Protein AF-0000000074483742 (afdb_homodimer)

Structure (mmCIF, N/CA/C/O backbone):
data_AF-0000000074483742-model_v1
#
loop_
_entity.id
_entity.type
_entity.pdbx_description
1 polymer Beta-xylosidase
#
loop_
_atom_site.group_PDB
_atom_site.id
_atom_site.type_symbol
_atom_site.label_atom_id
_atom_site.label_alt_id
_atom_site.label_comp_id
_atom_site.label_asym_id
_atom_site.label_entity_id
_atom_site.label_seq_id
_atom_site.pdbx_PDB_ins_code
_atom_site.Cartn_x
_atom_site.Cartn_y
_atom_site.Cartn_z
_atom_site.occupancy
_atom_site.B_iso_or_equiv
_atom_site.auth_seq_id
_atom_site.auth_comp_id
_atom_site.auth_asym_id
_atom_site.auth_atom_id
_atom_site.pdbx_PDB_model_num
ATOM 1 N N . MET A 1 1 ? 1.84 46.812 20.047 1 67.31 1 MET A N 1
ATOM 2 C CA . MET A 1 1 ? 2.086 45.594 19.281 1 67.31 1 MET A CA 1
ATOM 3 C C . MET A 1 1 ? 1.019 44.562 19.562 1 67.31 1 MET A C 1
ATOM 5 O O . MET A 1 1 ? 0.559 44.406 20.688 1 67.31 1 MET A O 1
ATOM 9 N N . VAL A 1 2 ? 0.568 44 18.453 1 85.56 2 VAL A N 1
ATOM 10 C CA . VAL A 1 2 ? -0.484 43 18.594 1 85.56 2 VAL A CA 1
ATOM 11 C C . VAL A 1 2 ? 0.076 41.75 19.281 1 85.56 2 VAL A C 1
ATOM 13 O O . VAL A 1 2 ? 1.265 41.438 19.156 1 85.56 2 VAL A O 1
ATOM 16 N N . ARG A 1 3 ? -0.657 41.219 20.188 1 94.25 3 ARG A N 1
ATOM 17 C CA . ARG A 1 3 ? -0.272 39.969 20.844 1 94.25 3 ARG A CA 1
ATOM 18 C C . ARG A 1 3 ? -0.74 38.75 20.031 1 94.25 3 ARG A C 1
ATOM 20 O O . ARG A 1 3 ? -1.847 38.75 19.484 1 94.25 3 ARG A O 1
ATOM 27 N N . ILE A 1 4 ? 0.165 37.781 19.859 1 97.5 4 ILE A N 1
ATOM 28 C CA . ILE A 1 4 ? -0.151 36.562 19.125 1 97.5 4 ILE A CA 1
ATOM 29 C C . ILE A 1 4 ? -0.212 35.375 20.094 1 97.5 4 ILE A C 1
ATOM 31 O O . ILE A 1 4 ? 0.68 35.219 20.938 1 97.5 4 ILE A O 1
ATOM 35 N N . ARG A 1 5 ? -1.237 34.625 20.047 1 97.62 5 ARG A N 1
ATOM 36 C CA . ARG A 1 5 ? -1.381 33.438 20.844 1 97.62 5 ARG A CA 1
ATOM 37 C C . ARG A 1 5 ? -1.089 32.188 20.016 1 97.62 5 ARG A C 1
ATOM 39 O O . ARG A 1 5 ? -1.597 32.031 18.906 1 97.62 5 ARG A O 1
ATOM 46 N N . ASN A 1 6 ? -0.274 31.281 20.531 1 98.44 6 ASN A N 1
ATOM 47 C CA . ASN A 1 6 ? 0.054 30.016 19.875 1 98.44 6 ASN A CA 1
ATOM 48 C C . ASN A 1 6 ? -0.887 28.906 20.312 1 98.44 6 ASN A C 1
ATOM 50 O O . ASN A 1 6 ? -1.313 28.859 21.469 1 98.44 6 ASN A O 1
ATOM 54 N N . PRO A 1 7 ? -1.106 27.953 19.438 1 98.5 7 PRO A N 1
ATOM 55 C CA . PRO A 1 7 ? -0.604 27.875 18.062 1 98.5 7 PRO A CA 1
ATOM 56 C C . PRO A 1 7 ? -1.354 28.797 17.109 1 98.5 7 PRO A C 1
ATOM 58 O O . PRO A 1 7 ? -2.539 29.062 17.312 1 98.5 7 PRO A O 1
ATOM 61 N N . ILE A 1 8 ? -0.707 29.188 16.047 1 98.44 8 ILE A N 1
ATOM 62 C CA . ILE A 1 8 ? -1.33 30.078 15.078 1 98.44 8 ILE A CA 1
ATOM 63 C C . ILE A 1 8 ? -2.111 29.25 14.055 1 98.44 8 ILE A C 1
ATOM 65 O O . ILE A 1 8 ? -3.037 29.75 13.414 1 98.44 8 ILE A O 1
ATOM 69 N N . LEU A 1 9 ? -1.766 28.062 13.797 1 98.44 9 LEU A N 1
ATOM 70 C CA . LEU A 1 9 ? -2.547 27.078 13.047 1 98.44 9 LEU A CA 1
ATOM 71 C C . LEU A 1 9 ? -2.844 25.859 13.898 1 98.44 9 LEU A C 1
ATOM 73 O O . LEU A 1 9 ? -1.978 24.984 14.078 1 98.44 9 LEU A O 1
ATOM 77 N N . THR A 1 10 ? -4.035 25.766 14.398 1 97.38 10 THR A N 1
ATOM 78 C CA . THR A 1 10 ? -4.438 24.688 15.289 1 97.38 10 THR A CA 1
ATOM 79 C C . THR A 1 10 ? -4.82 23.438 14.484 1 97.38 10 THR A C 1
ATOM 81 O O . THR A 1 10 ? -5.305 23.547 13.359 1 97.38 10 THR A O 1
ATOM 84 N N . GLY A 1 11 ? -4.578 22.328 15.102 1 97.19 11 GLY A N 1
ATOM 85 C CA . GLY A 1 11 ? -4.855 21.062 14.43 1 97.19 11 GLY A CA 1
ATOM 86 C C . GLY A 1 11 ? -3.691 20.562 13.602 1 97.19 11 GLY A C 1
ATOM 87 O O . GLY A 1 11 ? -2.543 20.938 13.836 1 97.19 11 GLY A O 1
ATOM 88 N N . PHE A 1 12 ? -3.875 19.625 12.766 1 97.62 12 PHE A N 1
ATOM 89 C CA . PHE A 1 12 ? -2.914 18.922 11.922 1 97.62 12 PHE A CA 1
ATOM 90 C C . PHE A 1 12 ? -2.4 19.828 10.812 1 97.62 12 PHE A C 1
ATOM 92 O O . PHE A 1 12 ? -2.875 19.75 9.672 1 97.62 12 PHE A O 1
ATOM 99 N N . HIS A 1 13 ? -1.41 20.688 11.164 1 98.44 13 HIS A N 1
ATOM 100 C CA . HIS A 1 13 ? -0.72 21.594 10.258 1 98.44 13 HIS A CA 1
ATOM 101 C C . HIS A 1 13 ? 0.789 21.562 10.477 1 98.44 13 HIS A C 1
ATOM 103 O O . HIS A 1 13 ? 1.39 22.562 10.867 1 98.44 13 HIS A O 1
ATOM 109 N N . PRO A 1 14 ? 1.37 20.453 10.094 1 97.62 14 PRO A N 1
ATOM 110 C CA . PRO A 1 14 ? 2.768 20.219 10.461 1 97.62 14 PRO A CA 1
ATOM 111 C C . PRO A 1 14 ? 3.752 20.812 9.461 1 97.62 14 PRO A C 1
ATOM 113 O O . PRO A 1 14 ? 3.359 21.188 8.352 1 97.62 14 PRO A O 1
ATOM 116 N N . ASP A 1 15 ? 5.039 20.906 9.906 1 98.44 15 ASP A N 1
ATOM 117 C CA . ASP A 1 15 ? 6.207 21.203 9.078 1 98.44 15 ASP A CA 1
ATOM 118 C C . ASP A 1 15 ? 6.051 22.531 8.359 1 98.44 15 ASP A C 1
ATOM 120 O O . ASP A 1 15 ? 6.176 22.609 7.133 1 98.44 15 ASP A O 1
ATOM 124 N N . PRO A 1 16 ? 5.883 23.578 9.102 1 98.81 16 PRO A N 1
ATOM 125 C CA . PRO A 1 16 ? 5.602 24.859 8.453 1 98.81 16 PRO A CA 1
ATOM 126 C C . PRO A 1 16 ? 6.812 25.422 7.707 1 98.81 16 PRO A C 1
ATOM 128 O O . PRO A 1 16 ? 7.945 25.297 8.188 1 98.81 16 PRO A O 1
ATOM 131 N N . SER A 1 17 ? 6.605 25.891 6.586 1 98.88 17 SER A N 1
ATOM 132 C CA . SER A 1 17 ? 7.52 26.703 5.793 1 98.88 17 SER A CA 1
ATOM 133 C C . SER A 1 17 ? 6.93 28.094 5.52 1 98.88 17 SER A C 1
ATOM 135 O O . SER A 1 17 ? 5.898 28.203 4.852 1 98.88 17 SER A O 1
ATOM 137 N N . ILE A 1 18 ? 7.562 29.125 6.027 1 98.88 18 ILE A N 1
ATOM 138 C CA . ILE A 1 18 ? 7.012 30.469 5.883 1 98.88 18 ILE A CA 1
ATOM 139 C C . ILE A 1 18 ? 7.773 31.219 4.797 1 98.88 18 ILE A C 1
ATOM 141 O O . ILE A 1 18 ? 8.992 31.094 4.68 1 98.88 18 ILE A O 1
ATOM 145 N N . CYS A 1 19 ? 7.047 31.984 4.004 1 98 19 CYS A N 1
ATOM 146 C CA . CYS A 1 19 ? 7.539 32.781 2.891 1 98 19 CYS A CA 1
ATOM 147 C C . CYS A 1 19 ? 6.898 34.188 2.895 1 98 19 CYS A C 1
ATOM 149 O O . CYS A 1 19 ? 5.695 34.312 3.127 1 98 19 CYS A O 1
ATOM 151 N N . ARG A 1 20 ? 7.715 35.219 2.686 1 98.44 20 ARG A N 1
ATOM 152 C CA . ARG A 1 20 ? 7.191 36.562 2.588 1 98.44 20 ARG A CA 1
ATOM 153 C C . ARG A 1 20 ? 7.254 37.062 1.151 1 98.44 20 ARG A C 1
ATOM 155 O O . ARG A 1 20 ? 8.258 36.875 0.462 1 98.44 20 ARG A O 1
ATOM 162 N N . VAL A 1 21 ? 6.238 37.719 0.734 1 98.44 21 VAL A N 1
ATOM 163 C CA . VAL A 1 21 ? 6.184 38.438 -0.525 1 98.44 21 VAL A CA 1
ATOM 164 C C . VAL A 1 21 ? 5.609 39.844 -0.285 1 98.44 21 VAL A C 1
ATOM 166 O O . VAL A 1 21 ? 4.406 40 -0.068 1 98.44 21 VAL A O 1
ATOM 169 N N . GLY A 1 22 ? 6.445 40.844 -0.409 1 97.44 22 GLY A N 1
ATOM 170 C CA . GLY A 1 22 ? 6 42.188 -0.02 1 97.44 22 GLY A CA 1
ATOM 171 C C . GLY A 1 22 ? 5.586 42.281 1.437 1 97.44 22 GLY A C 1
ATOM 172 O O . GLY A 1 22 ? 6.383 41.969 2.332 1 97.44 22 GLY A O 1
ATOM 173 N N . GLU A 1 23 ? 4.336 42.594 1.63 1 97.81 23 GLU A N 1
ATOM 174 C CA . GLU A 1 23 ? 3.832 42.719 2.992 1 97.81 23 GLU A CA 1
ATOM 175 C C . GLU A 1 23 ? 2.963 41.531 3.393 1 97.81 23 GLU A C 1
ATOM 177 O O . GLU A 1 23 ? 2.295 41.562 4.426 1 97.81 23 GLU A O 1
ATOM 182 N N . ASP A 1 24 ? 2.977 40.5 2.523 1 98.19 24 ASP A N 1
ATOM 183 C CA . ASP A 1 24 ? 2.162 39.312 2.768 1 98.19 24 ASP A CA 1
ATOM 184 C C . ASP A 1 24 ? 3.023 38.156 3.234 1 98.19 24 ASP A C 1
ATOM 186 O O . ASP A 1 24 ? 4.168 38 2.801 1 98.19 24 ASP A O 1
ATOM 190 N N . TYR A 1 25 ? 2.471 37.344 4.098 1 98.69 25 TYR A N 1
ATOM 191 C CA . TYR A 1 25 ? 3.141 36.156 4.625 1 98.69 25 TYR A CA 1
ATOM 192 C C . TYR A 1 25 ? 2.346 34.875 4.312 1 98.69 25 TYR A C 1
ATOM 194 O O . TYR A 1 25 ? 1.116 34.875 4.398 1 98.69 25 TYR A O 1
ATOM 202 N N . TYR A 1 26 ? 3.039 33.812 3.912 1 98.88 26 TYR A N 1
ATOM 203 C CA . TYR A 1 26 ? 2.434 32.531 3.572 1 98.88 26 TYR A CA 1
ATOM 204 C C . TYR A 1 26 ? 3.107 31.406 4.332 1 98.88 26 TYR A C 1
ATOM 206 O O . TYR A 1 26 ? 4.328 31.406 4.516 1 98.88 26 TYR A O 1
ATOM 214 N N . ILE A 1 27 ? 2.328 30.438 4.793 1 98.94 27 ILE A N 1
ATOM 215 C CA . ILE A 1 27 ? 2.852 29.234 5.414 1 98.94 27 ILE A CA 1
ATOM 216 C C . ILE A 1 27 ? 2.342 28 4.664 1 98.94 27 ILE A C 1
ATOM 218 O O . ILE A 1 27 ? 1.133 27.844 4.477 1 98.94 27 ILE A O 1
ATOM 222 N N . ALA A 1 28 ? 3.238 27.188 4.148 1 98.94 28 ALA A N 1
ATOM 223 C CA . ALA A 1 28 ? 2.908 25.875 3.602 1 98.94 28 ALA A CA 1
ATOM 224 C C . ALA A 1 28 ? 3.088 24.781 4.648 1 98.94 28 ALA A C 1
ATOM 226 O O . ALA A 1 28 ? 4.055 24.797 5.414 1 98.94 28 ALA A O 1
ATOM 227 N N . VAL A 1 29 ? 2.137 23.812 4.699 1 98.88 29 VAL A N 1
ATOM 228 C CA . VAL A 1 29 ? 2.24 22.734 5.68 1 98.88 29 VAL A CA 1
ATOM 229 C C . VAL A 1 29 ? 2.01 21.391 5 1 98.88 29 VAL A C 1
ATOM 231 O O . VAL A 1 29 ? 1.418 21.328 3.918 1 98.88 29 VAL A O 1
ATOM 234 N N . SER A 1 30 ? 2.523 20.359 5.602 1 98.69 30 SER A N 1
ATOM 235 C CA . SER A 1 30 ? 2.381 19 5.094 1 98.69 30 SER A CA 1
ATOM 236 C C . SER A 1 30 ? 0.94 18.516 5.215 1 98.69 30 SER A C 1
ATOM 238 O O . SER A 1 30 ? 0.183 19 6.055 1 98.69 30 SER A O 1
ATOM 240 N N . THR A 1 31 ? 0.621 17.547 4.344 1 98.75 31 THR A N 1
ATOM 241 C CA . THR A 1 31 ? -0.705 16.938 4.414 1 98.75 31 THR A CA 1
ATOM 242 C C . THR A 1 31 ? -0.603 15.422 4.469 1 98.75 31 THR A C 1
ATOM 244 O O . THR A 1 31 ? -1.614 14.727 4.609 1 98.75 31 THR A O 1
ATOM 247 N N . PHE A 1 32 ? 0.628 14.867 4.277 1 98.38 32 PHE A N 1
ATOM 248 C CA . PHE A 1 32 ? 0.853 13.43 4.312 1 98.38 32 PHE A CA 1
ATOM 249 C C . PHE A 1 32 ? -0.077 12.711 3.338 1 98.38 32 PHE A C 1
ATOM 251 O O . PHE A 1 32 ? -0.063 12.992 2.139 1 98.38 32 PHE A O 1
ATOM 258 N N . GLU A 1 33 ? -0.922 11.766 3.807 1 98.44 33 GLU A N 1
ATOM 259 C CA . GLU A 1 33 ? -1.716 10.953 2.889 1 98.44 33 GLU A CA 1
ATOM 260 C C . GLU A 1 33 ? -3.014 11.656 2.508 1 98.44 33 GLU A C 1
ATOM 262 O O . GLU A 1 33 ? -3.805 11.133 1.721 1 98.44 33 GLU A O 1
ATOM 267 N N . TRP A 1 34 ? -3.281 12.859 2.988 1 98.75 34 TRP A N 1
ATOM 268 C CA . TRP A 1 34 ? -4.531 13.562 2.713 1 98.75 34 TRP A CA 1
ATOM 269 C C . TRP A 1 34 ? -4.414 14.406 1.45 1 98.75 34 TRP A C 1
ATOM 271 O O . TRP A 1 34 ? -3.381 15.039 1.211 1 98.75 34 TRP A O 1
ATOM 281 N N . PHE A 1 35 ? -5.465 14.43 0.675 1 98.69 35 PHE A N 1
ATOM 282 C CA . PHE A 1 35 ? -5.551 15.125 -0.602 1 98.69 35 PHE A CA 1
ATOM 283 C C . PHE A 1 35 ? -6.512 16.297 -0.509 1 98.69 35 PHE A C 1
ATOM 285 O O . PHE A 1 35 ? -7.574 16.203 0.107 1 98.69 35 PHE A O 1
ATOM 292 N N . PRO A 1 36 ? -6.262 17.375 -1.178 1 98.25 36 PRO A N 1
ATOM 293 C CA . PRO A 1 36 ? -5.059 17.719 -1.946 1 98.25 36 PRO A CA 1
ATOM 294 C C . PRO A 1 36 ? -3.816 17.844 -1.071 1 98.25 36 PRO A C 1
ATOM 296 O O . PRO A 1 36 ? -3.922 17.875 0.157 1 98.25 36 PRO A O 1
ATOM 299 N N . GLY A 1 37 ? -2.727 17.844 -1.78 1 98.69 37 GLY A N 1
ATOM 300 C CA . GLY A 1 37 ? -1.456 17.953 -1.082 1 98.69 37 GLY A CA 1
ATOM 301 C C . GLY A 1 37 ? -1.048 19.391 -0.808 1 98.69 37 GLY A C 1
ATOM 302 O O . GLY A 1 37 ? -1.273 20.281 -1.637 1 98.69 37 GLY A O 1
ATOM 303 N N . VAL A 1 38 ? -0.449 19.578 0.341 1 98.81 38 VAL A N 1
ATOM 304 C CA . VAL A 1 38 ? 0.046 20.859 0.838 1 98.81 38 VAL A CA 1
ATOM 305 C C . VAL A 1 38 ? -1.125 21.812 1.066 1 98.81 38 VAL A C 1
ATOM 307 O O . VAL A 1 38 ? -2.068 21.844 0.274 1 98.81 38 VAL A O 1
ATOM 310 N N . ARG A 1 39 ? -1.129 22.484 2.152 1 98.56 39 ARG A N 1
ATOM 311 C CA . ARG A 1 39 ? -2 23.609 2.455 1 98.56 39 ARG A CA 1
ATOM 312 C C . ARG A 1 39 ? -1.192 24.891 2.641 1 98.56 39 ARG A C 1
ATOM 314 O O . ARG A 1 39 ? -0.154 24.875 3.307 1 98.56 39 ARG A O 1
ATOM 321 N N . ILE A 1 40 ? -1.655 25.938 2.018 1 98.81 40 ILE A N 1
ATOM 322 C CA . ILE A 1 40 ? -0.961 27.219 2.146 1 98.81 40 ILE A CA 1
ATOM 323 C C . ILE A 1 40 ? -1.882 28.234 2.809 1 98.81 40 ILE A C 1
ATOM 325 O O . ILE A 1 40 ? -3.006 28.469 2.352 1 98.81 40 ILE A O 1
ATOM 329 N N . TYR A 1 41 ? -1.396 28.859 3.848 1 98.56 41 TYR A N 1
ATOM 330 C CA . TYR A 1 41 ? -2.119 29.875 4.605 1 98.56 41 TYR A CA 1
ATOM 331 C C . TYR A 1 41 ? -1.529 31.25 4.367 1 98.56 41 TYR A C 1
ATOM 333 O O . TYR A 1 41 ? -0.323 31.391 4.148 1 98.56 41 TYR A O 1
ATOM 341 N N . HIS A 1 42 ? -2.359 32.281 4.422 1 98.5 42 HIS A N 1
ATOM 342 C CA . HIS A 1 42 ? -2.002 33.656 4.148 1 98.5 42 HIS A CA 1
ATOM 343 C C . HIS A 1 42 ? -2.271 34.531 5.355 1 98.5 42 HIS A C 1
ATOM 345 O O . HIS A 1 42 ? -3.303 34.406 6.02 1 98.5 42 HIS A O 1
ATOM 351 N N . SER A 1 43 ? -1.358 35.375 5.711 1 98.31 43 SER A N 1
ATOM 352 C CA . SER A 1 43 ? -1.508 36.375 6.754 1 98.31 43 SER A CA 1
ATOM 353 C C . SER A 1 43 ? -0.89 37.719 6.332 1 98.31 43 SER A C 1
ATOM 355 O O . SER A 1 43 ? 0.022 37.75 5.504 1 98.31 43 SER A O 1
ATOM 357 N N . LYS A 1 44 ? -1.391 38.812 6.895 1 97.19 44 LYS A N 1
ATOM 358 C CA . LYS A 1 44 ? -0.813 40.156 6.719 1 97.19 44 LYS A CA 1
ATOM 359 C C . LYS A 1 44 ? -0.21 40.656 8.023 1 97.19 44 LYS A C 1
ATOM 361 O O . LYS A 1 44 ? 0.526 41.656 8.016 1 97.19 44 LYS A O 1
ATOM 366 N N . ASP A 1 45 ? -0.485 39.969 9.102 1 97.38 45 ASP A N 1
ATOM 367 C CA . ASP A 1 45 ? -0.091 40.5 10.398 1 97.38 45 ASP A CA 1
ATOM 368 C C . ASP A 1 45 ? 0.604 39.438 11.25 1 97.38 45 ASP A C 1
ATOM 370 O O . ASP A 1 45 ? 0.906 39.656 12.422 1 97.38 45 ASP A O 1
ATOM 374 N N . LEU A 1 46 ? 0.769 38.156 10.727 1 98.06 46 LEU A N 1
ATOM 375 C CA . LEU A 1 46 ? 1.408 37.031 11.367 1 98.06 46 LEU A CA 1
ATOM 376 C C . LEU A 1 46 ? 0.553 36.5 12.516 1 98.06 46 LEU A C 1
ATOM 378 O O . LEU A 1 46 ? 0.963 35.562 13.227 1 98.06 46 LEU A O 1
ATOM 382 N N . LYS A 1 47 ? -0.622 37 12.734 1 97.31 47 LYS A N 1
ATOM 383 C CA . LYS A 1 47 ? -1.528 36.594 13.797 1 97.31 47 LYS A CA 1
ATOM 384 C C . LYS A 1 47 ? -2.738 35.844 13.234 1 97.31 47 LYS A C 1
ATOM 386 O O . LYS A 1 47 ? -3.086 34.781 13.711 1 97.31 47 LYS A O 1
ATOM 391 N N . ASN A 1 48 ? -3.371 36.469 12.258 1 96.94 48 ASN A N 1
ATOM 392 C CA . ASN A 1 48 ? -4.566 35.906 11.633 1 96.94 48 ASN A CA 1
ATOM 393 C C . ASN A 1 48 ? -4.242 35.25 10.289 1 96.94 48 ASN A C 1
ATOM 395 O O . ASN A 1 48 ? -3.643 35.875 9.414 1 96.94 48 ASN A O 1
ATOM 399 N N . TRP A 1 49 ? -4.637 34.031 10.172 1 97.5 49 TRP A N 1
ATOM 400 C CA . TRP A 1 49 ? -4.285 33.25 8.992 1 97.5 49 TRP A CA 1
ATOM 401 C C . TRP A 1 49 ? -5.535 32.688 8.32 1 97.5 49 TRP A C 1
ATOM 403 O O . TRP A 1 49 ? -6.484 32.281 8.992 1 97.5 49 TRP A O 1
ATOM 413 N N . ARG A 1 50 ? -5.523 32.656 7.039 1 96.44 50 ARG A N 1
ATOM 414 C CA . ARG A 1 50 ? -6.598 32.031 6.266 1 96.44 50 ARG A CA 1
ATOM 415 C C . ARG A 1 50 ? -6.039 31.062 5.23 1 96.44 50 ARG A C 1
ATOM 417 O O . ARG A 1 50 ? -5 31.312 4.625 1 96.44 50 ARG A O 1
ATOM 424 N N . LEU A 1 51 ? -6.73 29.953 4.973 1 97.12 51 LEU A N 1
ATOM 425 C CA . LEU A 1 51 ? -6.363 29.016 3.914 1 97.12 51 LEU A CA 1
ATOM 426 C C . LEU A 1 51 ? -6.551 29.656 2.541 1 97.12 51 LEU A C 1
ATOM 428 O O . LEU A 1 51 ? -7.672 30 2.166 1 97.12 51 LEU A O 1
ATOM 432 N N . ILE A 1 52 ? -5.445 29.75 1.79 1 96.94 52 ILE A N 1
ATOM 433 C CA . ILE A 1 52 ? -5.527 30.531 0.556 1 96.94 52 ILE A CA 1
ATOM 434 C C . ILE A 1 52 ? -5.367 29.609 -0.646 1 96.94 52 ILE A C 1
ATOM 436 O O . ILE A 1 52 ? -5.84 29.906 -1.742 1 96.94 52 ILE A O 1
ATOM 440 N N . SER A 1 53 ? -4.621 28.469 -0.402 1 97.12 53 SER A N 1
ATOM 441 C CA . SER A 1 53 ? -4.316 27.625 -1.553 1 97.12 53 SER A CA 1
ATOM 442 C C . SER A 1 53 ? -4.062 26.188 -1.13 1 97.12 53 SER A C 1
ATOM 444 O O . SER A 1 53 ? -3.576 25.938 -0.024 1 97.12 53 SER A O 1
ATOM 446 N N . ARG A 1 54 ? -4.406 25.266 -2.041 1 97.56 54 ARG A N 1
ATOM 447 C CA . ARG A 1 54 ? -4.09 23.844 -1.978 1 97.56 54 ARG A CA 1
ATOM 448 C C . ARG A 1 54 ? -3.486 23.344 -3.291 1 97.56 54 ARG A C 1
ATOM 450 O O . ARG A 1 54 ? -4.172 22.719 -4.102 1 97.56 54 ARG A O 1
ATOM 457 N N . PRO A 1 55 ? -2.227 23.438 -3.5 1 98.31 55 PRO A N 1
ATOM 458 C CA . PRO A 1 55 ? -1.575 23.422 -4.812 1 98.31 55 PRO A CA 1
ATOM 459 C C . PRO A 1 55 ? -1.623 22.047 -5.48 1 98.31 55 PRO A C 1
ATOM 461 O O . PRO A 1 55 ? -1.8 21.953 -6.699 1 98.31 55 PRO A O 1
ATOM 464 N N . LEU A 1 56 ? -1.386 20.969 -4.82 1 98.62 56 LEU A N 1
ATOM 465 C CA . LEU A 1 56 ? -1.338 19.641 -5.418 1 98.62 56 LEU A CA 1
ATOM 466 C C . LEU A 1 56 ? -2.729 19.016 -5.469 1 98.62 56 LEU A C 1
ATOM 468 O O . LEU A 1 56 ? -3.033 18.109 -4.695 1 98.62 56 LEU A O 1
ATOM 472 N N . ASN A 1 57 ? -3.508 19.422 -6.488 1 98 57 ASN A N 1
ATOM 473 C CA . ASN A 1 57 ? -4.941 19.156 -6.441 1 98 57 ASN A CA 1
ATOM 474 C C . ASN A 1 57 ? -5.398 18.344 -7.656 1 98 57 ASN A C 1
ATOM 476 O O . ASN A 1 57 ? -6.586 18.328 -7.98 1 98 57 ASN A O 1
ATOM 480 N N . ARG A 1 58 ? -4.453 17.75 -8.375 1 97.69 58 ARG A N 1
ATOM 481 C CA . ARG A 1 58 ? -4.781 16.797 -9.438 1 97.69 58 ARG A CA 1
ATOM 482 C C . ARG A 1 58 ? -3.799 15.633 -9.445 1 97.69 58 ARG A C 1
ATOM 484 O O . ARG A 1 58 ? -2.66 15.766 -9 1 97.69 58 ARG A O 1
ATOM 491 N N . LEU A 1 59 ? -4.199 14.555 -10.031 1 97.12 59 LEU A N 1
ATOM 492 C CA . LEU A 1 59 ? -3.43 13.32 -9.984 1 97.12 59 LEU A CA 1
ATOM 493 C C . LEU A 1 59 ? -2.1 13.477 -10.711 1 97.12 59 LEU A C 1
ATOM 495 O O . LEU A 1 59 ? -1.111 12.836 -10.352 1 97.12 59 LEU A O 1
ATOM 499 N N . SER A 1 60 ? -2.076 14.305 -11.688 1 97.38 60 SER A N 1
ATOM 500 C CA . SER A 1 60 ? -0.833 14.516 -12.422 1 97.38 60 SER A CA 1
ATOM 501 C C . SER A 1 60 ? 0.229 15.156 -11.539 1 97.38 60 SER A C 1
ATOM 503 O O . SER A 1 60 ? 1.425 15.039 -11.812 1 97.38 60 SER A O 1
ATOM 505 N N . GLN A 1 61 ? -0.186 15.859 -10.477 1 98.31 61 GLN A N 1
ATOM 506 C CA . GLN A 1 61 ? 0.734 16.531 -9.562 1 98.31 61 GLN A CA 1
ATOM 507 C C . GLN A 1 61 ? 1.08 15.641 -8.375 1 98.31 61 GLN A C 1
ATOM 509 O O . GLN A 1 61 ? 2.189 15.711 -7.836 1 98.31 61 GLN A O 1
ATOM 514 N N . LEU A 1 62 ? 0.1 14.859 -8.023 1 98.38 62 LEU A N 1
ATOM 515 C CA . LEU A 1 62 ? 0.249 14.047 -6.816 1 98.38 62 LEU A CA 1
ATOM 516 C C . LEU A 1 62 ? -0.661 12.82 -6.867 1 98.38 62 LEU A C 1
ATOM 518 O O . LEU A 1 62 ? -1.885 12.953 -6.781 1 98.38 62 LEU A O 1
ATOM 522 N N . ASN A 1 63 ? -0.094 11.688 -7.117 1 97.56 63 ASN A N 1
ATOM 523 C CA . ASN A 1 63 ? -0.801 10.414 -7.055 1 97.56 63 ASN A CA 1
ATOM 524 C C . ASN A 1 63 ? -0.353 9.586 -5.855 1 97.56 63 ASN A C 1
ATOM 526 O O . ASN A 1 63 ? 0.726 8.992 -5.875 1 97.56 63 ASN A O 1
ATOM 530 N N . MET A 1 64 ? -1.232 9.5 -4.812 1 98.38 64 MET A N 1
ATOM 531 C CA . MET A 1 64 ? -0.847 8.789 -3.596 1 98.38 64 MET A CA 1
ATOM 532 C C . MET A 1 64 ? -1.625 7.484 -3.453 1 98.38 64 MET A C 1
ATOM 534 O O . MET A 1 64 ? -1.747 6.949 -2.35 1 98.38 64 MET A O 1
ATOM 538 N N . LEU A 1 65 ? -2.285 7.012 -4.602 1 98 65 LEU A N 1
ATOM 539 C CA . LEU A 1 65 ? -2.959 5.719 -4.562 1 98 65 LEU A CA 1
ATOM 540 C C . LEU A 1 65 ? -2.029 4.637 -4.02 1 98 65 LEU A C 1
ATOM 542 O O . LEU A 1 65 ? -0.942 4.422 -4.559 1 98 65 LEU A O 1
ATOM 546 N N . GLY A 1 66 ? -2.43 3.986 -2.883 1 98.12 66 GLY A N 1
ATOM 547 C CA . GLY A 1 66 ? -1.645 2.904 -2.311 1 98.12 66 GLY A CA 1
ATOM 548 C C . GLY A 1 66 ? -0.625 3.379 -1.293 1 98.12 66 GLY A C 1
ATOM 549 O O . GLY A 1 66 ? 0.007 2.566 -0.615 1 98.12 66 GLY A O 1
ATOM 550 N N . ASN A 1 67 ? -0.46 4.727 -1.107 1 98.25 67 ASN A N 1
ATOM 551 C CA . ASN A 1 67 ? 0.498 5.227 -0.128 1 98.25 67 ASN A CA 1
ATOM 552 C C . ASN A 1 67 ? 0.173 4.73 1.278 1 98.25 67 ASN A C 1
ATOM 554 O O . ASN A 1 67 ? -0.998 4.617 1.646 1 98.25 67 ASN A O 1
ATOM 558 N N . PRO A 1 68 ? 1.179 4.504 2.053 1 97.19 68 PRO A N 1
ATOM 559 C CA . PRO A 1 68 ? 0.934 4.121 3.445 1 97.19 68 PRO A CA 1
ATOM 560 C C . PRO A 1 68 ? 0.386 5.27 4.289 1 97.19 68 PRO A C 1
ATOM 562 O O . PRO A 1 68 ? 0.416 6.426 3.857 1 97.19 68 PRO A O 1
ATOM 565 N N . ASP A 1 69 ? -0.196 4.898 5.453 1 97.12 69 ASP A N 1
ATOM 566 C CA . ASP A 1 69 ? -0.527 5.906 6.457 1 97.12 69 ASP A CA 1
ATOM 567 C C . ASP A 1 69 ? 0.687 6.773 6.785 1 97.12 69 ASP A C 1
ATOM 569 O O . ASP A 1 69 ? 1.799 6.262 6.93 1 97.12 69 ASP A O 1
ATOM 573 N N . SER A 1 70 ? 0.46 8.062 6.812 1 97 70 SER A N 1
ATOM 574 C CA . SER A 1 70 ? 1.485 9.039 7.152 1 97 70 SER A CA 1
ATOM 575 C C . SER A 1 70 ? 2.533 9.148 6.051 1 97 70 SER A C 1
ATOM 577 O O . SER A 1 70 ? 3.57 9.789 6.234 1 97 70 SER A O 1
ATOM 579 N N . GLY A 1 71 ? 2.379 8.438 4.906 1 97.75 71 GLY A N 1
ATOM 580 C CA . GLY A 1 71 ? 3.178 8.734 3.729 1 97.75 71 GLY A CA 1
ATOM 581 C C . GLY A 1 71 ? 2.715 9.977 2.992 1 97.75 71 GLY A C 1
ATOM 582 O O . GLY A 1 71 ? 2.113 10.875 3.59 1 97.75 71 GLY A O 1
ATOM 583 N N . GLY A 1 72 ? 3.033 10.078 1.729 1 98.19 72 GLY A N 1
ATOM 584 C CA . GLY A 1 72 ? 2.594 11.219 0.932 1 98.19 72 GLY A CA 1
ATOM 585 C C . GLY A 1 72 ? 3.443 12.453 1.139 1 98.19 72 GLY A C 1
ATOM 586 O O . GLY A 1 72 ? 4.672 12.398 1.025 1 98.19 72 GLY A O 1
ATOM 587 N N . ILE A 1 73 ? 2.881 13.578 1.435 1 98.75 73 ILE A N 1
ATOM 588 C CA . ILE A 1 73 ? 3.535 14.883 1.42 1 98.75 73 ILE A CA 1
ATOM 589 C C . ILE A 1 73 ? 4.227 15.125 2.76 1 98.75 73 ILE A C 1
ATOM 591 O O . ILE A 1 73 ? 3.561 15.352 3.775 1 98.75 73 ILE A O 1
ATOM 595 N N . TRP A 1 74 ? 5.531 15.164 2.643 1 98.44 74 TRP A N 1
ATOM 596 C CA . TRP A 1 74 ? 6.32 15.531 3.811 1 98.44 74 TRP A CA 1
ATOM 597 C C . TRP A 1 74 ? 7.016 16.875 3.596 1 98.44 74 TRP A C 1
ATOM 599 O O . TRP A 1 74 ? 7.676 17.078 2.578 1 98.44 74 TRP A O 1
ATOM 609 N N . ALA A 1 75 ? 6.902 17.734 4.484 1 98.38 75 ALA A N 1
ATOM 610 C CA . ALA A 1 75 ? 7.734 18.906 4.727 1 98.38 75 ALA A CA 1
ATOM 611 C C . ALA A 1 75 ? 7.895 19.75 3.461 1 98.38 75 ALA A C 1
ATOM 613 O O . ALA A 1 75 ? 9.008 19.938 2.971 1 98.38 75 ALA A O 1
ATOM 614 N N . PRO A 1 76 ? 6.797 20.328 2.975 1 98.81 76 PRO A N 1
ATOM 615 C CA . PRO A 1 76 ? 6.934 21.203 1.81 1 98.81 76 PRO A CA 1
ATOM 616 C C . PRO A 1 76 ? 7.746 22.469 2.107 1 98.81 76 PRO A C 1
ATOM 618 O O . PRO A 1 76 ? 7.812 22.906 3.258 1 98.81 76 PRO A O 1
ATOM 621 N N . HIS A 1 77 ? 8.367 23.016 1.085 1 98.88 77 HIS A N 1
ATOM 622 C CA . HIS A 1 77 ? 9.078 24.281 1.168 1 98.88 77 HIS A CA 1
ATOM 623 C C . HIS A 1 77 ? 8.531 25.281 0.159 1 98.88 77 HIS A C 1
ATOM 625 O O . HIS A 1 77 ? 8.492 25 -1.041 1 98.88 77 HIS A O 1
ATOM 631 N N . LEU A 1 78 ? 8.039 26.375 0.7 1 98.94 78 LEU A N 1
ATOM 632 C CA . LEU A 1 78 ? 7.512 27.469 -0.122 1 98.94 78 LEU A CA 1
ATOM 633 C C . LEU A 1 78 ? 8.484 28.641 -0.155 1 98.94 78 LEU A C 1
ATOM 635 O O . LEU A 1 78 ? 8.945 29.094 0.893 1 98.94 78 LEU A O 1
ATOM 639 N N . SER A 1 79 ? 8.844 29.062 -1.35 1 98.75 79 SER A N 1
ATOM 640 C CA . SER A 1 79 ? 9.711 30.234 -1.533 1 98.75 79 SER A CA 1
ATOM 641 C C . SER A 1 79 ? 9.242 31.094 -2.695 1 98.75 79 SER A C 1
ATOM 643 O O . SER A 1 79 ? 8.32 30.719 -3.422 1 98.75 79 SER A O 1
ATOM 645 N N . TYR A 1 80 ? 9.703 32.281 -2.736 1 98.44 80 TYR A N 1
ATOM 646 C CA . TYR A 1 80 ? 9.383 33.219 -3.791 1 98.44 80 TYR A CA 1
ATOM 647 C C . TYR A 1 80 ? 10.648 33.844 -4.383 1 98.44 80 TYR A C 1
ATOM 649 O O . TYR A 1 80 ? 11.539 34.281 -3.65 1 98.44 80 TYR A O 1
ATOM 657 N N . SER A 1 81 ? 10.766 33.75 -5.629 1 97.75 81 SER A N 1
ATOM 658 C CA . SER A 1 81 ? 11.914 34.312 -6.359 1 97.75 81 SER A CA 1
ATOM 659 C C . SER A 1 81 ? 11.547 34.594 -7.812 1 97.75 81 SER A C 1
ATOM 661 O O . SER A 1 81 ? 10.82 33.844 -8.445 1 97.75 81 SER A O 1
ATOM 663 N N . GLU A 1 82 ? 12.016 35.781 -8.273 1 96.06 82 GLU A N 1
ATOM 664 C CA . GLU A 1 82 ? 11.891 36.156 -9.68 1 96.06 82 GLU A CA 1
ATOM 665 C C . GLU A 1 82 ? 10.43 36.125 -10.133 1 96.06 82 GLU A C 1
ATOM 667 O O . GLU A 1 82 ? 10.109 35.562 -11.172 1 96.06 82 GLU A O 1
ATOM 672 N N . GLY A 1 83 ? 9.594 36.531 -9.328 1 96.62 83 GLY A N 1
ATOM 673 C CA . GLY A 1 83 ? 8.219 36.781 -9.703 1 96.62 83 GLY A CA 1
ATOM 674 C C . GLY A 1 83 ? 7.336 35.562 -9.625 1 96.62 83 GLY A C 1
ATOM 675 O O . GLY A 1 83 ? 6.203 35.562 -10.102 1 96.62 83 GLY A O 1
ATOM 676 N N . LYS A 1 84 ? 7.824 34.531 -9 1 97.19 84 LYS A N 1
ATOM 677 C CA . LYS A 1 84 ? 6.98 33.344 -8.906 1 97.19 84 LYS A CA 1
ATOM 678 C C . LYS A 1 84 ? 7.184 32.625 -7.574 1 97.19 84 LYS A C 1
ATOM 680 O O . LYS A 1 84 ? 8.203 32.812 -6.906 1 97.19 84 LYS A O 1
ATOM 685 N N . PHE A 1 85 ? 6.168 31.859 -7.223 1 98.81 85 PHE A N 1
ATOM 686 C CA . PHE A 1 85 ? 6.227 30.953 -6.07 1 98.81 85 PHE A CA 1
ATOM 687 C C . PHE A 1 85 ? 6.816 29.609 -6.461 1 98.81 85 PHE A C 1
ATOM 689 O O . PHE A 1 85 ? 6.508 29.078 -7.527 1 98.81 85 PHE A O 1
ATOM 696 N N . TRP A 1 86 ? 7.742 29.125 -5.691 1 98.88 86 TRP A N 1
ATOM 697 C CA . TRP A 1 86 ? 8.359 27.812 -5.82 1 98.88 86 TRP A CA 1
ATOM 698 C C . TRP A 1 86 ? 7.953 26.906 -4.668 1 98.88 86 TRP A C 1
ATOM 700 O O . TRP A 1 86 ? 8.156 27.25 -3.498 1 98.88 86 TRP A O 1
ATOM 710 N N . LEU A 1 87 ? 7.328 25.797 -5.012 1 98.94 87 LEU A N 1
ATOM 711 C CA . LEU A 1 87 ? 6.91 24.844 -3.994 1 98.94 87 LEU A CA 1
ATOM 712 C C . LEU A 1 87 ? 7.59 23.5 -4.203 1 98.94 87 LEU A C 1
ATOM 714 O O . LEU A 1 87 ? 7.445 22.875 -5.258 1 98.94 87 LEU A O 1
ATOM 718 N N . ILE A 1 88 ? 8.367 23.078 -3.221 1 98.75 88 ILE A N 1
ATOM 719 C CA . ILE A 1 88 ? 9.016 21.766 -3.23 1 98.75 88 ILE A CA 1
ATOM 720 C C . ILE A 1 88 ? 8.359 20.859 -2.195 1 98.75 88 ILE A C 1
ATOM 722 O O . ILE A 1 88 ? 7.953 21.328 -1.125 1 98.75 88 ILE A O 1
ATOM 726 N N . TYR A 1 89 ? 8.219 19.578 -2.578 1 98.75 89 TYR A N 1
ATOM 727 C CA . TYR A 1 89 ? 7.613 18.625 -1.662 1 98.75 89 TYR A CA 1
ATOM 728 C C . TYR A 1 89 ? 8.18 17.219 -1.883 1 98.75 89 TYR A C 1
ATOM 730 O O . TYR A 1 89 ? 8.828 16.969 -2.9 1 98.75 89 TYR A O 1
ATOM 738 N N . THR A 1 90 ? 8.062 16.406 -0.904 1 98.81 90 THR A N 1
ATOM 739 C CA . THR A 1 90 ? 8.414 14.992 -0.974 1 98.81 90 THR A CA 1
ATOM 740 C C . THR A 1 90 ? 7.156 14.125 -0.993 1 98.81 90 THR A C 1
ATOM 742 O O . THR A 1 90 ? 6.25 14.312 -0.178 1 98.81 90 THR A O 1
ATOM 745 N N . ASP A 1 91 ? 7.035 13.211 -1.923 1 98.69 91 ASP A N 1
ATOM 746 C CA . ASP A 1 91 ? 6.039 12.148 -1.889 1 98.69 91 ASP A CA 1
ATOM 747 C C . ASP A 1 91 ? 6.641 10.852 -1.348 1 98.69 91 ASP A C 1
ATOM 749 O O . ASP A 1 91 ? 7.359 10.148 -2.061 1 98.69 91 ASP A O 1
ATOM 753 N N . VAL A 1 92 ? 6.316 10.531 -0.131 1 98.25 92 VAL A N 1
ATOM 754 C CA . VAL A 1 92 ? 6.91 9.398 0.559 1 98.25 92 VAL A CA 1
ATOM 755 C C . VAL A 1 92 ? 6.094 8.141 0.281 1 98.25 92 VAL A C 1
ATOM 757 O O . VAL A 1 92 ? 4.898 8.086 0.583 1 98.25 92 VAL A O 1
ATOM 760 N N . LYS A 1 93 ? 6.762 7.086 -0.247 1 98.06 93 LYS A N 1
ATOM 761 C CA . LYS A 1 93 ? 6.109 5.844 -0.654 1 98.06 93 LYS A CA 1
ATOM 762 C C . LYS A 1 93 ? 6.309 4.75 0.388 1 98.06 93 LYS A C 1
ATOM 764 O O . LYS A 1 93 ? 5.531 3.797 0.456 1 98.06 93 LYS A O 1
ATOM 769 N N . VAL A 1 94 ? 7.402 4.805 1.153 1 97.12 94 VAL A N 1
ATOM 770 C CA . VAL A 1 94 ? 7.73 3.82 2.178 1 97.12 94 VAL A CA 1
ATOM 771 C C . VAL A 1 94 ? 8.078 4.531 3.484 1 97.12 94 VAL A C 1
ATOM 773 O O . VAL A 1 94 ? 8.898 5.453 3.498 1 97.12 94 VAL A O 1
ATOM 776 N N . VAL A 1 95 ? 7.426 4.113 4.539 1 95.38 95 VAL A N 1
ATOM 777 C CA . VAL A 1 95 ? 7.648 4.801 5.809 1 95.38 95 VAL A CA 1
ATOM 778 C C . VAL A 1 95 ? 8.336 3.857 6.793 1 95.38 95 VAL A C 1
ATOM 780 O O . VAL A 1 95 ? 8.883 4.297 7.805 1 95.38 95 VAL A O 1
ATOM 783 N N . GLU A 1 96 ? 8.344 2.566 6.504 1 92.56 96 GLU A N 1
ATOM 784 C CA . GLU A 1 96 ? 8.93 1.583 7.41 1 92.56 96 GLU A CA 1
ATOM 785 C C . GLU A 1 96 ? 10.141 0.896 6.781 1 92.56 96 GLU A C 1
ATOM 787 O O . GLU A 1 96 ? 10.312 0.934 5.562 1 92.56 96 GLU A O 1
ATOM 792 N N . GLY A 1 97 ? 10.961 0.352 7.629 1 91.19 97 GLY A N 1
ATOM 793 C CA . GLY A 1 97 ? 12.078 -0.443 7.148 1 91.19 97 GLY A CA 1
ATOM 794 C C . GLY A 1 97 ? 13.336 0.376 6.902 1 91.19 97 GLY A C 1
ATOM 795 O O . GLY A 1 97 ? 13.5 1.453 7.48 1 91.19 97 GLY A O 1
ATOM 796 N N . GLN A 1 98 ? 14.195 -0.2 6.129 1 94.31 98 GLN A N 1
ATOM 797 C CA . GLN A 1 98 ? 15.531 0.368 5.941 1 94.31 98 GLN A CA 1
ATOM 798 C C . GLN A 1 98 ? 15.5 1.509 4.93 1 94.31 98 GLN A C 1
ATOM 800 O O . GLN A 1 98 ? 16.406 2.348 4.906 1 94.31 98 GLN A O 1
ATOM 805 N N . TRP A 1 99 ? 14.484 1.498 4.082 1 94.94 99 TRP A N 1
ATOM 806 C CA . TRP A 1 99 ? 14.398 2.535 3.059 1 94.94 99 TRP A CA 1
ATOM 807 C C . TRP A 1 99 ? 13.188 3.428 3.291 1 94.94 99 TRP A C 1
ATOM 809 O O . TRP A 1 99 ? 12.219 3.012 3.93 1 94.94 99 TRP A O 1
ATOM 819 N N . LYS A 1 100 ? 13.125 4.668 2.904 1 92.19 100 LYS A N 1
ATOM 820 C CA . LYS A 1 100 ? 11.977 5.574 2.881 1 92.19 100 LYS A CA 1
ATOM 821 C C . LYS A 1 100 ? 11.484 5.793 1.455 1 92.19 100 LYS A C 1
ATOM 823 O O . LYS A 1 100 ? 10.422 6.391 1.246 1 92.19 100 LYS A O 1
ATOM 828 N N . ASP A 1 101 ? 12.008 5.074 0.518 1 96.88 101 ASP A N 1
ATOM 829 C CA . ASP A 1 101 ? 11.688 5.348 -0.879 1 96.88 101 ASP A CA 1
ATOM 830 C C . ASP A 1 101 ? 10.773 6.566 -1.004 1 96.88 101 ASP A C 1
ATOM 832 O O . ASP A 1 101 ? 9.57 6.48 -0.722 1 96.88 101 ASP A O 1
ATOM 836 N N . CYS A 1 102 ? 11.25 7.676 -1.342 1 97.5 102 CYS A N 1
ATOM 837 C CA . CYS A 1 102 ? 10.547 8.945 -1.441 1 97.5 102 CYS A CA 1
ATOM 838 C C . CYS A 1 102 ? 11.117 9.805 -2.566 1 97.5 102 CYS A C 1
ATOM 840 O O . CYS A 1 102 ? 12.273 9.633 -2.951 1 97.5 102 CYS A O 1
ATOM 842 N N . HIS A 1 103 ? 10.305 10.672 -3.125 1 98.56 103 HIS A N 1
ATOM 843 C CA . HIS A 1 103 ? 10.641 11.438 -4.32 1 98.56 103 HIS A CA 1
ATOM 844 C C . HIS A 1 103 ? 10.375 12.922 -4.109 1 98.56 103 HIS A C 1
ATOM 846 O O . HIS A 1 103 ? 9.312 13.305 -3.609 1 98.56 103 HIS A O 1
ATOM 852 N N . ASN A 1 104 ? 11.344 13.703 -4.449 1 98.88 104 ASN A N 1
ATOM 853 C CA . ASN A 1 104 ? 11.227 15.148 -4.32 1 98.88 104 ASN A CA 1
ATOM 854 C C . ASN A 1 104 ? 10.836 15.797 -5.641 1 98.88 104 ASN A C 1
ATOM 856 O O . ASN A 1 104 ? 11.359 15.438 -6.695 1 98.88 104 ASN A O 1
ATOM 860 N N . TYR A 1 105 ? 9.898 16.719 -5.551 1 98.88 105 TYR A N 1
ATOM 861 C CA . TYR A 1 105 ? 9.359 17.375 -6.738 1 98.88 105 TYR A CA 1
ATOM 862 C C . TYR A 1 105 ? 9.305 18.891 -6.539 1 98.88 105 TYR A C 1
ATOM 864 O O . TYR A 1 105 ? 9.336 19.375 -5.406 1 98.88 105 TYR A O 1
ATOM 872 N N . LEU A 1 106 ? 9.234 19.609 -7.68 1 98.88 106 LEU A N 1
ATOM 873 C CA . LEU A 1 106 ? 9.07 21.062 -7.715 1 98.88 106 LEU A CA 1
ATOM 874 C C . LEU A 1 106 ? 7.883 21.453 -8.578 1 98.88 106 LEU A C 1
ATOM 876 O O . LEU A 1 106 ? 7.715 20.938 -9.688 1 98.88 106 LEU A O 1
ATOM 880 N N . VAL A 1 107 ? 6.996 22.266 -8.031 1 98.81 107 VAL A N 1
ATOM 881 C CA . VAL A 1 107 ? 5.973 22.953 -8.82 1 98.81 107 VAL A CA 1
ATOM 882 C C . VAL A 1 107 ? 6.094 24.453 -8.648 1 98.81 107 VAL A C 1
ATOM 884 O O . VAL A 1 107 ? 6.66 24.938 -7.656 1 98.81 107 VAL A O 1
ATOM 887 N N . THR A 1 108 ? 5.633 25.25 -9.562 1 98.75 108 THR A N 1
ATOM 888 C CA . THR A 1 108 ? 5.703 26.703 -9.508 1 98.75 108 THR A CA 1
ATOM 889 C C . THR A 1 108 ? 4.355 27.328 -9.875 1 98.75 108 THR A C 1
ATOM 891 O O . THR A 1 108 ? 3.498 26.656 -10.461 1 98.75 108 THR A O 1
ATOM 894 N N . CYS A 1 109 ? 4.176 28.531 -9.477 1 98.69 109 CYS A N 1
ATOM 895 C CA . CYS A 1 109 ? 3.006 29.328 -9.828 1 98.69 109 CYS A CA 1
ATOM 896 C C . CYS A 1 109 ? 3.316 30.828 -9.75 1 98.69 109 CYS A C 1
ATOM 898 O O . CYS A 1 109 ? 4.074 31.25 -8.883 1 98.69 109 CYS A O 1
ATOM 900 N N . GLU A 1 110 ? 2.699 31.641 -10.586 1 98.12 110 GLU A N 1
ATOM 901 C CA . GLU A 1 110 ? 2.912 33.094 -10.57 1 98.12 110 GLU A CA 1
ATOM 902 C C . GLU A 1 110 ? 2.176 33.75 -9.398 1 98.12 110 GLU A C 1
ATOM 904 O O . GLU A 1 110 ? 2.668 34.688 -8.805 1 98.12 110 GLU A O 1
ATOM 909 N N . THR A 1 111 ? 1.047 33.25 -9.094 1 98 111 THR A N 1
ATOM 910 C CA . THR A 1 111 ? 0.261 33.719 -7.961 1 98 111 THR A CA 1
ATOM 911 C C . THR A 1 111 ? -0.013 32.594 -6.977 1 98 111 THR A C 1
ATOM 913 O O . THR A 1 111 ? -0.108 31.422 -7.367 1 98 111 THR A O 1
ATOM 916 N N . ILE A 1 112 ? -0.137 32.969 -5.691 1 98.12 112 ILE A N 1
ATOM 917 C CA . ILE A 1 112 ? -0.216 31.953 -4.641 1 98.12 112 ILE A CA 1
ATOM 918 C C . ILE A 1 112 ? -1.485 31.125 -4.816 1 98.12 112 ILE A C 1
ATOM 920 O O . ILE A 1 112 ? -1.521 29.938 -4.445 1 98.12 112 ILE A O 1
ATOM 924 N N . ASP A 1 113 ? -2.559 31.688 -5.355 1 96.25 113 ASP A N 1
ATOM 925 C CA . ASP A 1 113 ? -3.855 31.031 -5.496 1 96.25 113 ASP A CA 1
ATOM 926 C C . ASP A 1 113 ? -4.125 30.641 -6.949 1 96.25 113 ASP A C 1
ATOM 928 O O . ASP A 1 113 ? -5.277 30.422 -7.332 1 96.25 113 ASP A O 1
ATOM 932 N N . GLY A 1 114 ? -3.084 30.578 -7.758 1 97.38 114 GLY A N 1
ATOM 933 C CA . GLY A 1 114 ? -3.232 30.25 -9.164 1 97.38 114 GLY A CA 1
ATOM 934 C C . GLY A 1 114 ? -3.127 28.766 -9.438 1 97.38 114 GLY A C 1
ATOM 935 O O . GLY A 1 114 ? -3.305 27.938 -8.539 1 97.38 114 GLY A O 1
ATOM 936 N N . GLU A 1 115 ? -2.98 28.438 -10.734 1 97.19 115 GLU A N 1
ATOM 937 C CA . GLU A 1 115 ? -2.795 27.062 -11.18 1 97.19 115 GLU A CA 1
ATOM 938 C C . GLU A 1 115 ? -1.322 26.672 -11.141 1 97.19 115 GLU A C 1
ATOM 940 O O . GLU A 1 115 ? -0.512 27.188 -11.906 1 97.19 115 GLU A O 1
ATOM 945 N N . TRP A 1 116 ? -1.053 25.812 -10.312 1 98.69 116 TRP A N 1
ATOM 946 C CA . TRP A 1 116 ? 0.331 25.375 -10.156 1 98.69 116 TRP A CA 1
ATOM 947 C C . TRP A 1 116 ? 0.733 24.422 -11.289 1 98.69 116 TRP A C 1
ATOM 949 O O . TRP A 1 116 ? -0.102 23.688 -11.812 1 98.69 116 TRP A O 1
ATOM 959 N N . SER A 1 117 ? 1.976 24.344 -11.656 1 98.62 117 SER A N 1
ATOM 960 C CA . SER A 1 117 ? 2.5 23.562 -12.773 1 98.62 117 SER A CA 1
ATOM 961 C C . SER A 1 117 ? 2.486 22.078 -12.477 1 98.62 117 SER A C 1
ATOM 963 O O . SER A 1 117 ? 2.213 21.656 -11.344 1 98.62 117 SER A O 1
ATOM 965 N N . ASP A 1 118 ? 2.686 21.297 -13.523 1 98.44 118 ASP A N 1
ATOM 966 C CA . ASP A 1 118 ? 3.041 19.891 -13.305 1 98.44 118 ASP A CA 1
ATOM 967 C C . ASP A 1 118 ? 4.391 19.781 -12.602 1 98.44 118 ASP A C 1
ATOM 969 O O . ASP A 1 118 ? 5.23 20.672 -12.703 1 98.44 118 ASP A O 1
ATOM 973 N N . PRO A 1 119 ? 4.613 18.719 -11.984 1 98.69 119 PRO A N 1
ATOM 974 C CA . PRO A 1 119 ? 5.809 18.609 -11.141 1 98.69 119 PRO A CA 1
ATOM 975 C C . PRO A 1 119 ? 7.07 18.312 -11.945 1 98.69 119 PRO A C 1
ATOM 977 O O . PRO A 1 119 ? 7.02 17.562 -12.93 1 98.69 119 PRO A O 1
ATOM 980 N N . ILE A 1 120 ? 8.109 18.875 -11.578 1 98.69 120 ILE A N 1
ATOM 981 C CA . ILE A 1 120 ? 9.461 18.516 -12.016 1 98.69 120 ILE A CA 1
ATOM 982 C C . ILE A 1 120 ? 10.102 17.578 -10.984 1 98.69 120 ILE A C 1
ATOM 984 O O . ILE A 1 120 ? 10.195 17.922 -9.805 1 98.69 120 ILE A O 1
ATOM 988 N N . TYR A 1 121 ? 10.477 16.453 -11.438 1 98.5 121 TYR A N 1
ATOM 989 C CA . TYR A 1 121 ? 11.195 15.523 -10.57 1 98.5 121 TYR A CA 1
ATOM 990 C C . TYR A 1 121 ? 12.594 16.047 -10.25 1 98.5 121 TYR A C 1
ATOM 992 O O . TYR A 1 121 ? 13.305 16.516 -11.141 1 98.5 121 TYR A O 1
ATOM 1000 N N . LEU A 1 122 ? 13.016 15.938 -8.977 1 98.69 122 LEU A N 1
ATOM 1001 C CA . LEU A 1 122 ? 14.32 16.438 -8.562 1 98.69 122 LEU A CA 1
ATOM 1002 C C . LEU A 1 122 ? 15.242 15.281 -8.18 1 98.69 122 LEU A C 1
ATOM 1004 O O . LEU A 1 122 ? 16.109 14.898 -8.953 1 98.69 122 LEU A O 1
ATOM 1008 N N . ASN A 1 123 ? 15.016 14.641 -7.105 1 98.56 123 ASN A N 1
ATOM 1009 C CA . ASN A 1 123 ? 15.773 13.469 -6.672 1 98.56 123 ASN A CA 1
ATOM 1010 C C . ASN A 1 123 ? 14.977 12.609 -5.699 1 98.56 123 ASN A C 1
ATOM 1012 O O . ASN A 1 123 ? 13.781 12.844 -5.492 1 98.56 123 ASN A O 1
ATOM 1016 N N . SER A 1 124 ? 15.641 11.547 -5.188 1 98.56 124 SER A N 1
ATOM 1017 C CA . SER A 1 124 ? 15.016 10.633 -4.238 1 98.56 124 SER A CA 1
ATOM 1018 C C . SER A 1 124 ? 15.977 10.273 -3.109 1 98.56 124 SER A C 1
ATOM 1020 O O . SER A 1 124 ? 15.82 9.234 -2.463 1 98.56 124 SER A O 1
ATOM 1022 N N . SER A 1 125 ? 16.984 11.094 -2.922 1 98.31 125 SER A N 1
ATOM 1023 C CA . SER A 1 125 ? 18.094 10.734 -2.053 1 98.31 125 SER A CA 1
ATOM 1024 C C . SER A 1 125 ? 17.688 10.812 -0.582 1 98.31 125 SER A C 1
ATOM 1026 O O . SER A 1 125 ? 18.438 10.359 0.292 1 98.31 125 SER A O 1
ATOM 1028 N N . GLY A 1 126 ? 16.547 11.297 -0.341 1 98.38 126 GLY A N 1
ATOM 1029 C CA . GLY A 1 126 ? 15.977 11.531 0.975 1 98.38 126 GLY A CA 1
ATOM 1030 C C . GLY A 1 126 ? 14.781 12.461 0.946 1 98.38 126 GLY A C 1
ATOM 1031 O O . GLY A 1 126 ? 14.086 12.555 -0.067 1 98.38 126 GLY A O 1
ATOM 1032 N N . PHE A 1 127 ? 14.5 13.039 2.119 1 98.25 127 PHE A N 1
ATOM 1033 C CA . PHE A 1 127 ? 13.266 13.812 2.186 1 98.25 127 PHE A CA 1
ATOM 1034 C C . PHE A 1 127 ? 13.523 15.188 2.795 1 98.25 127 PHE A C 1
ATOM 1036 O O . PHE A 1 127 ? 14.672 15.547 3.064 1 98.25 127 PHE A O 1
ATOM 1043 N N . ASP A 1 128 ? 12.492 15.992 2.861 1 98.5 12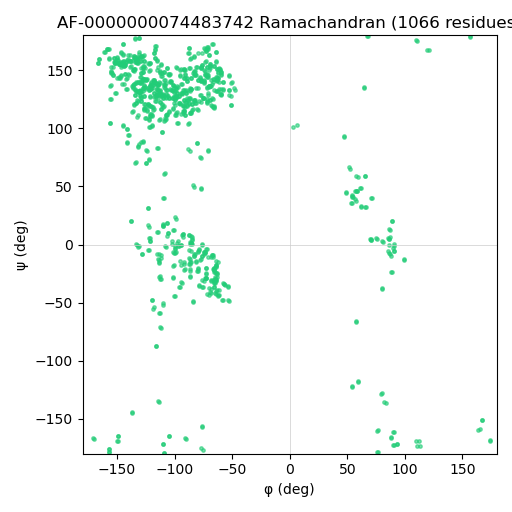8 ASP A N 1
ATOM 1044 C CA . ASP A 1 128 ? 12.477 17.344 3.432 1 98.5 128 ASP A CA 1
ATOM 1045 C C . ASP A 1 128 ? 13.352 18.281 2.619 1 98.5 128 ASP A C 1
ATOM 1047 O O . ASP A 1 128 ? 14.234 18.953 3.17 1 98.5 128 ASP A O 1
ATOM 1051 N N . PRO A 1 129 ? 13.055 18.438 1.377 1 98.75 129 PRO A N 1
ATOM 1052 C CA . PRO A 1 129 ? 13.852 19.328 0.522 1 98.75 129 PRO A CA 1
ATOM 1053 C C . PRO A 1 129 ? 13.477 20.797 0.686 1 98.75 129 PRO A C 1
ATOM 1055 O O . PRO A 1 129 ? 12.352 21.109 1.07 1 98.75 129 PRO A O 1
ATOM 1058 N N . SER A 1 130 ? 14.391 21.641 0.44 1 98.75 130 SER A N 1
ATOM 1059 C CA . SER A 1 130 ? 14.141 23.062 0.31 1 98.75 130 SER A CA 1
ATOM 1060 C C . SER A 1 130 ? 15.016 23.688 -0.771 1 98.75 130 SER A C 1
ATOM 1062 O O . SER A 1 130 ? 16.062 23.125 -1.126 1 98.75 130 SER A O 1
ATOM 1064 N N . LEU A 1 131 ? 14.586 24.719 -1.312 1 98.75 131 LEU A N 1
ATOM 1065 C CA . LEU A 1 131 ? 15.281 25.391 -2.404 1 98.75 131 LEU A CA 1
ATOM 1066 C C . LEU A 1 131 ? 15.797 26.75 -1.962 1 98.75 131 LEU A C 1
ATOM 1068 O O . LEU A 1 131 ? 15.016 27.609 -1.53 1 98.75 131 LEU A O 1
ATOM 1072 N N . PHE A 1 132 ? 17.094 27 -2.068 1 98.56 132 PHE A N 1
ATOM 1073 C CA . PHE A 1 132 ? 17.75 28.266 -1.762 1 98.56 132 PHE A CA 1
ATOM 1074 C C . PHE A 1 132 ? 18 29.062 -3.031 1 98.56 132 PHE A C 1
ATOM 1076 O O . PHE A 1 132 ? 18.516 28.547 -4.016 1 98.56 132 PHE A O 1
ATOM 1083 N N . HIS A 1 133 ? 17.547 30.25 -2.977 1 98.31 133 HIS A N 1
ATOM 1084 C CA . HIS A 1 133 ? 17.781 31.203 -4.062 1 98.31 133 HIS A CA 1
ATOM 1085 C C . HIS A 1 133 ? 18.938 32.125 -3.729 1 98.31 133 HIS A C 1
ATOM 1087 O O . HIS A 1 133 ? 18.781 33.062 -2.91 1 98.31 133 HIS A O 1
ATOM 1093 N N . ASP A 1 134 ? 20.031 32 -4.426 1 97 134 ASP A N 1
ATOM 1094 C CA . ASP A 1 134 ? 21.203 32.812 -4.098 1 97 134 ASP A CA 1
ATOM 1095 C C . ASP A 1 134 ? 21.156 34.156 -4.82 1 97 134 ASP A C 1
ATOM 1097 O O . ASP A 1 134 ? 20.375 34.344 -5.762 1 97 134 ASP A O 1
ATOM 1101 N N . ASP A 1 135 ? 22.047 35.125 -4.453 1 94.62 135 ASP A N 1
ATOM 1102 C CA . ASP A 1 135 ? 22.062 36.469 -4.977 1 94.62 135 ASP A CA 1
ATOM 1103 C C . ASP A 1 135 ? 22.578 36.5 -6.418 1 94.62 135 ASP A C 1
ATOM 1105 O O . ASP A 1 135 ? 22.25 37.438 -7.18 1 94.62 135 ASP A O 1
ATOM 1109 N N . ASP A 1 136 ? 23.344 35.531 -6.75 1 93.81 136 ASP A N 1
ATOM 1110 C CA . ASP A 1 136 ? 23.922 35.531 -8.086 1 93.81 136 ASP A CA 1
ATOM 1111 C C . ASP A 1 136 ? 22.969 34.875 -9.094 1 93.81 136 ASP A C 1
ATOM 1113 O O . ASP A 1 136 ? 23.328 34.656 -10.25 1 93.81 136 ASP A O 1
ATOM 1117 N N . GLY A 1 137 ? 21.797 34.469 -8.602 1 94.06 137 GLY A N 1
ATOM 1118 C CA . GLY A 1 137 ? 20.797 33.906 -9.492 1 94.06 137 GLY A CA 1
ATOM 1119 C C . GLY A 1 137 ? 20.766 32.406 -9.477 1 94.06 137 GLY A C 1
ATOM 1120 O O . GLY A 1 137 ? 19.812 31.781 -9.961 1 94.06 137 GLY A O 1
ATOM 1121 N N . ARG A 1 138 ? 21.766 31.766 -8.906 1 96.12 138 ARG A N 1
ATOM 1122 C CA . ARG A 1 138 ? 21.797 30.312 -8.828 1 96.12 138 ARG A CA 1
ATOM 1123 C C . ARG A 1 138 ? 20.875 29.797 -7.742 1 96.12 138 ARG A C 1
ATOM 1125 O O . ARG A 1 138 ? 20.547 30.516 -6.789 1 96.12 138 ARG A O 1
ATOM 1132 N N . LYS A 1 139 ? 20.391 28.578 -7.914 1 98.69 139 LYS A N 1
ATOM 1133 C CA . LYS A 1 139 ? 19.5 27.922 -6.965 1 98.69 139 LYS A CA 1
ATOM 1134 C C . LYS A 1 139 ? 20.062 26.578 -6.527 1 98.69 139 LYS A C 1
ATOM 1136 O O . LYS A 1 139 ? 20.688 25.875 -7.324 1 98.69 139 LYS A O 1
ATOM 1141 N N . TYR A 1 140 ? 19.891 26.297 -5.301 1 98.81 140 TYR A N 1
ATOM 1142 C CA . TYR A 1 140 ? 20.438 25.078 -4.727 1 98.81 140 TYR A CA 1
ATOM 1143 C C . TYR A 1 140 ? 19.375 24.328 -3.928 1 98.81 140 TYR A C 1
ATOM 1145 O O . TYR A 1 140 ? 18.625 24.938 -3.148 1 98.81 140 TYR A O 1
ATOM 1153 N N . LEU A 1 141 ? 19.312 23.031 -4.199 1 98.81 141 LEU A N 1
ATOM 1154 C CA . LEU A 1 141 ? 18.469 22.156 -3.393 1 98.81 141 LEU A CA 1
ATOM 1155 C C . LEU A 1 141 ? 19.25 21.562 -2.225 1 98.81 141 LEU A C 1
ATOM 1157 O O . LEU A 1 141 ? 20.391 21.125 -2.396 1 98.81 141 LEU A O 1
ATOM 1161 N N . VAL A 1 142 ? 18.656 21.625 -1.048 1 98.81 142 VAL A N 1
ATOM 1162 C CA . VAL A 1 142 ? 19.172 20.859 0.083 1 98.81 142 VAL A CA 1
ATOM 1163 C C . VAL A 1 142 ? 18.094 19.906 0.594 1 98.81 142 VAL A C 1
ATOM 1165 O O . VAL A 1 142 ? 16.906 20.234 0.592 1 98.81 142 VAL A O 1
ATOM 1168 N N . ASN A 1 143 ? 18.391 18.75 0.938 1 98.75 143 ASN A N 1
ATOM 1169 C CA . ASN A 1 143 ? 17.531 17.781 1.609 1 98.75 143 ASN A CA 1
ATOM 1170 C C . ASN A 1 143 ? 18.359 16.828 2.49 1 98.75 143 ASN A C 1
ATOM 1172 O O . ASN A 1 143 ? 19.578 16.781 2.381 1 98.75 143 ASN A O 1
ATOM 1176 N N . MET A 1 144 ? 17.672 16.203 3.412 1 98.5 144 MET A N 1
ATOM 1177 C CA . MET A 1 144 ? 18.359 15.156 4.184 1 98.5 144 MET A CA 1
ATOM 1178 C C . MET A 1 144 ? 18.594 13.914 3.332 1 98.5 144 MET A C 1
ATOM 1180 O O . MET A 1 144 ? 17.734 13.523 2.543 1 98.5 144 MET A O 1
ATOM 1184 N N . CYS A 1 145 ? 19.781 13.352 3.398 1 98.31 145 CYS A N 1
ATOM 1185 C CA . CYS A 1 145 ? 20.172 12.141 2.68 1 98.31 145 CYS A CA 1
ATOM 1186 C C . CYS A 1 145 ? 19.953 10.906 3.543 1 98.31 145 CYS A C 1
ATOM 1188 O O . CYS A 1 145 ? 20.453 10.828 4.664 1 98.31 145 CYS A O 1
ATOM 1190 N N . TRP A 1 146 ? 19.297 9.898 3.031 1 98.5 146 TRP A N 1
ATOM 1191 C CA . TRP A 1 146 ? 18.953 8.703 3.791 1 98.5 146 TRP A CA 1
ATOM 1192 C C . TRP A 1 146 ? 20 7.613 3.596 1 98.5 146 TRP A C 1
ATOM 1194 O O . TRP A 1 146 ? 20.438 7.352 2.471 1 98.5 146 TRP A O 1
ATOM 1204 N N . ASP A 1 147 ? 20.469 7.043 4.676 1 98.19 147 ASP A N 1
ATOM 1205 C CA . ASP A 1 147 ? 21.391 5.914 4.672 1 98.19 147 ASP A CA 1
ATOM 1206 C C . ASP A 1 147 ? 20.688 4.629 5.113 1 98.19 147 ASP A C 1
ATOM 1208 O O . ASP A 1 147 ? 20.359 4.469 6.289 1 98.19 147 ASP A O 1
ATOM 1212 N N . HIS A 1 148 ? 20.438 3.715 4.191 1 97.81 148 HIS A N 1
ATOM 1213 C CA . HIS A 1 148 ? 19.672 2.5 4.441 1 97.81 148 HIS A CA 1
ATOM 1214 C C . HIS A 1 148 ? 20.547 1.416 5.066 1 97.81 148 HIS A C 1
ATOM 1216 O O . HIS A 1 148 ? 20.047 0.362 5.465 1 97.81 148 HIS A O 1
ATOM 1222 N N . ARG A 1 149 ? 21.906 1.596 5.172 1 97.94 149 ARG A N 1
ATOM 1223 C CA . ARG A 1 149 ? 22.859 0.542 5.543 1 97.94 149 ARG A CA 1
ATOM 1224 C C . ARG A 1 149 ? 22.703 0.159 7.012 1 97.94 149 ARG A C 1
ATOM 1226 O O . ARG A 1 149 ? 22.578 1.03 7.875 1 97.94 149 ARG A O 1
ATOM 1233 N N . VAL A 1 150 ? 22.719 -1.144 7.273 1 97.06 150 VAL A N 1
ATOM 1234 C CA . VAL A 1 150 ? 22.562 -1.684 8.625 1 97.06 150 VAL A CA 1
ATOM 1235 C C . VAL A 1 150 ? 23.703 -1.179 9.508 1 97.06 150 VAL A C 1
ATOM 1237 O O . VAL A 1 150 ? 24.859 -1.202 9.109 1 97.06 150 VAL A O 1
ATOM 1240 N N . GLY A 1 151 ? 23.359 -0.74 10.656 1 94.19 151 GLY A N 1
ATOM 1241 C CA . GLY A 1 151 ? 24.359 -0.298 11.617 1 94.19 151 GLY A CA 1
ATOM 1242 C C . GLY A 1 151 ? 24.75 1.158 11.453 1 94.19 151 GLY A C 1
ATOM 1243 O O . GLY A 1 151 ? 25.469 1.712 12.273 1 94.19 151 GLY A O 1
ATOM 1244 N N . HIS A 1 152 ? 24.312 1.81 10.414 1 95.56 152 HIS A N 1
ATOM 1245 C CA . HIS A 1 152 ? 24.594 3.223 10.172 1 95.56 152 HIS A CA 1
ATOM 1246 C C . HIS A 1 152 ? 23.453 4.098 10.68 1 95.56 152 HIS A C 1
ATOM 1248 O O . HIS A 1 152 ? 22.312 3.637 10.797 1 95.56 152 HIS A O 1
ATOM 1254 N N . HIS A 1 153 ? 23.797 5.332 11.094 1 95.81 153 HIS A N 1
ATOM 1255 C CA . HIS A 1 153 ? 22.766 6.328 11.344 1 95.81 153 HIS A CA 1
ATOM 1256 C C . HIS A 1 153 ? 22.047 6.715 10.062 1 95.81 153 HIS A C 1
ATOM 1258 O O . HIS A 1 153 ? 22.672 7.219 9.125 1 95.81 153 HIS A O 1
ATOM 1264 N N . SER A 1 154 ? 20.766 6.484 10 1 96.88 154 SER A N 1
ATOM 1265 C CA . SER A 1 154 ? 20.016 6.594 8.75 1 96.88 154 SER A CA 1
ATOM 1266 C C . SER A 1 154 ? 19.984 8.031 8.242 1 96.88 154 SER A C 1
ATOM 1268 O O . SER A 1 154 ? 19.875 8.273 7.039 1 96.88 154 SER A O 1
ATOM 1270 N N . PHE A 1 155 ? 19.969 8.922 9.195 1 97.81 155 PHE A N 1
ATOM 1271 C CA . PHE A 1 155 ? 20.031 10.328 8.82 1 97.81 155 PHE A CA 1
ATOM 1272 C C . PHE A 1 155 ? 21.469 10.734 8.516 1 97.81 155 PHE A C 1
ATOM 1274 O O . PHE A 1 155 ? 22.172 11.281 9.375 1 97.81 155 PHE A O 1
ATOM 1281 N N . TYR A 1 156 ? 21.906 10.539 7.242 1 97.81 156 TYR A N 1
ATOM 1282 C CA . TYR A 1 156 ? 23.297 10.594 6.812 1 97.81 156 TYR A CA 1
ATOM 1283 C C . TYR A 1 156 ? 23.844 12.008 6.906 1 97.81 156 TYR A C 1
ATOM 1285 O O . TYR A 1 156 ? 25 12.219 7.277 1 97.81 156 TYR A O 1
ATOM 1293 N N . GLY A 1 157 ? 23.047 13 6.504 1 98.25 157 GLY A N 1
ATOM 1294 C CA . GLY A 1 157 ? 23.422 14.406 6.484 1 98.25 157 GLY A CA 1
ATOM 1295 C C . GLY A 1 157 ? 22.609 15.227 5.496 1 98.25 157 GLY A C 1
ATOM 1296 O O . GLY A 1 157 ? 21.703 14.703 4.844 1 98.25 157 GLY A O 1
ATOM 1297 N N . ILE A 1 158 ? 22.922 16.484 5.484 1 98.88 158 ILE A N 1
ATOM 1298 C CA . ILE A 1 158 ? 22.25 17.391 4.559 1 98.88 158 ILE A CA 1
ATOM 1299 C C . ILE A 1 158 ? 23.031 17.453 3.246 1 98.88 158 ILE A C 1
ATOM 1301 O O . ILE A 1 158 ? 24.219 17.766 3.24 1 98.88 158 ILE A O 1
ATOM 1305 N N . VAL A 1 159 ? 22.344 17.125 2.174 1 98.69 159 VAL A N 1
ATOM 1306 C CA . VAL A 1 159 ? 22.969 17.125 0.856 1 98.69 159 VAL A CA 1
ATOM 1307 C C . VAL A 1 159 ? 22.578 18.391 0.094 1 98.69 159 VAL A C 1
ATOM 1309 O O . VAL A 1 159 ? 21.438 18.844 0.171 1 98.69 159 VAL A O 1
ATOM 1312 N N . LEU A 1 160 ? 23.578 18.984 -0.577 1 98.81 160 LEU A N 1
ATOM 1313 C CA . LEU A 1 160 ? 23.422 20.172 -1.413 1 98.81 160 LEU A CA 1
ATOM 1314 C C . LEU A 1 160 ? 23.703 19.844 -2.875 1 98.81 160 LEU A C 1
ATOM 1316 O O . LEU A 1 160 ? 24.656 19.141 -3.184 1 98.81 160 LEU A O 1
ATOM 1320 N N . GLN A 1 161 ? 22.797 20.312 -3.74 1 98.69 161 GLN A N 1
ATOM 1321 C CA . GLN A 1 161 ? 23.016 20.172 -5.18 1 98.69 161 GLN A CA 1
ATOM 1322 C C . GLN A 1 161 ? 22.391 21.344 -5.938 1 98.69 161 GLN A C 1
ATOM 1324 O O . GLN A 1 161 ? 21.312 21.828 -5.57 1 98.69 161 GLN A O 1
ATOM 1329 N N . GLU A 1 162 ? 23.062 21.797 -7.012 1 98.75 162 GLU A N 1
ATOM 1330 C CA . GLU A 1 162 ? 22.562 22.922 -7.793 1 98.75 162 GLU A CA 1
ATOM 1331 C C . GLU A 1 162 ? 21.375 22.516 -8.656 1 98.75 162 GLU A C 1
ATOM 1333 O O . GLU A 1 162 ? 21.344 21.406 -9.203 1 98.75 162 GLU A O 1
ATOM 1338 N N . TYR A 1 163 ? 20.375 23.391 -8.758 1 98.75 163 TYR A N 1
ATOM 1339 C CA . TYR A 1 163 ? 19.234 23.219 -9.641 1 98.75 163 TYR A CA 1
ATOM 1340 C C . TYR A 1 163 ? 19.312 24.172 -10.828 1 98.75 163 TYR A C 1
ATOM 1342 O O . TYR A 1 163 ? 19.469 25.375 -10.664 1 98.75 163 TYR A O 1
ATOM 1350 N N . SER A 1 164 ? 19.219 23.609 -12.031 1 98.69 164 SER A N 1
ATOM 1351 C CA . SER A 1 164 ? 19.188 24.406 -13.258 1 98.69 164 SER A CA 1
ATOM 1352 C C . SER A 1 164 ? 17.75 24.719 -13.68 1 98.69 164 SER A C 1
ATOM 1354 O O . SER A 1 164 ? 17.016 23.812 -14.07 1 98.69 164 SER A O 1
ATOM 1356 N N . VAL A 1 165 ? 17.422 25.922 -13.609 1 97.69 165 VAL A N 1
ATOM 1357 C CA . VAL A 1 165 ? 16.078 26.328 -14.039 1 97.69 165 VAL A CA 1
ATOM 1358 C C . VAL A 1 165 ? 15.898 26.047 -15.523 1 97.69 165 VAL A C 1
ATOM 1360 O O . VAL A 1 165 ? 14.844 25.562 -15.938 1 97.69 165 VAL A O 1
ATOM 1363 N N . GLU A 1 166 ? 16.922 26.281 -16.297 1 97.44 166 GLU A N 1
ATOM 1364 C CA . GLU A 1 166 ? 16.891 26.078 -17.75 1 97.44 166 GLU A CA 1
ATOM 1365 C C . GLU A 1 166 ? 16.672 24.594 -18.094 1 97.44 166 GLU A C 1
ATOM 1367 O O . GLU A 1 166 ? 15.844 24.266 -18.938 1 97.44 166 GLU A O 1
ATOM 1372 N N . GLN A 1 167 ? 17.344 23.766 -17.391 1 98.19 167 GLN A N 1
ATOM 1373 C CA . GLN A 1 167 ? 17.281 22.344 -17.703 1 98.19 167 GLN A CA 1
ATOM 1374 C C . GLN A 1 167 ? 16.172 21.656 -16.906 1 98.19 167 GLN A C 1
ATOM 1376 O O . GLN A 1 167 ? 15.805 20.516 -17.188 1 98.19 167 GLN A O 1
ATOM 1381 N N . GLN A 1 168 ? 15.695 22.297 -15.875 1 98.31 168 GLN A N 1
ATOM 1382 C CA . GLN A 1 168 ? 14.656 21.781 -14.992 1 98.31 168 GLN A CA 1
ATOM 1383 C C . GLN A 1 168 ? 15.07 20.453 -14.367 1 98.31 168 GLN A C 1
ATOM 1385 O O . GLN A 1 168 ? 14.312 19.484 -14.391 1 98.31 168 GLN A O 1
ATOM 1390 N N . LYS A 1 169 ? 16.234 20.438 -13.906 1 98.31 169 LYS A N 1
ATOM 1391 C CA . LYS A 1 169 ? 16.766 19.281 -13.188 1 98.31 169 LYS A CA 1
ATOM 1392 C C . LYS A 1 169 ? 17.922 19.688 -12.297 1 98.31 169 LYS A C 1
ATOM 1394 O O . LYS A 1 169 ? 18.438 20.797 -12.391 1 98.31 169 LYS A O 1
ATOM 1399 N N . LEU A 1 170 ? 18.328 18.797 -11.422 1 98.5 170 LEU A N 1
ATOM 1400 C CA . LEU A 1 170 ? 19.547 19 -10.633 1 98.5 170 LEU A CA 1
ATOM 1401 C C . LEU A 1 170 ? 20.797 18.734 -11.469 1 98.5 170 LEU A C 1
ATOM 1403 O O . LEU A 1 170 ? 20.812 17.812 -12.281 1 98.5 170 LEU A O 1
ATOM 1407 N N . ILE A 1 171 ? 21.781 19.562 -11.25 1 98 171 ILE A N 1
ATOM 1408 C CA . ILE A 1 171 ? 23.031 19.422 -11.992 1 98 171 ILE A CA 1
ATOM 1409 C C . ILE A 1 171 ? 24.203 19.406 -11.016 1 98 171 ILE A C 1
ATOM 1411 O O . ILE A 1 171 ? 24.062 19.781 -9.852 1 98 171 ILE A O 1
ATOM 1415 N N . GLY A 1 172 ? 25.344 18.922 -11.484 1 96.25 172 GLY A N 1
ATOM 1416 C CA . GLY A 1 172 ? 26.531 18.844 -10.641 1 96.25 172 GLY A CA 1
ATOM 1417 C C . GLY A 1 172 ? 26.484 17.688 -9.656 1 96.25 172 GLY A C 1
ATOM 1418 O O . GLY A 1 172 ? 25.5 16.938 -9.617 1 96.25 172 GLY A O 1
ATOM 1419 N N . LYS A 1 173 ? 27.469 17.594 -8.875 1 95.06 173 LYS A N 1
ATOM 1420 C CA . LYS A 1 173 ? 27.594 16.5 -7.922 1 95.06 173 LYS A CA 1
ATOM 1421 C C . LYS A 1 173 ? 26.953 16.859 -6.59 1 95.06 173 LYS A C 1
ATOM 1423 O O . LYS A 1 173 ? 27.141 17.953 -6.074 1 95.06 173 LYS A O 1
ATOM 1428 N N . PRO A 1 174 ? 26.125 15.992 -6.074 1 97.44 174 PRO A N 1
ATOM 1429 C CA . PRO A 1 174 ? 25.641 16.219 -4.711 1 97.44 174 PRO A CA 1
ATOM 1430 C C . PRO A 1 174 ? 26.766 16.203 -3.676 1 97.44 174 PRO A C 1
ATOM 1432 O O . PRO A 1 174 ? 27.719 15.422 -3.791 1 97.44 174 PRO A O 1
ATOM 1435 N N . GLU A 1 175 ? 26.656 17.062 -2.658 1 97.44 175 GLU A N 1
ATOM 1436 C CA . GLU A 1 175 ? 27.656 17.172 -1.609 1 97.44 175 GLU A CA 1
ATOM 1437 C C . GLU A 1 175 ? 27.016 17.219 -0.226 1 97.44 175 GLU A C 1
ATOM 1439 O O . GLU A 1 175 ? 26.094 17.984 0.014 1 97.44 175 GLU A O 1
ATOM 1444 N N . ILE A 1 176 ? 27.547 16.422 0.676 1 98.19 176 ILE A N 1
ATOM 1445 C CA . ILE A 1 176 ? 27.109 16.516 2.062 1 98.19 176 ILE A CA 1
ATOM 1446 C C . ILE A 1 176 ? 27.75 17.734 2.73 1 98.19 176 ILE A C 1
ATOM 1448 O O . ILE A 1 176 ? 28.984 17.797 2.859 1 98.19 176 ILE A O 1
ATOM 1452 N N . ILE A 1 177 ? 26.938 18.625 3.244 1 98.69 177 ILE A N 1
ATOM 1453 C CA . ILE A 1 177 ? 27.531 19.875 3.723 1 98.69 177 ILE A CA 1
ATOM 1454 C C . ILE A 1 177 ? 27.375 19.969 5.238 1 98.69 177 ILE A C 1
ATOM 1456 O O . ILE A 1 177 ? 28 20.828 5.879 1 98.69 177 ILE A O 1
ATOM 1460 N N . PHE A 1 178 ? 26.578 19.141 5.82 1 98.69 178 PHE A N 1
ATOM 1461 C CA . PHE A 1 178 ? 26.312 19.219 7.254 1 98.69 178 PHE A CA 1
ATOM 1462 C C . PHE A 1 178 ? 25.859 17.859 7.789 1 98.69 178 PHE A C 1
ATOM 1464 O O . PHE A 1 178 ? 24.906 17.266 7.285 1 98.69 178 PHE A O 1
ATOM 1471 N N . LYS A 1 179 ? 26.453 17.297 8.766 1 97.88 179 LYS A N 1
ATOM 1472 C CA . LYS A 1 179 ? 26.172 15.969 9.305 1 97.88 179 LYS A CA 1
ATOM 1473 C C . LYS A 1 179 ? 25.297 16.062 10.562 1 97.88 179 LYS A C 1
ATOM 1475 O O . LYS A 1 179 ? 24.875 15.047 11.109 1 97.88 179 LYS A O 1
ATOM 1480 N N . GLY A 1 180 ? 25.016 17.281 10.977 1 98 180 GLY A N 1
ATOM 1481 C CA . GLY A 1 180 ? 24.188 17.469 12.156 1 98 180 GLY A CA 1
ATOM 1482 C C . GLY A 1 180 ? 25 17.531 13.438 1 98 180 GLY A C 1
ATOM 1483 O O . GLY A 1 180 ? 26.203 17.797 13.414 1 98 180 GLY A O 1
ATOM 1484 N N . THR A 1 181 ? 24.344 17.547 14.547 1 98.44 181 THR A N 1
ATOM 1485 C CA . THR A 1 181 ? 24.938 17.625 15.883 1 98.44 181 THR A CA 1
ATOM 1486 C C . THR A 1 181 ? 24.75 16.297 16.625 1 98.44 181 THR A C 1
ATOM 1488 O O . THR A 1 181 ? 24.328 15.305 16.031 1 98.44 181 THR A O 1
ATOM 1491 N N . ASP A 1 182 ? 25.094 16.312 17.875 1 97.69 182 ASP A N 1
ATOM 1492 C CA . ASP A 1 182 ? 24.953 15.109 18.688 1 97.69 182 ASP A CA 1
ATOM 1493 C C . ASP A 1 182 ? 23.484 14.844 19.016 1 97.69 182 ASP A C 1
ATOM 1495 O O . ASP A 1 182 ? 23.141 13.766 19.5 1 97.69 182 ASP A O 1
ATOM 1499 N N . LEU A 1 183 ? 22.594 15.812 18.641 1 97.75 183 LEU A N 1
ATOM 1500 C CA . LEU A 1 183 ? 21.156 15.547 18.766 1 97.75 183 LEU A CA 1
ATOM 1501 C C . LEU A 1 183 ? 20.719 14.477 17.766 1 97.75 183 LEU A C 1
ATOM 1503 O O . LEU A 1 183 ? 19.734 13.766 18.016 1 97.75 183 LEU A O 1
ATOM 1507 N N . LYS A 1 184 ? 21.375 14.422 16.625 1 97.88 184 LYS A N 1
ATOM 1508 C CA . LYS A 1 184 ? 21.156 13.422 15.578 1 97.88 184 LYS A CA 1
ATOM 1509 C C . LYS A 1 184 ? 19.781 13.609 14.922 1 97.88 184 LYS A C 1
ATOM 1511 O O . LYS A 1 184 ? 19.109 14.617 15.148 1 97.88 184 LYS A O 1
ATOM 1516 N N . ILE A 1 185 ? 19.469 12.742 13.914 1 97.94 185 ILE A N 1
ATOM 1517 C CA . ILE A 1 185 ? 18.234 12.758 13.148 1 97.94 185 ILE A CA 1
ATOM 1518 C C . ILE A 1 185 ? 18.062 14.109 12.469 1 97.94 185 ILE A C 1
ATOM 1520 O O . ILE A 1 185 ? 17 14.734 12.562 1 97.94 185 ILE A O 1
ATOM 1524 N N . THR A 1 186 ? 19.125 14.594 11.859 1 98.56 186 THR A N 1
ATOM 1525 C CA . THR A 1 186 ? 19.188 15.898 11.203 1 98.56 186 THR A CA 1
ATOM 1526 C C . THR A 1 186 ? 18.375 15.891 9.914 1 98.56 186 THR A C 1
ATOM 152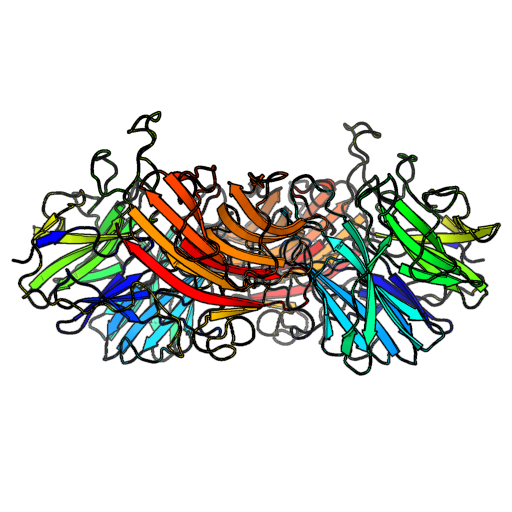8 O O . THR A 1 186 ? 18.609 15.062 9.031 1 98.56 186 THR A O 1
ATOM 1531 N N . GLU A 1 187 ? 17.375 16.797 9.805 1 98.44 187 GLU A N 1
ATOM 1532 C CA . GLU A 1 187 ? 16.469 16.859 8.664 1 98.44 187 GLU A CA 1
ATOM 1533 C C . GLU A 1 187 ? 15.852 18.25 8.523 1 98.44 187 GLU A C 1
ATOM 1535 O O . GLU A 1 187 ? 16.25 19.188 9.234 1 98.44 187 GLU A O 1
ATOM 1540 N N . GLY A 1 188 ? 14.992 18.438 7.551 1 98.56 188 GLY A N 1
ATOM 1541 C CA . GLY A 1 188 ? 14.242 19.672 7.375 1 98.56 188 GLY A CA 1
ATOM 1542 C C . GLY A 1 188 ? 15.125 20.891 7.148 1 98.56 188 GLY A C 1
ATOM 1543 O O . GLY A 1 188 ? 14.961 21.922 7.809 1 98.56 188 GLY A O 1
ATOM 1544 N N . PRO A 1 189 ? 16.078 20.859 6.266 1 98.88 189 PRO A N 1
ATOM 1545 C CA . PRO A 1 189 ? 17.031 21.969 6.094 1 98.88 189 PRO A CA 1
ATOM 1546 C C . PRO A 1 189 ? 16.422 23.172 5.379 1 9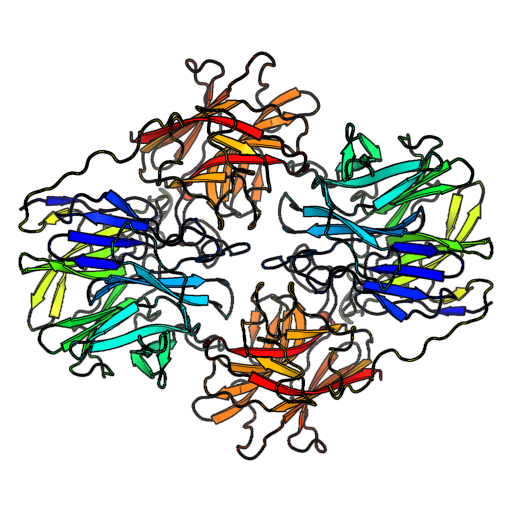8.88 189 PRO A C 1
ATOM 1548 O O . PRO A 1 189 ? 15.617 23 4.457 1 98.88 189 PRO A O 1
ATOM 1551 N N . HIS A 1 190 ? 16.734 24.328 5.824 1 98.75 190 HIS A N 1
ATOM 1552 C CA . HIS A 1 190 ? 16.516 25.609 5.156 1 98.75 190 HIS A CA 1
ATOM 1553 C C . HIS A 1 190 ? 17.797 26.438 5.125 1 98.75 190 HIS A C 1
ATOM 1555 O O . HIS A 1 190 ? 18.469 26.578 6.148 1 98.75 190 HIS A O 1
ATOM 1561 N N . LEU A 1 191 ? 18.109 26.969 3.975 1 98.75 191 LEU A N 1
ATOM 1562 C CA . LEU A 1 191 ? 19.25 27.859 3.842 1 98.75 191 LEU A CA 1
ATOM 1563 C C . LEU A 1 191 ? 18.797 29.312 3.744 1 98.75 191 LEU A C 1
ATOM 1565 O O . LEU A 1 191 ? 17.797 29.609 3.066 1 98.75 191 LEU A O 1
ATOM 1569 N N . TYR A 1 192 ? 19.453 30.172 4.508 1 98.31 192 TYR A N 1
ATOM 1570 C CA . TYR A 1 192 ? 19.266 31.609 4.461 1 98.31 192 TYR A CA 1
ATOM 1571 C C . TYR A 1 192 ? 20.594 32.344 4.273 1 98.31 192 TYR A C 1
ATOM 1573 O O . TYR A 1 192 ? 21.625 31.875 4.77 1 98.31 192 TYR A O 1
ATOM 1581 N N . LYS A 1 193 ? 20.531 33.375 3.52 1 97.94 193 LYS A N 1
ATOM 1582 C CA . LYS A 1 193 ? 21.672 34.281 3.451 1 97.94 193 LYS A CA 1
ATOM 1583 C C . LYS A 1 193 ? 21.375 35.594 4.172 1 97.94 193 LYS A C 1
ATOM 1585 O O . LYS A 1 193 ? 20.516 36.375 3.734 1 97.94 193 LYS A O 1
ATOM 1590 N N . ILE A 1 194 ? 22.062 35.812 5.312 1 97.12 194 ILE A N 1
ATOM 1591 C CA . ILE A 1 194 ? 21.812 36.969 6.18 1 97.12 194 ILE A CA 1
ATOM 1592 C C . ILE A 1 194 ? 23.125 37.594 6.598 1 97.12 194 ILE A C 1
ATOM 1594 O O . ILE A 1 194 ? 23.984 36.938 7.199 1 97.12 194 ILE A O 1
ATOM 1598 N N . ASN A 1 195 ? 23.328 38.875 6.25 1 95.5 195 ASN A N 1
ATOM 1599 C CA . ASN A 1 195 ? 24.484 39.656 6.664 1 95.5 195 ASN A CA 1
ATOM 1600 C C . ASN A 1 195 ? 25.797 38.969 6.312 1 95.5 195 ASN A C 1
ATOM 1602 O O . ASN A 1 195 ? 26.672 38.812 7.168 1 95.5 195 ASN A O 1
ATOM 1606 N N . GLY A 1 196 ? 25.875 38.438 5.199 1 95.19 196 GLY A N 1
ATOM 1607 C CA . GLY A 1 196 ? 27.109 37.875 4.664 1 95.19 196 GLY A CA 1
ATOM 1608 C C . GLY A 1 196 ? 27.359 36.438 5.07 1 95.19 196 GLY A C 1
ATOM 1609 O O . GLY A 1 196 ? 28.375 35.844 4.715 1 95.19 196 GLY A O 1
ATOM 1610 N N . TYR A 1 197 ? 26.422 35.875 5.863 1 98.06 197 TYR A N 1
ATOM 1611 C CA . TYR A 1 197 ? 26.547 34.5 6.262 1 98.06 197 TYR A CA 1
ATOM 1612 C C . TYR A 1 197 ? 25.438 33.656 5.629 1 98.06 197 TYR A C 1
ATOM 1614 O O . TYR A 1 197 ? 24.328 34.156 5.402 1 98.06 197 TYR A O 1
ATOM 1622 N N . TYR A 1 198 ? 25.828 32.375 5.352 1 98.62 198 TYR A N 1
ATOM 1623 C CA . TYR A 1 198 ? 24.828 31.359 5.098 1 98.62 198 TYR A CA 1
ATOM 1624 C C . TYR A 1 198 ? 24.406 30.688 6.395 1 98.62 198 TYR A C 1
ATOM 1626 O O . TYR A 1 198 ? 25.234 30.156 7.133 1 98.62 198 TYR A O 1
ATOM 1634 N N . TYR A 1 199 ? 23.172 30.781 6.684 1 98.81 199 TYR A N 1
ATOM 1635 C CA . TYR A 1 199 ? 22.625 30.078 7.836 1 98.81 199 TYR A CA 1
ATOM 1636 C C . TYR A 1 199 ? 21.875 28.812 7.402 1 98.81 199 TYR A C 1
ATOM 1638 O O . TYR A 1 199 ? 21.156 28.828 6.406 1 98.81 199 TYR A O 1
ATOM 1646 N N . LEU A 1 200 ? 22.125 27.719 8.039 1 98.88 200 LEU A N 1
ATOM 1647 C CA . LEU A 1 200 ? 21.438 26.453 7.816 1 98.88 200 LEU A CA 1
ATOM 1648 C C . LEU A 1 200 ? 20.594 26.062 9.023 1 98.88 200 LEU A C 1
ATOM 1650 O O . LEU A 1 200 ? 21.141 25.75 10.094 1 98.88 200 LEU A O 1
ATOM 1654 N N . LEU A 1 201 ? 19.328 26.172 8.867 1 98.88 201 LEU A N 1
ATOM 1655 C CA . LEU A 1 201 ? 18.375 25.75 9.875 1 98.88 201 LEU A CA 1
ATOM 1656 C C . LEU A 1 201 ? 17.938 24.312 9.633 1 98.88 201 LEU A C 1
ATOM 1658 O O . LEU A 1 201 ? 17.531 23.953 8.516 1 98.88 201 LEU A O 1
ATOM 1662 N N . THR A 1 202 ? 18.078 23.406 10.617 1 98.88 202 THR A N 1
ATOM 1663 C CA . THR A 1 202 ? 17.672 22.016 10.508 1 98.88 202 THR A CA 1
ATOM 1664 C C . THR A 1 202 ? 16.828 21.594 11.703 1 98.88 202 THR A C 1
ATOM 1666 O O . THR A 1 202 ? 16.812 22.281 12.727 1 98.88 202 THR A O 1
ATOM 1669 N N . ALA A 1 203 ? 16.062 20.578 11.539 1 98.69 203 ALA A N 1
ATOM 1670 C CA . ALA A 1 203 ? 15.422 19.875 12.641 1 98.69 203 ALA A CA 1
ATOM 1671 C C . ALA A 1 203 ? 16.281 18.719 13.141 1 98.69 203 ALA A C 1
ATOM 1673 O O . ALA A 1 203 ? 16.938 18.031 12.352 1 98.69 203 ALA A O 1
ATOM 1674 N N . GLU A 1 204 ? 16.281 18.5 14.422 1 98.56 204 GLU A N 1
ATOM 1675 C CA . GLU A 1 204 ? 17.031 17.406 15.023 1 98.56 204 GLU A CA 1
ATOM 1676 C C . GLU A 1 204 ? 16.297 16.812 16.219 1 98.56 204 GLU A C 1
ATOM 1678 O O . GLU A 1 204 ? 15.25 17.328 16.625 1 98.56 204 GLU A O 1
ATOM 1683 N N . GLY A 1 205 ? 16.797 15.719 16.766 1 97.38 205 GLY A N 1
ATOM 1684 C CA . GLY A 1 205 ? 16.328 15.141 18.016 1 97.38 205 GLY A CA 1
ATOM 1685 C C . GLY A 1 205 ? 15.141 14.211 17.844 1 97.38 205 GLY A C 1
ATOM 1686 O O . GLY A 1 205 ? 14.711 13.562 18.797 1 97.38 205 GLY A O 1
ATOM 1687 N N . GLY A 1 206 ? 14.672 14.164 16.656 1 92.88 206 GLY A N 1
ATOM 1688 C CA . GLY A 1 206 ? 13.523 13.32 16.375 1 92.88 206 GLY A CA 1
ATOM 1689 C C . GLY A 1 206 ? 12.266 14.109 16.062 1 92.88 206 GLY A C 1
ATOM 1690 O O . GLY A 1 206 ? 12.336 15.297 15.758 1 92.88 206 GLY A O 1
ATOM 1691 N N . THR A 1 207 ? 11.164 13.422 15.938 1 88.56 207 THR A N 1
ATOM 1692 C CA . THR A 1 207 ? 9.938 14.086 15.5 1 88.56 207 THR A CA 1
ATOM 1693 C C . THR A 1 207 ? 8.898 14.07 16.609 1 88.56 207 THR A C 1
ATOM 1695 O O . THR A 1 207 ? 7.719 14.344 16.375 1 88.56 207 THR A O 1
ATOM 1698 N N . LYS A 1 208 ? 9.289 13.695 17.766 1 93.56 208 LYS A N 1
ATOM 1699 C CA . LYS A 1 208 ? 8.383 13.617 18.906 1 93.56 208 LYS A CA 1
ATOM 1700 C C . LYS A 1 208 ? 8.758 14.656 19.969 1 93.56 208 LYS A C 1
ATOM 1702 O O . LYS A 1 208 ? 9 15.82 19.641 1 93.56 208 LYS A O 1
ATOM 1707 N N . TYR A 1 209 ? 8.773 14.25 21.219 1 95.69 209 TYR A N 1
ATOM 1708 C CA . TYR A 1 209 ? 8.938 15.227 22.297 1 95.69 209 TYR A CA 1
ATOM 1709 C C . TYR A 1 209 ? 10.367 15.742 22.359 1 95.69 209 TYR A C 1
ATOM 1711 O O . TYR A 1 209 ? 10.617 16.844 22.859 1 95.69 209 TYR A O 1
ATOM 1719 N N . ASN A 1 210 ? 11.328 14.992 21.781 1 96.5 210 ASN A N 1
ATOM 1720 C CA . ASN A 1 210 ? 12.734 15.367 21.797 1 96.5 210 ASN A CA 1
ATOM 1721 C C . ASN A 1 210 ? 13.078 16.281 20.609 1 96.5 210 ASN A C 1
ATOM 1723 O O . ASN A 1 210 ? 14.242 16.594 20.375 1 96.5 210 ASN A O 1
ATOM 1727 N N . HIS A 1 211 ? 12.086 16.703 19.906 1 97.56 211 HIS A N 1
ATOM 1728 C CA . HIS A 1 211 ? 12.289 17.5 18.703 1 97.56 211 HIS A CA 1
ATOM 1729 C C . HIS A 1 211 ? 12.984 18.812 19.016 1 97.56 211 HIS A C 1
ATOM 1731 O O . HIS A 1 211 ? 12.914 19.312 20.141 1 97.56 211 HIS A O 1
ATOM 1737 N N . ALA A 1 212 ? 13.719 19.312 18.031 1 98.69 212 ALA A N 1
ATOM 1738 C CA . ALA A 1 212 ? 14.461 20.562 18.172 1 98.69 212 ALA A CA 1
ATOM 1739 C C . ALA A 1 212 ? 14.734 21.188 16.812 1 98.69 212 ALA A C 1
ATOM 1741 O O . ALA A 1 212 ? 14.617 20.531 15.773 1 98.69 212 ALA A O 1
ATOM 1742 N N . ALA A 1 213 ? 15.008 22.438 16.859 1 98.81 213 ALA A N 1
ATOM 1743 C CA . ALA A 1 213 ? 15.578 23.125 15.695 1 98.81 213 ALA A CA 1
ATOM 1744 C C . ALA A 1 213 ? 17.016 23.562 15.977 1 98.81 213 ALA A C 1
ATOM 1746 O O . ALA A 1 213 ? 17.297 24.109 17.047 1 98.81 213 ALA A O 1
ATOM 1747 N N . THR A 1 214 ? 17.828 23.266 15.055 1 98.69 214 THR A N 1
ATOM 1748 C CA . THR A 1 214 ? 19.25 23.609 15.109 1 98.69 214 THR A CA 1
ATOM 1749 C C . THR A 1 214 ? 19.609 24.609 14.016 1 98.69 214 THR A C 1
ATOM 1751 O O . THR A 1 214 ? 19.125 24.5 12.883 1 98.69 214 THR A O 1
ATOM 1754 N N . ILE A 1 215 ? 20.422 25.578 14.391 1 98.69 215 ILE A N 1
ATOM 1755 C CA . ILE A 1 215 ? 20.875 26.516 13.367 1 98.69 215 ILE A CA 1
ATOM 1756 C C . ILE A 1 215 ? 22.406 26.594 13.367 1 98.69 215 ILE A C 1
ATOM 1758 O O . ILE A 1 215 ? 23.031 26.547 14.422 1 98.69 215 ILE A O 1
ATOM 1762 N N . ALA A 1 216 ? 22.938 26.547 12.203 1 98.88 216 ALA A N 1
ATOM 1763 C CA . ALA A 1 216 ? 24.375 26.688 11.953 1 98.88 216 ALA A CA 1
ATOM 1764 C C . ALA A 1 216 ? 24.641 27.766 10.914 1 98.88 216 ALA A C 1
ATOM 1766 O O . ALA A 1 216 ? 23.719 28.25 10.25 1 98.88 216 ALA A O 1
ATOM 1767 N N . ARG A 1 217 ? 25.906 28.266 10.844 1 98.75 217 ARG A N 1
ATOM 1768 C CA . ARG A 1 217 ? 26.219 29.281 9.844 1 98.75 217 ARG A CA 1
ATOM 1769 C C . ARG A 1 217 ? 27.609 29.078 9.258 1 98.75 217 ARG A C 1
ATOM 1771 O O . ARG A 1 217 ? 28.438 28.359 9.836 1 98.75 217 ARG A O 1
ATOM 1778 N N . SER A 1 218 ? 27.797 29.594 8.117 1 98.69 218 SER A N 1
ATOM 1779 C CA . SER A 1 218 ? 29.062 29.578 7.41 1 98.69 218 SER A CA 1
ATOM 1780 C C . SER A 1 218 ? 29.203 30.781 6.477 1 98.69 218 SER A C 1
ATOM 1782 O O . SER A 1 218 ? 28.188 31.359 6.07 1 98.69 218 SER A O 1
ATOM 1784 N N . LYS A 1 219 ? 30.438 31.141 6.176 1 97.81 219 LYS A N 1
ATOM 1785 C CA . LYS A 1 219 ? 30.688 32.188 5.184 1 97.81 219 LYS A CA 1
ATOM 1786 C C . LYS A 1 219 ? 30.609 31.625 3.766 1 97.81 219 LYS A C 1
ATOM 1788 O O . LYS A 1 219 ? 30.5 32.375 2.799 1 97.81 219 LYS A O 1
ATOM 1793 N N . SER A 1 220 ? 30.656 30.312 3.775 1 97.69 220 SER A N 1
ATOM 1794 C CA . SER A 1 220 ? 30.578 29.625 2.492 1 97.69 220 SER A CA 1
ATOM 1795 C C . SER A 1 220 ? 29.344 28.719 2.428 1 97.69 220 SER A C 1
ATOM 1797 O O . SER A 1 220 ? 29 28.062 3.412 1 97.69 220 SER A O 1
ATOM 1799 N N . LEU A 1 221 ? 28.719 28.703 1.23 1 98.06 221 LEU A N 1
ATOM 1800 C CA . LEU A 1 221 ? 27.516 27.891 1.022 1 98.06 221 LEU A CA 1
ATOM 1801 C C . LEU A 1 221 ? 27.781 26.422 1.34 1 98.06 221 LEU A C 1
ATOM 1803 O O . LEU A 1 221 ? 26.922 25.734 1.903 1 98.06 221 LEU A O 1
ATOM 1807 N N . ARG A 1 222 ? 28.969 25.938 1.085 1 97.56 222 ARG A N 1
ATOM 1808 C CA . ARG A 1 222 ? 29.297 24.516 1.188 1 97.56 222 ARG A CA 1
ATOM 1809 C C . ARG A 1 222 ? 29.891 24.188 2.551 1 97.56 222 ARG A C 1
ATOM 1811 O O . ARG A 1 222 ? 30.219 23.031 2.826 1 97.56 222 ARG A O 1
ATOM 1818 N N . GLY A 1 223 ? 30 25.188 3.344 1 96.12 223 GLY A N 1
ATOM 1819 C CA . GLY A 1 223 ? 30.531 24.984 4.684 1 96.12 223 GLY A CA 1
ATOM 1820 C C . GLY A 1 223 ? 32.031 25.203 4.77 1 96.12 223 GLY A C 1
ATOM 1821 O O . GLY A 1 223 ? 32.625 25.75 3.846 1 96.12 223 GLY A O 1
ATOM 1822 N N . PRO A 1 224 ? 32.594 24.859 5.918 1 97.75 224 PRO A N 1
ATOM 1823 C CA . PRO A 1 224 ? 31.984 24.172 7.059 1 97.75 224 PRO A CA 1
ATOM 1824 C C . PRO A 1 224 ? 31.031 25.062 7.855 1 97.75 224 PRO A C 1
ATOM 1826 O O . PRO A 1 224 ? 31.266 26.266 7.973 1 97.75 224 PRO A O 1
ATOM 1829 N N . TYR A 1 225 ? 30.031 24.438 8.438 1 98.69 225 TYR A N 1
ATOM 1830 C CA . TYR A 1 225 ? 29.031 25.156 9.211 1 98.69 225 TYR A CA 1
ATOM 1831 C C . TYR A 1 225 ? 29.344 25.094 10.703 1 98.69 225 TYR A C 1
ATOM 1833 O O . TYR A 1 225 ? 29.625 24.016 11.242 1 98.69 225 TYR A O 1
ATOM 1841 N N . GLU A 1 226 ? 29.328 26.219 11.32 1 98.31 226 GLU A N 1
ATOM 1842 C CA . GLU A 1 226 ? 29.453 26.328 12.773 1 98.31 226 GLU A CA 1
ATOM 1843 C C . GLU A 1 226 ? 28.078 26.344 13.438 1 98.31 226 GLU A C 1
ATOM 1845 O O . GLU A 1 226 ? 27.203 27.125 13.055 1 98.31 226 GLU A O 1
ATOM 1850 N N . VAL A 1 227 ? 27.953 25.547 14.453 1 98.69 227 VAL A N 1
ATOM 1851 C CA . VAL A 1 227 ? 26.672 25.406 15.117 1 98.69 227 VAL A CA 1
ATOM 1852 C C . VAL A 1 227 ? 26.484 26.547 16.109 1 98.69 227 VAL A C 1
ATOM 1854 O O . VAL A 1 227 ? 27.453 27.031 16.719 1 98.69 227 VAL A O 1
ATOM 1857 N N . HIS A 1 228 ? 25.266 27 16.266 1 98.56 228 HIS A N 1
ATOM 1858 C CA . HIS A 1 228 ? 24.922 28.016 17.25 1 98.56 228 HIS A CA 1
ATOM 1859 C C . HIS A 1 228 ? 25.516 27.703 18.625 1 98.56 228 HIS A C 1
ATOM 1861 O O . HIS A 1 228 ? 25.406 26.562 19.094 1 98.56 228 HIS A O 1
ATOM 1867 N N . PRO A 1 229 ? 26.109 28.656 19.25 1 97.69 229 PRO A N 1
ATOM 1868 C CA . PRO A 1 229 ? 26.781 28.391 20.531 1 97.69 229 PRO A CA 1
ATOM 1869 C C . PRO A 1 229 ? 25.812 27.938 21.625 1 97.69 229 PRO A C 1
ATOM 1871 O O . PRO A 1 229 ? 26.203 27.219 22.547 1 97.69 229 PRO A O 1
ATOM 1874 N N . ALA A 1 230 ? 24.594 28.359 21.516 1 97.06 230 ALA A N 1
ATOM 1875 C CA . ALA A 1 230 ? 23.562 27.969 22.469 1 97.06 230 ALA A CA 1
ATOM 1876 C C . ALA A 1 230 ? 22.562 27.031 21.828 1 97.06 230 ALA A C 1
ATOM 1878 O O . ALA A 1 230 ? 21.359 27.109 22.094 1 97.06 230 ALA A O 1
ATOM 1879 N N . ASN A 1 231 ? 22.938 26.156 21.062 1 97.44 231 ASN A N 1
ATOM 1880 C CA . ASN A 1 231 ? 22.094 25.172 20.406 1 97.44 231 ASN A CA 1
ATOM 1881 C C . ASN A 1 231 ? 21.391 24.281 21.422 1 97.44 231 ASN A C 1
ATOM 1883 O O . ASN A 1 231 ? 21.984 23.875 22.422 1 97.44 231 ASN A O 1
ATOM 1887 N N . PRO A 1 232 ? 20.094 23.922 21.234 1 98.38 232 PRO A N 1
ATOM 1888 C CA . PRO A 1 232 ? 19.297 24.188 20.031 1 98.38 232 PRO A CA 1
ATOM 1889 C C . PRO A 1 232 ? 18.625 25.562 20.062 1 98.38 232 PRO A C 1
ATOM 1891 O O . PRO A 1 232 ? 18.484 26.156 21.125 1 98.38 232 PRO A O 1
ATOM 1894 N N . LEU A 1 233 ? 18.266 26.016 18.906 1 98.69 233 LEU A N 1
ATOM 1895 C CA . LEU A 1 233 ? 17.562 27.297 18.75 1 98.69 233 LEU A CA 1
ATOM 1896 C C . LEU A 1 233 ? 16.219 27.266 19.469 1 98.69 233 LEU A C 1
ATOM 1898 O O . LEU A 1 233 ? 15.852 28.234 20.141 1 98.69 233 LEU A O 1
ATOM 1902 N N . ILE A 1 234 ? 15.484 26.188 19.344 1 98.81 234 ILE A N 1
ATOM 1903 C CA . ILE A 1 234 ? 14.219 26 20.047 1 98.81 234 ILE A CA 1
ATOM 1904 C C . ILE A 1 234 ? 14 24.516 20.344 1 98.81 234 ILE A C 1
ATOM 1906 O O . ILE A 1 234 ? 14.367 23.656 19.531 1 98.81 234 ILE A O 1
ATOM 1910 N N . THR A 1 235 ? 13.414 24.156 21.484 1 98.69 235 THR A N 1
ATOM 1911 C CA . THR A 1 235 ? 13.016 22.812 21.891 1 98.69 235 THR A CA 1
ATOM 1912 C C . THR A 1 235 ? 12.094 22.859 23.109 1 98.69 235 THR A C 1
ATOM 1914 O O . THR A 1 235 ? 12.047 23.859 23.812 1 98.69 235 THR A O 1
ATOM 1917 N N . SER A 1 236 ? 11.32 21.859 23.266 1 97.88 236 SER A N 1
ATOM 1918 C CA . SER A 1 236 ? 10.492 21.75 24.469 1 97.88 236 SER A CA 1
ATOM 1919 C C . SER A 1 236 ? 11.023 20.656 25.391 1 97.88 236 SER A C 1
ATOM 1921 O O . SER A 1 236 ? 10.516 20.484 26.516 1 97.88 236 SER A O 1
ATOM 1923 N N . TRP A 1 237 ? 12.039 19.969 25.031 1 97.19 237 TRP A N 1
ATOM 1924 C CA . TRP A 1 237 ? 12.461 18.734 25.703 1 97.19 237 TRP A CA 1
ATOM 1925 C C . TRP A 1 237 ? 12.742 18.984 27.188 1 97.19 237 TRP A C 1
ATOM 1927 O O . TRP A 1 237 ? 12.25 18.25 28.047 1 97.19 237 TRP A O 1
ATOM 1937 N N . PRO A 1 238 ? 13.5 20.031 27.562 1 96.81 238 PRO A N 1
ATOM 1938 C CA . PRO A 1 238 ? 13.805 20.234 28.969 1 96.81 238 PRO A CA 1
ATOM 1939 C C . PRO A 1 238 ? 12.625 20.812 29.75 1 96.81 238 PRO A C 1
ATOM 1941 O O . PRO A 1 238 ? 12.719 21 30.969 1 96.81 238 PRO A O 1
ATOM 1944 N N . TYR A 1 239 ? 11.508 21.062 29.125 1 97 239 TYR A N 1
ATOM 1945 C CA . TYR A 1 239 ? 10.406 21.781 29.734 1 97 239 TYR A CA 1
ATOM 1946 C C . TYR A 1 239 ? 9.109 20.984 29.672 1 97 239 TYR A C 1
ATOM 1948 O O . TYR A 1 239 ? 8.156 21.391 29 1 97 239 TYR A O 1
ATOM 1956 N N . PRO A 1 240 ? 9.008 19.922 30.422 1 95.06 240 PRO A N 1
ATOM 1957 C CA . PRO A 1 240 ? 7.875 19 30.297 1 95.06 240 PRO A CA 1
ATOM 1958 C C . PRO A 1 240 ? 6.543 19.656 30.656 1 95.06 240 PRO A C 1
ATOM 1960 O O . PRO A 1 240 ? 5.48 19.141 30.297 1 95.06 240 PRO A O 1
ATOM 1963 N N . ARG A 1 241 ? 6.543 20.875 31.328 1 95.5 241 ARG A N 1
ATOM 1964 C CA . ARG A 1 241 ? 5.297 21.516 31.734 1 95.5 241 ARG A CA 1
ATOM 1965 C C . ARG A 1 241 ? 4.883 22.594 30.75 1 95.5 241 ARG A C 1
ATOM 1967 O O . ARG A 1 241 ? 3.811 23.188 30.891 1 95.5 241 ARG A O 1
ATOM 1974 N N . ASN A 1 242 ? 5.754 22.922 29.734 1 97.19 242 ASN A N 1
ATOM 1975 C CA . ASN A 1 242 ? 5.352 23.844 28.688 1 97.19 242 ASN A CA 1
ATOM 1976 C C . ASN A 1 242 ? 4.145 23.328 27.922 1 97.19 242 ASN A C 1
ATOM 1978 O O . ASN A 1 242 ? 4.129 22.172 27.469 1 97.19 242 ASN A O 1
ATOM 1982 N N . PRO A 1 243 ? 3.111 24.156 27.766 1 96.75 243 PRO A N 1
ATOM 1983 C CA . PRO A 1 243 ? 1.917 23.656 27.078 1 96.75 243 PRO A CA 1
ATOM 1984 C C . PRO A 1 243 ? 2.172 23.359 25.594 1 96.75 243 PRO A C 1
ATOM 1986 O O . PRO A 1 243 ? 1.382 22.656 24.969 1 96.75 243 PRO A O 1
ATOM 1989 N N . LEU A 1 244 ? 3.195 23.969 25.078 1 98.06 244 LEU A N 1
ATOM 1990 C CA . LEU A 1 244 ? 3.617 23.703 23.719 1 98.06 244 LEU A CA 1
ATOM 1991 C C . LEU A 1 244 ? 4.785 22.719 23.688 1 98.06 244 LEU A C 1
ATOM 1993 O O . LEU A 1 244 ? 5.867 23.016 24.203 1 98.06 244 LEU A O 1
ATOM 1997 N N . GLN A 1 245 ? 4.531 21.562 23.156 1 97.56 245 GLN A N 1
ATOM 1998 C CA . GLN A 1 245 ? 5.531 20.5 23.141 1 97.56 245 GLN A CA 1
ATOM 1999 C C . GLN A 1 245 ? 5.934 20.141 21.719 1 97.56 245 GLN A C 1
ATOM 2001 O O . GLN A 1 245 ? 5.367 20.672 20.75 1 97.56 245 GLN A O 1
ATOM 2006 N N . LYS A 1 246 ? 6.992 19.297 21.594 1 97.56 246 LYS A N 1
ATOM 2007 C CA . LYS A 1 246 ? 7.477 18.797 20.312 1 97.56 246 LYS A CA 1
ATOM 2008 C C . LYS A 1 246 ? 7.953 19.922 19.406 1 97.56 246 LYS A C 1
ATOM 2010 O O . LYS A 1 246 ? 7.766 19.891 18.188 1 97.56 246 LYS A O 1
ATOM 2015 N N . ALA A 1 247 ? 8.477 20.953 20.031 1 98.5 247 ALA A N 1
ATOM 2016 C CA . ALA A 1 247 ? 8.914 22.109 19.25 1 98.5 247 ALA A CA 1
ATOM 2017 C C . ALA A 1 247 ? 10.141 21.766 18.406 1 98.5 247 ALA A C 1
ATOM 2019 O O . ALA A 1 247 ? 11.117 21.219 18.906 1 98.5 247 ALA A O 1
ATOM 2020 N N . GLY A 1 248 ? 10.047 21.969 17.203 1 98.25 248 GLY A N 1
ATOM 2021 C CA . GLY A 1 248 ? 11.102 21.75 16.219 1 98.25 248 GLY A CA 1
ATOM 2022 C C . GLY A 1 248 ? 10.641 21.953 14.789 1 98.25 248 GLY A C 1
ATOM 2023 O O . GLY A 1 248 ? 9.617 22.578 14.547 1 98.25 248 GLY A O 1
ATOM 2024 N N . HIS A 1 249 ? 11.477 21.547 13.836 1 98.44 249 HIS A N 1
ATOM 2025 C CA . HIS A 1 249 ? 11.156 21.75 12.422 1 98.44 249 HIS A CA 1
ATOM 2026 C C . HIS A 1 249 ? 10.68 23.172 12.172 1 98.44 249 HIS A C 1
ATOM 2028 O O . HIS A 1 249 ? 9.477 23.438 12.133 1 98.44 249 HIS A O 1
ATOM 2034 N N . ALA A 1 250 ? 11.523 24.047 11.82 1 98.75 250 ALA A N 1
ATOM 2035 C CA . ALA A 1 250 ? 11.219 25.484 11.875 1 98.75 250 ALA A CA 1
ATOM 2036 C C . ALA A 1 250 ? 11.578 26.172 10.562 1 98.75 250 ALA A C 1
ATOM 2038 O O . ALA A 1 250 ? 12.266 25.594 9.719 1 98.75 250 ALA A O 1
ATOM 2039 N N . SER A 1 251 ? 11.07 27.312 10.398 1 98.81 251 SER A N 1
ATOM 2040 C CA . SER A 1 251 ? 11.312 28.234 9.289 1 98.81 251 SER A CA 1
ATOM 2041 C C . SER A 1 251 ? 11.305 29.688 9.758 1 98.81 251 SER A C 1
ATOM 2043 O O . SER A 1 251 ? 10.469 30.062 10.578 1 98.81 251 SER A O 1
ATOM 2045 N N . ILE A 1 252 ? 12.211 30.516 9.281 1 98.62 252 ILE A N 1
ATOM 2046 C CA . ILE A 1 252 ? 12.305 31.875 9.797 1 98.62 252 ILE A CA 1
ATOM 2047 C C . ILE A 1 252 ? 11.883 32.875 8.711 1 98.62 252 ILE A C 1
ATOM 2049 O O . ILE A 1 252 ? 11.945 32.562 7.523 1 98.62 252 ILE A O 1
ATOM 2053 N N . VAL A 1 253 ? 11.43 34.031 9.141 1 98.56 253 VAL A N 1
ATOM 2054 C CA . VAL A 1 253 ? 10.992 35.062 8.203 1 98.56 253 VAL A CA 1
ATOM 2055 C C . VAL A 1 253 ? 11.414 36.438 8.711 1 98.56 253 VAL A C 1
ATOM 2057 O O . VAL A 1 253 ? 11.375 36.719 9.914 1 98.56 253 VAL A O 1
ATOM 2060 N N . HIS A 1 254 ? 11.953 37.219 7.84 1 98.19 254 HIS A N 1
ATOM 2061 C CA . HIS A 1 254 ? 12.211 38.656 8.055 1 98.19 254 HIS A CA 1
ATOM 2062 C C . HIS A 1 254 ? 11.039 39.5 7.574 1 98.19 254 HIS A C 1
ATOM 2064 O O . HIS A 1 254 ? 10.703 39.5 6.387 1 98.19 254 HIS A O 1
ATOM 2070 N N . THR A 1 255 ? 10.438 40.25 8.5 1 97.62 255 THR A N 1
ATOM 2071 C CA . THR A 1 255 ? 9.219 40.969 8.156 1 97.62 255 THR A CA 1
ATOM 2072 C C . THR A 1 255 ? 9.555 42.25 7.383 1 97.62 255 THR A C 1
ATOM 2074 O O . THR A 1 255 ? 10.703 42.688 7.355 1 97.62 255 THR A O 1
ATOM 2077 N N . HIS A 1 256 ? 8.516 42.812 6.738 1 96.75 256 HIS A N 1
ATOM 2078 C CA . HIS A 1 256 ? 8.68 44.094 6.023 1 96.75 256 HIS A CA 1
ATOM 2079 C C . HIS A 1 256 ? 8.906 45.25 6.988 1 96.75 256 HIS A C 1
ATOM 2081 O O . HIS A 1 256 ? 9.32 46.344 6.578 1 96.75 256 HIS A O 1
ATOM 2087 N N . THR A 1 257 ? 8.695 44.969 8.273 1 96.5 257 THR A N 1
ATOM 2088 C CA . THR A 1 257 ? 8.945 46 9.297 1 96.5 257 THR A CA 1
ATOM 2089 C C . THR A 1 257 ? 10.281 45.75 9.984 1 96.5 257 THR A C 1
ATOM 2091 O O . THR A 1 257 ? 10.5 46.219 11.102 1 96.5 257 THR A O 1
ATOM 2094 N N . ASP A 1 258 ? 11.078 44.875 9.43 1 97.06 258 ASP A N 1
ATOM 2095 C CA . ASP A 1 258 ? 12.453 44.625 9.836 1 97.06 258 ASP A CA 1
ATOM 2096 C C . ASP A 1 258 ? 12.5 43.906 11.18 1 97.06 258 ASP A C 1
ATOM 2098 O O . ASP A 1 258 ? 13.289 44.25 12.055 1 97.06 258 ASP A O 1
ATOM 2102 N N . GLU A 1 259 ? 11.648 43 11.391 1 97.75 259 GLU A N 1
ATOM 2103 C CA . GLU A 1 259 ? 11.594 42.094 12.531 1 97.75 259 GLU A CA 1
ATOM 2104 C C . GLU A 1 259 ? 11.773 40.625 12.094 1 97.75 259 GLU A C 1
ATOM 2106 O O . GLU A 1 259 ? 11.633 40.312 10.914 1 97.75 259 GLU A O 1
ATOM 2111 N N . TRP A 1 260 ? 12.148 39.781 13.062 1 98.38 260 TRP A N 1
ATOM 2112 C CA . TRP A 1 260 ? 12.391 38.375 12.742 1 98.38 260 TRP A CA 1
ATOM 2113 C C . TRP A 1 260 ? 11.477 37.469 13.547 1 98.38 260 TRP A C 1
ATOM 2115 O O . TRP A 1 260 ? 11.242 37.688 14.734 1 98.38 260 TRP A O 1
ATOM 2125 N N . PHE A 1 261 ? 10.93 36.5 12.883 1 98.75 261 PHE A N 1
ATOM 2126 C CA . PHE A 1 261 ? 10.07 35.5 13.508 1 98.75 261 PHE A CA 1
ATOM 2127 C C . PHE A 1 261 ? 10.445 34.094 13.055 1 98.75 261 PHE A C 1
ATOM 2129 O O . PHE A 1 261 ? 11.109 33.938 12.031 1 98.75 261 PHE A O 1
ATOM 2136 N N . LEU A 1 262 ? 10.086 33.156 13.859 1 98.75 262 LEU A N 1
ATOM 2137 C CA . LEU A 1 262 ? 10.297 31.719 13.641 1 98.75 262 LEU A CA 1
ATOM 2138 C C . LEU A 1 262 ? 8.984 30.953 13.781 1 98.75 262 LEU A C 1
ATOM 2140 O O . LEU A 1 262 ? 8.359 30.984 14.844 1 98.75 262 LEU A O 1
ATOM 2144 N N . VAL A 1 263 ? 8.516 30.344 12.695 1 98.88 263 VAL A N 1
ATOM 2145 C CA . VAL A 1 263 ? 7.422 29.391 12.836 1 98.88 263 VAL A CA 1
ATOM 2146 C C . VAL A 1 263 ? 7.98 27.984 13.047 1 98.88 263 VAL A C 1
ATOM 2148 O O . VAL A 1 263 ? 9.055 27.656 12.539 1 98.88 263 VAL A O 1
ATOM 2151 N N . HIS A 1 264 ? 7.305 27.203 13.82 1 98.81 264 HIS A N 1
ATOM 2152 C CA . HIS A 1 264 ? 7.801 25.859 14.109 1 98.81 264 HIS A CA 1
ATOM 2153 C C . HIS A 1 264 ? 6.652 24.906 14.422 1 98.81 264 HIS A C 1
ATOM 2155 O O . HIS A 1 264 ? 5.539 25.328 14.727 1 98.81 264 HIS A O 1
ATOM 2161 N N . LEU A 1 265 ? 6.973 23.625 14.281 1 98.5 265 LEU A N 1
ATOM 2162 C CA . LEU A 1 265 ? 6.09 22.531 14.695 1 98.5 265 LEU A CA 1
ATOM 2163 C C . LEU A 1 265 ? 5.867 22.562 16.203 1 98.5 265 LEU A C 1
ATOM 2165 O O . LEU A 1 265 ? 6.781 22.891 16.969 1 98.5 265 LEU A O 1
ATOM 2169 N N . THR A 1 266 ? 4.668 22.219 16.609 1 98.38 266 THR A N 1
ATOM 2170 C CA . THR A 1 266 ? 4.363 22.078 18.031 1 98.38 266 THR A CA 1
ATOM 2171 C C . THR A 1 266 ? 3.236 21.062 18.25 1 98.38 266 THR A C 1
ATOM 2173 O O . THR A 1 266 ? 2.557 20.688 17.297 1 98.38 266 THR A O 1
ATOM 2176 N N . GLY A 1 267 ? 3.137 20.484 19.391 1 97.56 267 GLY A N 1
ATOM 2177 C CA . GLY A 1 267 ? 2.002 19.703 19.844 1 97.56 267 GLY A CA 1
ATOM 2178 C C . GLY A 1 267 ? 1.471 20.141 21.188 1 97.56 267 GLY A C 1
ATOM 2179 O O . GLY A 1 267 ? 2.221 20.656 22.016 1 97.56 267 GLY A O 1
ATOM 2180 N N . ARG A 1 268 ? 0.194 20 21.391 1 97.88 268 ARG A N 1
ATOM 2181 C CA . ARG A 1 268 ? -0.423 20.219 22.703 1 97.88 268 ARG A CA 1
ATOM 2182 C C . ARG A 1 268 ? -0.91 18.906 23.297 1 97.88 268 ARG A C 1
ATOM 2184 O O . ARG A 1 268 ? -1.999 18.438 22.969 1 97.88 268 ARG A O 1
ATOM 2191 N N . PRO A 1 269 ? -0.115 18.344 24.125 1 96.69 269 PRO A N 1
ATOM 2192 C CA . PRO A 1 269 ? -0.453 17.016 24.641 1 96.69 269 PRO A CA 1
ATOM 2193 C C . PRO A 1 269 ? -1.525 17.062 25.719 1 96.69 269 PRO A C 1
ATOM 2195 O O . PRO A 1 269 ? -1.531 17.984 26.547 1 96.69 269 PRO A O 1
ATOM 2198 N N . LEU A 1 270 ? -2.398 16.125 25.719 1 95.19 270 LEU A N 1
ATOM 2199 C CA . LEU A 1 270 ? -3.322 15.828 26.797 1 95.19 270 LEU A CA 1
ATOM 2200 C C . LEU A 1 270 ? -2.74 14.773 27.734 1 95.19 270 LEU A C 1
ATOM 2202 O O . LEU A 1 270 ? -2.436 13.664 27.312 1 95.19 270 LEU A O 1
ATOM 2206 N N . PRO A 1 271 ? -2.576 15.133 28.938 1 90.38 271 PRO A N 1
ATOM 2207 C CA . PRO A 1 271 ? -2.035 14.141 29.875 1 90.38 271 PRO A CA 1
ATOM 2208 C C . PRO A 1 271 ? -3.021 13.016 30.172 1 90.38 271 PRO A C 1
ATOM 2210 O O . PRO A 1 271 ? -4.23 13.18 30 1 90.38 271 PRO A O 1
ATOM 2213 N N . LYS A 1 272 ? -2.443 11.961 30.469 1 88.38 272 LYS A N 1
ATOM 2214 C CA . LYS A 1 272 ? -3.242 10.883 31.031 1 88.38 272 LYS A CA 1
ATOM 2215 C C . LYS A 1 272 ? -3.018 10.758 32.531 1 88.38 272 LYS A C 1
ATOM 2217 O O . LYS A 1 272 ? -1.876 10.75 33 1 88.38 272 LYS A O 1
ATOM 2222 N N . GLU A 1 273 ? -4.035 10.789 33.375 1 82.94 273 GLU A N 1
ATOM 2223 C CA . GLU A 1 273 ? -3.99 10.906 34.844 1 82.94 273 GLU A CA 1
ATOM 2224 C C . GLU A 1 273 ? -3.09 9.836 35.469 1 82.94 273 GLU A C 1
ATOM 2226 O O . GLU A 1 273 ? -2.375 10.102 36.438 1 82.94 273 GLU A O 1
ATOM 2231 N N . ASP A 1 274 ? -2.99 8.688 35.031 1 86.44 274 ASP A N 1
ATOM 2232 C CA . ASP A 1 274 ? -2.281 7.605 35.719 1 86.44 274 ASP A CA 1
ATOM 2233 C C . ASP A 1 274 ? -0.891 7.406 35.125 1 86.44 274 ASP A C 1
ATOM 2235 O O . ASP A 1 274 ? -0.267 6.363 35.312 1 86.44 274 ASP A O 1
ATOM 2239 N N . GLN A 1 275 ? -0.396 8.57 34.469 1 90 275 GLN A N 1
ATOM 2240 C CA . GLN A 1 275 ? 0.926 8.438 33.844 1 90 275 GLN A CA 1
ATOM 2241 C C . GLN A 1 275 ? 1.859 9.547 34.312 1 90 275 GLN A C 1
ATOM 2243 O O . GLN A 1 275 ? 1.445 10.703 34.469 1 90 275 GLN A O 1
ATOM 2248 N N . PRO A 1 276 ? 3.068 9.078 34.688 1 90.31 276 PRO A N 1
ATOM 2249 C CA . PRO A 1 276 ? 4.016 10.117 35.125 1 90.31 276 PRO A CA 1
ATOM 2250 C C . PRO A 1 276 ? 4.352 11.094 34 1 90.31 276 PRO A C 1
ATOM 2252 O O . PRO A 1 276 ? 4.543 10.688 32.844 1 90.31 276 PRO A O 1
ATOM 2255 N N . LEU A 1 277 ? 4.488 12.328 34.25 1 87.25 277 LEU A N 1
ATOM 2256 C CA . LEU A 1 277 ? 4.68 13.422 33.312 1 87.25 277 LEU A CA 1
ATOM 2257 C C . LEU A 1 277 ? 5.984 13.242 32.531 1 87.25 277 LEU A C 1
ATOM 2259 O O . LEU A 1 277 ? 6.031 13.477 31.312 1 87.25 277 LEU A O 1
ATOM 2263 N N . LEU A 1 278 ? 7.102 12.867 33.156 1 85.44 278 LEU A N 1
ATOM 2264 C CA . LEU A 1 278 ? 8.43 12.891 32.531 1 85.44 278 LEU A CA 1
ATOM 2265 C C . LEU A 1 278 ? 8.602 11.719 31.562 1 85.44 278 LEU A C 1
ATOM 2267 O O . LEU A 1 278 ? 9.297 11.844 30.562 1 85.44 278 LEU A O 1
ATOM 2271 N N . GLU A 1 279 ? 7.965 10.641 31.844 1 81.75 279 GLU A N 1
ATOM 2272 C CA . GLU A 1 279 ? 8.078 9.461 31 1 81.75 279 GLU A CA 1
ATOM 2273 C C . GLU A 1 279 ? 6.984 9.445 29.922 1 81.75 279 GLU A C 1
ATOM 2275 O O . GLU A 1 279 ? 7.109 8.766 28.906 1 81.75 279 GLU A O 1
ATOM 2280 N N . HIS A 1 280 ? 5.98 10.172 30.234 1 88.94 280 HIS A N 1
ATOM 2281 C CA . HIS A 1 280 ? 4.801 10.211 29.375 1 88.94 280 HIS A CA 1
ATOM 2282 C C . HIS A 1 280 ? 4.227 11.617 29.297 1 88.94 280 HIS A C 1
ATOM 2284 O O . HIS A 1 280 ? 3.391 12.008 30.109 1 88.94 280 HIS A O 1
ATOM 2290 N N . ARG A 1 281 ? 4.527 12.344 28.25 1 92.06 281 ARG A N 1
ATOM 2291 C CA . ARG A 1 281 ? 4.16 13.75 28.203 1 92.06 281 ARG A CA 1
ATOM 2292 C C . ARG A 1 281 ? 2.738 13.922 27.672 1 92.06 281 ARG A C 1
ATOM 2294 O O . ARG A 1 281 ? 2.219 15.039 27.641 1 92.06 281 ARG A O 1
ATOM 2301 N N . GLY A 1 282 ? 2.072 12.82 27.359 1 94.44 282 GLY A N 1
ATOM 2302 C CA . GLY A 1 282 ? 0.684 12.914 26.938 1 94.44 282 GLY A CA 1
ATOM 2303 C C . GLY A 1 282 ? 0.481 12.555 25.484 1 94.44 282 GLY A C 1
ATOM 2304 O O . GLY A 1 282 ? 1.345 11.93 24.859 1 94.44 282 GLY A O 1
ATOM 2305 N N . TYR A 1 283 ? -0.765 12.859 25.016 1 96.19 283 TYR A N 1
ATOM 2306 C CA . TYR A 1 283 ? -1.195 12.5 23.672 1 96.19 283 TYR A CA 1
ATOM 2307 C C . TYR A 1 283 ? -1.722 13.719 22.922 1 96.19 283 TYR A C 1
ATOM 2309 O O . TYR A 1 283 ? -2.381 14.578 23.516 1 96.19 283 TYR A O 1
ATOM 2317 N N . CYS A 1 284 ? -1.439 13.789 21.672 1 97.25 284 CYS A N 1
ATOM 2318 C CA . CYS A 1 284 ? -1.814 14.961 20.891 1 97.25 284 CYS A CA 1
ATOM 2319 C C . CYS A 1 284 ? -2.846 14.602 19.828 1 97.25 284 CYS A C 1
ATOM 2321 O O . CYS A 1 284 ? -2.516 14.5 18.656 1 97.25 284 CYS A O 1
ATOM 2323 N N . PRO A 1 285 ? -4.125 14.539 20.141 1 98.12 285 PRO A N 1
ATOM 2324 C CA . PRO A 1 285 ? -5.141 14.203 19.141 1 98.12 285 PRO A CA 1
ATOM 2325 C C . PRO A 1 285 ? -5.246 15.25 18.047 1 98.12 285 PRO A C 1
ATOM 2327 O O . PRO A 1 285 ? -5.645 14.93 16.922 1 98.12 285 PRO A O 1
ATOM 2330 N N . LEU A 1 286 ? -4.836 16.469 18.328 1 98.38 286 LEU A N 1
ATOM 2331 C CA . LEU A 1 286 ? -4.887 17.531 17.312 1 98.38 286 LEU A CA 1
ATOM 2332 C C . LEU A 1 286 ? -3.707 17.406 16.359 1 98.38 286 LEU A C 1
ATOM 2334 O O . LEU A 1 286 ? -3.639 18.141 15.359 1 98.38 286 LEU A O 1
ATOM 2338 N N . GLY A 1 287 ? -2.77 16.484 16.641 1 97.69 287 GLY A N 1
ATOM 2339 C CA . GLY A 1 287 ? -1.613 16.266 15.781 1 97.69 287 GLY A CA 1
ATOM 2340 C C . GLY A 1 287 ? -0.554 17.344 15.938 1 97.69 287 GLY A C 1
ATOM 2341 O O . GLY A 1 287 ? -0.443 17.969 17 1 97.69 287 GLY A O 1
ATOM 2342 N N . ARG A 1 288 ? 0.274 17.422 14.922 1 97.81 288 ARG A N 1
ATOM 2343 C CA . ARG A 1 288 ? 1.32 18.422 14.844 1 97.81 288 ARG A CA 1
ATOM 2344 C C . ARG A 1 288 ? 0.764 19.75 14.328 1 97.81 288 ARG A C 1
ATOM 2346 O O . ARG A 1 288 ? 0.142 19.797 13.266 1 97.81 288 ARG A O 1
ATOM 2353 N N . GLU A 1 289 ? 0.931 20.734 15.117 1 98.5 289 GLU A N 1
ATOM 2354 C CA . GLU A 1 289 ? 0.398 22.062 14.828 1 98.5 289 GLU A CA 1
ATOM 2355 C C . GLU A 1 289 ? 1.516 23.047 14.484 1 98.5 289 GLU A C 1
ATOM 2357 O O . GLU A 1 289 ? 2.668 22.641 14.305 1 98.5 289 GLU A O 1
ATOM 2362 N N . THR A 1 290 ? 1.181 24.297 14.211 1 98.88 290 THR A N 1
ATOM 2363 C CA . THR A 1 290 ? 2.178 25.312 13.883 1 98.88 290 THR A CA 1
ATOM 2364 C C . THR A 1 290 ? 2.117 26.484 14.867 1 98.88 290 THR A C 1
ATOM 2366 O O . THR A 1 290 ? 1.04 27.016 15.133 1 98.88 290 THR A O 1
ATOM 2369 N N . ALA A 1 291 ? 3.219 26.797 15.422 1 98.88 291 ALA A N 1
ATOM 2370 C CA . ALA A 1 291 ? 3.381 27.938 16.312 1 98.88 291 ALA A CA 1
ATOM 2371 C C . ALA A 1 291 ? 4.371 28.953 15.727 1 98.88 291 ALA A C 1
ATOM 2373 O O . ALA A 1 291 ? 5.035 28.672 14.727 1 98.88 291 ALA A O 1
ATOM 2374 N N . ILE A 1 292 ? 4.387 30.172 16.359 1 98.88 292 ILE A N 1
ATOM 2375 C CA . ILE A 1 292 ? 5.285 31.234 15.922 1 98.88 292 ILE A CA 1
ATOM 2376 C C . ILE A 1 292 ? 5.977 31.859 17.125 1 98.88 292 ILE A C 1
ATOM 2378 O O . ILE A 1 292 ? 5.375 31.984 18.203 1 98.88 292 ILE A O 1
ATOM 2382 N N . GLN A 1 293 ? 7.258 32.156 17 1 98.81 293 GLN A N 1
ATOM 2383 C CA . GLN A 1 293 ? 8.055 32.844 18.016 1 98.81 293 GLN A CA 1
ATOM 2384 C C . GLN A 1 293 ? 8.75 34.062 17.438 1 98.81 293 GLN A C 1
ATOM 2386 O O . GLN A 1 293 ? 8.953 34.156 16.234 1 98.81 293 GLN A O 1
ATOM 2391 N N . ARG A 1 294 ? 9.102 34.969 18.312 1 98.19 294 ARG A N 1
ATOM 2392 C CA . ARG A 1 294 ? 9.914 36.125 17.922 1 98.19 294 ARG A CA 1
ATOM 2393 C C . ARG A 1 294 ? 11.398 35.812 18.062 1 98.19 294 ARG A C 1
ATOM 2395 O O . ARG A 1 294 ? 11.812 35.125 18.984 1 98.19 294 ARG A O 1
ATOM 2402 N N . LEU A 1 295 ? 12.156 36.344 17.141 1 98.44 295 LEU A N 1
ATOM 2403 C CA . LEU A 1 295 ? 13.602 36.188 17.203 1 98.44 295 LEU A CA 1
ATOM 2404 C C . LEU A 1 295 ? 14.281 37.531 17.469 1 98.44 295 LEU A C 1
ATOM 2406 O O . LEU A 1 295 ? 13.781 38.562 17.047 1 98.44 295 LEU A O 1
ATOM 2410 N N . GLU A 1 296 ? 15.352 37.469 18.109 1 98 296 GLU A N 1
ATOM 2411 C CA . GLU A 1 296 ? 16.297 38.594 18.25 1 98 296 GLU A CA 1
ATOM 2412 C C . GLU A 1 296 ? 17.719 38.156 17.875 1 98 296 GLU A C 1
ATOM 2414 O O . GLU A 1 296 ? 18.047 36.969 17.922 1 98 296 GLU A O 1
ATOM 2419 N N . TRP A 1 297 ? 18.5 39.062 17.422 1 98 297 TRP A N 1
ATOM 2420 C CA . TRP A 1 297 ? 19.844 38.75 16.953 1 98 297 TRP A CA 1
ATOM 2421 C C . TRP A 1 297 ? 20.906 39.344 17.891 1 98 297 TRP A C 1
ATOM 2423 O O . TRP A 1 297 ? 20.797 40.5 18.312 1 98 297 TRP A O 1
ATOM 2433 N N . LYS A 1 298 ? 21.766 38.5 18.281 1 97.5 298 LYS A N 1
ATOM 2434 C CA . LYS A 1 298 ? 22.922 38.875 19.094 1 97.5 298 LYS A CA 1
ATOM 2435 C C . LYS A 1 298 ? 24.203 38.281 18.547 1 97.5 298 LYS A C 1
ATOM 2437 O O . LYS A 1 298 ? 24.297 37.062 18.375 1 97.5 298 LYS A O 1
ATOM 2442 N N . ASP A 1 299 ? 25.203 39.125 18.25 1 95.88 299 ASP A N 1
ATOM 2443 C CA . ASP A 1 299 ? 26.5 38.688 17.766 1 95.88 299 ASP A CA 1
ATOM 2444 C C . ASP A 1 299 ? 26.375 37.781 16.531 1 95.88 299 ASP A C 1
ATOM 2446 O O . ASP A 1 299 ? 27 36.719 16.453 1 95.88 299 ASP A O 1
ATOM 2450 N N . GLY A 1 300 ? 25.422 38.125 15.758 1 96.75 300 GLY A N 1
ATOM 2451 C CA . GLY A 1 300 ? 25.266 37.438 14.484 1 96.75 300 GLY A CA 1
ATOM 2452 C C . GLY A 1 300 ? 24.469 36.156 14.578 1 96.75 300 GLY A C 1
ATOM 2453 O O . GLY A 1 300 ? 24.391 35.406 13.617 1 96.75 300 GLY A O 1
ATOM 2454 N N . TRP A 1 301 ? 23.953 35.938 15.75 1 98.5 301 TRP A N 1
ATOM 2455 C CA . TRP A 1 301 ? 23.172 34.719 15.938 1 98.5 301 TRP A CA 1
ATOM 2456 C C . TRP A 1 301 ? 21.734 35.031 16.328 1 98.5 301 TRP A C 1
ATOM 2458 O O . TRP A 1 301 ? 21.484 35.969 17.094 1 98.5 301 TRP A O 1
ATOM 2468 N N . PRO A 1 302 ? 20.797 34.312 15.773 1 98.5 302 PRO A N 1
ATOM 2469 C CA . PRO A 1 302 ? 19.422 34.469 16.219 1 98.5 302 PRO A CA 1
ATOM 2470 C C . PRO A 1 302 ? 19.141 33.75 17.531 1 98.5 302 PRO A C 1
ATOM 2472 O O . PRO A 1 302 ? 19.672 32.656 17.781 1 98.5 302 PRO A O 1
ATOM 2475 N N . TYR A 1 303 ? 18.328 34.312 18.359 1 98.69 303 TYR A N 1
ATOM 2476 C CA . TYR A 1 303 ? 17.812 33.75 19.609 1 98.69 303 TYR A CA 1
ATOM 2477 C C . TYR A 1 303 ? 16.297 33.875 19.672 1 98.69 303 TYR A C 1
ATOM 2479 O O . TYR A 1 303 ? 15.734 34.906 19.266 1 98.69 303 TYR A O 1
ATOM 2487 N N . VAL A 1 304 ? 15.688 32.875 20.156 1 98.62 304 VAL A N 1
ATOM 2488 C CA . VAL A 1 304 ? 14.266 33 20.453 1 98.62 304 VAL A CA 1
ATOM 2489 C C . VAL A 1 304 ? 14.062 33.906 21.656 1 98.62 304 VAL A C 1
ATOM 2491 O O . VAL A 1 304 ? 14.711 33.75 22.688 1 98.62 304 VAL A O 1
ATOM 2494 N N . VAL A 1 305 ? 13.188 34.875 21.469 1 98.19 305 VAL A N 1
ATOM 2495 C CA . VAL A 1 305 ? 12.906 35.781 22.562 1 98.19 305 VAL A CA 1
ATOM 2496 C C . VAL A 1 305 ? 12.258 35.031 23.719 1 98.19 305 VAL A C 1
ATOM 2498 O O . VAL A 1 305 ? 11.289 34.312 23.531 1 98.19 305 VAL A O 1
ATOM 2501 N N . GLY A 1 306 ? 12.742 35.25 24.875 1 95.88 306 GLY A N 1
ATOM 2502 C CA . GLY A 1 306 ? 12.203 34.594 26.062 1 95.88 306 GLY A CA 1
ATOM 2503 C C . GLY A 1 306 ? 12.891 33.281 26.375 1 95.88 306 GLY A C 1
ATOM 2504 O O . GLY A 1 306 ? 12.57 32.625 27.375 1 95.88 306 GLY A O 1
ATOM 2505 N N . GLY A 1 307 ? 13.875 32.875 25.578 1 97.06 307 GLY A N 1
ATOM 2506 C CA . GLY A 1 307 ? 14.562 31.625 25.75 1 97.06 307 GLY A CA 1
ATOM 2507 C C . GLY A 1 307 ? 14.242 30.609 24.656 1 97.06 307 GLY A C 1
ATOM 2508 O O . GLY A 1 307 ? 13.359 30.859 23.828 1 97.06 307 GLY A O 1
ATOM 2509 N N . ASN A 1 308 ? 14.906 29.469 24.703 1 98.06 308 ASN A N 1
ATOM 2510 C CA . ASN A 1 308 ? 14.789 28.547 23.578 1 98.06 308 ASN A CA 1
ATOM 2511 C C . ASN A 1 308 ? 13.555 27.656 23.719 1 98.06 308 ASN A C 1
ATOM 2513 O O . ASN A 1 308 ? 13.414 26.672 22.984 1 98.06 308 ASN A O 1
ATOM 2517 N N . GLN A 1 309 ? 12.664 27.812 24.734 1 98.19 309 GLN A N 1
ATOM 2518 C CA . GLN A 1 309 ? 11.375 27.141 24.797 1 98.19 309 GLN A CA 1
ATOM 2519 C C . GLN A 1 309 ? 10.305 27.938 24.047 1 98.19 309 GLN A C 1
ATOM 2521 O O . GLN A 1 309 ? 10.359 29.172 24 1 98.19 309 GLN A O 1
ATOM 2526 N N . PRO A 1 310 ? 9.32 27.281 23.531 1 98.56 310 PRO A N 1
ATOM 2527 C CA . PRO A 1 310 ? 8.25 28.031 22.875 1 98.56 310 PRO A CA 1
ATOM 2528 C C . PRO A 1 310 ? 7.367 28.781 23.859 1 98.56 310 PRO A C 1
ATOM 2530 O O . PRO A 1 310 ? 7.086 28.281 24.953 1 98.56 310 PRO A O 1
ATOM 2533 N N . SER A 1 311 ? 6.898 29.938 23.453 1 98.5 311 SER A N 1
ATOM 2534 C CA . SER A 1 311 ? 5.996 30.75 24.266 1 98.5 311 SER A CA 1
ATOM 2535 C C . SER A 1 311 ? 4.559 30.641 23.766 1 98.5 311 SER A C 1
ATOM 2537 O O . SER A 1 311 ? 4.312 30.656 22.547 1 98.5 311 SER A O 1
ATOM 2539 N N . LEU A 1 312 ? 3.662 30.578 24.703 1 97.94 312 LEU A N 1
ATOM 2540 C CA . LEU A 1 312 ? 2.238 30.531 24.391 1 97.94 312 LEU A CA 1
ATOM 2541 C C . LEU A 1 312 ? 1.768 31.859 23.812 1 97.94 312 LEU A C 1
ATOM 2543 O O . LEU A 1 312 ? 0.898 31.891 22.938 1 97.94 312 LEU A O 1
ATOM 2547 N N . GLU A 1 313 ? 2.303 32.906 24.359 1 97.88 313 GLU A N 1
ATOM 2548 C CA . GLU A 1 313 ? 2 34.25 23.875 1 97.88 313 GLU A CA 1
ATOM 2549 C C . GLU A 1 313 ? 3.277 35.031 23.547 1 97.88 313 GLU A C 1
ATOM 2551 O O . GLU A 1 313 ? 4.242 35 24.312 1 97.88 313 GLU A O 1
ATOM 2556 N N . ILE A 1 314 ? 3.24 35.719 22.438 1 98 314 ILE A N 1
ATOM 2557 C CA . ILE A 1 314 ? 4.402 36.531 22.078 1 98 314 ILE A CA 1
ATOM 2558 C C . ILE A 1 314 ? 3.953 37.906 21.625 1 98 314 ILE A C 1
ATOM 2560 O O . ILE A 1 314 ? 2.779 38.125 21.312 1 98 314 ILE A O 1
ATOM 2564 N N . GLU A 1 315 ? 4.918 38.844 21.656 1 96.88 315 GLU A N 1
ATOM 2565 C CA . GLU A 1 315 ? 4.691 40.125 21 1 96.88 315 GLU A CA 1
ATOM 2566 C C . GLU A 1 315 ? 4.73 39.969 19.484 1 96.88 315 GLU A C 1
ATOM 2568 O O . GLU A 1 315 ? 5.699 39.469 18.922 1 96.88 315 GLU A O 1
ATOM 2573 N N . GLY A 1 316 ? 3.67 40.406 18.844 1 95.75 316 GLY A N 1
ATOM 2574 C CA . GLY A 1 316 ? 3.582 40.312 17.391 1 95.75 316 GLY A CA 1
ATOM 2575 C C . GLY A 1 316 ? 4.402 41.375 16.688 1 95.75 316 GLY A C 1
ATOM 2576 O O . GLY A 1 316 ? 5.207 42.062 17.312 1 95.75 316 GLY A O 1
ATOM 2577 N N . SER A 1 317 ? 4.266 41.375 15.391 1 94.25 317 SER A N 1
ATOM 2578 C CA . SER A 1 317 ? 4.988 42.344 14.57 1 94.25 317 SER A CA 1
ATOM 2579 C C . SER A 1 317 ? 4.406 43.75 14.719 1 94.25 317 SER A C 1
ATOM 2581 O O . SER A 1 317 ? 3.307 43.906 15.25 1 94.25 317 SER A O 1
ATOM 2583 N N . ASN A 1 318 ? 5.203 44.719 14.18 1 93.19 318 ASN A N 1
ATOM 2584 C CA . ASN A 1 318 ? 4.777 46.125 14.203 1 93.19 318 ASN A CA 1
ATOM 2585 C C . ASN A 1 318 ? 3.84 46.438 13.039 1 93.19 318 ASN A C 1
ATOM 2587 O O . ASN A 1 318 ? 4.133 47.312 12.227 1 93.19 318 ASN A O 1
ATOM 2591 N N . VAL A 1 319 ? 2.857 45.625 12.867 1 92.44 319 VAL A N 1
ATOM 2592 C CA . VAL A 1 319 ? 1.829 45.875 11.859 1 92.44 319 VAL A CA 1
ATOM 2593 C C . VAL A 1 319 ? 0.451 45.844 12.516 1 92.44 319 VAL A C 1
ATOM 2595 O O . VAL A 1 319 ? 0.27 45.25 13.586 1 92.44 319 VAL A O 1
ATOM 2598 N N . LYS A 1 320 ? -0.437 46.594 11.891 1 92.88 320 LYS A N 1
ATOM 2599 C CA . LYS A 1 320 ? -1.816 46.594 12.367 1 92.88 320 LYS A CA 1
ATOM 2600 C C . LYS A 1 320 ? -2.447 45.219 12.141 1 92.88 320 LYS A C 1
ATOM 2602 O O . LYS A 1 320 ? -2.158 44.531 11.148 1 92.88 320 LYS A O 1
ATOM 2607 N N . GLU A 1 321 ? -3.232 44.875 13.102 1 95.06 321 GLU A N 1
ATOM 2608 C CA . GLU A 1 321 ? -3.947 43.625 12.984 1 95.06 321 GLU A CA 1
ATOM 2609 C C . GLU A 1 321 ? -4.855 43.594 11.758 1 95.06 321 GLU A C 1
ATOM 2611 O O . GLU A 1 321 ? -5.539 44.594 11.477 1 95.06 321 GLU A O 1
ATOM 2616 N N . VAL A 1 322 ? -4.762 42.594 10.992 1 95.25 322 VAL A N 1
ATOM 2617 C CA . VAL A 1 322 ? -5.629 42.375 9.844 1 95.25 322 VAL A CA 1
ATOM 2618 C C . VAL A 1 322 ? -6.383 41.062 10.008 1 95.25 322 VAL A C 1
ATOM 2620 O O . VAL A 1 322 ? -5.801 39.969 9.836 1 95.25 322 VAL A O 1
ATOM 2623 N N . LYS A 1 323 ? -7.668 41.156 10.211 1 94.06 323 LYS A N 1
ATOM 2624 C CA . LYS A 1 323 ? -8.5 39.969 10.406 1 94.06 323 LYS A CA 1
ATOM 2625 C C . LYS A 1 323 ? -9.141 39.531 9.086 1 94.06 323 LYS A C 1
ATOM 2627 O O . LYS A 1 323 ? -9.422 40.375 8.219 1 94.06 323 LYS A O 1
ATOM 2632 N N . TRP A 1 324 ? -9.281 38.219 8.969 1 93.44 324 TRP A N 1
ATOM 2633 C CA . TRP A 1 324 ? -9.977 37.656 7.82 1 93.44 324 TRP A CA 1
ATOM 2634 C C . TRP A 1 324 ? -11.414 37.312 8.18 1 93.44 324 TRP A C 1
ATOM 2636 O O . TRP A 1 324 ? -11.703 36.969 9.328 1 93.44 324 TRP A O 1
ATOM 2646 N N . GLU A 1 325 ? -12.227 37.344 7.176 1 89.31 325 GLU A N 1
ATOM 2647 C CA . GLU A 1 325 ? -13.562 36.781 7.355 1 89.31 325 GLU A CA 1
ATOM 2648 C C . GLU A 1 325 ? -13.523 35.281 7.383 1 89.31 325 GLU A C 1
ATOM 2650 O O . GLU A 1 325 ? -12.562 34.656 6.902 1 89.31 325 GLU A O 1
ATOM 2655 N N . LYS A 1 326 ? -14.586 34.781 8.016 1 84.31 326 LYS A N 1
ATOM 2656 C CA . LYS A 1 326 ? -14.672 33.312 8.016 1 84.31 326 LYS A CA 1
ATOM 2657 C C . LYS A 1 326 ? -14.688 32.75 6.594 1 84.31 326 LYS A C 1
ATOM 2659 O O . LYS A 1 326 ? -15.352 33.312 5.719 1 84.31 326 LYS A O 1
ATOM 2664 N N . ASP A 1 327 ? -13.852 31.75 6.434 1 81.94 327 ASP A N 1
ATOM 2665 C CA . ASP A 1 327 ? -13.719 31.234 5.07 1 81.94 327 ASP A CA 1
ATOM 2666 C C . ASP A 1 327 ? -14.547 29.969 4.875 1 81.94 327 ASP A C 1
ATOM 2668 O O . ASP A 1 327 ? -14.492 29.344 3.814 1 81.94 327 ASP A O 1
ATOM 2672 N N . TYR A 1 328 ? -15.211 29.531 5.914 1 82.44 328 TYR A N 1
ATOM 2673 C CA . TYR A 1 328 ? -16.141 28.422 5.75 1 82.44 328 TYR A CA 1
ATOM 2674 C C . TYR A 1 328 ? -17.312 28.562 6.703 1 82.44 328 TYR A C 1
ATOM 2676 O O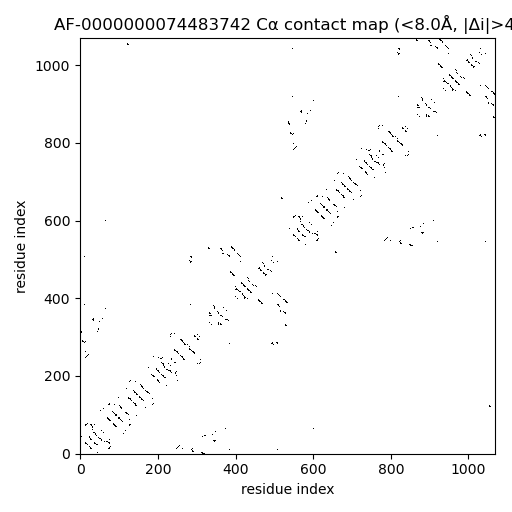 . TYR A 1 328 ? -17.219 29.219 7.738 1 82.44 328 TYR A O 1
ATOM 2684 N N . ASP A 1 329 ? -18.359 27.938 6.32 1 88.88 329 ASP A N 1
ATOM 2685 C CA . ASP A 1 329 ? -19.547 27.938 7.172 1 88.88 329 ASP A CA 1
ATOM 2686 C C . ASP A 1 329 ? -19.422 26.891 8.281 1 88.88 329 ASP A C 1
ATOM 2688 O O . ASP A 1 329 ? -18.969 25.781 8.047 1 88.88 329 ASP A O 1
ATOM 2692 N N . GLU A 1 330 ? -19.797 27.391 9.438 1 93.56 330 GLU A N 1
ATOM 2693 C CA . GLU A 1 330 ? -19.859 26.453 10.547 1 93.56 330 GLU A CA 1
ATOM 2694 C C . GLU A 1 330 ? -20.734 25.25 10.195 1 93.56 330 GLU A C 1
ATOM 2696 O O . GLU A 1 330 ? -20.391 24.109 10.492 1 93.56 330 GLU A O 1
ATOM 2701 N N . LYS A 1 331 ? -21.859 25.562 9.68 1 97.12 331 LYS A N 1
ATOM 2702 C CA . LYS A 1 331 ? -22.734 24.547 9.078 1 97.12 331 LYS A CA 1
ATOM 2703 C C . LYS A 1 331 ? -22.734 24.656 7.559 1 97.12 331 LYS A C 1
ATOM 2705 O O . LYS A 1 331 ? -23.234 25.641 7 1 97.12 331 LYS A O 1
ATOM 2710 N N . ASP A 1 332 ? -22.203 23.703 6.91 1 97.19 332 ASP A N 1
ATOM 2711 C CA . ASP A 1 332 ? -22.188 23.641 5.453 1 97.19 332 ASP A CA 1
ATOM 2712 C C . ASP A 1 332 ? -23.391 22.875 4.914 1 97.19 332 ASP A C 1
ATOM 2714 O O . ASP A 1 332 ? -23.5 21.656 5.117 1 97.19 332 ASP A O 1
ATOM 2718 N N . ASP A 1 333 ? -24.234 23.484 4.227 1 97.88 333 ASP A N 1
ATOM 2719 C CA . ASP A 1 333 ? -25.438 22.875 3.691 1 97.88 333 ASP A CA 1
ATOM 2720 C C . ASP A 1 333 ? -25.219 22.344 2.279 1 97.88 333 ASP A C 1
ATOM 2722 O O . ASP A 1 333 ? -26.156 21.938 1.6 1 97.88 333 ASP A O 1
ATOM 2726 N N . PHE A 1 334 ? -23.953 22.344 1.848 1 97.69 334 PHE A N 1
ATOM 2727 C CA . PHE A 1 334 ? -23.516 21.812 0.559 1 97.69 334 PHE A CA 1
ATOM 2728 C C . PHE A 1 334 ? -24.312 22.453 -0.579 1 97.69 334 PHE A C 1
ATOM 2730 O O . PHE A 1 334 ? -24.688 21.781 -1.533 1 97.69 334 PHE A O 1
ATOM 2737 N N . ASP A 1 335 ? -24.5 23.703 -0.451 1 95.88 335 ASP A N 1
ATOM 2738 C CA . ASP A 1 335 ? -25.234 24.438 -1.485 1 95.88 335 ASP A CA 1
ATOM 2739 C C . ASP A 1 335 ? -24.281 24.891 -2.596 1 95.88 335 ASP A C 1
ATOM 2741 O O . ASP A 1 335 ? -24.734 25.266 -3.682 1 95.88 335 ASP A O 1
ATOM 2745 N N . SER A 1 336 ? -23 24.844 -2.324 1 93.44 336 SER A N 1
ATOM 2746 C CA . SER A 1 336 ? -22 25.25 -3.303 1 93.44 336 SER A CA 1
ATOM 2747 C C . SER A 1 336 ? -21.688 24.109 -4.277 1 93.44 336 SER A C 1
ATOM 2749 O O . SER A 1 336 ? -22 22.953 -4.012 1 93.44 336 SER A O 1
ATOM 2751 N N . ASP A 1 337 ? -21.109 24.469 -5.395 1 93.06 337 ASP A N 1
ATOM 2752 C CA . ASP A 1 337 ? -20.719 23.484 -6.395 1 93.06 337 ASP A CA 1
ATOM 2753 C C . ASP A 1 337 ? -19.344 22.922 -6.098 1 93.06 337 ASP A C 1
ATOM 2755 O O . ASP A 1 337 ? -18.875 22 -6.781 1 93.06 337 ASP A O 1
ATOM 2759 N N . VAL A 1 338 ? -18.781 23.5 -5.129 1 92.69 338 VAL A N 1
ATOM 2760 C CA . VAL A 1 338 ? -17.453 23.016 -4.734 1 92.69 338 VAL A CA 1
ATOM 2761 C C . VAL A 1 338 ? -17.438 22.766 -3.227 1 92.69 338 VAL A C 1
ATOM 2763 O O . VAL A 1 338 ? -18.047 23.5 -2.455 1 92.69 338 VAL A O 1
ATOM 2766 N N . LEU A 1 339 ? -16.812 21.672 -2.848 1 94.12 339 LEU A N 1
ATOM 2767 C CA . LEU A 1 339 ? -16.641 21.375 -1.43 1 94.12 339 LEU A CA 1
ATOM 2768 C C . LEU A 1 339 ? -15.797 22.438 -0.743 1 94.12 339 LEU A C 1
ATOM 2770 O O . LEU A 1 339 ? -14.789 22.891 -1.298 1 94.12 339 LEU A O 1
ATOM 2774 N N . ASN A 1 340 ? -16.234 22.938 0.405 1 92.81 340 ASN A N 1
ATOM 2775 C CA . ASN A 1 340 ? -15.383 23.906 1.097 1 92.81 340 ASN A CA 1
ATOM 2776 C C . ASN A 1 340 ? -13.969 23.375 1.287 1 92.81 340 ASN A C 1
ATOM 2778 O O . ASN A 1 340 ? -13.773 22.188 1.521 1 92.81 340 ASN A O 1
ATOM 2782 N N . PRO A 1 341 ? -12.969 24.125 1.234 1 93.56 341 PRO A N 1
ATOM 2783 C CA . PRO A 1 341 ? -11.57 23.719 1.122 1 93.56 341 PRO A CA 1
ATOM 2784 C C . PRO A 1 341 ? -11.023 23.094 2.41 1 93.56 341 PRO A C 1
ATOM 2786 O O . PRO A 1 341 ? -9.898 22.594 2.432 1 93.56 341 PRO A O 1
ATOM 2789 N N . HIS A 1 342 ? -11.766 23.047 3.443 1 95.38 342 HIS A N 1
ATOM 2790 C CA . HIS A 1 342 ? -11.289 22.469 4.695 1 95.38 342 HIS A CA 1
ATOM 2791 C C . HIS A 1 342 ? -11.539 20.969 4.73 1 95.38 342 HIS A C 1
ATOM 2793 O O . HIS A 1 342 ? -11 20.266 5.594 1 95.38 342 HIS A O 1
ATOM 2799 N N . PHE A 1 343 ? -12.328 20.484 3.771 1 97.88 343 PHE A N 1
ATOM 2800 C CA . PHE A 1 343 ? -12.477 19.031 3.619 1 97.88 343 PHE A CA 1
ATOM 2801 C C . PHE A 1 343 ? -11.328 18.453 2.812 1 97.88 343 PHE A C 1
ATOM 2803 O O . PHE A 1 343 ? -10.781 19.125 1.93 1 97.88 343 PHE A O 1
ATOM 2810 N N . GLN A 1 344 ? -10.961 17.297 3.162 1 98.44 344 GLN A N 1
ATOM 2811 C CA . GLN A 1 344 ? -9.969 16.531 2.424 1 98.44 344 GLN A CA 1
ATOM 2812 C C . GLN A 1 344 ? -10.414 15.078 2.244 1 98.44 344 GLN A C 1
ATOM 2814 O O . GLN A 1 344 ? -11.383 14.641 2.871 1 98.44 344 GLN A O 1
ATOM 2819 N N . THR A 1 345 ? -9.812 14.43 1.293 1 98.69 345 THR A N 1
ATOM 2820 C CA . THR A 1 345 ? -10 13.008 1.051 1 98.69 345 THR A CA 1
ATOM 2821 C C . THR A 1 345 ? -8.688 12.25 1.227 1 98.69 345 THR A C 1
ATOM 2823 O O . THR A 1 345 ? -7.621 12.859 1.326 1 98.69 345 THR A O 1
ATOM 2826 N N . LEU A 1 346 ? -8.805 10.961 1.33 1 98.56 346 LEU A N 1
ATOM 2827 C CA . LEU A 1 346 ? -7.602 10.148 1.513 1 98.56 346 LEU A CA 1
ATOM 2828 C C . LEU A 1 346 ? -6.949 9.828 0.171 1 98.56 346 LEU A C 1
ATOM 2830 O O . LEU A 1 346 ? -7.586 9.242 -0.709 1 98.56 346 LEU A O 1
ATOM 2834 N N . ARG A 1 347 ? -5.695 10.297 -0.133 1 98.56 347 ARG A N 1
ATOM 2835 C CA . ARG A 1 347 ? -4.715 9.844 -1.116 1 98.56 347 ARG A CA 1
ATOM 2836 C C . ARG A 1 347 ? -5.062 10.359 -2.51 1 98.56 347 ARG A C 1
ATOM 2838 O O . ARG A 1 347 ? -4.172 10.742 -3.273 1 98.56 347 ARG A O 1
ATOM 2845 N N . ILE A 1 348 ? -6.383 10.414 -2.877 1 97.94 348 ILE A N 1
ATOM 2846 C CA . ILE A 1 348 ? -6.746 10.781 -4.238 1 97.94 348 ILE A CA 1
ATOM 2847 C C . ILE A 1 348 ? -7.953 11.719 -4.215 1 97.94 348 ILE A C 1
ATOM 2849 O O . ILE A 1 348 ? -8.703 11.75 -3.234 1 97.94 348 ILE A O 1
ATOM 2853 N N . PRO A 1 349 ? -8.102 12.508 -5.332 1 97.88 349 PRO A N 1
ATOM 2854 C CA . PRO A 1 349 ? -9.367 13.234 -5.465 1 97.88 349 PRO A CA 1
ATOM 2855 C C . PRO A 1 349 ? -10.547 12.32 -5.789 1 97.88 349 PRO A C 1
ATOM 2857 O O . PRO A 1 349 ? -10.391 11.352 -6.535 1 97.88 349 PRO A O 1
ATOM 2860 N N . LEU A 1 350 ? -11.688 12.625 -5.258 1 97.62 350 LEU A N 1
ATOM 2861 C CA . LEU A 1 350 ? -12.883 11.852 -5.578 1 97.62 350 LEU A CA 1
ATOM 2862 C C . LEU A 1 350 ? -13.633 12.484 -6.746 1 97.62 350 LEU A C 1
ATOM 2864 O O . LEU A 1 350 ? -14.094 13.625 -6.652 1 97.62 350 LEU A O 1
ATOM 2868 N N . GLY A 1 351 ? -13.703 11.789 -7.863 1 96.12 351 GLY A N 1
ATOM 2869 C CA . GLY A 1 351 ? -14.469 12.25 -9.008 1 96.12 351 GLY A CA 1
ATOM 2870 C C . GLY A 1 351 ? -15.969 12.266 -8.75 1 96.12 351 GLY A C 1
ATOM 2871 O O . GLY A 1 351 ? -16.438 11.758 -7.73 1 96.12 351 GLY A O 1
ATOM 2872 N N . GLU A 1 352 ? -16.688 12.797 -9.648 1 96.44 352 GLU A N 1
ATOM 2873 C CA . GLU A 1 352 ? -18.125 12.93 -9.5 1 96.44 352 GLU A CA 1
ATOM 2874 C C . GLU A 1 352 ? -18.812 11.562 -9.43 1 96.44 352 GLU A C 1
ATOM 2876 O O . GLU A 1 352 ? -19.938 11.453 -8.945 1 96.44 352 GLU A O 1
ATOM 2881 N N . ASP A 1 353 ? -18.125 10.562 -9.859 1 97 353 ASP A N 1
ATOM 2882 C CA . ASP A 1 353 ? -18.656 9.211 -9.773 1 97 353 ASP A CA 1
ATOM 2883 C C . ASP A 1 353 ? -18.578 8.672 -8.352 1 97 353 ASP A C 1
ATOM 2885 O O . ASP A 1 353 ? -19.172 7.637 -8.039 1 97 353 ASP A O 1
ATOM 2889 N N . ILE A 1 354 ? -17.906 9.344 -7.469 1 98.38 354 ILE A N 1
ATOM 2890 C CA . ILE A 1 354 ? -17.766 8.906 -6.086 1 98.38 354 ILE A CA 1
ATOM 2891 C C . ILE A 1 354 ? -18.359 9.953 -5.148 1 98.38 354 ILE A C 1
ATOM 2893 O O . ILE A 1 354 ? -19.094 9.617 -4.219 1 98.38 354 ILE A O 1
ATOM 2897 N N . ALA A 1 355 ? -18.031 11.242 -5.324 1 98.56 355 ALA A N 1
ATOM 2898 C CA . ALA A 1 355 ? -18.547 12.359 -4.539 1 98.56 355 ALA A CA 1
ATOM 2899 C C . ALA A 1 355 ? -19.141 13.438 -5.441 1 98.56 355 ALA A C 1
ATOM 2901 O O . ALA A 1 355 ? -18.438 14.023 -6.27 1 98.56 355 ALA A O 1
ATOM 2902 N N . SER A 1 356 ? -20.438 13.711 -5.219 1 98.25 356 SER A N 1
ATOM 2903 C CA . SER A 1 356 ? -21.109 14.648 -6.109 1 98.25 356 SER A CA 1
ATOM 2904 C C . SER A 1 356 ? -21.922 15.672 -5.32 1 98.25 356 SER A C 1
ATOM 2906 O O . SER A 1 356 ? -22.641 15.32 -4.379 1 98.25 356 SER A O 1
ATOM 2908 N N . LEU A 1 357 ? -21.781 16.906 -5.652 1 98.25 357 LEU A N 1
ATOM 2909 C CA . LEU A 1 357 ? -22.609 17.984 -5.129 1 98.25 357 LEU A CA 1
ATOM 2910 C C . LEU A 1 357 ? -23.734 18.328 -6.102 1 98.25 357 LEU A C 1
ATOM 2912 O O . LEU A 1 357 ? -24.562 19.188 -5.812 1 98.25 357 LEU A O 1
ATOM 2916 N N . LYS A 1 358 ? -23.797 17.594 -7.215 1 97.81 358 LYS A N 1
ATOM 2917 C CA . LYS A 1 358 ? -24.719 17.953 -8.297 1 97.81 358 LYS A CA 1
ATOM 2918 C C . LYS A 1 358 ? -25.828 16.938 -8.43 1 97.81 358 LYS A C 1
ATOM 2920 O O . LYS A 1 358 ? -26.938 17.281 -8.859 1 97.81 358 LYS A O 1
ATOM 2925 N N . ASP A 1 359 ? -25.562 15.727 -8.102 1 97.81 359 ASP A N 1
ATOM 2926 C CA . ASP A 1 359 ? -26.531 14.664 -8.336 1 97.81 359 ASP A CA 1
ATOM 2927 C C . ASP A 1 359 ? -27.781 14.859 -7.484 1 97.81 359 ASP A C 1
ATOM 2929 O O . ASP A 1 359 ? -28.891 14.492 -7.895 1 97.81 359 ASP A O 1
ATOM 2933 N N . ASN A 1 360 ? -27.641 15.352 -6.238 1 98.12 360 ASN A N 1
ATOM 2934 C CA . ASN A 1 360 ? -28.703 15.797 -5.348 1 98.12 360 ASN A CA 1
ATOM 2935 C C . ASN A 1 360 ? -28.406 17.156 -4.73 1 98.12 360 ASN A C 1
ATOM 2937 O O . ASN A 1 360 ? -27.938 17.234 -3.59 1 98.12 360 ASN A O 1
ATOM 2941 N N . PRO A 1 361 ? -28.719 18.203 -5.465 1 97.44 361 PRO A N 1
ATOM 2942 C CA . PRO A 1 361 ? -28.344 19.531 -4.988 1 97.44 361 PRO A CA 1
ATOM 2943 C C . PRO A 1 361 ? -28.766 19.781 -3.543 1 97.44 361 PRO A C 1
ATOM 2945 O O . PRO A 1 361 ? -29.875 19.406 -3.152 1 97.44 361 PRO A O 1
ATOM 2948 N N . GLY A 1 362 ? -27.891 20.422 -2.818 1 97.81 362 GLY A N 1
ATOM 2949 C CA . GLY A 1 362 ? -28.125 20.625 -1.4 1 97.81 362 GLY A CA 1
ATOM 2950 C C . GLY A 1 362 ? -27.656 19.484 -0.534 1 97.81 362 GLY A C 1
ATOM 2951 O O . GLY A 1 362 ? -27.969 19.422 0.657 1 97.81 362 GLY A O 1
ATOM 2952 N N . HIS A 1 363 ? -27.016 18.516 -1.151 1 98.56 363 HIS A N 1
ATOM 2953 C CA . HIS A 1 363 ? -26.422 17.375 -0.469 1 98.56 363 HIS A CA 1
ATOM 2954 C C . HIS A 1 363 ? -25.016 17.094 -0.988 1 98.56 363 HIS A C 1
ATOM 2956 O O . HIS A 1 363 ? -24.672 17.469 -2.109 1 98.56 363 HIS A O 1
ATOM 2962 N N . LEU A 1 364 ? -24.172 16.547 -0.147 1 98.81 364 LEU A N 1
ATOM 2963 C CA . LEU A 1 364 ? -23.031 15.773 -0.619 1 98.81 364 LEU A CA 1
ATOM 2964 C C . LEU A 1 364 ? -23.406 14.305 -0.805 1 98.81 364 LEU A C 1
ATOM 2966 O O . LEU A 1 364 ? -23.703 13.609 0.169 1 98.81 364 LEU A O 1
ATOM 2970 N N . ARG A 1 365 ? -23.594 13.859 -2.002 1 98.75 365 ARG A N 1
ATOM 2971 C CA . ARG A 1 365 ? -23.828 12.445 -2.275 1 98.75 365 ARG A CA 1
ATOM 2972 C C . ARG A 1 365 ? -22.5 11.68 -2.352 1 98.75 365 ARG A C 1
ATOM 2974 O O . ARG A 1 365 ? -21.609 12.047 -3.123 1 98.75 365 ARG A O 1
ATOM 2981 N N . LEU A 1 366 ? -22.281 10.641 -1.576 1 98.94 366 LEU A N 1
ATOM 2982 C CA . LEU A 1 366 ? -21.141 9.727 -1.645 1 98.94 366 LEU A CA 1
ATOM 2983 C C . LEU A 1 366 ? -21.578 8.359 -2.156 1 98.94 366 LEU A C 1
ATOM 2985 O O . LEU A 1 366 ? -22.453 7.719 -1.561 1 98.94 366 LEU A O 1
ATOM 2989 N N . TYR A 1 367 ? -21.031 7.953 -3.283 1 98.88 367 TYR A N 1
ATOM 2990 C CA . TYR A 1 367 ? -21.219 6.594 -3.787 1 98.88 367 TYR A CA 1
ATOM 2991 C C . TYR A 1 367 ? -20.25 5.629 -3.113 1 98.88 367 TYR A C 1
ATOM 2993 O O . TYR A 1 367 ? -19.031 5.812 -3.178 1 98.88 367 TYR A O 1
ATOM 3001 N N . GLY A 1 368 ? -20.797 4.621 -2.525 1 98.75 368 GLY A N 1
ATOM 3002 C CA . GLY A 1 368 ? -20.031 3.738 -1.658 1 98.75 368 GLY A CA 1
ATOM 3003 C C . GLY A 1 368 ? -18.844 3.094 -2.355 1 98.75 368 GLY A C 1
ATOM 3004 O O . GLY A 1 368 ? -18.938 2.693 -3.518 1 98.75 368 GLY A O 1
ATOM 3005 N N . ARG A 1 369 ? -17.703 2.986 -1.67 1 98.44 369 ARG A N 1
ATOM 3006 C CA . ARG A 1 369 ? -16.484 2.342 -2.143 1 98.44 369 ARG A CA 1
ATOM 3007 C C . ARG A 1 369 ? -15.859 1.476 -1.052 1 98.44 369 ARG A C 1
ATOM 3009 O O . ARG A 1 369 ? -16.562 0.743 -0.356 1 98.44 369 ARG A O 1
ATOM 3016 N N . GLU A 1 370 ? -14.57 1.411 -0.984 1 98.44 370 GLU A N 1
ATOM 3017 C CA . GLU A 1 370 ? -13.828 0.476 -0.145 1 98.44 370 GLU A CA 1
ATOM 3018 C C . GLU A 1 370 ? -13.891 0.884 1.324 1 98.44 370 GLU A C 1
ATOM 3020 O O . GLU A 1 370 ? -14.422 1.943 1.658 1 98.44 370 GLU A O 1
ATOM 3025 N N . SER A 1 371 ? -13.461 0.006 2.172 1 98.44 371 SER A N 1
ATOM 3026 C CA . SER A 1 371 ? -13.484 0.193 3.619 1 98.44 371 SER A CA 1
ATOM 3027 C C . SER A 1 371 ? -12.445 1.226 4.059 1 98.44 371 SER A C 1
ATOM 3029 O O . SER A 1 371 ? -11.594 1.629 3.27 1 98.44 371 SER A O 1
ATOM 3031 N N . LEU A 1 372 ? -12.508 1.624 5.309 1 98.25 372 LEU A N 1
ATOM 3032 C CA . LEU A 1 372 ? -11.57 2.588 5.879 1 98.25 372 LEU A CA 1
ATOM 3033 C C . LEU A 1 372 ? -10.219 1.943 6.133 1 98.25 372 LEU A C 1
ATOM 3035 O O . LEU A 1 372 ? -9.242 2.635 6.449 1 98.25 372 LEU A O 1
ATOM 3039 N N . THR A 1 373 ? -10.125 0.631 5.934 1 97.31 373 THR A N 1
ATOM 3040 C CA . THR A 1 373 ? -8.844 -0.06 6.062 1 97.31 373 THR A CA 1
ATOM 3041 C C . THR A 1 373 ? -8.078 -0.021 4.742 1 97.31 373 THR A C 1
ATOM 3043 O O . THR A 1 373 ? -6.883 -0.333 4.703 1 97.31 373 THR A O 1
ATOM 3046 N N . SER A 1 374 ? -8.758 0.277 3.664 1 98.19 374 SER A N 1
ATOM 3047 C CA . SER A 1 374 ? -8.148 0.322 2.338 1 98.19 374 SER A CA 1
ATOM 3048 C C . SER A 1 374 ? -7.234 1.535 2.188 1 98.19 374 SER A C 1
ATOM 3050 O O . SER A 1 374 ? -7.477 2.578 2.801 1 98.19 374 SER A O 1
ATOM 3052 N N . LYS A 1 375 ? -6.242 1.436 1.346 1 98.25 375 LYS A N 1
ATOM 3053 C CA . LYS A 1 375 ? -5.363 2.553 1.014 1 98.25 375 LYS A CA 1
ATOM 3054 C C . LYS A 1 375 ? -5.602 3.037 -0.413 1 98.25 375 LYS A C 1
ATOM 3056 O O . LYS A 1 375 ? -4.777 3.756 -0.979 1 98.25 375 LYS A O 1
ATOM 3061 N N . PHE A 1 376 ? -6.703 2.682 -0.983 1 98.06 376 PHE A N 1
ATOM 3062 C CA . PHE A 1 376 ? -6.926 2.951 -2.398 1 98.06 376 PHE A CA 1
ATOM 3063 C C . PHE A 1 376 ? -8.102 3.91 -2.586 1 98.06 376 PHE A C 1
ATOM 3065 O O . PHE A 1 376 ? -7.938 5.125 -2.461 1 98.06 376 PHE A O 1
ATOM 3072 N N . THR A 1 377 ? -9.328 3.371 -2.658 1 98.06 377 THR A N 1
ATOM 3073 C CA . THR A 1 377 ? -10.438 4.273 -2.959 1 98.06 377 THR A CA 1
ATOM 3074 C C . THR A 1 377 ? -11.492 4.219 -1.858 1 98.06 377 THR A C 1
ATOM 3076 O O . THR A 1 377 ? -12.266 3.262 -1.779 1 98.06 377 THR A O 1
ATOM 3079 N N . GLN A 1 378 ? -11.578 5.246 -1.068 1 98.44 378 GLN A N 1
ATOM 3080 C CA . GLN A 1 378 ? -12.594 5.391 -0.032 1 98.44 378 GLN A CA 1
ATOM 3081 C C . GLN A 1 378 ? -13.531 6.559 -0.334 1 98.44 378 GLN A C 1
ATOM 3083 O O . GLN A 1 378 ? -13.07 7.652 -0.681 1 98.44 378 GLN A O 1
ATOM 3088 N N . ALA A 1 379 ? -14.781 6.34 -0.289 1 98.81 379 ALA A N 1
ATOM 3089 C CA . ALA A 1 379 ? -15.727 7.453 -0.297 1 98.81 379 ALA A CA 1
ATOM 3090 C C . ALA A 1 379 ? -15.805 8.117 1.077 1 98.81 379 ALA A C 1
ATOM 3092 O O . ALA A 1 379 ? -16.766 7.898 1.821 1 98.81 379 ALA A O 1
ATOM 3093 N N . PHE A 1 380 ? -14.836 8.836 1.403 1 98.88 380 PHE A N 1
ATOM 3094 C CA . PHE A 1 380 ? -14.617 9.414 2.723 1 98.88 380 PHE A CA 1
ATOM 3095 C C . PHE A 1 380 ? -14.164 10.867 2.607 1 98.88 380 PHE A C 1
ATOM 3097 O O . PHE A 1 380 ? -13.109 11.148 2.025 1 98.88 380 PHE A O 1
ATOM 3104 N N . VAL A 1 381 ? -14.938 11.781 3.061 1 98.88 381 VAL A N 1
ATOM 3105 C CA . VAL A 1 381 ? -14.672 13.219 3.098 1 98.88 381 VAL A CA 1
ATOM 3106 C C . VAL A 1 381 ? -14.633 13.695 4.547 1 98.88 381 VAL A C 1
ATOM 3108 O O . VAL A 1 381 ? -15.602 13.508 5.293 1 98.88 381 VAL A O 1
ATOM 3111 N N . ALA A 1 382 ? -13.523 14.312 4.957 1 98.81 382 ALA A N 1
ATOM 3112 C CA . ALA A 1 382 ? -13.383 14.656 6.371 1 98.81 382 ALA A CA 1
ATOM 3113 C C . ALA A 1 382 ? -12.594 15.953 6.551 1 98.81 382 ALA A C 1
ATOM 3115 O O . ALA A 1 382 ? -12 16.453 5.602 1 98.81 382 ALA A O 1
ATOM 3116 N N . ARG A 1 383 ? -12.648 16.484 7.68 1 98.06 383 ARG A N 1
ATOM 3117 C CA . ARG A 1 383 ? -11.852 17.641 8.078 1 98.06 383 ARG A CA 1
ATOM 3118 C C . ARG A 1 383 ? -11.141 17.391 9.398 1 98.06 383 ARG A C 1
ATOM 3120 O O . ARG A 1 383 ? -11.531 16.516 10.164 1 98.06 383 ARG A O 1
ATOM 3127 N N . ARG A 1 384 ? -10.156 18.141 9.672 1 97.94 384 ARG A N 1
ATOM 3128 C CA . ARG A 1 384 ? -9.281 17.984 10.828 1 97.94 384 ARG A CA 1
ATOM 3129 C C . ARG A 1 384 ? -10 18.391 12.117 1 97.94 384 ARG A C 1
ATOM 3131 O O . ARG A 1 384 ? -10.82 19.312 12.117 1 97.94 384 ARG A O 1
ATOM 3138 N N . TRP A 1 385 ? -9.617 17.641 13.234 1 98.56 385 TRP A N 1
ATOM 3139 C CA . TRP A 1 385 ? -9.859 18.203 14.555 1 98.56 385 TRP A CA 1
ATOM 3140 C C . TRP A 1 385 ? -9.008 19.453 14.781 1 98.56 385 TRP A C 1
ATOM 3142 O O . TRP A 1 385 ? -7.773 19.375 14.781 1 98.56 385 TRP A O 1
ATOM 3152 N N . GLN A 1 386 ? -9.625 20.547 14.992 1 97 386 GLN A N 1
ATOM 3153 C CA . GLN A 1 386 ? -8.836 21.766 15.188 1 97 386 GLN A CA 1
ATOM 3154 C C . GLN A 1 386 ? -9.023 22.312 16.594 1 97 386 GLN A C 1
ATOM 3156 O O . GLN A 1 386 ? -8.336 23.25 17 1 97 386 GLN A O 1
ATOM 3161 N N . HIS A 1 387 ? -9.969 21.734 17.359 1 97.56 387 HIS A N 1
ATOM 3162 C CA . HIS A 1 387 ? -10.266 22.156 18.719 1 97.56 387 HIS A CA 1
ATOM 3163 C C . HIS A 1 387 ? -10.43 20.969 19.656 1 97.56 387 HIS A C 1
ATOM 3165 O O . HIS A 1 387 ? -10.859 19.891 19.219 1 97.56 387 HIS A O 1
ATOM 3171 N N . PHE A 1 388 ? -10.109 21.156 20.922 1 98.19 388 PHE A N 1
ATOM 3172 C CA . PHE A 1 388 ? -10.242 20.109 21.922 1 98.19 388 PHE A CA 1
ATOM 3173 C C . PHE A 1 388 ? -11.711 19.875 22.266 1 98.19 388 PHE A C 1
ATOM 3175 O O . PHE A 1 388 ? -12.078 18.781 22.734 1 98.19 388 PHE A O 1
ATOM 3182 N N . ASN A 1 389 ? -12.484 20.938 22.125 1 98.62 389 ASN A N 1
ATOM 3183 C CA . ASN A 1 389 ? -13.914 20.875 22.391 1 98.62 389 ASN A CA 1
ATOM 3184 C C . ASN A 1 389 ? -14.734 21.328 21.188 1 98.62 389 ASN A C 1
ATOM 3186 O O . ASN A 1 389 ? -14.664 22.5 20.781 1 98.62 389 ASN A O 1
ATOM 3190 N N . PHE A 1 390 ? -15.516 20.406 20.609 1 98.62 390 PHE A N 1
ATOM 3191 C CA . PHE A 1 390 ? -16.328 20.766 19.469 1 98.62 390 PHE A CA 1
ATOM 3192 C C . PHE A 1 390 ? -17.453 19.75 19.266 1 98.62 390 PHE A C 1
ATOM 3194 O O . PHE A 1 390 ? -17.469 18.688 19.906 1 98.62 390 PHE A O 1
ATOM 3201 N N . ILE A 1 391 ? -18.375 20.109 18.484 1 98.69 391 ILE A N 1
ATOM 3202 C CA . ILE A 1 391 ? -19.453 19.234 18 1 98.69 391 ILE A CA 1
ATOM 3203 C C . ILE A 1 391 ? -19.359 19.109 16.469 1 98.69 391 ILE A C 1
ATOM 3205 O O . ILE A 1 391 ? -19.172 20.109 15.773 1 98.69 391 ILE A O 1
ATOM 3209 N N . ALA A 1 392 ? -19.391 17.938 15.992 1 98.81 392 ALA A N 1
ATOM 3210 C CA . ALA A 1 392 ? -19.609 17.672 14.57 1 98.81 392 ALA A CA 1
ATOM 3211 C C . ALA A 1 392 ? -20.906 16.922 14.352 1 98.81 392 ALA A C 1
ATOM 3213 O O . ALA A 1 392 ? -21.281 16.047 15.141 1 98.81 392 ALA A O 1
ATOM 3214 N N . GLU A 1 393 ? -21.625 17.312 13.328 1 98.75 393 GLU A N 1
ATOM 3215 C CA . GLU A 1 393 ? -22.969 16.797 13.094 1 98.75 393 GLU A CA 1
ATOM 3216 C C . GLU A 1 393 ? -23.266 16.703 11.594 1 98.75 393 GLU A C 1
ATOM 3218 O O . GLU A 1 393 ? -22.781 17.516 10.812 1 98.75 393 GLU A O 1
ATOM 3223 N N . THR A 1 394 ? -24.016 15.688 11.234 1 98.88 394 THR A N 1
ATOM 3224 C CA . THR A 1 394 ? -24.516 15.594 9.867 1 98.88 394 THR A CA 1
ATOM 3225 C C . THR A 1 394 ? -25.906 14.984 9.852 1 98.88 394 THR A C 1
ATOM 3227 O O . THR A 1 394 ? -26.438 14.578 10.891 1 98.88 394 THR A O 1
ATOM 3230 N N . LYS A 1 395 ? -26.594 15.133 8.789 1 98.88 395 LYS A N 1
ATOM 3231 C CA . LYS A 1 395 ? -27.906 14.555 8.453 1 98.88 395 LYS A CA 1
ATOM 3232 C C . LYS A 1 395 ? -27.812 13.711 7.184 1 98.88 395 LYS A C 1
ATOM 3234 O O . LYS A 1 395 ? -27.484 14.219 6.113 1 98.88 395 LYS A O 1
ATOM 3239 N N . VAL A 1 396 ? -28.141 12.344 7.367 1 98.88 396 VAL A N 1
ATOM 3240 C CA . VAL A 1 396 ? -27.797 11.461 6.25 1 98.88 396 VAL A CA 1
ATOM 3241 C C . VAL A 1 396 ? -29.016 10.609 5.883 1 98.88 396 VAL A C 1
ATOM 3243 O O . VAL A 1 396 ? -29.734 10.125 6.762 1 98.88 396 VAL A O 1
ATOM 3246 N N . ALA A 1 397 ? -29.297 10.555 4.594 1 98.88 397 ALA A N 1
ATOM 3247 C CA . ALA A 1 397 ? -30.234 9.586 4.012 1 98.88 397 ALA A CA 1
ATOM 3248 C C . ALA A 1 397 ? -29.469 8.422 3.371 1 98.88 397 ALA A C 1
ATOM 3250 O O . ALA A 1 397 ? -28.672 8.625 2.461 1 98.88 397 ALA A O 1
ATOM 3251 N N . PHE A 1 398 ? -29.734 7.211 3.836 1 98.88 398 PHE A N 1
ATOM 3252 C CA . PHE A 1 398 ? -29.062 6.016 3.348 1 98.88 398 PHE A CA 1
ATOM 3253 C C . PHE A 1 398 ? -29.953 4.789 3.498 1 98.88 398 PHE A C 1
ATOM 3255 O O . PHE A 1 398 ? -30.531 4.57 4.559 1 98.88 398 PHE A O 1
ATOM 3262 N N . ARG A 1 399 ? -30.078 4.059 2.457 1 98.5 399 ARG A N 1
ATOM 3263 C CA . ARG A 1 399 ? -30.922 2.867 2.438 1 98.5 399 ARG A CA 1
ATOM 3264 C C . ARG A 1 399 ? -30.125 1.638 2.01 1 98.5 399 ARG A C 1
ATOM 3266 O O . ARG A 1 399 ? -30.203 1.217 0.853 1 98.5 399 ARG A O 1
ATOM 3273 N N . PRO A 1 400 ? -29.391 1.055 2.92 1 98.5 400 PRO A N 1
ATOM 3274 C CA . PRO A 1 400 ? -28.672 -0.176 2.611 1 98.5 400 PRO A CA 1
ATOM 3275 C C . PRO A 1 400 ? -29.594 -1.374 2.398 1 98.5 400 PRO A C 1
ATOM 3277 O O . PRO A 1 400 ? -30.703 -1.396 2.918 1 98.5 400 PRO A O 1
ATOM 3280 N N . THR A 1 401 ? -29.094 -2.346 1.601 1 96.75 401 THR A N 1
ATOM 3281 C CA . THR A 1 401 ? -29.859 -3.557 1.337 1 96.75 401 THR A CA 1
ATOM 3282 C C . THR A 1 401 ? -29.078 -4.797 1.746 1 96.75 401 THR A C 1
ATOM 3284 O O . THR A 1 401 ? -29.547 -5.922 1.578 1 96.75 401 THR A O 1
ATOM 3287 N N . THR A 1 402 ? -27.922 -4.672 2.141 1 97.81 402 THR A N 1
ATOM 3288 C CA . THR A 1 402 ? -27.031 -5.738 2.596 1 97.81 402 THR A CA 1
ATOM 3289 C C . THR A 1 402 ? -26.125 -5.242 3.715 1 97.81 402 THR A C 1
ATOM 3291 O O . THR A 1 402 ? -25.875 -4.043 3.832 1 97.81 402 THR A O 1
ATOM 3294 N N . PHE A 1 403 ? -25.594 -6.145 4.578 1 97.94 403 PHE A N 1
ATOM 3295 C CA . PHE A 1 403 ? -24.688 -5.785 5.66 1 97.94 403 PHE A CA 1
ATOM 3296 C C . PHE A 1 403 ? -23.359 -5.277 5.113 1 97.94 403 PHE A C 1
ATOM 3298 O O . PHE A 1 403 ? -22.562 -4.707 5.852 1 97.94 403 PHE A O 1
ATOM 3305 N N . GLN A 1 404 ? -23.125 -5.41 3.781 1 98.44 404 GLN A N 1
ATOM 3306 C CA . GLN A 1 404 ? -21.875 -4.973 3.176 1 98.44 404 GLN A CA 1
ATOM 3307 C C . GLN A 1 404 ? -21.922 -3.492 2.811 1 98.44 404 GLN A C 1
ATOM 3309 O O . GLN A 1 404 ? -21.016 -2.979 2.148 1 98.44 404 GLN A O 1
ATOM 3314 N N . GLN A 1 405 ? -23 -2.785 3.215 1 98.75 405 GLN A N 1
ATOM 3315 C CA . GLN A 1 405 ? -23.188 -1.364 2.939 1 98.75 405 GLN A CA 1
ATOM 3316 C C . GLN A 1 405 ? -23.344 -0.569 4.234 1 98.75 405 GLN A C 1
ATOM 3318 O O . GLN A 1 405 ? -24.031 -1.006 5.16 1 98.75 405 GLN A O 1
ATOM 3323 N N . SER A 1 406 ? -22.625 0.566 4.312 1 98.81 406 SER A N 1
ATOM 3324 C CA . SER A 1 406 ? -22.75 1.424 5.488 1 98.81 406 SER A CA 1
ATOM 3325 C C . SER A 1 406 ? -22.422 2.873 5.152 1 98.81 406 SER A C 1
ATOM 3327 O O . SER A 1 406 ? -21.703 3.141 4.184 1 98.81 406 SER A O 1
ATOM 3329 N N . ALA A 1 407 ? -22.969 3.838 5.859 1 98.94 407 ALA A N 1
ATOM 3330 C CA . ALA A 1 407 ? -22.656 5.258 5.73 1 98.94 407 ALA A CA 1
ATOM 3331 C C . ALA A 1 407 ? -22.922 6 7.039 1 98.94 407 ALA A C 1
ATOM 3333 O O . ALA A 1 407 ? -23.828 5.648 7.789 1 98.94 407 ALA A O 1
ATOM 3334 N N . GLY A 1 408 ? -22.125 6.969 7.309 1 98.88 408 GLY A N 1
ATOM 3335 C CA . GLY A 1 408 ? -22.359 7.73 8.523 1 98.88 408 GLY A CA 1
ATOM 3336 C C . GLY A 1 408 ? -21.188 8.633 8.898 1 98.88 408 GLY A C 1
ATOM 3337 O O . GLY A 1 408 ? -20.547 9.211 8.016 1 98.88 408 GLY A O 1
ATOM 3338 N N . LEU A 1 409 ? -21.062 8.852 10.203 1 98.94 409 LEU A N 1
ATOM 3339 C CA . LEU A 1 409 ? -20.094 9.781 10.789 1 98.94 409 LEU A CA 1
ATOM 3340 C C . LEU A 1 409 ? -18.875 9.039 11.32 1 98.94 409 LEU A C 1
ATOM 3342 O O . LEU A 1 409 ? -19.016 7.996 11.961 1 98.94 409 LEU A O 1
ATOM 3346 N N . VAL A 1 410 ? -17.688 9.594 11.031 1 98.94 410 VAL A N 1
ATOM 3347 C CA . VAL A 1 410 ? -16.438 8.914 11.359 1 98.94 410 VAL A CA 1
ATOM 3348 C C . VAL A 1 410 ? -15.523 9.852 12.156 1 98.94 410 VAL A C 1
ATOM 3350 O O . VAL A 1 410 ? -15.422 11.039 11.836 1 98.94 410 VAL A O 1
ATOM 3353 N N . ASN A 1 411 ? -14.93 9.406 13.188 1 98.94 411 ASN A N 1
ATOM 3354 C CA . ASN A 1 411 ? -13.68 9.93 13.719 1 98.94 411 ASN A CA 1
ATOM 3355 C C . ASN A 1 411 ? -12.492 9.055 13.32 1 98.94 411 ASN A C 1
ATOM 3357 O O . ASN A 1 411 ? -12.508 7.844 13.539 1 98.94 411 ASN A O 1
ATOM 3361 N N . TYR A 1 412 ? -11.5 9.688 12.758 1 98.81 412 TYR A N 1
ATOM 3362 C CA . TYR A 1 412 ? -10.492 8.938 12.016 1 98.81 412 TYR A CA 1
ATOM 3363 C C . TYR A 1 412 ? -9.094 9.438 12.344 1 98.81 412 TYR A C 1
ATOM 3365 O O . TYR A 1 412 ? -8.867 10.641 12.461 1 98.81 412 TYR A O 1
ATOM 3373 N N . TYR A 1 413 ? -8.156 8.484 12.531 1 98.44 413 TYR A N 1
ATOM 3374 C CA . TYR A 1 413 ? -6.746 8.852 12.531 1 98.44 413 TYR A CA 1
ATOM 3375 C C . TYR A 1 413 ? -6.023 8.242 11.336 1 98.44 413 TYR A C 1
ATOM 3377 O O . TYR A 1 413 ? -5.414 8.961 10.539 1 98.44 413 TYR A O 1
ATOM 3385 N N . ASN A 1 414 ? -6.039 6.992 11.219 1 97.81 414 ASN A N 1
ATOM 3386 C CA . ASN A 1 414 ? -5.48 6.273 10.078 1 97.81 414 ASN A CA 1
ATOM 3387 C C . ASN A 1 414 ? -6.234 4.977 9.805 1 97.81 414 ASN A C 1
ATOM 3389 O O . ASN A 1 414 ? -7.316 4.758 10.352 1 97.81 414 ASN A O 1
ATOM 3393 N N . THR A 1 415 ? -5.723 4.098 8.938 1 97.5 415 THR A N 1
ATOM 3394 C CA . THR A 1 415 ? -6.441 2.902 8.516 1 97.5 415 THR A CA 1
ATOM 3395 C C . THR A 1 415 ? -6.602 1.925 9.672 1 97.5 415 THR A C 1
ATOM 3397 O O . THR A 1 415 ? -7.395 0.983 9.594 1 97.5 415 THR A O 1
ATOM 3400 N N . GLN A 1 416 ? -5.949 2.166 10.812 1 97.44 416 GLN A N 1
ATOM 3401 C CA . GLN A 1 416 ? -5.961 1.199 11.906 1 97.44 416 GLN A CA 1
ATOM 3402 C C . GLN A 1 416 ? -6.539 1.812 13.18 1 97.44 416 GLN A C 1
ATOM 3404 O O . GLN A 1 416 ? -6.539 1.177 14.234 1 97.44 416 GLN A O 1
ATOM 3409 N N . ASN A 1 417 ? -6.996 3.057 13.117 1 98.12 417 ASN A N 1
ATOM 3410 C CA . ASN A 1 417 ? -7.551 3.742 14.281 1 98.12 417 ASN A CA 1
ATOM 3411 C C . ASN A 1 417 ? -8.695 4.672 13.883 1 98.12 417 ASN A C 1
ATOM 3413 O O . ASN A 1 417 ? -8.469 5.793 13.43 1 98.12 417 ASN A O 1
ATOM 3417 N N . TRP A 1 418 ? -9.93 4.266 14.117 1 98.62 418 TRP A N 1
ATOM 3418 C CA . TRP A 1 418 ? -11.102 5.074 13.812 1 98.62 418 TRP A CA 1
ATOM 3419 C C . TRP A 1 418 ? -12.344 4.516 14.5 1 98.62 418 TRP A C 1
ATOM 3421 O O . TRP A 1 418 ? -12.344 3.377 14.969 1 98.62 418 TRP A O 1
ATOM 3431 N N . THR A 1 419 ? -13.344 5.285 14.664 1 98.88 419 THR A N 1
ATOM 3432 C CA . THR A 1 419 ? -14.68 4.918 15.125 1 98.88 419 THR A CA 1
ATOM 3433 C C . THR A 1 419 ? -15.742 5.465 14.18 1 98.88 419 THR A C 1
ATOM 3435 O O . THR A 1 419 ? -15.555 6.523 13.57 1 98.88 419 THR A O 1
ATOM 3438 N N . THR A 1 420 ? -16.812 4.754 14.047 1 98.75 420 THR A N 1
ATOM 3439 C CA . THR A 1 420 ? -17.906 5.207 13.188 1 98.75 420 THR A CA 1
ATOM 3440 C C . THR A 1 420 ? -19.25 5.012 13.875 1 98.75 420 THR A C 1
ATOM 3442 O O . THR A 1 420 ? -19.453 4.047 14.625 1 98.75 420 THR A O 1
ATOM 3445 N N . LEU A 1 421 ? -20.109 5.887 13.805 1 98.94 421 LEU A N 1
ATOM 3446 C CA . LEU A 1 421 ? -21.547 5.719 13.922 1 98.94 421 LEU A CA 1
ATOM 3447 C C . LEU A 1 421 ? -22.219 5.727 12.547 1 98.94 421 LEU A C 1
ATOM 3449 O O . LEU A 1 421 ? -22.188 6.734 11.844 1 98.94 421 LEU A O 1
ATOM 3453 N N . GLN A 1 422 ? -22.828 4.598 12.211 1 98.88 422 GLN A N 1
ATOM 3454 C CA . GLN A 1 422 ? -23.219 4.477 10.812 1 98.88 422 GLN A CA 1
ATOM 3455 C C . GLN A 1 422 ? -24.516 3.684 10.68 1 98.88 422 GLN A C 1
ATOM 3457 O O . GLN A 1 422 ? -24.859 2.885 11.547 1 98.88 422 GLN A O 1
ATOM 3462 N N . ILE A 1 423 ? -25.203 3.971 9.594 1 98.88 423 ILE A N 1
ATOM 3463 C CA . ILE A 1 423 ? -26.375 3.203 9.172 1 98.88 423 ILE A CA 1
ATOM 3464 C C . ILE A 1 423 ? -25.922 2.002 8.344 1 98.88 423 ILE A C 1
ATOM 3466 O O . ILE A 1 423 ? -25.062 2.125 7.473 1 98.88 423 ILE A O 1
ATOM 3470 N N . THR A 1 424 ? -26.453 0.871 8.617 1 98.75 424 THR A N 1
ATOM 3471 C CA . THR A 1 424 ? -26.203 -0.335 7.832 1 98.75 424 THR A CA 1
ATOM 3472 C C . THR A 1 424 ? -27.422 -1.255 7.863 1 98.75 424 THR A C 1
ATOM 3474 O O . THR A 1 424 ? -28.547 -0.805 8.125 1 98.75 424 THR A O 1
ATOM 3477 N N . TRP A 1 425 ? -27.188 -2.479 7.465 1 98.38 425 TRP A N 1
ATOM 3478 C CA . TRP A 1 425 ? -28.281 -3.434 7.316 1 98.38 425 TRP A CA 1
ATOM 3479 C C . TRP A 1 425 ? -28.047 -4.672 8.18 1 98.38 425 TRP A C 1
ATOM 3481 O O . TRP A 1 425 ? -26.922 -5.164 8.273 1 98.38 425 TRP A O 1
ATOM 3491 N N . HIS A 1 426 ? -29.047 -5.027 8.852 1 97.62 426 HIS A N 1
ATOM 3492 C CA . HIS A 1 426 ? -29.109 -6.297 9.57 1 97.62 426 HIS A CA 1
ATOM 3493 C C . HIS A 1 426 ? -30.203 -7.199 8.984 1 97.62 426 HIS A C 1
ATOM 3495 O O . HIS A 1 426 ? -31.344 -6.777 8.828 1 97.62 426 HIS A O 1
ATOM 3501 N N . GLU A 1 427 ? -29.875 -8.344 8.688 1 95.25 427 GLU A N 1
ATOM 3502 C CA . GLU A 1 427 ? -30.766 -9.25 7.965 1 95.25 427 GLU A CA 1
ATOM 3503 C C . GLU A 1 427 ? -32.094 -9.445 8.711 1 95.25 427 GLU A C 1
ATOM 3505 O O . GLU A 1 427 ? -33.125 -9.602 8.094 1 95.25 427 GLU A O 1
ATOM 3510 N N . GLU A 1 428 ? -32.125 -9.438 9.977 1 96.25 428 GLU A N 1
ATOM 3511 C CA . GLU A 1 428 ? -33.312 -9.656 10.766 1 96.25 428 GLU A CA 1
ATOM 3512 C C . GLU A 1 428 ? -33.969 -8.328 11.164 1 96.25 428 GLU A C 1
ATOM 3514 O O . GLU A 1 428 ? -35.188 -8.211 11.18 1 96.25 428 GLU A O 1
ATOM 3519 N N . LYS A 1 429 ? -33.156 -7.316 11.453 1 97.38 429 LYS A N 1
ATOM 3520 C CA . LYS A 1 429 ? -33.656 -6.066 12.031 1 97.38 429 LYS A CA 1
ATOM 3521 C C . LYS A 1 429 ? -33.906 -5.027 10.945 1 97.38 429 LYS A C 1
ATOM 3523 O O . LYS A 1 429 ? -34.594 -4.027 11.188 1 97.38 429 LYS A O 1
ATOM 3528 N N . GLY A 1 430 ? -33.375 -5.277 9.75 1 97.62 430 GLY A N 1
ATOM 3529 C CA . GLY A 1 430 ? -33.469 -4.277 8.695 1 97.62 430 GLY A CA 1
ATOM 3530 C C . GLY A 1 430 ? -32.406 -3.197 8.812 1 97.62 430 GLY A C 1
ATOM 3531 O O . GLY A 1 430 ? -31.219 -3.498 8.992 1 97.62 430 GLY A O 1
ATOM 3532 N N . ARG A 1 431 ? -32.906 -1.965 8.625 1 98.44 431 ARG A N 1
ATOM 3533 C CA . ARG A 1 431 ? -31.984 -0.825 8.719 1 98.44 431 ARG A CA 1
ATOM 3534 C C . ARG A 1 431 ? -31.641 -0.528 10.18 1 98.44 431 ARG A C 1
ATOM 3536 O O . ARG A 1 431 ? -32.531 -0.374 11.016 1 98.44 431 ARG A O 1
ATOM 3543 N N . ILE A 1 432 ? -30.312 -0.48 10.484 1 98.69 432 ILE A N 1
ATOM 3544 C CA . ILE A 1 432 ? -29.906 -0.271 11.875 1 98.69 432 ILE A CA 1
ATOM 3545 C C . ILE A 1 432 ? -28.812 0.796 11.93 1 98.69 432 ILE A C 1
ATOM 3547 O O . ILE A 1 432 ? -28.172 1.088 10.922 1 98.69 432 ILE A O 1
ATOM 3551 N N . LEU A 1 433 ? -28.688 1.396 13.086 1 98.62 433 LEU A N 1
ATOM 3552 C CA . LEU A 1 433 ? -27.516 2.166 13.477 1 98.62 433 LEU A CA 1
ATOM 3553 C C . LEU A 1 433 ? -26.562 1.312 14.297 1 98.62 433 LEU A C 1
ATOM 3555 O O . LEU A 1 433 ? -26.969 0.666 15.266 1 98.62 433 LEU A O 1
ATOM 3559 N N . GLU A 1 434 ? -25.312 1.28 13.906 1 98.31 434 GLU A N 1
ATOM 3560 C CA . GLU A 1 434 ? -24.281 0.55 14.656 1 98.31 434 GLU A CA 1
ATOM 3561 C C . GLU A 1 434 ? -23.047 1.404 14.875 1 98.31 434 GLU A C 1
ATOM 3563 O O . GLU A 1 434 ? -22.906 2.475 14.281 1 98.31 434 GLU A O 1
ATOM 3568 N N . VAL A 1 435 ? -22.234 1.01 15.859 1 98.69 435 VAL A N 1
ATOM 3569 C CA . VAL A 1 435 ? -20.922 1.581 16.125 1 98.69 435 VAL A CA 1
ATOM 3570 C C . VAL A 1 435 ? -19.844 0.56 15.773 1 98.69 435 VAL A C 1
ATOM 3572 O O . VAL A 1 435 ? -19.953 -0.614 16.141 1 98.69 435 VAL A O 1
ATOM 3575 N N . MET A 1 436 ? -18.938 0.92 14.984 1 98.31 436 MET A N 1
ATOM 3576 C CA . MET A 1 436 ? -17.75 0.11 14.711 1 98.31 436 MET A CA 1
ATOM 3577 C C . MET A 1 436 ? -16.484 0.844 15.133 1 98.31 436 MET A C 1
ATOM 3579 O O . MET A 1 436 ? -16.375 2.061 14.961 1 98.31 436 MET A O 1
ATOM 3583 N N . THR A 1 437 ? -15.508 0.094 15.688 1 98.44 437 THR A N 1
ATOM 3584 C CA . THR A 1 437 ? -14.25 0.687 16.156 1 98.44 437 THR A CA 1
ATOM 3585 C C . THR A 1 437 ? -13.055 -0.107 15.633 1 98.44 437 THR A C 1
ATOM 3587 O O . THR A 1 437 ? -13.141 -1.325 15.461 1 98.44 437 THR A O 1
ATOM 3590 N N . CYS A 1 438 ? -12.07 0.488 15.258 1 98.38 438 CYS A N 1
ATOM 3591 C CA . CYS A 1 438 ? -10.75 -0.05 14.977 1 98.38 438 CYS A CA 1
ATOM 3592 C C . CYS A 1 438 ? -9.695 0.612 15.859 1 98.38 438 CYS A C 1
ATOM 3594 O O . CYS A 1 438 ? -9.477 1.821 15.766 1 98.38 438 CYS A O 1
ATOM 3596 N N . ASP A 1 439 ? -9.086 -0.092 16.781 1 98.19 439 ASP A N 1
ATOM 3597 C CA . ASP A 1 439 ? -8.094 0.354 17.75 1 98.19 439 ASP A CA 1
ATOM 3598 C C . ASP A 1 439 ? -6.793 -0.433 17.594 1 98.19 439 ASP A C 1
ATOM 3600 O O . ASP A 1 439 ? -6.648 -1.516 18.172 1 98.19 439 ASP A O 1
ATOM 3604 N N . ASN A 1 440 ? -5.797 0.235 16.906 1 97.44 440 ASN A N 1
ATOM 3605 C CA . ASN A 1 440 ? -4.562 -0.462 16.578 1 97.44 440 ASN A CA 1
ATOM 3606 C C . ASN A 1 440 ? -4.84 -1.817 15.93 1 97.44 440 ASN A C 1
ATOM 3608 O O . ASN A 1 440 ? -4.301 -2.838 16.359 1 97.44 440 ASN A O 1
ATOM 3612 N N . PHE A 1 441 ? -5.801 -1.77 15 1 96 441 PHE A N 1
ATOM 3613 C CA . PHE A 1 441 ? -6.172 -2.85 14.094 1 96 441 PHE A CA 1
ATOM 3614 C C . PHE A 1 441 ? -6.98 -3.916 14.82 1 96 441 PHE A C 1
ATOM 3616 O O . PHE A 1 441 ? -7.211 -5 14.289 1 96 441 PHE A O 1
ATOM 3623 N N . ALA A 1 442 ? -7.301 -3.668 16.062 1 97.69 442 ALA A N 1
ATOM 3624 C CA . ALA A 1 442 ? -8.305 -4.48 16.75 1 97.69 442 ALA A CA 1
ATOM 3625 C C . ALA A 1 442 ? -9.711 -3.934 16.5 1 97.69 442 ALA A C 1
ATOM 3627 O O . ALA A 1 442 ? -9.984 -2.762 16.766 1 97.69 442 ALA A O 1
ATOM 3628 N N . PHE A 1 443 ? -10.641 -4.734 16.016 1 97.94 443 PHE A N 1
ATOM 3629 C CA . PHE A 1 443 ? -11.969 -4.297 15.617 1 97.94 443 PHE A CA 1
ATOM 3630 C C . PHE A 1 443 ? -13.016 -4.688 16.656 1 97.94 443 PHE A C 1
ATOM 3632 O O . PHE A 1 443 ? -12.875 -5.715 17.328 1 97.94 443 PHE A O 1
ATOM 3639 N N . ASP A 1 444 ? -13.992 -3.84 16.766 1 98.19 444 ASP A N 1
ATOM 3640 C CA . ASP A 1 444 ? -15.102 -4.121 17.672 1 98.19 444 ASP A CA 1
ATOM 3641 C C . ASP A 1 444 ? -16.391 -3.457 17.188 1 98.19 444 ASP A C 1
ATOM 3643 O O . ASP A 1 444 ? -16.344 -2.561 16.328 1 98.19 444 ASP A O 1
ATOM 3647 N N . GLN A 1 445 ? -17.516 -3.975 17.594 1 98.12 445 GLN A N 1
ATOM 3648 C CA . GLN A 1 445 ? -18.859 -3.43 17.422 1 98.12 445 GLN A CA 1
ATOM 3649 C C . GLN A 1 445 ? -19.594 -3.367 18.766 1 98.12 445 GLN A C 1
ATOM 3651 O O . GLN A 1 445 ? -20.438 -4.227 19.062 1 98.12 445 GLN A O 1
ATOM 3656 N N . PRO A 1 446 ? -19.375 -2.246 19.391 1 97.56 446 PRO A N 1
ATOM 3657 C CA . PRO A 1 446 ? -19.766 -2.184 20.797 1 97.56 446 PRO A CA 1
ATOM 3658 C C . PRO A 1 446 ? -21.281 -2.35 21 1 97.56 446 PRO A C 1
ATOM 3660 O O . PRO A 1 446 ? -21.719 -2.729 22.078 1 97.56 446 PRO A O 1
ATOM 3663 N N . LEU A 1 447 ? -22.109 -2.041 20.016 1 97.44 447 LEU A N 1
ATOM 3664 C CA . LEU A 1 447 ? -23.562 -2.145 20.156 1 97.44 447 LEU A CA 1
ATOM 3665 C C . LEU A 1 447 ? -24.062 -3.504 19.688 1 97.44 447 LEU A C 1
ATOM 3667 O O . LEU A 1 447 ? -25.266 -3.732 19.594 1 97.44 447 LEU A O 1
ATOM 3671 N N . ARG A 1 448 ? -23.219 -4.406 19.375 1 94.31 448 ARG A N 1
ATOM 3672 C CA . ARG A 1 448 ? -23.625 -5.676 18.781 1 94.31 448 ARG A CA 1
ATOM 3673 C C . ARG A 1 448 ? -24.719 -6.344 19.594 1 94.31 448 ARG A C 1
ATOM 3675 O O . ARG A 1 448 ? -24.562 -6.539 20.812 1 94.31 448 ARG A O 1
ATOM 3682 N N . GLY A 1 449 ? -25.828 -6.734 18.969 1 94.62 449 GLY A N 1
ATOM 3683 C CA . GLY A 1 449 ? -26.984 -7.316 19.625 1 94.62 449 GLY A CA 1
ATOM 3684 C C . GLY A 1 449 ? -27.984 -6.277 20.094 1 94.62 449 GLY A C 1
ATOM 3685 O O . GLY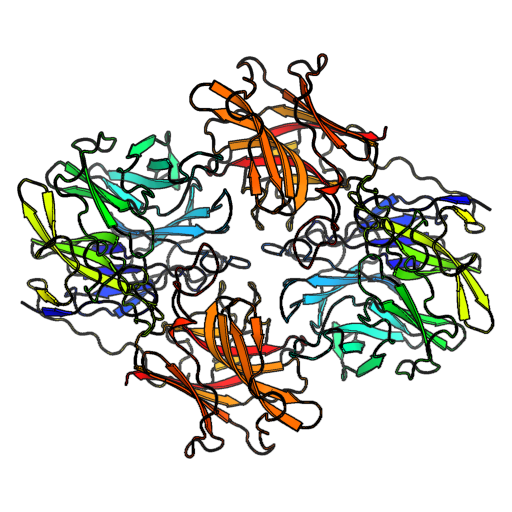 A 1 449 ? -29.172 -6.586 20.281 1 94.62 449 GLY A O 1
ATOM 3686 N N . GLU A 1 450 ? -27.531 -5.035 20.312 1 96.44 450 GLU A N 1
ATOM 3687 C CA . GLU A 1 450 ? -28.375 -3.943 20.797 1 96.44 450 GLU A CA 1
ATOM 3688 C C . GLU A 1 450 ? -28.344 -2.756 19.828 1 96.44 450 GLU A C 1
ATOM 3690 O O . GLU A 1 450 ? -28.359 -1.602 20.266 1 96.44 450 GLU A O 1
ATOM 3695 N N . GLU A 1 451 ? -28.188 -3.098 18.562 1 97.25 451 GLU A N 1
ATOM 3696 C CA . GLU A 1 451 ? -28.172 -2.037 17.562 1 97.25 451 GLU A CA 1
ATOM 3697 C C . GLU A 1 451 ? -29.516 -1.305 17.531 1 97.25 451 GLU A C 1
ATOM 3699 O O . GLU A 1 451 ? -30.547 -1.875 17.875 1 97.25 451 GLU A O 1
ATOM 3704 N N . ILE A 1 452 ? -29.469 -0.065 17.172 1 98.38 452 ILE A N 1
ATOM 3705 C CA . ILE A 1 452 ? -30.672 0.771 17.125 1 98.38 452 ILE A CA 1
ATOM 3706 C C . ILE A 1 452 ? -31.391 0.582 15.789 1 98.38 452 ILE A C 1
ATOM 3708 O O . ILE A 1 452 ? -30.812 0.84 14.727 1 98.38 452 ILE A O 1
ATOM 3712 N N . ILE A 1 453 ? -32.625 0.157 15.82 1 98.5 453 ILE A N 1
ATOM 3713 C CA . ILE A 1 453 ? -33.406 -0.026 14.602 1 98.5 453 ILE A CA 1
ATOM 3714 C C . ILE A 1 453 ? -33.844 1.334 14.055 1 98.5 453 ILE A C 1
ATOM 3716 O O . ILE A 1 453 ? -34.375 2.17 14.805 1 98.5 453 ILE A O 1
ATOM 3720 N N . VAL A 1 454 ? -33.562 1.637 12.828 1 98.69 454 VAL A N 1
ATOM 3721 C CA . VAL A 1 454 ? -34.031 2.846 12.164 1 98.69 454 VAL A CA 1
ATOM 3722 C C . VAL A 1 454 ? -35.4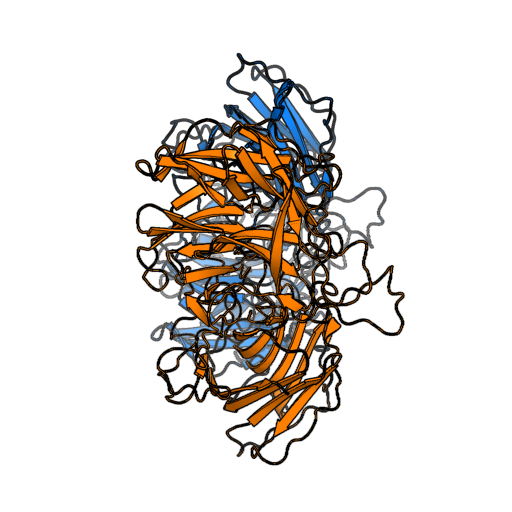06 2.59 11.547 1 98.69 454 VAL A C 1
ATOM 3724 O O . VAL A 1 454 ? -35.531 1.754 10.648 1 98.69 454 VAL A O 1
ATOM 3727 N N . PRO A 1 455 ? -36.375 3.346 11.938 1 97.62 455 PRO A N 1
ATOM 3728 C CA . PRO A 1 455 ? -37.688 3.121 11.367 1 97.62 455 PRO A CA 1
ATOM 3729 C C . PRO A 1 455 ? -37.75 3.338 9.859 1 97.62 455 PRO A C 1
ATOM 3731 O O . PRO A 1 455 ? -37.062 4.234 9.336 1 97.62 455 PRO A O 1
ATOM 3734 N N . ASP A 1 456 ? -38.594 2.6 9.195 1 95.44 456 ASP A N 1
ATOM 3735 C CA . ASP A 1 456 ? -38.656 2.611 7.734 1 95.44 456 ASP A CA 1
ATOM 3736 C C . ASP A 1 456 ? -39.094 3.982 7.219 1 95.44 456 ASP A C 1
ATOM 3738 O O . ASP A 1 456 ? -38.688 4.391 6.125 1 95.44 456 ASP A O 1
ATOM 3742 N N . ASP A 1 457 ? -39.875 4.66 8.008 1 96.44 457 ASP A N 1
ATOM 3743 C CA . ASP A 1 457 ? -40.438 5.922 7.539 1 96.44 457 ASP A CA 1
ATOM 3744 C C . ASP A 1 457 ? -39.438 7.07 7.746 1 96.44 457 ASP A C 1
ATOM 3746 O O . ASP A 1 457 ? -39.656 8.188 7.27 1 96.44 457 ASP A O 1
ATOM 3750 N N . VAL A 1 458 ? -38.406 6.777 8.445 1 97.56 458 VAL A N 1
ATOM 3751 C CA . VAL A 1 458 ? -37.375 7.789 8.672 1 97.56 458 VAL A CA 1
ATOM 3752 C C . VAL A 1 458 ? -36.469 7.883 7.445 1 97.56 458 VAL A C 1
ATOM 3754 O O . VAL A 1 458 ? -35.781 6.918 7.098 1 97.56 458 VAL A O 1
ATOM 3757 N N . GLU A 1 459 ? -36.469 8.961 6.824 1 97.75 459 GLU A N 1
ATOM 3758 C CA . GLU A 1 459 ? -35.625 9.148 5.641 1 97.75 459 GLU A CA 1
ATOM 3759 C C . GLU A 1 459 ? -34.219 9.562 6.031 1 97.75 459 GLU A C 1
ATOM 3761 O O . GLU A 1 459 ? -33.25 9.016 5.504 1 97.75 459 GLU A O 1
ATOM 3766 N N . TYR A 1 460 ? -34.188 10.562 6.91 1 98.62 460 TYR A N 1
ATOM 3767 C CA . TYR A 1 460 ? -32.906 11.109 7.348 1 98.62 460 TYR A CA 1
ATOM 3768 C C . TYR A 1 460 ? -32.625 10.734 8.797 1 98.62 460 TYR A C 1
ATOM 3770 O O . TYR A 1 460 ? -33.531 10.742 9.633 1 98.62 460 TYR A O 1
ATOM 3778 N N . VAL A 1 461 ? -31.422 10.375 9.055 1 98.88 461 VAL A N 1
ATOM 3779 C CA . VAL A 1 461 ? -30.906 10.156 10.406 1 98.88 461 VAL A CA 1
ATOM 3780 C C . VAL A 1 461 ? -29.875 11.227 10.742 1 98.88 461 VAL A C 1
ATOM 3782 O O . VAL A 1 461 ? -28.969 11.492 9.953 1 98.88 461 VAL A O 1
ATOM 3785 N N . TYR A 1 462 ? -30.047 11.875 11.883 1 98.88 462 TYR A N 1
ATOM 3786 C CA . TYR A 1 462 ? -29.078 12.844 12.383 1 98.88 462 TYR A CA 1
ATOM 3787 C C . TYR A 1 462 ? -28 12.156 13.219 1 98.88 462 TYR A C 1
ATOM 3789 O O . TYR A 1 462 ? -28.312 11.359 14.109 1 98.88 462 TYR A O 1
ATOM 3797 N N . LEU A 1 463 ? -26.781 12.367 12.891 1 98.94 463 LEU A N 1
ATOM 3798 C CA . LEU A 1 463 ? -25.625 11.828 13.609 1 98.94 463 LEU A CA 1
ATOM 3799 C C . LEU A 1 463 ? -24.75 12.953 14.164 1 98.94 463 LEU A C 1
ATOM 3801 O O . LEU A 1 463 ? -24.516 13.945 13.477 1 98.94 463 LEU A O 1
ATOM 3805 N N . ARG A 1 464 ? -24.312 12.758 15.391 1 98.81 464 ARG A N 1
ATOM 3806 C CA . ARG A 1 464 ? -23.547 13.797 16.062 1 98.81 464 ARG A CA 1
ATOM 3807 C C . ARG A 1 464 ? -22.422 13.188 16.906 1 98.81 464 ARG A C 1
ATOM 3809 O O . ARG A 1 464 ? -22.578 12.094 17.453 1 98.81 464 ARG A O 1
ATOM 3816 N N . VAL A 1 465 ? -21.297 13.836 16.938 1 98.94 465 VAL A N 1
ATOM 3817 C CA . VAL A 1 465 ? -20.25 13.539 17.922 1 98.94 465 VAL A CA 1
ATOM 3818 C C . VAL A 1 465 ? -19.922 14.797 18.719 1 98.94 465 VAL A C 1
ATOM 3820 O O . VAL A 1 465 ? -19.891 15.898 18.172 1 98.94 465 VAL A O 1
ATOM 3823 N N . GLU A 1 466 ? -19.812 14.68 19.969 1 98.81 466 GLU A N 1
ATOM 3824 C CA . GLU A 1 466 ? -19.344 15.719 20.875 1 98.81 466 GLU A CA 1
ATOM 3825 C C . GLU A 1 466 ? -18 15.359 21.484 1 98.81 466 GLU A C 1
ATOM 3827 O O . GLU A 1 466 ? -17.859 14.328 22.141 1 98.81 466 GLU A O 1
ATOM 3832 N N . VAL A 1 467 ? -17.031 16.141 21.188 1 98.75 467 VAL A N 1
ATOM 3833 C CA . VAL A 1 467 ? -15.688 15.945 21.719 1 98.75 467 VAL A CA 1
ATOM 3834 C C . VAL A 1 467 ? -15.453 16.891 22.906 1 98.75 467 VAL A C 1
ATOM 3836 O O . VAL A 1 467 ? -15.609 18.109 22.781 1 98.75 467 VAL A O 1
ATOM 3839 N N . GLN A 1 468 ? -15.086 16.359 24.016 1 98.12 468 GLN A N 1
ATOM 3840 C CA . GLN A 1 468 ? -14.781 17.094 25.25 1 98.12 468 GLN A CA 1
ATOM 3841 C C . GLN A 1 468 ? -13.359 16.797 25.719 1 98.12 468 GLN A C 1
ATOM 3843 O O . GLN A 1 468 ? -13.164 16.125 26.734 1 98.12 468 GLN A O 1
ATOM 3848 N N . THR A 1 469 ? -12.453 17.297 25.094 1 97.25 469 THR A N 1
ATOM 3849 C CA . THR A 1 469 ? -11.016 17.297 25.312 1 97.25 469 THR A CA 1
ATOM 3850 C C . THR A 1 469 ? -10.484 15.859 25.375 1 97.25 469 THR A C 1
ATOM 3852 O O . THR A 1 469 ? -9.945 15.352 24.375 1 97.25 469 THR A O 1
ATOM 3855 N N . THR A 1 470 ? -10.875 15.062 26.453 1 96.94 470 THR A N 1
ATOM 3856 C CA . THR A 1 470 ? -10.227 13.773 26.641 1 96.94 470 THR A CA 1
ATOM 3857 C C . THR A 1 470 ? -11.109 12.641 26.125 1 96.94 470 THR A C 1
ATOM 3859 O O . THR A 1 470 ? -10.641 11.508 25.953 1 96.94 470 THR A O 1
ATOM 3862 N N . THR A 1 471 ? -12.406 12.961 25.953 1 98.12 471 THR A N 1
ATOM 3863 C CA . THR A 1 471 ? -13.336 11.93 25.5 1 98.12 471 THR A CA 1
ATOM 3864 C C . THR A 1 471 ? -14.25 12.469 24.406 1 98.12 471 THR A C 1
ATOM 3866 O O . THR A 1 471 ? -14.312 13.68 24.188 1 98.12 471 THR A O 1
ATOM 3869 N N . TYR A 1 472 ? -14.859 11.625 23.688 1 98.69 472 TYR A N 1
ATOM 3870 C CA . TYR A 1 472 ? -15.938 11.992 22.766 1 98.69 472 TYR A CA 1
ATOM 3871 C C . TYR A 1 472 ? -17 10.906 22.734 1 98.69 472 TYR A C 1
ATOM 3873 O O . TYR A 1 472 ? -16.75 9.758 23.078 1 98.69 472 TYR A O 1
ATOM 3881 N N . GLN A 1 473 ? -18.203 11.297 22.422 1 98.75 473 GLN A N 1
ATOM 3882 C CA . GLN A 1 473 ? -19.359 10.398 22.375 1 98.75 473 GLN A CA 1
ATOM 3883 C C . GLN A 1 473 ? -20.266 10.727 21.203 1 98.75 473 GLN A C 1
ATOM 3885 O O . GLN A 1 473 ? -20.438 11.891 20.844 1 98.75 473 GLN A O 1
ATOM 3890 N N . TYR A 1 474 ? -20.859 9.656 20.672 1 98.88 474 TYR A N 1
ATOM 3891 C CA . TYR A 1 474 ? -21.812 9.797 19.562 1 98.88 474 TYR A CA 1
ATOM 3892 C C . TYR A 1 474 ? -23.234 9.922 20.078 1 98.88 474 TYR A C 1
ATOM 3894 O O . TYR A 1 474 ? -23.562 9.422 21.156 1 98.88 474 TYR A O 1
ATOM 3902 N N . SER A 1 475 ? -24.078 10.609 19.359 1 98.88 475 SER A N 1
ATOM 3903 C CA . SER A 1 475 ? -25.531 10.672 19.531 1 98.88 475 SER A CA 1
ATOM 3904 C C . SER A 1 475 ? -26.25 10.617 18.203 1 98.88 475 SER A C 1
ATOM 3906 O O . SER A 1 475 ? -25.656 10.852 17.141 1 98.88 475 SER A O 1
ATOM 3908 N N . TYR A 1 476 ? -27.484 10.219 18.234 1 98.88 476 TYR A N 1
ATOM 3909 C CA . TYR A 1 476 ? -28.312 10.219 17.031 1 98.88 476 TYR A CA 1
ATOM 3910 C C . TYR A 1 476 ? -29.672 10.836 17.297 1 98.88 476 TYR A C 1
ATOM 3912 O O . TYR A 1 476 ? -30.078 11 18.453 1 98.88 476 TYR A O 1
ATOM 3920 N N . SER A 1 477 ? -30.375 11.289 16.266 1 98.81 477 SER A N 1
ATOM 3921 C CA . SER A 1 477 ? -31.75 11.758 16.297 1 98.81 477 SER A CA 1
ATOM 3922 C C . SER A 1 477 ? -32.5 11.359 15.023 1 98.81 477 SER A C 1
ATOM 3924 O O . SER A 1 477 ? -31.906 11.273 13.945 1 98.81 477 SER A O 1
ATOM 3926 N N . PHE A 1 478 ? -33.812 11.078 15.148 1 98.5 478 PHE A N 1
ATOM 3927 C CA . PHE A 1 478 ? -34.625 10.766 13.977 1 98.5 478 PHE A CA 1
ATOM 3928 C C . PHE A 1 478 ? -35.438 11.977 13.555 1 98.5 478 PHE A C 1
ATOM 3930 O O . PHE A 1 478 ? -36.062 11.969 12.492 1 98.5 478 PHE A O 1
ATOM 3937 N N . ASP A 1 479 ? -35.375 13.062 14.422 1 97.19 479 ASP A N 1
ATOM 3938 C CA . ASP A 1 479 ? -36.188 14.219 14.086 1 97.19 479 ASP A CA 1
ATOM 3939 C C . ASP A 1 479 ? -35.375 15.508 14.148 1 97.19 479 ASP A C 1
ATOM 3941 O O . ASP A 1 479 ? -35.906 16.594 13.898 1 97.19 479 ASP A O 1
ATOM 3945 N N . GLY A 1 480 ? -34.125 15.422 14.508 1 96.75 480 GLY A N 1
ATOM 3946 C CA . GLY A 1 480 ? -33.281 16.594 14.594 1 96.75 480 GLY A CA 1
ATOM 3947 C C . GLY A 1 480 ? -33.469 17.391 15.859 1 96.75 480 GLY A C 1
ATOM 3948 O O . GLY A 1 480 ? -32.781 18.391 16.078 1 96.75 480 GLY A O 1
ATOM 3949 N N . LYS A 1 481 ? -34.312 16.922 16.75 1 97.19 481 LYS A N 1
ATOM 3950 C CA . LYS A 1 481 ? -34.656 17.656 17.969 1 97.19 481 LYS A CA 1
ATOM 3951 C C . LYS A 1 481 ? -34.25 16.844 19.203 1 97.19 481 LYS A C 1
ATOM 3953 O O . LYS A 1 481 ? -33.562 17.344 20.078 1 97.19 481 LYS A O 1
ATOM 3958 N N . LYS A 1 482 ? -34.719 15.695 19.266 1 97.69 482 LYS A N 1
ATOM 3959 C CA . LYS A 1 482 ? -34.406 14.812 20.391 1 97.69 482 LYS A CA 1
ATOM 3960 C C . LYS A 1 482 ? -33.188 13.977 20.109 1 97.69 482 LYS A C 1
ATOM 3962 O O . LYS A 1 482 ? -33.219 13.047 19.297 1 97.69 482 LYS A O 1
ATOM 3967 N N . TRP A 1 483 ? -32.188 14.281 20.812 1 98.44 483 TRP A N 1
ATOM 3968 C CA . TRP A 1 483 ? -30.938 13.57 20.641 1 98.44 483 TRP A CA 1
ATOM 3969 C C . TRP A 1 483 ? -30.766 12.484 21.688 1 98.44 483 TRP A C 1
ATOM 3971 O O . TRP A 1 483 ? -31.062 12.703 22.875 1 98.44 483 TRP A O 1
ATOM 3981 N N . ILE A 1 484 ? -30.359 11.289 21.281 1 98.56 484 ILE A N 1
ATOM 3982 C CA . ILE A 1 484 ? -30.094 10.156 22.172 1 98.56 484 ILE A CA 1
ATOM 3983 C C . ILE A 1 484 ? -28.609 9.812 22.125 1 98.56 484 ILE A C 1
ATOM 3985 O O . ILE A 1 484 ? -28.062 9.531 21.062 1 98.56 484 ILE A O 1
ATOM 3989 N N . LYS A 1 485 ? -27.969 9.758 23.281 1 98.25 485 LYS A N 1
ATOM 3990 C CA . LYS A 1 485 ? -26.547 9.438 23.391 1 98.25 485 LYS A CA 1
ATOM 3991 C C . LYS A 1 485 ? -26.312 7.938 23.234 1 98.25 485 LYS A C 1
ATOM 3993 O O . LYS A 1 485 ? -27.062 7.129 23.781 1 98.25 485 LYS A O 1
ATOM 3998 N N . ILE A 1 486 ? -25.406 7.578 22.344 1 98.19 486 ILE A N 1
ATOM 3999 C CA . ILE A 1 486 ? -24.922 6.203 22.328 1 98.19 486 ILE A CA 1
ATOM 4000 C C . ILE A 1 486 ? -24.125 5.922 23.609 1 98.19 486 ILE A C 1
ATOM 4002 O O . ILE A 1 486 ? -23.203 6.672 23.938 1 98.19 486 ILE A O 1
ATOM 4006 N N . PRO A 1 487 ? -24.453 4.902 24.375 1 96.81 487 PRO A N 1
ATOM 4007 C CA . PRO A 1 487 ? -23.797 4.684 25.656 1 96.81 487 PRO A CA 1
ATOM 4008 C C . PRO A 1 487 ? -22.406 4.09 25.531 1 96.81 487 PRO A C 1
ATOM 4010 O O . PRO A 1 487 ? -22.094 3.078 26.172 1 96.81 487 PRO A O 1
ATOM 4013 N N . VAL A 1 488 ? -21.547 4.566 24.734 1 98 488 VAL A N 1
ATOM 4014 C CA . VAL A 1 488 ? -20.141 4.211 24.547 1 98 488 VAL A CA 1
ATOM 4015 C C . VAL A 1 488 ? -19.266 5.469 24.594 1 98 488 VAL A C 1
ATOM 4017 O O . VAL A 1 488 ? -19.516 6.43 23.859 1 98 488 VAL A O 1
ATOM 4020 N N . THR A 1 489 ? -18.312 5.508 25.469 1 98.25 489 THR A N 1
ATOM 4021 C CA . THR A 1 489 ? -17.359 6.609 25.578 1 98.25 489 THR A CA 1
ATOM 4022 C C . THR A 1 489 ? -16.047 6.266 24.875 1 98.25 489 THR A C 1
ATOM 4024 O O . THR A 1 489 ? -15.484 5.195 25.094 1 98.25 489 THR A O 1
ATOM 4027 N N . PHE A 1 490 ? -15.664 7.105 24.031 1 98.56 490 PHE A N 1
ATOM 4028 C CA . PHE A 1 490 ? -14.383 6.949 23.344 1 98.56 490 PHE A CA 1
ATOM 4029 C C . PHE A 1 490 ? -13.359 7.941 23.875 1 98.56 490 PHE A C 1
ATOM 4031 O O . PHE A 1 490 ? -13.719 9.008 24.391 1 98.56 490 PHE A O 1
ATOM 4038 N N . TYR A 1 491 ? -12.117 7.586 23.797 1 97.88 491 TYR A N 1
ATOM 4039 C CA . TYR A 1 491 ? -11.055 8.43 24.328 1 97.88 491 TYR A CA 1
ATOM 4040 C C . TYR A 1 491 ? -10.273 9.102 23.203 1 97.88 491 TYR A C 1
ATOM 4042 O O . TYR A 1 491 ? -9.781 8.43 22.297 1 97.88 491 TYR A O 1
ATOM 4050 N N . SER A 1 492 ? -10.047 10.391 23.328 1 98.06 492 SER A N 1
ATOM 4051 C CA . SER A 1 492 ? -9.422 11.195 22.281 1 98.06 492 SER A CA 1
ATOM 4052 C C . SER A 1 492 ? -7.973 10.773 22.047 1 98.06 492 SER A C 1
ATOM 4054 O O . SER A 1 492 ? -7.473 10.859 20.922 1 98.06 492 SER A O 1
ATOM 4056 N N . TYR A 1 493 ? -7.301 10.312 23.125 1 96.75 493 TYR A N 1
ATOM 4057 C CA . TYR A 1 493 ? -5.887 9.984 23 1 96.75 493 TYR A CA 1
ATOM 4058 C C . TYR A 1 493 ? -5.676 8.828 22.031 1 96.75 493 TYR A C 1
ATOM 4060 O O . TYR A 1 493 ? -4.586 8.664 21.484 1 96.75 493 TYR A O 1
ATOM 4068 N N . LYS A 1 494 ? -6.719 8.047 21.719 1 97.56 494 LYS A N 1
ATOM 4069 C CA . LYS A 1 494 ? -6.602 6.895 20.828 1 97.56 494 LYS A CA 1
ATOM 4070 C C . LYS A 1 494 ? -6.539 7.336 19.359 1 97.56 494 LYS A C 1
ATOM 4072 O O . LYS A 1 494 ? -6.215 6.535 18.484 1 97.56 494 LYS A O 1
ATOM 4077 N N . LEU A 1 495 ? -6.867 8.609 19.141 1 98.06 495 LEU A N 1
ATOM 4078 C CA . LEU A 1 495 ? -6.727 9.203 17.812 1 98.06 495 LEU A CA 1
ATOM 4079 C C . LEU A 1 495 ? -5.57 10.203 17.781 1 98.06 495 LEU A C 1
ATOM 4081 O O . LEU A 1 495 ? -5.77 11.383 17.484 1 98.06 495 LEU A O 1
ATOM 4085 N N . SER A 1 496 ? -4.355 9.68 18.062 1 96.94 496 SER A N 1
ATOM 4086 C CA . SER A 1 496 ? -3.184 10.547 18.109 1 96.94 496 SER A CA 1
ATOM 4087 C C . SER A 1 496 ? -1.928 9.812 17.672 1 96.94 496 SER A C 1
ATOM 4089 O O . SER A 1 496 ? -1.867 8.578 17.734 1 96.94 496 SER A O 1
ATOM 4091 N N . ASP A 1 497 ? -0.972 10.547 17.219 1 93.75 497 ASP A N 1
ATOM 4092 C CA . ASP A 1 497 ? 0.295 9.977 16.766 1 93.75 497 ASP A CA 1
ATOM 4093 C C . ASP A 1 497 ? 1.056 9.344 17.938 1 93.75 497 ASP A C 1
ATOM 4095 O O . ASP A 1 497 ? 1.869 8.438 17.734 1 93.75 497 ASP A O 1
ATOM 4099 N N . ASP A 1 498 ? 0.745 9.719 19.156 1 94.69 498 ASP A N 1
ATOM 4100 C CA . ASP A 1 498 ? 1.425 9.211 20.344 1 94.69 498 ASP A CA 1
ATOM 4101 C C . ASP A 1 498 ? 0.897 7.836 20.734 1 94.69 498 ASP A C 1
ATOM 4103 O O . ASP A 1 498 ? 1.569 7.086 21.438 1 94.69 498 ASP A O 1
ATOM 4107 N N . TYR A 1 499 ? -0.28 7.547 20.25 1 95.44 499 TYR A N 1
ATOM 4108 C CA . TYR A 1 499 ? -0.948 6.32 20.672 1 95.44 499 TYR A CA 1
ATOM 4109 C C . TYR A 1 499 ? -0.788 5.227 19.625 1 95.44 499 TYR A C 1
ATOM 4111 O O . TYR A 1 499 ? -0.58 4.059 19.969 1 95.44 499 TYR A O 1
ATOM 4119 N N . VAL A 1 500 ? -0.983 5.59 18.359 1 94.88 500 VAL A N 1
ATOM 4120 C CA . VAL A 1 500 ? -1.057 4.602 17.297 1 94.88 500 VAL A CA 1
ATOM 4121 C C . VAL A 1 500 ? 0.257 3.826 17.219 1 94.88 500 VAL A C 1
ATOM 4123 O O . VAL A 1 500 ? 1.323 4.367 17.516 1 94.88 500 VAL A O 1
ATOM 4126 N N . LYS A 1 501 ? 0.091 2.625 16.781 1 87.75 501 LYS A N 1
ATOM 4127 C CA . LYS A 1 501 ? 1.268 1.775 16.609 1 87.75 501 LYS A CA 1
ATOM 4128 C C . LYS A 1 501 ? 1.946 2.029 15.273 1 87.75 501 LYS A C 1
ATOM 4130 O O . LYS A 1 501 ? 1.311 2.504 14.328 1 87.75 501 LYS A O 1
ATOM 4135 N N . GLY A 1 502 ? 3.236 1.901 15.219 1 76.25 502 GLY A N 1
ATOM 4136 C CA . GLY A 1 502 ? 3.99 2.084 13.992 1 76.25 502 GLY A CA 1
ATOM 4137 C C . GLY A 1 502 ? 5.035 3.178 14.086 1 76.25 502 GLY A C 1
ATOM 4138 O O . GLY A 1 502 ? 5.008 3.99 15.016 1 76.25 502 GLY A O 1
ATOM 4139 N N . SER A 1 503 ? 5.828 3.125 13.094 1 69.56 503 SER A N 1
ATOM 4140 C CA . SER A 1 503 ? 6.98 4.016 13.156 1 69.56 503 SER A CA 1
ATOM 4141 C C . SER A 1 503 ? 6.645 5.395 12.602 1 69.56 503 SER A C 1
ATOM 4143 O O . SER A 1 503 ? 7.305 6.383 12.945 1 69.56 503 SER A O 1
ATOM 4145 N N . ALA A 1 504 ? 5.617 5.422 11.773 1 76.75 504 ALA A N 1
ATOM 4146 C CA . ALA A 1 504 ? 5.289 6.727 11.203 1 76.75 504 ALA A CA 1
ATOM 4147 C C . ALA A 1 504 ? 3.861 7.133 11.555 1 76.75 504 ALA A C 1
ATOM 4149 O O . ALA A 1 504 ? 2.902 6.492 11.117 1 76.75 504 ALA A O 1
ATOM 4150 N N . ALA A 1 505 ? 3.688 8.125 12.391 1 89.81 505 ALA A N 1
ATOM 4151 C CA . ALA A 1 505 ? 2.428 8.742 12.805 1 89.81 505 ALA A CA 1
ATOM 4152 C C . ALA A 1 505 ? 2.564 10.258 12.906 1 89.81 505 ALA A C 1
ATOM 4154 O O . ALA A 1 505 ? 3.027 10.773 13.922 1 89.81 505 ALA A O 1
ATOM 4155 N N . PHE A 1 506 ? 2.188 10.914 11.805 1 94.5 506 PHE A N 1
ATOM 4156 C CA . PHE A 1 506 ? 2.566 12.32 11.719 1 94.5 506 PHE A CA 1
ATOM 4157 C C . PHE A 1 506 ? 1.335 13.203 11.539 1 94.5 506 PHE A C 1
ATOM 4159 O O . PHE A 1 506 ? 1.456 14.414 11.328 1 94.5 506 PHE A O 1
ATOM 4166 N N . THR A 1 507 ? 0.181 12.57 11.617 1 96.5 507 THR A N 1
ATOM 4167 C CA . THR A 1 507 ? -1.037 13.305 11.297 1 96.5 507 THR A CA 1
ATOM 4168 C C . THR A 1 507 ? -1.805 13.656 12.57 1 96.5 507 THR A C 1
ATOM 4170 O O . THR A 1 507 ? -1.208 13.812 13.641 1 96.5 507 THR A O 1
ATOM 4173 N N . GLY A 1 508 ? -3.027 14.031 12.484 1 98 508 GLY A N 1
ATOM 4174 C CA . GLY A 1 508 ? -3.988 14.281 13.539 1 98 508 GLY A CA 1
ATOM 4175 C C . GLY A 1 508 ? -5.348 13.664 13.273 1 98 508 GLY A C 1
ATOM 4176 O O . GLY A 1 508 ? -5.559 13.047 12.227 1 98 508 GLY A O 1
ATOM 4177 N N . ALA A 1 509 ? -6.191 13.844 14.25 1 98.69 509 ALA A N 1
ATOM 4178 C CA . ALA A 1 509 ? -7.523 13.258 14.133 1 98.69 509 ALA A CA 1
ATOM 4179 C C . ALA A 1 509 ? -8.383 14.031 13.141 1 98.69 509 ALA A C 1
ATOM 4181 O O . ALA A 1 509 ? -8.234 15.25 13.008 1 98.69 509 ALA A O 1
ATOM 4182 N N . PHE A 1 510 ? -9.234 13.328 12.445 1 98.88 510 PHE A N 1
ATOM 4183 C CA . PHE A 1 510 ? -10.219 13.875 11.523 1 98.88 510 PHE A CA 1
ATOM 4184 C C . PHE A 1 510 ? -11.633 13.445 11.914 1 98.88 510 PHE A C 1
ATOM 4186 O O . PHE A 1 510 ? -11.805 12.445 12.609 1 98.88 510 PHE A O 1
ATOM 4193 N N . VAL A 1 511 ? -12.594 14.219 11.516 1 98.88 511 VAL A N 1
ATOM 4194 C CA . VAL A 1 511 ? -14.008 13.883 11.617 1 98.88 511 VAL A CA 1
ATOM 4195 C C . VAL A 1 511 ? -14.695 14.141 10.273 1 98.88 511 VAL A C 1
ATOM 4197 O O . VAL A 1 511 ? -14.398 15.125 9.594 1 98.88 511 VAL A O 1
ATOM 4200 N N . GLY A 1 512 ? -15.469 13.141 9.828 1 98.81 512 GLY A N 1
ATOM 4201 C CA . GLY A 1 512 ? -16.078 13.375 8.531 1 98.81 512 GLY A CA 1
ATOM 4202 C C . GLY A 1 512 ? -17.125 12.328 8.164 1 98.81 512 GLY A C 1
ATOM 4203 O O . GLY A 1 512 ? -17.656 11.648 9.039 1 98.81 512 GLY A O 1
ATOM 4204 N N . MET A 1 513 ? -17.531 12.297 6.883 1 98.94 513 MET A N 1
ATOM 4205 C CA . MET A 1 513 ? -18.609 11.5 6.312 1 98.94 513 MET A CA 1
ATOM 4206 C C . MET A 1 513 ? -18.062 10.391 5.426 1 98.94 513 MET A C 1
ATOM 4208 O O . MET A 1 513 ? -17.172 10.625 4.609 1 98.94 513 MET A O 1
ATOM 4212 N N . HIS A 1 514 ? -18.609 9.211 5.59 1 98.81 514 HIS A N 1
ATOM 4213 C CA . HIS A 1 514 ? -18.156 8.102 4.762 1 98.81 514 HIS A CA 1
ATOM 4214 C C . HIS A 1 514 ? -19.312 7.285 4.227 1 98.81 514 HIS A C 1
ATOM 4216 O O . HIS A 1 514 ? -20.406 7.312 4.797 1 98.81 514 HIS A O 1
ATOM 4222 N N . CYS A 1 515 ? -19.156 6.688 3.125 1 98.94 515 CYS A N 1
ATOM 4223 C CA . CYS A 1 515 ? -20.047 5.691 2.547 1 98.94 515 CYS A CA 1
ATOM 4224 C C . CYS A 1 515 ? -19.266 4.492 2.027 1 98.94 515 CYS A C 1
ATOM 4226 O O . CYS A 1 515 ? -18.375 4.645 1.192 1 98.94 515 CYS A O 1
ATOM 4228 N N . ARG A 1 516 ? -19.562 3.359 2.523 1 98.62 516 ARG A N 1
ATOM 4229 C CA . ARG A 1 516 ? -18.922 2.123 2.1 1 98.62 516 ARG A CA 1
ATOM 4230 C C . ARG A 1 516 ? -19.906 1.19 1.418 1 98.62 516 ARG A C 1
ATOM 4232 O O . ARG A 1 516 ? -21.047 1.061 1.863 1 98.62 516 ARG A O 1
ATOM 4239 N N . ASP A 1 517 ? -19.531 0.59 0.363 1 98.5 517 ASP A N 1
ATOM 4240 C CA . ASP A 1 517 ? -20.297 -0.468 -0.289 1 98.5 517 ASP A CA 1
ATOM 4241 C C . ASP A 1 517 ? -19.375 -1.568 -0.812 1 98.5 517 ASP A C 1
ATOM 4243 O O . ASP A 1 517 ? -19.047 -1.602 -2.002 1 98.5 517 ASP A O 1
ATOM 4247 N N . SER A 1 518 ? -19.078 -2.521 0.022 1 97.25 518 SER A N 1
ATOM 4248 C CA . SER A 1 518 ? -18.172 -3.609 -0.354 1 97.25 518 SER A CA 1
ATOM 4249 C C . SER A 1 518 ? -18.891 -4.648 -1.206 1 97.25 518 SER A C 1
ATOM 4251 O O . SER A 1 518 ? -18.281 -5.594 -1.697 1 97.25 518 SER A O 1
ATOM 4253 N N . SER A 1 519 ? -20.203 -4.477 -1.39 1 97.12 519 SER A N 1
ATOM 4254 C CA . SER A 1 519 ? -20.906 -5.355 -2.316 1 97.12 519 SER A CA 1
ATOM 4255 C C . SER A 1 519 ? -20.562 -5.02 -3.764 1 97.12 519 SER A C 1
ATOM 4257 O O . SER A 1 519 ? -20.688 -5.867 -4.648 1 97.12 519 SER A O 1
ATOM 4259 N N . GLY A 1 520 ? -20.25 -3.811 -3.992 1 96.31 520 GLY A N 1
ATOM 4260 C CA . GLY A 1 520 ? -19.938 -3.352 -5.336 1 96.31 520 GLY A CA 1
ATOM 4261 C C . GLY A 1 520 ? -21.156 -2.885 -6.109 1 96.31 520 GLY A C 1
ATOM 4262 O O . GLY A 1 520 ? -21.109 -2.75 -7.336 1 96.31 520 GLY A O 1
ATOM 4263 N N . GLN A 1 521 ? -22.219 -2.553 -5.426 1 95.25 521 GLN A N 1
ATOM 4264 C CA . GLN A 1 521 ? -23.469 -2.219 -6.113 1 95.25 521 GLN A CA 1
ATOM 4265 C C . GLN A 1 521 ? -23.625 -0.708 -6.277 1 95.25 521 GLN A C 1
ATOM 4267 O O . GLN A 1 521 ? -24.625 -0.232 -6.801 1 95.25 521 GLN A O 1
ATOM 4272 N N . ASN A 1 522 ? -22.656 0.061 -5.773 1 94.94 522 ASN A N 1
ATOM 4273 C CA . ASN A 1 522 ? -22.609 1.507 -5.957 1 94.94 522 ASN A CA 1
ATOM 4274 C C . ASN A 1 522 ? -23.766 2.207 -5.254 1 94.94 522 ASN A C 1
ATOM 4276 O O . ASN A 1 522 ? -24.328 3.17 -5.777 1 94.94 522 ASN A O 1
ATOM 4280 N N . ASN A 1 523 ? -24.188 1.628 -4.148 1 98.06 523 ASN A N 1
ATOM 4281 C CA . ASN A 1 523 ? -25.141 2.35 -3.307 1 98.06 523 ASN A CA 1
ATOM 4282 C C . ASN A 1 523 ? -24.562 3.678 -2.824 1 98.06 523 ASN A C 1
ATOM 4284 O O . ASN A 1 523 ? -23.344 3.834 -2.734 1 98.06 523 ASN A O 1
ATOM 4288 N N . TYR A 1 524 ? -25.484 4.703 -2.643 1 98.81 524 TYR A N 1
ATOM 4289 C CA . TYR A 1 524 ? -24.984 6.02 -2.279 1 98.81 524 TYR A CA 1
ATOM 4290 C C . TYR A 1 524 ? -25.688 6.551 -1.035 1 98.81 524 TYR A C 1
ATOM 4292 O O . TYR A 1 524 ? -26.797 6.129 -0.717 1 98.81 524 TYR A O 1
ATOM 4300 N N . ALA A 1 525 ? -25.078 7.402 -0.292 1 98.94 525 ALA A N 1
ATOM 4301 C CA . ALA A 1 525 ? -25.625 8.164 0.828 1 98.94 525 ALA A CA 1
ATOM 4302 C C . ALA A 1 525 ? -25.672 9.656 0.503 1 98.94 525 ALA A C 1
ATOM 4304 O O . ALA A 1 525 ? -24.75 10.188 -0.118 1 98.94 525 ALA A O 1
ATOM 4305 N N . ASP A 1 526 ? -26.734 10.32 0.895 1 98.94 526 ASP A N 1
ATOM 4306 C CA . ASP A 1 526 ? -26.875 11.766 0.758 1 98.94 526 ASP A CA 1
ATOM 4307 C C . ASP A 1 526 ? -26.703 12.469 2.107 1 98.94 526 ASP A C 1
ATOM 4309 O O . ASP A 1 526 ? -27.531 12.289 3.008 1 98.94 526 ASP A O 1
ATOM 4313 N N . PHE A 1 527 ? -25.719 13.211 2.24 1 98.94 527 PHE A N 1
ATOM 4314 C CA . PHE A 1 527 ? -25.516 14.023 3.432 1 98.94 527 PHE A CA 1
ATOM 4315 C C . PHE A 1 527 ? -26.031 15.438 3.217 1 98.94 527 PHE A C 1
ATOM 4317 O O . PHE A 1 527 ? -25.547 16.156 2.34 1 98.94 527 PHE A O 1
ATOM 4324 N N . ASP A 1 528 ? -26.922 15.852 4.016 1 98.81 528 ASP A N 1
ATOM 4325 C CA . ASP A 1 528 ? -27.641 17.109 3.832 1 98.81 528 ASP A CA 1
ATOM 4326 C C . ASP A 1 528 ? -26.781 18.297 4.277 1 98.81 528 ASP A C 1
ATOM 4328 O O . ASP A 1 528 ? -26.844 19.375 3.689 1 98.81 528 ASP A O 1
ATOM 4332 N N . TYR A 1 529 ? -26.031 18.078 5.301 1 98.62 529 TYR A N 1
ATOM 4333 C CA . TYR A 1 529 ? -25.125 19.125 5.797 1 98.62 529 TYR A CA 1
ATOM 4334 C C . TYR A 1 529 ? -24 18.516 6.625 1 98.62 529 TYR A C 1
ATOM 4336 O O . TYR A 1 529 ? -24.031 17.328 6.945 1 98.62 529 TYR A O 1
ATOM 4344 N N . PHE A 1 530 ? -23.047 19.297 6.898 1 98.75 530 PHE A N 1
ATOM 4345 C CA . PHE A 1 530 ? -22.031 19 7.895 1 98.75 530 PHE A CA 1
ATOM 4346 C C . PHE A 1 530 ? -21.781 20.219 8.789 1 98.75 530 PHE A C 1
ATOM 4348 O O . PHE A 1 530 ? -21.562 21.328 8.297 1 98.75 530 PHE A O 1
ATOM 4355 N N . LEU A 1 531 ? -21.844 19.953 10.07 1 98.44 531 LEU A N 1
ATOM 4356 C CA . LEU A 1 531 ? -21.609 20.984 11.07 1 98.44 531 LEU A CA 1
ATOM 4357 C C . LEU A 1 531 ? -20.328 20.719 11.852 1 98.44 531 LEU A C 1
ATOM 4359 O O . LEU A 1 531 ? -20.078 19.594 12.273 1 98.44 531 LEU A O 1
ATOM 4363 N N . TYR A 1 532 ? -19.484 21.625 11.961 1 97.81 532 TYR A N 1
ATOM 4364 C CA . TYR A 1 532 ? -18.344 21.656 12.867 1 97.81 532 TYR A CA 1
ATOM 4365 C C . TYR A 1 532 ? -18.359 22.922 13.719 1 97.81 532 TYR A C 1
ATOM 4367 O O . TYR A 1 532 ? -18.062 24.016 13.234 1 97.81 532 TYR A O 1
ATOM 4375 N N . LYS A 1 533 ? -18.641 22.766 14.984 1 97.69 533 LYS A N 1
ATOM 4376 C CA . LYS A 1 533 ? -18.828 23.906 15.883 1 97.69 533 LYS A CA 1
ATOM 4377 C C . LYS A 1 533 ? -17.906 23.797 17.109 1 97.69 533 LYS A C 1
ATOM 4379 O O . LYS A 1 533 ? -18.031 22.859 17.906 1 97.69 533 LYS A O 1
ATOM 4384 N N . GLU A 1 534 ? -17.062 24.75 17.203 1 95.5 534 GLU A N 1
ATOM 4385 C CA . GLU A 1 534 ? -16.234 24.828 18.406 1 95.5 534 GLU A CA 1
ATOM 4386 C C . GLU A 1 534 ? -17.078 25.188 19.625 1 95.5 534 GLU A C 1
ATOM 4388 O O . GLU A 1 534 ? -18 26 19.547 1 95.5 534 GLU A O 1
ATOM 4393 N N . LEU A 1 535 ? -16.75 24.578 20.734 1 95.56 535 LEU A N 1
ATOM 4394 C CA . LEU A 1 535 ? -17.438 24.844 21.984 1 95.56 535 LEU A CA 1
ATOM 4395 C C . LEU A 1 535 ? -16.656 25.844 22.828 1 95.56 535 LEU A C 1
ATOM 4397 O O . LEU A 1 535 ? -15.422 25.844 22.812 1 95.56 535 LEU A O 1
ATOM 4401 N N . MET B 1 1 ? -1.925 -46.219 -21.703 1 67.69 1 MET B N 1
ATOM 4402 C CA . MET B 1 1 ? -2.236 -44.906 -21.172 1 67.69 1 MET B CA 1
ATOM 4403 C C . MET B 1 1 ? -0.984 -44.219 -20.625 1 67.69 1 MET B C 1
ATOM 4405 O O . MET B 1 1 ? -0.128 -44.875 -20.031 1 67.69 1 MET B O 1
ATOM 4409 N N . VAL B 1 2 ? -0.885 -42.969 -21.016 1 85.94 2 VAL B N 1
ATOM 4410 C CA . VAL B 1 2 ? 0.289 -42.219 -20.578 1 85.94 2 VAL B CA 1
ATOM 4411 C C . VAL B 1 2 ? 0.225 -42 -19.062 1 85.94 2 VAL B C 1
ATOM 4413 O O . VAL B 1 2 ? -0.862 -41.875 -18.5 1 85.94 2 VAL B O 1
ATOM 4416 N N . ARG B 1 3 ? 1.326 -42.156 -18.391 1 94.31 3 ARG B N 1
ATOM 4417 C CA . ARG B 1 3 ? 1.411 -41.844 -16.969 1 94.31 3 ARG B CA 1
ATOM 4418 C C . ARG B 1 3 ? 1.749 -40.375 -16.734 1 94.31 3 ARG B C 1
ATOM 4420 O O . ARG B 1 3 ? 2.57 -39.812 -17.453 1 94.31 3 ARG B O 1
ATOM 4427 N N . ILE B 1 4 ? 1.013 -39.781 -15.805 1 97.56 4 ILE B N 1
ATOM 4428 C CA . ILE B 1 4 ? 1.243 -38.375 -15.461 1 97.56 4 ILE B CA 1
ATOM 4429 C C . ILE B 1 4 ? 1.84 -38.281 -14.055 1 97.56 4 ILE B C 1
ATOM 4431 O O . ILE B 1 4 ? 1.348 -38.938 -13.125 1 97.56 4 ILE B O 1
ATOM 4435 N N . ARG B 1 5 ? 2.889 -37.594 -13.914 1 97.62 5 ARG B N 1
ATOM 4436 C CA . ARG B 1 5 ? 3.506 -37.344 -12.617 1 97.62 5 ARG B CA 1
ATOM 4437 C C . ARG B 1 5 ? 3.145 -35.938 -12.094 1 97.62 5 ARG B C 1
ATOM 4439 O O . ARG B 1 5 ? 3.234 -34.969 -12.82 1 97.62 5 ARG B O 1
ATOM 4446 N N . ASN B 1 6 ? 2.717 -35.844 -10.852 1 98.44 6 ASN B N 1
ATOM 4447 C CA . ASN B 1 6 ? 2.389 -34.594 -10.195 1 98.44 6 ASN B CA 1
ATOM 4448 C C . ASN B 1 6 ? 3.594 -34 -9.461 1 98.44 6 ASN B C 1
ATOM 4450 O O . ASN B 1 6 ? 4.402 -34.75 -8.906 1 98.44 6 ASN B O 1
ATOM 4454 N N . PRO B 1 7 ? 3.645 -32.719 -9.359 1 98.5 7 PRO B N 1
ATOM 4455 C CA . PRO B 1 7 ? 2.703 -31.734 -9.93 1 98.5 7 PRO B CA 1
ATOM 4456 C C . PRO B 1 7 ? 2.9 -31.531 -11.43 1 98.5 7 PRO B C 1
ATOM 4458 O O . PRO B 1 7 ? 4.02 -31.672 -11.93 1 98.5 7 PRO B O 1
ATOM 4461 N N . ILE B 1 8 ? 1.863 -31.125 -12.102 1 98.44 8 ILE B N 1
ATOM 4462 C CA . ILE B 1 8 ? 1.944 -30.906 -13.547 1 98.44 8 ILE B CA 1
ATOM 4463 C C . ILE B 1 8 ? 2.432 -29.5 -13.82 1 98.44 8 ILE B C 1
ATOM 4465 O O . ILE B 1 8 ? 2.971 -29.219 -14.898 1 98.44 8 ILE B O 1
ATOM 4469 N N . LEU B 1 9 ? 2.211 -28.578 -12.992 1 98.44 9 LEU B N 1
ATOM 4470 C CA . LEU B 1 9 ? 2.818 -27.25 -13 1 98.44 9 LEU B CA 1
ATOM 4471 C C . LEU B 1 9 ? 3.596 -27 -11.711 1 98.44 9 LEU B C 1
ATOM 4473 O O . LEU B 1 9 ? 3.002 -26.703 -10.672 1 98.44 9 LEU B O 1
ATOM 4477 N N . THR B 1 10 ? 4.887 -27.094 -11.781 1 97.31 10 THR B N 1
ATOM 4478 C CA . THR B 1 10 ? 5.75 -26.953 -10.617 1 97.31 10 THR B CA 1
ATOM 4479 C C . THR B 1 10 ? 6.02 -25.484 -10.32 1 97.31 10 THR B C 1
ATOM 4481 O O . THR B 1 10 ? 6.023 -24.656 -11.234 1 97.31 10 THR B O 1
ATOM 4484 N N . GLY B 1 11 ? 6.211 -25.219 -9.062 1 97.12 11 GLY B N 1
ATOM 4485 C CA . GLY B 1 11 ? 6.43 -23.844 -8.648 1 97.12 11 GLY B CA 1
ATOM 4486 C C . GLY B 1 11 ? 5.141 -23.094 -8.344 1 97.12 11 GLY B C 1
ATOM 4487 O O . GLY B 1 11 ? 4.113 -23.719 -8.062 1 97.12 11 GLY B O 1
ATOM 4488 N N . PHE B 1 12 ? 5.156 -21.828 -8.234 1 97.62 12 PHE B N 1
ATOM 4489 C CA . PHE B 1 12 ? 4.086 -20.906 -7.871 1 97.62 12 PHE B CA 1
ATOM 4490 C C . PHE B 1 12 ? 3.064 -20.797 -8.992 1 97.62 12 PHE B C 1
ATOM 4492 O O . PHE B 1 12 ? 3.105 -19.844 -9.781 1 97.62 12 PHE B O 1
ATOM 4499 N N . HIS B 1 13 ? 2.143 -21.797 -9.055 1 98.44 13 HIS B N 1
ATOM 4500 C CA . HIS B 1 13 ? 1.035 -21.859 -10 1 98.44 13 HIS B CA 1
ATOM 4501 C C . HIS B 1 13 ? -0.266 -22.234 -9.297 1 98.44 13 HIS B C 1
ATOM 4503 O O . HIS B 1 13 ? -0.839 -23.297 -9.578 1 98.44 13 HIS B O 1
ATOM 4509 N N . PRO B 1 14 ? -0.764 -21.312 -8.523 1 97.62 14 PRO B N 1
ATOM 4510 C CA . PRO B 1 14 ? -1.877 -21.656 -7.629 1 97.62 14 PRO B CA 1
ATOM 4511 C C . PRO B 1 14 ? -3.24 -21.484 -8.297 1 97.62 14 PRO B C 1
ATOM 4513 O O . PRO B 1 14 ? -3.338 -20.875 -9.367 1 97.62 14 PRO B O 1
ATOM 4516 N N . ASP B 1 15 ? -4.281 -22.094 -7.645 1 98.44 15 ASP B N 1
ATOM 4517 C CA . ASP B 1 15 ? -5.695 -21.875 -7.926 1 98.44 15 ASP B CA 1
ATOM 4518 C C . ASP B 1 15 ? -6.031 -22.219 -9.375 1 98.44 15 ASP B C 1
ATOM 4520 O O . ASP B 1 15 ? -6.594 -21.391 -10.102 1 98.44 15 ASP B O 1
ATOM 4524 N N . PRO B 1 16 ? -5.777 -23.422 -9.75 1 98.81 16 PRO B N 1
ATOM 4525 C CA . PRO B 1 16 ? -5.961 -23.766 -11.164 1 98.81 16 PRO B CA 1
ATOM 4526 C C . PRO B 1 16 ? -7.43 -23.797 -11.578 1 98.81 16 PRO B C 1
ATOM 4528 O O . PRO B 1 16 ? -8.281 -24.25 -10.812 1 98.81 16 PRO B O 1
ATOM 4531 N N . SER B 1 17 ? -7.727 -23.266 -12.648 1 98.88 17 SER B N 1
ATOM 4532 C CA . SER B 1 17 ? -8.984 -23.391 -13.383 1 98.88 17 SER B CA 1
ATOM 4533 C C . SER B 1 17 ? -8.766 -24.016 -14.758 1 98.88 17 SER B C 1
ATOM 4535 O O . SER B 1 17 ? -8.078 -23.438 -15.602 1 98.88 17 SER B O 1
ATOM 4537 N N . ILE B 1 18 ? -9.336 -25.172 -14.992 1 98.88 18 ILE B N 1
ATOM 4538 C CA . ILE B 1 18 ? -9.094 -25.875 -16.25 1 98.88 18 ILE B CA 1
ATOM 4539 C C . ILE B 1 18 ? -10.312 -25.719 -17.156 1 98.88 18 ILE B C 1
ATOM 4541 O O . ILE B 1 18 ? -11.453 -25.75 -16.703 1 98.88 18 ILE B O 1
ATOM 4545 N N . CYS B 1 19 ? -10.055 -25.531 -18.438 1 97.94 19 CYS B N 1
ATOM 4546 C CA . CYS B 1 19 ? -11.031 -25.344 -19.5 1 97.94 19 CYS B CA 1
ATOM 4547 C C . CYS B 1 19 ? -10.672 -26.156 -20.734 1 97.94 19 CYS B C 1
ATOM 4549 O O . CYS B 1 19 ? -9.5 -26.234 -21.125 1 97.94 19 CYS B O 1
ATOM 4551 N N . ARG B 1 20 ? -11.664 -26.828 -21.312 1 98.44 20 ARG B N 1
ATOM 4552 C CA . ARG B 1 20 ? -11.438 -27.578 -22.547 1 98.44 20 ARG B CA 1
ATOM 4553 C C . ARG B 1 20 ? -12.094 -26.891 -23.734 1 98.44 20 ARG B C 1
ATOM 4555 O O . ARG B 1 20 ? -13.234 -26.422 -23.641 1 98.44 20 ARG B O 1
ATOM 4562 N N . VAL B 1 21 ? -11.414 -26.844 -24.797 1 98.5 21 VAL B N 1
ATOM 4563 C CA . VAL B 1 21 ? -11.938 -26.422 -26.094 1 98.5 21 VAL B CA 1
ATOM 4564 C C . VAL B 1 21 ? -11.547 -27.422 -27.172 1 98.5 21 VAL B C 1
ATOM 4566 O O . VAL B 1 21 ? -10.391 -27.5 -27.594 1 98.5 21 VAL B O 1
ATOM 4569 N N . GLY B 1 22 ? -12.531 -28.141 -27.688 1 97.44 22 GLY B N 1
ATOM 4570 C CA . GLY B 1 22 ? -12.195 -29.234 -28.578 1 97.44 22 GLY B CA 1
ATOM 4571 C C . GLY B 1 22 ? -11.312 -30.281 -27.938 1 97.44 22 GLY B C 1
ATOM 4572 O O . GLY B 1 22 ? -11.68 -30.875 -26.922 1 97.44 22 GLY B O 1
ATOM 4573 N N . GLU B 1 23 ? -10.148 -30.438 -28.5 1 97.81 23 GLU B N 1
ATOM 4574 C CA . GLU B 1 23 ? -9.227 -31.453 -27.984 1 97.81 23 GLU B CA 1
ATOM 4575 C C . GLU B 1 23 ? -8.086 -30.797 -27.203 1 97.81 23 GLU B C 1
ATOM 4577 O O . GLU B 1 23 ? -7.109 -31.469 -26.859 1 97.81 23 GLU B O 1
ATOM 4582 N N . ASP B 1 24 ? -8.227 -29.484 -26.953 1 98.19 24 ASP B N 1
ATOM 4583 C CA . ASP B 1 24 ? -7.199 -28.75 -26.234 1 98.19 24 ASP B CA 1
ATOM 4584 C C . ASP B 1 24 ? -7.633 -28.438 -24.812 1 98.19 24 ASP B C 1
ATOM 4586 O O . ASP B 1 24 ? -8.812 -28.219 -24.547 1 98.19 24 ASP B O 1
ATOM 4590 N N . TYR B 1 25 ? -6.684 -28.422 -23.906 1 98.69 25 TYR B N 1
ATOM 4591 C CA . TYR B 1 25 ? -6.914 -28.125 -22.5 1 98.69 25 TYR B CA 1
ATOM 4592 C C . TYR B 1 25 ? -6.094 -26.922 -22.047 1 98.69 25 TYR B C 1
ATOM 4594 O O . TYR B 1 25 ? -4.93 -26.781 -22.438 1 98.69 25 TYR B O 1
ATOM 4602 N N . TYR B 1 26 ? -6.699 -26.031 -21.266 1 98.88 26 TYR B N 1
ATOM 4603 C CA . TYR B 1 26 ? -6.055 -24.828 -20.75 1 98.88 26 TYR B CA 1
ATOM 4604 C C . TYR B 1 26 ? -6.215 -24.734 -19.234 1 98.88 26 TYR B C 1
ATOM 4606 O O . TYR B 1 26 ? -7.27 -25.062 -18.688 1 98.88 26 TYR B O 1
ATOM 4614 N N . ILE B 1 27 ? -5.172 -24.297 -18.547 1 98.88 27 ILE B N 1
ATOM 4615 C CA . ILE B 1 27 ? -5.23 -24.031 -17.109 1 98.88 27 ILE B CA 1
ATOM 4616 C C . ILE B 1 27 ? -4.832 -22.578 -16.844 1 98.88 27 ILE B C 1
ATOM 4618 O O . ILE B 1 27 ? -3.762 -22.141 -17.281 1 98.88 27 ILE B O 1
ATOM 4622 N N . ALA B 1 28 ? -5.711 -21.812 -16.25 1 98.94 28 ALA B N 1
ATOM 4623 C CA . ALA B 1 28 ? -5.391 -20.484 -15.727 1 98.94 28 ALA B CA 1
ATOM 4624 C C . ALA B 1 28 ? -5.004 -20.547 -14.258 1 98.94 28 ALA B C 1
ATOM 4626 O O . ALA B 1 28 ? -5.625 -21.266 -13.469 1 98.94 28 ALA B O 1
ATOM 4627 N N . VAL B 1 29 ? -3.943 -19.781 -13.859 1 98.88 29 VAL B N 1
ATOM 4628 C CA . VAL B 1 29 ? -3.512 -19.797 -12.461 1 98.88 29 VAL B CA 1
ATOM 4629 C C . VAL B 1 29 ? -3.324 -18.359 -11.969 1 98.88 29 VAL B C 1
ATOM 4631 O O . VAL B 1 29 ? -3.158 -17.438 -12.766 1 98.88 29 VAL B O 1
ATOM 4634 N N . SER B 1 30 ? -3.416 -18.188 -10.68 1 98.69 30 SER B N 1
ATOM 4635 C CA . SER B 1 30 ? -3.246 -16.891 -10.047 1 98.69 30 SER B CA 1
ATOM 4636 C C . SER B 1 30 ? -1.799 -16.406 -10.133 1 98.69 30 SER B C 1
ATOM 4638 O O . SER B 1 30 ? -0.88 -17.219 -10.266 1 98.69 30 SER B O 1
ATOM 4640 N N . THR B 1 31 ? -1.657 -15.086 -10.062 1 98.75 31 THR B N 1
ATOM 4641 C CA . THR B 1 31 ? -0.314 -14.516 -10.055 1 98.75 31 THR B CA 1
ATOM 4642 C C . THR B 1 31 ? -0.138 -13.555 -8.883 1 98.75 31 THR B C 1
ATOM 4644 O O . THR B 1 31 ? 0.955 -13.031 -8.664 1 98.75 31 THR B O 1
ATOM 4647 N N . PHE B 1 32 ? -1.249 -13.242 -8.148 1 98.38 32 PHE B N 1
ATOM 4648 C CA . PHE B 1 32 ? -1.206 -12.344 -7.004 1 98.38 32 PHE B CA 1
ATOM 4649 C C . PHE B 1 32 ? -0.58 -11.008 -7.391 1 98.38 32 PHE B C 1
ATOM 4651 O O . PHE B 1 32 ? -1.067 -10.328 -8.297 1 98.38 32 PHE B O 1
ATOM 4658 N N . GLU B 1 33 ? 0.509 -10.57 -6.734 1 98.44 33 GLU B N 1
ATOM 4659 C CA . GLU B 1 33 ? 1.043 -9.234 -6.969 1 98.44 33 GLU B CA 1
ATOM 4660 C C . GLU B 1 33 ? 1.985 -9.219 -8.164 1 98.44 33 GLU B C 1
ATOM 4662 O O . GLU B 1 33 ? 2.512 -8.164 -8.531 1 98.44 33 GLU B O 1
ATOM 4667 N N . TRP B 1 34 ? 2.207 -10.328 -8.844 1 98.75 34 TRP B N 1
ATOM 4668 C CA . TRP B 1 34 ? 3.143 -10.391 -9.961 1 98.75 34 TRP B CA 1
ATOM 4669 C C . TRP B 1 34 ? 2.445 -10.062 -11.281 1 98.75 34 TRP B C 1
ATOM 4671 O O . TRP B 1 34 ? 1.312 -10.484 -11.508 1 98.75 34 TRP B O 1
ATOM 4681 N N . PHE B 1 35 ? 3.143 -9.336 -12.117 1 98.69 35 PHE B N 1
ATOM 4682 C CA . PHE B 1 35 ? 2.646 -8.859 -13.406 1 98.69 35 PHE B CA 1
ATOM 4683 C C . PHE B 1 35 ? 3.371 -9.555 -14.555 1 98.69 35 PHE B C 1
ATOM 4685 O O . PHE B 1 35 ? 4.586 -9.75 -14.5 1 98.69 35 PHE B O 1
ATOM 4692 N N . PRO B 1 36 ? 2.727 -9.828 -15.648 1 98.25 36 PRO B N 1
ATOM 4693 C CA . PRO B 1 36 ? 1.294 -9.695 -15.914 1 98.25 36 PRO B CA 1
ATOM 4694 C C . PRO B 1 36 ? 0.442 -10.617 -15.055 1 98.25 36 PRO B C 1
ATOM 4696 O O . PRO B 1 36 ? 0.972 -11.516 -14.398 1 98.25 36 PRO B O 1
ATOM 4699 N N . GLY B 1 37 ? -0.811 -10.289 -15.078 1 98.69 37 GLY B N 1
ATOM 4700 C CA . GLY B 1 37 ? -1.748 -11.078 -14.297 1 98.69 37 GLY B CA 1
ATOM 4701 C C . GLY B 1 37 ? -2.262 -12.305 -15.031 1 98.69 37 GLY B C 1
ATOM 4702 O O . GLY B 1 37 ? -2.496 -12.25 -16.234 1 98.69 37 GLY B O 1
ATOM 4703 N N . VAL B 1 38 ? -2.432 -13.344 -14.273 1 98.81 38 VAL B N 1
ATOM 4704 C CA . VAL B 1 38 ? -2.918 -14.641 -14.727 1 98.81 38 VAL B CA 1
ATOM 4705 C C . VAL B 1 38 ? -1.914 -15.258 -15.703 1 98.81 38 VAL B C 1
ATOM 4707 O O . VAL B 1 38 ? -1.339 -14.555 -16.531 1 98.81 38 VAL B O 1
ATOM 4710 N N . ARG B 1 39 ? -1.63 -16.484 -15.547 1 98.56 39 ARG B N 1
ATOM 4711 C CA . ARG B 1 39 ? -0.906 -17.328 -16.5 1 98.56 39 ARG B CA 1
ATOM 4712 C C . ARG B 1 39 ? -1.794 -18.438 -17.031 1 98.56 39 ARG B C 1
ATOM 4714 O O . ARG B 1 39 ? -2.508 -19.094 -16.266 1 98.56 39 ARG B O 1
ATOM 4721 N N . ILE B 1 40 ? -1.771 -18.625 -18.328 1 98.81 40 ILE B N 1
ATOM 4722 C CA . ILE B 1 40 ? -2.57 -19.688 -18.938 1 98.81 40 ILE B CA 1
ATOM 4723 C C . ILE B 1 40 ? -1.652 -20.688 -19.625 1 98.81 40 ILE B C 1
ATOM 4725 O O . ILE B 1 40 ? -0.819 -20.328 -20.453 1 98.81 40 ILE B O 1
ATOM 4729 N N . TYR B 1 41 ? -1.833 -21.938 -19.281 1 98.56 41 TYR B N 1
ATOM 4730 C CA . TYR B 1 41 ? -1.062 -23.047 -19.844 1 98.56 41 TYR B CA 1
ATOM 4731 C C . TYR B 1 41 ? -1.917 -23.906 -20.766 1 98.56 41 TYR B C 1
ATOM 4733 O O . TYR B 1 41 ? -3.127 -24.031 -20.578 1 98.56 41 TYR B O 1
ATOM 4741 N N . HIS B 1 42 ? -1.302 -24.484 -21.781 1 98.5 42 HIS B N 1
ATOM 4742 C CA . HIS B 1 42 ? -1.956 -25.266 -22.812 1 98.5 42 HIS B CA 1
ATOM 4743 C C . HIS B 1 42 ? -1.418 -26.703 -22.844 1 98.5 42 HIS B C 1
ATOM 4745 O O . HIS B 1 42 ? -0.211 -26.906 -22.719 1 98.5 42 HIS B O 1
ATOM 4751 N N . SER B 1 43 ? -2.266 -27.656 -22.922 1 98.31 43 SER B N 1
ATOM 4752 C CA . SER B 1 43 ? -1.918 -29.078 -23.078 1 98.31 43 SER B CA 1
ATOM 4753 C C . SER B 1 43 ? -2.855 -29.75 -24.078 1 98.31 43 SER B C 1
ATOM 4755 O O . SER B 1 43 ? -4 -29.328 -24.25 1 98.31 43 SER B O 1
ATOM 4757 N N . LYS B 1 44 ? -2.365 -30.812 -24.734 1 97.19 44 LYS B N 1
ATOM 4758 C CA . LYS B 1 44 ? -3.176 -31.656 -25.594 1 97.19 44 LYS B CA 1
ATOM 4759 C C . LYS B 1 44 ? -3.348 -33.062 -25 1 97.19 44 LYS B C 1
ATOM 4761 O O . LYS B 1 44 ? -4.176 -33.844 -25.453 1 97.19 44 LYS B O 1
ATOM 4766 N N . ASP B 1 45 ? -2.6 -33.312 -23.938 1 97.44 45 ASP B N 1
ATOM 4767 C CA . ASP B 1 45 ? -2.584 -34.688 -23.422 1 97.44 45 ASP B CA 1
ATOM 4768 C C . ASP B 1 45 ? -2.746 -34.688 -21.906 1 97.44 45 ASP B C 1
ATOM 4770 O O . ASP B 1 45 ? -2.639 -35.75 -21.266 1 97.44 45 ASP B O 1
ATOM 4774 N N . LEU B 1 46 ? -2.891 -33.5 -21.219 1 98.12 46 LEU B N 1
ATOM 4775 C CA . LEU B 1 46 ? -3.062 -33.312 -19.781 1 98.12 46 LEU B CA 1
ATOM 4776 C C . LEU B 1 46 ? -1.781 -33.656 -19.031 1 98.12 46 LEU B C 1
ATOM 4778 O O . LEU B 1 46 ? -1.756 -33.625 -17.797 1 98.12 46 LEU B O 1
ATOM 4782 N N . LYS B 1 47 ? -0.699 -33.969 -19.703 1 97.31 47 LYS B N 1
ATOM 4783 C CA . LYS B 1 47 ? 0.584 -34.312 -19.094 1 97.31 47 LYS B CA 1
ATOM 4784 C C . LYS B 1 47 ? 1.616 -33.219 -19.328 1 97.31 47 LYS B C 1
ATOM 4786 O O . LYS B 1 47 ? 2.281 -32.781 -18.391 1 97.31 47 LYS B O 1
ATOM 4791 N N . ASN B 1 48 ? 1.746 -32.812 -20.578 1 97 48 ASN B N 1
ATOM 4792 C CA . ASN B 1 48 ? 2.711 -31.781 -20.969 1 97 48 ASN B CA 1
ATOM 4793 C C . ASN B 1 48 ? 2.041 -30.422 -21.156 1 97 48 ASN B C 1
ATOM 4795 O O . ASN B 1 48 ? 1.074 -30.312 -21.922 1 97 48 ASN B O 1
ATOM 4799 N N . TRP B 1 49 ? 2.564 -29.453 -20.469 1 97.5 49 TRP B N 1
ATOM 4800 C CA . TRP B 1 49 ? 1.947 -28.141 -20.469 1 97.5 49 TRP B CA 1
ATOM 4801 C C . TRP B 1 49 ? 2.943 -27.062 -20.922 1 97.5 49 TRP B C 1
ATOM 4803 O O . TRP B 1 49 ? 4.125 -27.125 -20.562 1 97.5 49 TRP B O 1
ATOM 4813 N N . ARG B 1 50 ? 2.486 -26.125 -21.641 1 96.44 50 ARG B N 1
ATOM 4814 C CA . ARG B 1 50 ? 3.297 -24.969 -22.031 1 96.44 50 ARG B CA 1
ATOM 4815 C C . ARG B 1 50 ? 2.574 -23.656 -21.734 1 96.44 50 ARG B C 1
ATOM 4817 O O . ARG B 1 50 ? 1.356 -23.562 -21.891 1 96.44 50 ARG B O 1
ATOM 4824 N N . LEU B 1 51 ? 3.297 -22.625 -21.328 1 97.12 51 LEU B N 1
ATOM 4825 C CA . LEU B 1 51 ? 2.73 -21.297 -21.125 1 97.12 51 LEU B CA 1
ATOM 4826 C C . LEU B 1 51 ? 2.311 -20.688 -22.469 1 97.12 51 LEU B C 1
ATOM 4828 O O . LEU B 1 51 ? 3.148 -20.469 -23.344 1 97.12 51 LEU B O 1
ATOM 4832 N N . ILE B 1 52 ? 1.012 -20.391 -22.578 1 96.94 52 ILE B N 1
ATOM 4833 C CA . ILE B 1 52 ? 0.519 -19.984 -23.906 1 96.94 52 ILE B CA 1
ATOM 4834 C C . ILE B 1 52 ? 0.092 -18.516 -23.875 1 96.94 52 ILE B C 1
ATOM 4836 O O . ILE B 1 52 ? 0.083 -17.844 -24.906 1 96.94 52 ILE B O 1
ATOM 4840 N N . SER B 1 53 ? -0.321 -18.062 -22.641 1 97.12 53 SER B N 1
ATOM 4841 C CA . SER B 1 53 ? -0.874 -16.719 -22.594 1 97.12 53 SER B CA 1
ATOM 4842 C C . SER B 1 53 ? -0.724 -16.109 -21.219 1 97.12 53 SER B C 1
ATOM 4844 O O . SER B 1 53 ? -0.742 -16.812 -20.203 1 97.12 53 SER B O 1
ATOM 4846 N N . ARG B 1 54 ? -0.569 -14.773 -21.188 1 97.62 54 ARG B N 1
ATOM 4847 C CA . ARG B 1 54 ? -0.611 -13.922 -20.016 1 97.62 54 ARG B CA 1
ATOM 4848 C C . ARG B 1 54 ? -1.56 -12.742 -20.219 1 97.62 54 ARG B C 1
ATOM 4850 O O . ARG B 1 54 ? -1.12 -11.625 -20.5 1 97.62 54 ARG B O 1
ATOM 4857 N N . PRO B 1 55 ? -2.809 -12.852 -19.938 1 98.38 55 PRO B N 1
ATOM 4858 C CA . PRO B 1 55 ? -3.873 -12.008 -20.484 1 98.38 55 PRO B CA 1
ATOM 4859 C C . PRO B 1 55 ? -3.854 -10.594 -19.906 1 98.38 55 PRO B C 1
ATOM 4861 O O . PRO B 1 55 ? -4.113 -9.625 -20.625 1 98.38 55 PRO B O 1
ATOM 4864 N N . LEU B 1 56 ? -3.65 -10.406 -18.641 1 98.62 56 LEU B N 1
ATOM 4865 C CA . LEU B 1 56 ? -3.697 -9.086 -18.031 1 98.62 56 LEU B CA 1
ATOM 4866 C C . LEU B 1 56 ? -2.338 -8.406 -18.094 1 98.62 56 LEU B C 1
ATOM 4868 O O . LEU B 1 56 ? -1.627 -8.312 -17.094 1 98.62 56 LEU B O 1
ATOM 4872 N N . ASN B 1 57 ? -2.041 -7.801 -19.266 1 98 57 ASN B N 1
ATOM 4873 C CA . ASN B 1 57 ? -0.664 -7.414 -19.547 1 98 57 ASN B CA 1
ATOM 4874 C C . ASN B 1 57 ? -0.547 -5.922 -19.844 1 98 57 ASN B C 1
ATOM 4876 O O . ASN B 1 57 ? 0.435 -5.477 -20.438 1 98 57 ASN B O 1
ATOM 4880 N N . ARG B 1 58 ? -1.575 -5.145 -19.484 1 97.62 58 ARG B N 1
ATOM 4881 C CA . ARG B 1 58 ? -1.499 -3.688 -19.531 1 97.62 58 ARG B CA 1
ATOM 4882 C C . ARG B 1 58 ? -2.213 -3.064 -18.344 1 97.62 58 ARG B C 1
ATOM 4884 O O . ARG B 1 58 ? -3.121 -3.67 -17.766 1 97.62 58 ARG B O 1
ATOM 4891 N N . LEU B 1 59 ? -1.875 -1.859 -18.047 1 97.12 59 LEU B N 1
ATOM 4892 C CA . LEU B 1 59 ? -2.363 -1.196 -16.844 1 97.12 59 LEU B CA 1
ATOM 4893 C C . LEU B 1 59 ? -3.873 -0.992 -16.906 1 97.12 59 LEU B C 1
ATOM 4895 O O . LEU B 1 59 ? -4.551 -0.989 -15.875 1 97.12 59 LEU B O 1
ATOM 4899 N N . SER B 1 60 ? -4.371 -0.829 -18.078 1 97.44 60 SER B N 1
ATOM 4900 C CA . SER B 1 60 ? -5.812 -0.64 -18.203 1 97.44 60 SER B CA 1
ATOM 4901 C C . SER B 1 60 ? -6.578 -1.887 -17.781 1 97.44 60 SER B C 1
ATOM 4903 O O . SER B 1 60 ? -7.754 -1.808 -17.422 1 97.44 60 SER B O 1
ATOM 4905 N N . GLN B 1 61 ? -5.93 -3.064 -17.797 1 98.31 61 GLN B N 1
ATOM 4906 C CA . GLN B 1 61 ? -6.562 -4.324 -17.422 1 98.31 61 GLN B CA 1
ATOM 4907 C C . GLN B 1 61 ? -6.305 -4.652 -15.961 1 98.31 61 GLN B C 1
ATOM 4909 O O . GLN B 1 61 ? -7.145 -5.273 -15.297 1 98.31 61 GLN B O 1
ATOM 4914 N N . LEU B 1 62 ? -5.156 -4.227 -15.539 1 98.31 62 LEU B N 1
ATOM 4915 C CA . LEU B 1 62 ? -4.727 -4.586 -14.188 1 98.31 62 LEU B CA 1
ATOM 4916 C C . LEU B 1 62 ? -3.707 -3.58 -13.656 1 98.31 62 LEU B C 1
ATOM 4918 O O . LEU B 1 62 ? -2.572 -3.527 -14.133 1 98.31 62 LEU B O 1
ATOM 4922 N N . ASN B 1 63 ? -4.137 -2.73 -12.781 1 97.62 63 ASN B N 1
ATOM 4923 C CA . ASN B 1 63 ? -3.254 -1.809 -12.07 1 97.62 63 ASN B CA 1
ATOM 4924 C C . ASN B 1 63 ? -3.098 -2.199 -10.602 1 97.62 63 ASN B C 1
ATOM 4926 O O . ASN B 1 63 ? -3.998 -1.967 -9.797 1 97.62 63 ASN B O 1
ATOM 4930 N N . MET B 1 64 ? -1.904 -2.746 -10.242 1 98.38 64 MET B N 1
ATOM 4931 C CA . MET B 1 64 ? -1.705 -3.223 -8.883 1 98.38 64 MET B CA 1
ATOM 4932 C C . MET B 1 64 ? -0.724 -2.328 -8.133 1 98.38 64 MET B C 1
ATOM 4934 O O . MET B 1 64 ? -0.125 -2.75 -7.141 1 98.38 64 MET B O 1
ATOM 4938 N N . LEU B 1 65 ? -0.453 -1.066 -8.695 1 97.94 65 LEU B N 1
ATOM 4939 C CA . LEU B 1 65 ? 0.389 -0.119 -7.977 1 97.94 65 LEU B CA 1
ATOM 4940 C C . LEU B 1 65 ? -0.096 0.055 -6.539 1 97.94 65 LEU B C 1
ATOM 4942 O O . LEU B 1 65 ? -1.258 0.4 -6.309 1 97.94 65 LEU B O 1
ATOM 4946 N N . GLY B 1 66 ? 0.785 -0.264 -5.539 1 98.06 66 GLY B N 1
ATOM 4947 C CA . GLY B 1 66 ? 0.439 -0.085 -4.137 1 98.06 66 GLY B CA 1
ATOM 4948 C C . GLY B 1 66 ? -0.208 -1.311 -3.52 1 98.06 66 GLY B C 1
ATOM 4949 O O . GLY B 1 66 ? -0.416 -1.365 -2.307 1 98.06 66 GLY B O 1
ATOM 4950 N N . ASN B 1 67 ? -0.508 -2.373 -4.328 1 98.25 67 ASN B N 1
ATOM 4951 C CA . ASN B 1 67 ? -1.119 -3.576 -3.773 1 98.25 67 ASN B CA 1
ATOM 4952 C C . ASN B 1 67 ? -0.236 -4.215 -2.705 1 98.25 67 ASN B C 1
ATOM 4954 O O . ASN B 1 67 ? 0.99 -4.215 -2.828 1 98.25 67 ASN B O 1
ATOM 4958 N N . PRO B 1 68 ? -0.848 -4.793 -1.731 1 97.19 68 PRO B N 1
ATOM 4959 C CA . PRO B 1 68 ? -0.062 -5.512 -0.724 1 97.19 68 PRO B CA 1
ATOM 4960 C C . PRO B 1 68 ? 0.556 -6.797 -1.263 1 97.19 68 PRO B C 1
ATOM 4962 O O . PRO B 1 68 ? 0.187 -7.258 -2.346 1 97.19 68 PRO B O 1
ATOM 4965 N N . ASP B 1 69 ? 1.574 -7.301 -0.511 1 97.06 69 ASP B N 1
ATOM 4966 C CA . ASP B 1 69 ? 2.07 -8.648 -0.776 1 97.06 69 ASP B CA 1
ATOM 4967 C C . ASP B 1 69 ? 0.929 -9.664 -0.774 1 97.06 69 ASP B C 1
ATOM 4969 O O . ASP B 1 69 ? 0.041 -9.602 0.079 1 97.06 69 ASP B O 1
ATOM 4973 N N . SER B 1 70 ? 0.932 -10.508 -1.781 1 96.94 70 SER B N 1
ATOM 4974 C CA . SER B 1 70 ? -0.05 -11.578 -1.927 1 96.94 70 SER B CA 1
ATOM 4975 C C . SER B 1 70 ? -1.427 -11.016 -2.273 1 96.94 70 SER B C 1
ATOM 4977 O O . SER B 1 70 ? -2.42 -11.75 -2.26 1 96.94 70 SER B O 1
ATOM 4979 N N . GLY B 1 71 ? -1.58 -9.695 -2.486 1 97.75 71 GLY B N 1
ATOM 4980 C CA . GLY B 1 71 ? -2.787 -9.172 -3.109 1 97.75 71 GLY B CA 1
ATOM 4981 C C . GLY B 1 71 ? -2.83 -9.398 -4.609 1 97.75 71 GLY B C 1
ATOM 4982 O O . GLY B 1 71 ? -2.227 -10.344 -5.117 1 97.75 71 GLY B O 1
ATOM 4983 N N . GLY B 1 72 ? -3.58 -8.594 -5.316 1 98.19 72 GLY B N 1
ATOM 4984 C CA . GLY B 1 72 ? -3.645 -8.703 -6.766 1 98.19 72 GLY B CA 1
ATOM 4985 C C . GLY B 1 72 ? -4.555 -9.82 -7.238 1 98.19 72 GLY B C 1
ATOM 4986 O O . GLY B 1 72 ? -5.715 -9.906 -6.82 1 98.19 72 GLY B O 1
ATOM 4987 N N . ILE B 1 73 ? -4.121 -10.688 -8.086 1 98.75 73 ILE B N 1
ATOM 4988 C CA . ILE B 1 73 ? -4.945 -11.648 -8.805 1 98.75 73 ILE B CA 1
ATOM 4989 C C . ILE B 1 73 ? -5.141 -12.898 -7.949 1 98.75 73 ILE B C 1
ATOM 4991 O O . ILE B 1 73 ? -4.203 -13.68 -7.754 1 98.75 73 ILE B O 1
ATOM 4995 N N . TRP B 1 74 ? -6.387 -13.047 -7.582 1 98.44 74 TRP B N 1
ATOM 4996 C CA . TRP B 1 74 ? -6.758 -14.273 -6.879 1 98.44 74 TRP B CA 1
ATOM 4997 C C . TRP B 1 74 ? -7.691 -15.125 -7.73 1 98.44 74 TRP B C 1
ATOM 4999 O O . TRP B 1 74 ? -8.703 -14.633 -8.242 1 98.44 74 TRP B O 1
ATOM 5009 N N . ALA B 1 75 ? -7.406 -16.328 -7.875 1 98.38 75 ALA B N 1
ATOM 5010 C CA . ALA B 1 75 ? -8.273 -17.438 -8.289 1 98.38 75 ALA B CA 1
ATOM 5011 C C . ALA B 1 75 ? -9.016 -17.094 -9.578 1 98.38 75 ALA B C 1
ATOM 5013 O O . ALA B 1 75 ? -10.242 -17.047 -9.602 1 98.38 75 ALA B O 1
ATOM 5014 N N . PRO B 1 76 ? -8.273 -16.953 -10.68 1 98.81 76 PRO B N 1
ATOM 5015 C CA . PRO B 1 76 ? -8.961 -16.719 -11.953 1 98.81 76 PRO B CA 1
ATOM 5016 C C . PRO B 1 76 ? -9.812 -17.906 -12.398 1 98.81 76 PRO B C 1
ATOM 5018 O O . PRO B 1 76 ? -9.531 -19.047 -12.016 1 98.81 76 PRO B O 1
ATOM 5021 N N . HIS B 1 77 ? -10.844 -17.625 -13.172 1 98.88 77 HIS B N 1
ATOM 5022 C CA . HIS B 1 77 ? -11.672 -18.656 -13.789 1 98.88 77 HIS B CA 1
ATOM 5023 C C . HIS B 1 77 ? -11.695 -18.5 -15.305 1 98.88 77 HIS B C 1
ATOM 5025 O O . HIS B 1 77 ? -12.039 -17.438 -15.82 1 98.88 77 HIS B O 1
ATOM 5031 N N . LEU B 1 78 ? -11.227 -19.547 -15.961 1 98.94 78 LEU B N 1
ATOM 5032 C CA . LEU B 1 78 ? -11.219 -19.578 -17.422 1 98.94 78 LEU B CA 1
ATOM 5033 C C . LEU B 1 78 ? -12.312 -20.5 -17.938 1 98.94 78 LEU B C 1
ATOM 5035 O O . LEU B 1 78 ? -12.438 -21.656 -17.5 1 98.94 78 LEU B O 1
ATOM 5039 N N . SER B 1 79 ? -13.141 -19.984 -18.844 1 98.75 79 SER B N 1
ATOM 5040 C CA . SER B 1 79 ? -14.188 -20.766 -19.469 1 98.75 79 SER B CA 1
ATOM 5041 C C . SER B 1 79 ? -14.32 -20.422 -20.953 1 98.75 79 SER B C 1
ATOM 5043 O O . SER B 1 79 ? -13.672 -19.5 -21.438 1 98.75 79 SER B O 1
ATOM 5045 N N . TYR B 1 80 ? -14.953 -21.266 -21.672 1 98.44 80 TYR B N 1
ATOM 5046 C CA . TYR B 1 80 ? -15.188 -21.078 -23.109 1 98.44 80 TYR B CA 1
ATOM 5047 C C . TYR B 1 80 ? -16.672 -21.266 -23.438 1 98.44 80 TYR B C 1
ATOM 5049 O O . TYR B 1 80 ? -17.297 -22.234 -23.016 1 98.44 80 TYR B O 1
ATOM 5057 N N . SER B 1 81 ? -17.203 -20.328 -24.062 1 97.75 81 SER B N 1
ATOM 5058 C CA . SER B 1 81 ? -18.609 -20.344 -24.484 1 97.75 81 SER B CA 1
ATOM 5059 C C . SER B 1 81 ? -18.844 -19.422 -25.672 1 97.75 81 SER B C 1
ATOM 5061 O O . SER B 1 81 ? -18.266 -18.344 -25.75 1 97.75 81 SER B O 1
ATOM 5063 N N . GLU B 1 82 ? -19.641 -19.953 -26.641 1 96.06 82 GLU B N 1
ATOM 5064 C CA . GLU B 1 82 ? -20.094 -19.156 -27.781 1 96.06 82 GLU B CA 1
ATOM 5065 C C . GLU B 1 82 ? -18.906 -18.594 -28.547 1 96.06 82 GLU B C 1
ATOM 5067 O O . GLU B 1 82 ? -18.891 -17.391 -28.859 1 96.06 82 GLU B O 1
ATOM 5072 N N . GLY B 1 83 ? -17.922 -19.297 -28.656 1 96.62 83 GLY B N 1
ATOM 5073 C CA . GLY B 1 83 ? -16.828 -18.969 -29.562 1 96.62 83 GLY B CA 1
ATOM 5074 C C . GLY B 1 83 ? -15.781 -18.062 -28.938 1 96.62 83 GLY B C 1
ATOM 5075 O O . GLY B 1 83 ? -14.914 -17.531 -29.641 1 96.62 83 GLY B O 1
ATOM 5076 N N . LYS B 1 84 ? -15.836 -17.906 -27.656 1 97.25 84 LYS B N 1
ATOM 5077 C CA . LYS B 1 84 ? -14.836 -17.047 -27.031 1 97.25 84 LYS B CA 1
ATOM 5078 C C . LYS B 1 84 ? -14.422 -17.578 -25.656 1 97.25 84 LYS B C 1
ATOM 5080 O O . LYS B 1 84 ? -15.148 -18.359 -25.047 1 97.25 84 LYS B O 1
ATOM 5085 N N . PHE B 1 85 ? -13.234 -17.141 -25.266 1 98.81 85 PHE B N 1
ATOM 5086 C CA . PHE B 1 85 ? -12.734 -17.391 -23.922 1 98.81 85 PHE B CA 1
ATOM 5087 C C . PHE B 1 85 ? -13.188 -16.312 -22.953 1 98.81 85 PHE B C 1
ATOM 5089 O O . PHE B 1 85 ? -13.203 -15.125 -23.297 1 98.81 85 PHE B O 1
ATOM 5096 N N . TRP B 1 86 ? -13.688 -16.703 -21.812 1 98.88 86 TRP B N 1
ATOM 5097 C CA . TRP B 1 86 ? -14.086 -15.828 -20.719 1 98.88 86 TRP B CA 1
ATOM 5098 C C . TRP B 1 86 ? -13.148 -15.992 -19.531 1 98.88 86 TRP B C 1
ATOM 5100 O O . TRP B 1 86 ? -12.961 -17.109 -19.031 1 98.88 86 TRP B O 1
ATOM 5110 N N . LEU B 1 87 ? -12.523 -14.898 -19.141 1 98.94 87 LEU B N 1
ATOM 5111 C CA . LEU B 1 87 ? -11.617 -14.93 -18 1 98.94 87 LEU B CA 1
ATOM 5112 C C . LEU B 1 87 ? -12.094 -13.992 -16.906 1 98.94 87 LEU B C 1
ATOM 5114 O O . LEU B 1 87 ? -12.234 -12.789 -17.125 1 98.94 87 LEU B O 1
ATOM 5118 N N . ILE B 1 88 ? -12.391 -14.555 -15.75 1 98.75 88 ILE B N 1
ATOM 5119 C CA . ILE B 1 88 ? -12.773 -13.781 -14.57 1 98.75 88 ILE B CA 1
ATOM 5120 C C . ILE B 1 88 ? -11.648 -13.812 -13.539 1 98.75 88 ILE B C 1
ATOM 5122 O O . ILE B 1 88 ? -10.969 -14.828 -13.391 1 98.75 88 ILE B O 1
ATOM 5126 N N . TYR B 1 89 ? -11.453 -12.656 -12.883 1 98.75 89 TYR B N 1
ATOM 5127 C CA . TYR B 1 89 ? -10.414 -12.586 -11.867 1 98.75 89 TYR B CA 1
ATOM 5128 C C . TYR B 1 89 ? -10.781 -11.586 -10.781 1 98.75 89 TYR B C 1
ATOM 5130 O O . TYR B 1 89 ? -11.695 -10.773 -10.953 1 98.75 89 TYR B O 1
ATOM 5138 N N . THR B 1 90 ? -10.188 -11.727 -9.641 1 98.81 90 THR B N 1
ATOM 5139 C CA . THR B 1 90 ? -10.297 -10.789 -8.531 1 98.81 90 THR B CA 1
ATOM 5140 C C . THR B 1 90 ? -9.008 -9.984 -8.367 1 98.81 90 THR B C 1
ATOM 5142 O O . THR B 1 90 ? -7.918 -10.555 -8.359 1 98.81 90 THR B O 1
ATOM 5145 N N . ASP B 1 91 ? -9.086 -8.688 -8.297 1 98.69 91 ASP B N 1
ATOM 5146 C CA . ASP B 1 91 ? -7.984 -7.836 -7.859 1 98.69 91 ASP B CA 1
ATOM 5147 C C . ASP B 1 91 ? -8.125 -7.461 -6.383 1 98.69 91 ASP B C 1
ATOM 5149 O O . ASP B 1 91 ? -8.93 -6.594 -6.031 1 98.69 91 ASP B O 1
ATOM 5153 N N . VAL B 1 92 ? -7.344 -8.078 -5.562 1 98.31 92 VAL B N 1
ATOM 5154 C CA . VAL B 1 92 ? -7.453 -7.914 -4.117 1 98.31 92 VAL B CA 1
ATOM 5155 C C . VAL B 1 92 ? -6.594 -6.734 -3.668 1 98.31 92 VAL B C 1
ATOM 5157 O O . VAL B 1 92 ? -5.379 -6.727 -3.885 1 98.31 92 VAL B O 1
ATOM 5160 N N . LYS B 1 93 ? -7.223 -5.762 -2.98 1 98.06 93 LYS B N 1
ATOM 5161 C CA . LYS B 1 93 ? -6.566 -4.527 -2.562 1 98.06 93 LYS B CA 1
ATOM 5162 C C . LYS B 1 93 ? -6.188 -4.582 -1.084 1 98.06 93 LYS B C 1
ATOM 5164 O O . LYS B 1 93 ? -5.281 -3.873 -0.645 1 98.06 93 LYS B O 1
ATOM 5169 N N . VAL B 1 94 ? -6.93 -5.336 -0.273 1 97.12 94 VAL B N 1
ATOM 5170 C CA . VAL B 1 94 ? -6.691 -5.477 1.159 1 97.12 94 VAL B CA 1
ATOM 5171 C C . VAL B 1 94 ? -6.672 -6.957 1.538 1 97.12 94 VAL B C 1
ATOM 5173 O O . VAL B 1 94 ? -7.578 -7.711 1.168 1 97.12 94 VAL B O 1
ATOM 5176 N N . VAL B 1 95 ? -5.629 -7.348 2.23 1 95.44 95 VAL B N 1
ATOM 5177 C CA . VAL B 1 95 ? -5.508 -8.766 2.557 1 95.44 95 VAL B CA 1
ATOM 5178 C C . VAL B 1 95 ? -5.648 -8.961 4.066 1 95.44 95 VAL B C 1
ATOM 5180 O O . VAL B 1 95 ? -5.895 -10.07 4.531 1 95.44 95 VAL B O 1
ATOM 5183 N N . GLU B 1 96 ? -5.531 -7.891 4.84 1 92.69 96 GLU B N 1
ATOM 5184 C CA . GLU B 1 96 ? -5.59 -7.992 6.293 1 92.69 96 GLU B CA 1
ATOM 5185 C C . GLU B 1 96 ? -6.812 -7.27 6.852 1 92.69 96 GLU B C 1
ATOM 5187 O O . GLU B 1 96 ? -7.418 -6.441 6.164 1 92.69 96 GLU B O 1
ATOM 5192 N N . GLY B 1 97 ? -7.188 -7.664 8.031 1 91.19 97 GLY B N 1
ATOM 5193 C CA . GLY B 1 97 ? -8.258 -6.961 8.727 1 91.19 97 GLY B CA 1
ATOM 5194 C C . GLY B 1 97 ? -9.633 -7.535 8.438 1 91.19 97 GLY B C 1
ATOM 5195 O O . GLY B 1 97 ? -9.758 -8.695 8.047 1 91.19 97 GLY B O 1
ATOM 5196 N N . GLN B 1 98 ? -10.617 -6.727 8.719 1 94.44 98 GLN B N 1
ATOM 5197 C CA . GLN B 1 98 ? -12 -7.184 8.672 1 94.44 98 GLN B CA 1
ATOM 5198 C C . GLN B 1 98 ? -12.523 -7.211 7.242 1 94.44 98 GLN B C 1
ATOM 5200 O O . GLN B 1 98 ? -13.516 -7.887 6.953 1 94.44 98 GLN B O 1
ATOM 5205 N N . TRP B 1 99 ? -11.883 -6.426 6.387 1 95 99 TRP B N 1
ATOM 5206 C CA . TRP B 1 99 ? -12.336 -6.367 5 1 95 99 TRP B CA 1
ATOM 5207 C C . TRP B 1 99 ? -11.266 -6.918 4.059 1 95 99 TRP B C 1
ATOM 5209 O O . TRP B 1 99 ? -10.078 -6.887 4.375 1 95 99 TRP B O 1
ATOM 5219 N N . LYS B 1 100 ? -11.531 -7.496 2.936 1 92.31 100 LYS B N 1
ATOM 5220 C CA . LYS B 1 100 ? -10.625 -7.895 1.862 1 92.31 100 LYS B CA 1
ATOM 5221 C C . LYS B 1 100 ? -10.688 -6.91 0.696 1 92.31 100 LYS B C 1
ATOM 5223 O O . LYS B 1 100 ? -9.828 -6.926 -0.186 1 92.31 100 LYS B O 1
ATOM 5228 N N . ASP B 1 101 ? -11.453 -5.863 0.844 1 96.94 101 ASP B N 1
ATOM 5229 C CA . ASP B 1 101 ? -11.703 -4.969 -0.282 1 96.94 101 ASP B CA 1
ATOM 5230 C C . ASP B 1 101 ? -11.102 -5.527 -1.569 1 96.94 101 ASP B C 1
ATOM 5232 O O . ASP B 1 101 ? -9.883 -5.484 -1.762 1 96.94 101 ASP B O 1
ATOM 5236 N N . CYS B 1 102 ? -11.836 -6.078 -2.42 1 97.5 102 CYS B N 1
ATOM 5237 C CA . CYS B 1 102 ? -11.43 -6.723 -3.664 1 97.5 102 CYS B CA 1
ATOM 5238 C C . CYS B 1 102 ? -12.5 -6.566 -4.734 1 97.5 102 CYS B C 1
ATOM 5240 O O . CYS B 1 102 ? -13.672 -6.34 -4.422 1 97.5 102 CYS B O 1
ATOM 5242 N N . HIS B 1 103 ? -12.102 -6.633 -5.984 1 98.56 103 HIS B N 1
ATOM 5243 C CA . HIS B 1 103 ? -12.969 -6.344 -7.121 1 98.56 103 HIS B CA 1
ATOM 5244 C C . HIS B 1 103 ? -12.891 -7.445 -8.172 1 98.56 103 HIS B C 1
ATOM 5246 O O . HIS B 1 103 ? -11.797 -7.895 -8.531 1 98.56 103 HIS B O 1
ATOM 5252 N N . ASN B 1 104 ? -14.031 -7.867 -8.586 1 98.88 104 ASN B N 1
ATOM 5253 C CA . ASN B 1 104 ? -14.109 -8.914 -9.602 1 98.88 104 ASN B CA 1
ATOM 5254 C C . ASN B 1 104 ? -14.336 -8.328 -10.992 1 98.88 104 ASN B C 1
ATOM 5256 O O . ASN B 1 104 ? -15.125 -7.402 -11.164 1 98.88 104 ASN B O 1
ATOM 5260 N N . TYR B 1 105 ? -13.594 -8.867 -11.945 1 98.88 105 TYR B N 1
ATOM 5261 C CA . TYR B 1 105 ? -13.641 -8.359 -13.312 1 98.88 105 TYR B CA 1
ATOM 5262 C C . TYR B 1 105 ? -13.758 -9.5 -14.32 1 98.88 105 TYR B C 1
ATOM 5264 O O . TYR B 1 105 ? -13.453 -10.648 -13.992 1 98.88 105 TYR B O 1
ATOM 5272 N N . LEU B 1 106 ? -14.219 -9.141 -15.531 1 98.88 106 LEU B N 1
ATOM 5273 C CA . LEU B 1 106 ? -14.32 -10.055 -16.672 1 98.88 106 LEU B CA 1
ATOM 5274 C C . LEU B 1 106 ? -13.602 -9.492 -17.891 1 98.88 106 LEU B C 1
ATOM 5276 O O . LEU B 1 106 ? -13.758 -8.32 -18.219 1 98.88 106 LEU B O 1
ATOM 5280 N N . VAL B 1 107 ? -12.719 -10.289 -18.469 1 98.81 107 VAL B N 1
ATOM 5281 C CA . VAL B 1 107 ? -12.172 -10 -19.797 1 98.81 107 VAL B CA 1
ATOM 5282 C C . VAL B 1 107 ? -12.469 -11.156 -20.75 1 98.81 107 VAL B C 1
ATOM 5284 O O . VAL B 1 107 ? -12.711 -12.281 -20.312 1 98.81 107 VAL B O 1
ATOM 5287 N N . THR B 1 108 ? -12.508 -10.945 -22.031 1 98.75 108 THR B N 1
ATOM 5288 C CA . THR B 1 108 ? -12.789 -11.969 -23.031 1 98.75 108 THR B CA 1
ATOM 5289 C C . THR B 1 108 ? -11.789 -11.891 -24.172 1 98.75 108 THR B C 1
ATOM 5291 O O . THR B 1 108 ? -11.102 -10.883 -24.344 1 98.75 108 THR B O 1
ATOM 5294 N N . CYS B 1 109 ? -11.672 -12.969 -24.875 1 98.69 109 CYS B N 1
ATOM 5295 C CA . CYS B 1 109 ? -10.852 -13.055 -26.078 1 98.69 109 CYS B CA 1
ATOM 5296 C C . CYS B 1 109 ? -11.352 -14.156 -27.016 1 98.69 109 CYS B C 1
ATOM 5298 O O . CYS B 1 109 ? -11.812 -15.203 -26.547 1 98.69 109 CYS B O 1
ATOM 5300 N N . GLU B 1 110 ? -11.219 -13.992 -28.312 1 98.12 110 GLU B N 1
ATOM 5301 C CA . GLU B 1 110 ? -11.641 -15.008 -29.281 1 98.12 110 GLU B CA 1
ATOM 5302 C C . GLU B 1 110 ? -10.656 -16.172 -29.328 1 98.12 110 GLU B C 1
ATOM 5304 O O . GLU B 1 110 ? -11.055 -17.328 -29.5 1 98.12 110 GLU B O 1
ATOM 5309 N N . THR B 1 111 ? -9.422 -15.875 -29.188 1 98 111 THR B N 1
ATOM 5310 C CA . THR B 1 111 ? -8.375 -16.891 -29.156 1 98 111 THR B CA 1
ATOM 5311 C C . THR B 1 111 ? -7.582 -16.797 -27.859 1 98 111 THR B C 1
ATOM 5313 O O . THR B 1 111 ? -7.441 -15.719 -27.281 1 98 111 THR B O 1
ATOM 5316 N N . ILE B 1 112 ? -7.078 -17.953 -27.422 1 98.06 112 ILE B N 1
ATOM 5317 C CA . ILE B 1 112 ? -6.465 -18.031 -26.094 1 98.06 112 ILE B CA 1
ATOM 5318 C C . ILE B 1 112 ? -5.23 -17.141 -26.047 1 98.06 112 ILE B C 1
ATOM 5320 O O . ILE B 1 112 ? -4.879 -16.609 -24.984 1 98.06 112 ILE B O 1
ATOM 5324 N N . ASP B 1 113 ? -4.516 -16.953 -27.156 1 96.25 113 ASP B N 1
ATOM 5325 C CA . ASP B 1 113 ? -3.264 -16.203 -27.219 1 96.25 113 ASP B CA 1
ATOM 5326 C C . ASP B 1 113 ? -3.471 -14.844 -27.891 1 96.25 113 ASP B C 1
ATOM 5328 O O . ASP B 1 113 ? -2.514 -14.227 -28.359 1 96.25 113 ASP B O 1
ATOM 5332 N N . GLY B 1 114 ? -4.715 -14.383 -27.953 1 97.31 114 GLY B N 1
ATOM 5333 C CA . GLY B 1 114 ? -5.023 -13.109 -28.578 1 97.31 114 GLY B CA 1
ATOM 5334 C C . GLY B 1 114 ? -4.969 -11.938 -27.625 1 97.31 114 GLY B C 1
ATOM 5335 O O . GLY B 1 114 ? -4.344 -12.023 -26.562 1 97.31 114 GLY B O 1
ATOM 5336 N N . GLU B 1 115 ? -5.504 -10.805 -28.094 1 97.19 115 GLU B N 1
ATOM 5337 C CA . GLU B 1 115 ? -5.605 -9.594 -27.281 1 97.19 115 GLU B CA 1
ATOM 5338 C C . GLU B 1 115 ? -6.887 -9.594 -26.453 1 97.19 115 GLU B C 1
ATOM 5340 O O . GLU B 1 115 ? -7.988 -9.508 -27 1 97.19 115 GLU B O 1
ATOM 5345 N N . TRP B 1 116 ? -6.703 -9.672 -25.25 1 98.69 116 TRP B N 1
ATOM 5346 C CA . TRP B 1 116 ? -7.852 -9.719 -24.344 1 98.69 116 TRP B CA 1
ATOM 5347 C C . TRP B 1 116 ? -8.469 -8.336 -24.172 1 98.69 116 TRP B C 1
ATOM 5349 O O . TRP B 1 116 ? -7.766 -7.328 -24.234 1 98.69 116 TRP B O 1
ATOM 5359 N N . SER B 1 117 ? -9.734 -8.219 -23.891 1 98.62 117 SER B N 1
ATOM 5360 C CA . SER B 1 117 ? -10.492 -6.977 -23.797 1 98.62 117 SER B CA 1
ATOM 5361 C C . SER B 1 117 ? -10.133 -6.199 -22.531 1 98.62 117 SER B C 1
ATOM 5363 O O . SER B 1 117 ? -9.414 -6.703 -21.672 1 98.62 117 SER B O 1
ATOM 5365 N N . ASP B 1 118 ? -10.555 -4.945 -22.516 1 98.44 118 ASP B N 1
ATOM 5366 C CA . ASP B 1 118 ? -10.57 -4.23 -21.25 1 98.44 118 ASP B CA 1
ATOM 5367 C C . ASP B 1 118 ? -11.547 -4.879 -20.266 1 98.44 118 ASP B C 1
ATOM 5369 O O . ASP B 1 118 ? -12.508 -5.535 -20.688 1 98.44 118 ASP B O 1
ATOM 5373 N N . PRO B 1 119 ? -11.359 -4.668 -19.062 1 98.69 119 PRO B N 1
ATOM 5374 C CA . PRO B 1 119 ? -12.148 -5.402 -18.062 1 98.69 119 PRO B CA 1
ATOM 5375 C C . PRO B 1 119 ? -13.547 -4.82 -17.859 1 98.69 119 PRO B C 1
ATOM 5377 O O . PRO B 1 119 ? -13.727 -3.604 -17.922 1 98.69 119 PRO B O 1
ATOM 5380 N N . ILE B 1 120 ? -14.469 -5.629 -17.688 1 98.69 120 ILE B N 1
ATOM 5381 C CA . ILE B 1 120 ? -15.805 -5.297 -17.203 1 98.69 120 ILE B CA 1
ATOM 5382 C C . ILE B 1 120 ? -15.875 -5.527 -15.688 1 98.69 120 ILE B C 1
ATOM 5384 O O . ILE B 1 120 ? -15.594 -6.625 -15.211 1 98.69 120 ILE B O 1
ATOM 5388 N N . TYR B 1 121 ? -16.188 -4.504 -14.992 1 98.5 121 TYR B N 1
ATOM 5389 C CA . TYR B 1 121 ? -16.391 -4.633 -13.555 1 98.5 121 TYR B CA 1
ATOM 5390 C C . TYR B 1 121 ? -17.656 -5.441 -13.25 1 98.5 121 TYR B C 1
ATOM 5392 O O . TYR B 1 121 ? -18.703 -5.227 -13.859 1 98.5 121 TYR B O 1
ATOM 5400 N N . LEU B 1 122 ? -17.562 -6.359 -12.273 1 98.69 122 LEU B N 1
ATOM 5401 C CA . LEU B 1 122 ? -18.703 -7.207 -11.914 1 98.69 122 LEU B CA 1
ATOM 5402 C C . LEU B 1 122 ? -19.219 -6.863 -10.523 1 98.69 122 LEU B C 1
ATOM 5404 O O . LEU B 1 122 ? -20.219 -6.172 -10.383 1 98.69 122 LEU B O 1
ATOM 5408 N N . ASN B 1 123 ? -18.516 -7.188 -9.508 1 98.56 123 ASN B N 1
ATOM 5409 C CA . ASN B 1 123 ? -18.875 -6.848 -8.133 1 98.56 123 ASN B CA 1
ATOM 5410 C C . ASN B 1 123 ? -17.641 -6.848 -7.223 1 98.56 123 ASN B C 1
ATOM 5412 O O . ASN B 1 123 ? -16.516 -6.953 -7.699 1 98.56 123 ASN B O 1
ATOM 5416 N N . SER B 1 124 ? -17.906 -6.621 -5.922 1 98.56 124 SER B N 1
ATOM 5417 C CA . SER B 1 124 ? -16.844 -6.598 -4.922 1 98.56 124 SER B CA 1
ATOM 5418 C C . SER B 1 124 ? -17.266 -7.328 -3.652 1 98.56 124 SER B C 1
ATOM 5420 O O . SER B 1 124 ? -16.719 -7.074 -2.572 1 98.56 124 SER B O 1
ATOM 5422 N N . SER B 1 125 ? -18.25 -8.18 -3.777 1 98.38 125 SER B N 1
ATOM 5423 C CA . SER B 1 125 ? -18.906 -8.75 -2.605 1 98.38 125 SER B CA 1
ATOM 5424 C C . SER B 1 125 ? -18.016 -9.797 -1.938 1 98.38 125 SER B C 1
ATOM 5426 O O . SER B 1 125 ? -18.297 -10.242 -0.822 1 98.38 125 SER B O 1
ATOM 5428 N N . GLY B 1 126 ? -16.969 -10.125 -2.562 1 98.38 126 GLY B N 1
ATOM 5429 C CA . GLY B 1 126 ? -16 -11.141 -2.164 1 98.38 126 GLY B CA 1
ATOM 5430 C C . GLY B 1 126 ? -15.062 -11.531 -3.283 1 98.38 126 GLY B C 1
ATOM 5431 O O . GLY B 1 126 ? -14.789 -10.742 -4.188 1 98.38 126 GLY B O 1
ATOM 5432 N N . PHE B 1 127 ? -14.484 -12.719 -3.119 1 98.31 127 PHE B N 1
ATOM 5433 C CA . PHE B 1 127 ? -13.453 -13.086 -4.086 1 98.31 127 PHE B CA 1
ATOM 5434 C C . PHE B 1 127 ? -13.695 -14.484 -4.633 1 98.31 127 PHE B C 1
ATOM 5436 O O . PHE B 1 127 ? -14.711 -15.109 -4.324 1 98.31 127 PHE B O 1
ATOM 5443 N N . ASP B 1 128 ? -12.844 -14.898 -5.555 1 98.5 128 ASP B N 1
ATOM 5444 C CA . ASP B 1 128 ? -12.844 -16.203 -6.203 1 98.5 128 ASP B CA 1
ATOM 5445 C C . ASP B 1 128 ? -14.094 -16.406 -7.051 1 98.5 128 ASP B C 1
ATOM 5447 O O . ASP B 1 128 ? -14.812 -17.391 -6.895 1 98.5 128 ASP B O 1
ATOM 5451 N N . PRO B 1 129 ? -14.289 -15.562 -8 1 98.75 129 PRO B N 1
ATOM 5452 C CA . PRO B 1 129 ? -15.477 -15.664 -8.859 1 98.75 129 PRO B CA 1
ATOM 5453 C C . PRO B 1 129 ? -15.312 -16.703 -9.969 1 98.75 129 PRO B C 1
ATOM 5455 O O . PRO B 1 129 ? -14.188 -17.016 -10.367 1 98.75 129 PRO B O 1
ATOM 5458 N N . SER B 1 130 ? -16.375 -17.234 -10.398 1 98.81 130 SER B N 1
ATOM 5459 C CA . SER B 1 130 ? -16.422 -18.047 -11.602 1 98.81 130 SER B CA 1
ATOM 5460 C C . SER B 1 130 ? -17.719 -17.828 -12.375 1 98.81 130 SER B C 1
ATOM 5462 O O . SER B 1 130 ? -18.719 -17.359 -11.812 1 98.81 130 SER B O 1
ATOM 5464 N N . LEU B 1 131 ? -17.688 -18.047 -13.602 1 98.75 131 LEU B N 1
ATOM 5465 C CA . LEU B 1 131 ? -18.828 -17.812 -14.477 1 98.75 131 LEU B CA 1
ATOM 5466 C C . LEU B 1 131 ? -19.359 -19.141 -15.023 1 98.75 131 LEU B C 1
ATOM 5468 O O . LEU B 1 131 ? -18.625 -19.891 -15.672 1 98.75 131 LEU B O 1
ATOM 5472 N N . PHE B 1 132 ? -20.625 -19.438 -14.789 1 98.56 132 PHE B N 1
ATOM 5473 C CA . PHE B 1 132 ? -21.328 -20.609 -15.289 1 98.56 132 PHE B CA 1
ATOM 5474 C C . PHE B 1 132 ? -22.141 -20.266 -16.531 1 98.56 132 PHE B C 1
ATOM 5476 O O . PHE B 1 132 ? -22.891 -19.297 -16.547 1 98.56 132 PHE B O 1
ATOM 5483 N N . HIS B 1 133 ? -21.906 -21.031 -17.531 1 98.25 133 HIS B N 1
ATOM 5484 C CA . HIS B 1 133 ? -22.672 -20.922 -18.766 1 98.25 133 HIS B CA 1
ATOM 5485 C C . HIS B 1 133 ? -23.766 -21.984 -18.844 1 98.25 133 HIS B C 1
ATOM 5487 O O . HIS B 1 133 ? -23.469 -23.156 -19.062 1 98.25 133 HIS B O 1
ATOM 5493 N N . ASP B 1 134 ? -25 -21.562 -18.766 1 97 134 ASP B N 1
ATOM 5494 C CA . ASP B 1 134 ? -26.078 -22.531 -18.75 1 97 134 ASP B CA 1
ATOM 5495 C C . ASP B 1 134 ? -26.516 -22.891 -20.172 1 97 134 ASP B C 1
ATOM 5497 O O . ASP B 1 134 ? -26.172 -22.203 -21.125 1 97 134 ASP B O 1
ATOM 5501 N N . ASP B 1 135 ? -27.359 -23.953 -20.328 1 94.69 135 ASP B N 1
ATOM 5502 C CA . ASP B 1 135 ? -27.781 -24.484 -21.625 1 94.69 135 ASP B CA 1
ATOM 5503 C C . ASP B 1 135 ? -28.766 -23.547 -22.297 1 94.69 135 ASP B C 1
ATOM 5505 O O . ASP B 1 135 ? -28.891 -23.547 -23.531 1 94.69 135 ASP B O 1
ATOM 5509 N N . ASP B 1 136 ? -29.438 -22.781 -21.516 1 93.81 136 ASP B N 1
ATOM 5510 C CA . ASP B 1 136 ? -30.453 -21.891 -22.078 1 93.81 136 ASP B CA 1
ATOM 5511 C C . ASP B 1 136 ? -29.844 -20.578 -22.531 1 93.81 136 ASP B C 1
ATOM 5513 O O . ASP B 1 136 ? -30.547 -19.656 -22.922 1 93.81 136 ASP B O 1
ATOM 5517 N N . GLY B 1 137 ? -28.516 -20.469 -22.375 1 94.12 137 GLY B N 1
ATOM 5518 C CA . GLY B 1 137 ? -27.828 -19.281 -22.844 1 94.12 137 GLY B CA 1
ATOM 5519 C C . GLY B 1 137 ? -27.547 -18.281 -21.75 1 94.12 137 GLY B C 1
ATOM 5520 O O . GLY B 1 137 ? -26.734 -17.359 -21.922 1 94.12 137 GLY B O 1
ATOM 5521 N N . ARG B 1 138 ? -28.141 -18.438 -20.609 1 96.06 138 ARG B N 1
ATOM 5522 C CA . ARG B 1 138 ? -27.922 -17.531 -19.484 1 96.06 138 ARG B CA 1
ATOM 5523 C C . ARG B 1 138 ? -26.594 -17.812 -18.797 1 96.06 138 ARG B C 1
ATOM 5525 O O . ARG B 1 138 ? -26.078 -18.938 -18.875 1 96.06 138 ARG B O 1
ATOM 5532 N N . LYS B 1 139 ? -26.016 -16.797 -18.203 1 98.69 139 LYS B N 1
ATOM 5533 C CA . LYS B 1 139 ? -24.75 -16.906 -17.484 1 98.69 139 LYS B CA 1
ATOM 5534 C C . LYS B 1 139 ? -24.891 -16.406 -16.047 1 98.69 139 LYS B C 1
ATOM 5536 O O . LYS B 1 139 ? -25.641 -15.461 -15.773 1 98.69 139 LYS B O 1
ATOM 5541 N N . TYR B 1 140 ? -24.234 -17.094 -15.195 1 98.81 140 TYR B N 1
ATOM 5542 C CA . TYR B 1 140 ? -24.344 -16.781 -13.773 1 98.81 140 TYR B CA 1
ATOM 5543 C C . TYR B 1 140 ? -22.953 -16.688 -13.141 1 98.81 140 TYR B C 1
ATOM 5545 O O . TYR B 1 140 ? -22.094 -17.531 -13.391 1 98.81 140 TYR B O 1
ATOM 5553 N N . LEU B 1 141 ? -22.781 -15.609 -12.383 1 98.81 141 LEU B N 1
ATOM 5554 C CA . LEU B 1 141 ? -21.578 -15.469 -11.562 1 98.81 141 LEU B CA 1
ATOM 5555 C C . LEU B 1 141 ? -21.797 -16.062 -10.172 1 98.81 141 LEU B C 1
ATOM 5557 O O . LEU B 1 141 ? -22.828 -15.828 -9.555 1 98.81 141 LEU B O 1
ATOM 5561 N N . VAL B 1 142 ? -20.828 -16.859 -9.742 1 98.81 142 VAL B N 1
ATOM 5562 C CA . VAL B 1 142 ? -20.766 -17.25 -8.336 1 98.81 142 VAL B CA 1
ATOM 5563 C C . VAL B 1 142 ? -19.438 -16.797 -7.727 1 98.81 142 VAL B C 1
ATOM 5565 O O . VAL B 1 142 ? -18.406 -16.828 -8.398 1 98.81 142 VAL B O 1
ATOM 5568 N N . ASN B 1 143 ? -19.406 -16.328 -6.59 1 98.75 143 ASN B N 1
ATOM 5569 C CA . ASN B 1 143 ? -18.219 -16.031 -5.793 1 98.75 143 ASN B CA 1
ATOM 5570 C C . ASN B 1 143 ? -18.5 -16.172 -4.297 1 98.75 143 ASN B C 1
ATOM 5572 O O . ASN B 1 143 ? -19.656 -16.266 -3.885 1 98.75 143 ASN B O 1
ATOM 5576 N N . MET B 1 144 ? -17.438 -16.312 -3.523 1 98.56 144 MET B N 1
ATOM 5577 C CA . MET B 1 144 ? -17.625 -16.281 -2.074 1 98.56 144 MET B CA 1
ATOM 5578 C C . MET B 1 144 ? -17.953 -14.883 -1.588 1 98.56 144 MET B C 1
ATOM 5580 O O . MET B 1 144 ? -17.391 -13.898 -2.084 1 98.56 144 MET B O 1
ATOM 5584 N N . CYS B 1 145 ? -18.922 -14.742 -0.715 1 98.38 145 CYS B N 1
ATOM 5585 C CA . CYS B 1 145 ? -19.344 -13.477 -0.12 1 98.38 145 CYS B CA 1
ATOM 5586 C C . CYS B 1 145 ? -18.641 -13.242 1.212 1 98.38 145 CYS B C 1
ATOM 5588 O O . CYS B 1 145 ? -18.688 -14.094 2.102 1 98.38 145 CYS B O 1
ATOM 5590 N N . TRP B 1 146 ? -18.047 -12.102 1.403 1 98.5 146 TRP B N 1
ATOM 5591 C CA . TRP B 1 146 ? -17.266 -11.789 2.596 1 98.5 146 TRP B CA 1
ATOM 5592 C C . TRP B 1 146 ? -18.125 -11.094 3.645 1 98.5 146 TRP B C 1
ATOM 5594 O O . TRP B 1 146 ? -18.891 -10.172 3.328 1 98.5 146 TRP B O 1
ATOM 5604 N N . ASP B 1 147 ? -18.078 -11.562 4.859 1 98.19 147 ASP B N 1
ATOM 5605 C CA . ASP B 1 147 ? -18.75 -10.953 6.008 1 98.19 147 ASP B CA 1
ATOM 5606 C C . ASP B 1 147 ? -17.734 -10.305 6.945 1 98.19 147 ASP B C 1
ATOM 5608 O O . ASP B 1 147 ? -16.984 -10.992 7.633 1 98.19 147 ASP B O 1
ATOM 5612 N N . HIS B 1 148 ? -17.703 -9 6.98 1 97.81 148 HIS B N 1
ATOM 5613 C CA . HIS B 1 148 ? -16.703 -8.234 7.73 1 97.81 148 HIS B CA 1
ATOM 5614 C C . HIS B 1 148 ? -17.109 -8.109 9.195 1 97.81 148 HIS B C 1
ATOM 5616 O O . HIS B 1 148 ? -16.328 -7.609 10.016 1 97.81 148 HIS B O 1
ATOM 5622 N N . ARG B 1 149 ? -18.344 -8.531 9.625 1 97.94 149 ARG B N 1
ATOM 5623 C CA . ARG B 1 149 ? -18.906 -8.25 10.945 1 97.94 149 ARG B CA 1
ATOM 5624 C C . ARG B 1 149 ? -18.172 -9.031 12.023 1 97.94 149 ARG B C 1
ATOM 5626 O O . ARG B 1 149 ? -17.891 -10.219 11.859 1 97.94 149 ARG B O 1
ATOM 5633 N N . VAL B 1 150 ? -17.859 -8.336 13.133 1 97.06 150 VAL B N 1
ATOM 5634 C CA . VAL B 1 150 ? -17.156 -8.93 14.266 1 97.06 150 VAL B CA 1
ATOM 5635 C C . VAL B 1 150 ? -17.969 -10.094 14.828 1 97.06 150 VAL B C 1
ATOM 5637 O O . VAL B 1 150 ? -19.188 -9.969 15.031 1 97.06 150 VAL B O 1
ATOM 5640 N N . GLY B 1 151 ? -17.328 -11.164 15.07 1 94.12 151 GLY B N 1
ATOM 5641 C CA . GLY B 1 151 ? -17.984 -12.312 15.672 1 94.12 151 GLY B CA 1
ATOM 5642 C C . GLY B 1 151 ? -18.625 -13.227 14.656 1 94.12 151 GLY B C 1
ATOM 5643 O O . GLY B 1 151 ? -19.094 -14.32 15 1 94.12 151 GLY B O 1
ATOM 5644 N N . HIS B 1 152 ? -18.719 -12.844 13.414 1 95.56 152 HIS B N 1
ATOM 5645 C CA . HIS B 1 152 ? -19.281 -13.664 12.352 1 95.56 152 HIS B CA 1
ATOM 5646 C C . HIS B 1 152 ? -18.203 -14.43 11.602 1 95.56 152 HIS B C 1
ATOM 5648 O O . HIS B 1 152 ? -17.031 -14.023 11.609 1 95.56 152 HIS B O 1
ATOM 5654 N N . HIS B 1 153 ? -18.578 -15.609 11.062 1 95.81 153 HIS B N 1
ATOM 5655 C CA . HIS B 1 153 ? -17.688 -16.297 10.125 1 95.81 153 HIS B CA 1
ATOM 5656 C C . HIS B 1 153 ? -17.531 -15.5 8.828 1 95.81 153 HIS B C 1
ATOM 5658 O O . HIS B 1 153 ? -18.531 -15.25 8.133 1 95.81 153 HIS B O 1
ATOM 5664 N N . SER B 1 154 ? -16.344 -15.086 8.508 1 96.88 154 SER B N 1
ATOM 5665 C CA . SER B 1 154 ? -16.109 -14.133 7.426 1 96.88 154 SER B CA 1
ATOM 5666 C C . SER B 1 154 ? -16.5 -14.727 6.074 1 96.88 154 SER B C 1
ATOM 5668 O O . SER B 1 154 ? -16.875 -13.992 5.152 1 96.88 154 SER B O 1
ATOM 5670 N N . PHE B 1 155 ? -16.297 -16 5.984 1 97.81 155 PHE B N 1
ATOM 5671 C CA . PHE B 1 155 ? -16.719 -16.688 4.766 1 97.81 155 PHE B CA 1
ATOM 5672 C C . PHE B 1 155 ? -18.219 -16.969 4.809 1 97.81 155 PHE B C 1
ATOM 5674 O O . PHE B 1 155 ? -18.625 -18.078 5.156 1 97.81 155 PHE B O 1
ATOM 5681 N N . TYR B 1 156 ? -19.047 -16 4.348 1 97.81 156 TYR B N 1
ATOM 5682 C CA . TYR B 1 156 ? -20.484 -15.953 4.555 1 97.81 156 TYR B CA 1
ATOM 5683 C C . TYR B 1 156 ? -21.188 -17.062 3.77 1 97.81 156 TYR B C 1
ATOM 5685 O O . TYR B 1 156 ? -22.141 -17.656 4.254 1 97.81 156 TYR B O 1
ATOM 5693 N N . GLY B 1 157 ? -20.75 -17.297 2.537 1 98.25 157 GLY B N 1
ATOM 5694 C CA . GLY B 1 157 ? -21.344 -18.281 1.64 1 98.25 157 GLY B CA 1
ATOM 5695 C C . GLY B 1 157 ? -21.078 -17.984 0.175 1 98.25 157 GLY B C 1
ATOM 5696 O O . GLY B 1 157 ? -20.391 -17 -0.153 1 98.25 157 GLY B O 1
ATOM 5697 N N . ILE B 1 158 ? -21.578 -18.859 -0.64 1 98.88 158 ILE B N 1
ATOM 5698 C CA . ILE B 1 158 ? -21.438 -18.688 -2.082 1 98.88 158 ILE B CA 1
ATOM 5699 C C . ILE B 1 158 ? -22.641 -17.906 -2.623 1 98.88 158 ILE B C 1
ATOM 5701 O O . ILE B 1 158 ? -23.781 -18.312 -2.418 1 98.88 158 ILE B O 1
ATOM 5705 N N . VAL B 1 159 ? -22.328 -16.797 -3.26 1 98.75 159 VAL B N 1
ATOM 5706 C CA . VAL B 1 159 ? -23.375 -15.938 -3.805 1 98.75 159 VAL B CA 1
ATOM 5707 C C . VAL B 1 159 ? -23.5 -16.172 -5.309 1 98.75 159 VAL B C 1
ATOM 5709 O O . VAL B 1 159 ? -22.5 -16.328 -6 1 98.75 159 VAL B O 1
ATOM 5712 N N . LEU B 1 160 ? -24.766 -16.25 -5.781 1 98.81 160 LEU B N 1
ATOM 5713 C CA . LEU B 1 160 ? -25.109 -16.406 -7.191 1 98.81 160 LEU B CA 1
ATOM 5714 C C . LEU B 1 160 ? -25.844 -15.172 -7.711 1 98.81 160 LEU B C 1
ATOM 5716 O O . LEU B 1 160 ? -26.719 -14.633 -7.031 1 98.81 160 LEU B O 1
ATOM 5720 N N . GLN B 1 161 ? -25.391 -14.703 -8.875 1 98.75 161 GLN B N 1
ATOM 5721 C CA . GLN B 1 161 ? -26.078 -13.602 -9.547 1 98.75 161 GLN B CA 1
ATOM 5722 C C . GLN B 1 161 ? -25.969 -13.734 -11.062 1 98.75 161 GLN B C 1
ATOM 5724 O O . GLN B 1 161 ? -24.938 -14.141 -11.586 1 98.75 161 GLN B O 1
ATOM 5729 N N . GLU B 1 162 ? -27.047 -13.359 -11.781 1 98.69 162 GLU B N 1
ATOM 5730 C CA . GLU B 1 162 ? -27.047 -13.469 -13.234 1 98.69 162 GLU B CA 1
ATOM 5731 C C . GLU B 1 162 ? -26.188 -12.375 -13.875 1 98.69 162 GLU B C 1
ATOM 5733 O O . GLU B 1 162 ? -26.188 -11.234 -13.414 1 98.69 162 GLU B O 1
ATOM 5738 N N . TYR B 1 163 ? -25.469 -12.719 -14.93 1 98.75 163 TYR B N 1
ATOM 5739 C CA . TYR B 1 163 ? -24.688 -11.781 -15.734 1 98.75 163 TYR B CA 1
ATOM 5740 C C . TYR B 1 163 ? -25.359 -11.562 -17.094 1 98.75 163 TYR B C 1
ATOM 5742 O O . TYR B 1 163 ? -25.625 -12.516 -17.812 1 98.75 163 TYR B O 1
ATOM 5750 N N . SER B 1 164 ? -25.594 -10.305 -17.438 1 98.69 164 SER B N 1
ATOM 5751 C CA . SER B 1 164 ? -26.141 -9.938 -18.734 1 98.69 164 SER B CA 1
ATOM 5752 C C . SER B 1 164 ? -25.031 -9.602 -19.719 1 98.69 164 SER B C 1
ATOM 5754 O O . SER B 1 164 ? -24.344 -8.586 -19.562 1 98.69 164 SER B O 1
ATOM 5756 N N . VAL B 1 165 ? -24.891 -10.414 -20.672 1 97.69 165 VAL B N 1
ATOM 5757 C CA . VAL B 1 165 ? -23.891 -10.164 -21.703 1 97.69 165 VAL B CA 1
ATOM 5758 C C . VAL B 1 165 ? -24.203 -8.852 -22.438 1 97.69 165 VAL B C 1
ATOM 5760 O O . VAL B 1 165 ? -23.297 -8.062 -22.719 1 97.69 165 VAL B O 1
ATOM 5763 N N . GLU B 1 166 ? -25.469 -8.609 -22.688 1 97.38 166 GLU B N 1
ATOM 5764 C CA . GLU B 1 166 ? -25.906 -7.418 -23.406 1 97.38 166 GLU B CA 1
ATOM 5765 C C . GLU B 1 166 ? -25.594 -6.148 -22.609 1 97.38 166 GLU B C 1
ATOM 5767 O O . GLU B 1 166 ? -25.078 -5.18 -23.156 1 97.38 166 GLU B O 1
ATOM 5772 N N . GLN B 1 167 ? -25.828 -6.211 -21.344 1 98.19 167 GLN B N 1
ATOM 5773 C CA . GLN B 1 167 ? -25.641 -5.02 -20.531 1 98.19 167 GLN B CA 1
ATOM 5774 C C . GLN B 1 167 ? -24.234 -4.961 -19.953 1 98.19 167 GLN B C 1
ATOM 5776 O O . GLN B 1 167 ? -23.812 -3.93 -19.438 1 98.19 167 GLN B O 1
ATOM 5781 N N . GLN B 1 168 ? -23.531 -6.055 -20 1 98.31 168 GLN B N 1
ATOM 5782 C CA . GLN B 1 168 ? -22.172 -6.184 -19.469 1 98.31 168 GLN B CA 1
ATOM 5783 C C . GLN B 1 168 ? -22.109 -5.816 -17.984 1 98.31 168 GLN B C 1
ATOM 5785 O O . GLN B 1 168 ? -21.266 -5.027 -17.578 1 98.31 168 GLN B O 1
ATOM 5790 N N . LYS B 1 169 ? -23.016 -6.324 -17.297 1 98.31 169 LYS B N 1
ATOM 5791 C CA . LYS B 1 169 ? -23.062 -6.16 -15.852 1 98.31 169 LYS B CA 1
ATOM 5792 C C . LYS B 1 169 ? -23.875 -7.27 -15.195 1 98.31 169 LYS B C 1
ATOM 5794 O O . LYS B 1 169 ? -24.547 -8.039 -15.883 1 98.31 169 LYS B O 1
ATOM 5799 N N . LEU B 1 170 ? -23.797 -7.383 -13.891 1 98.44 170 LEU B N 1
ATOM 5800 C CA . LEU B 1 170 ? -24.656 -8.289 -13.141 1 98.44 170 LEU B CA 1
ATOM 5801 C C . LEU B 1 170 ? -26.062 -7.707 -12.992 1 98.44 170 LEU B C 1
ATOM 5803 O O . LEU B 1 170 ? -26.219 -6.5 -12.789 1 98.44 170 LEU B O 1
ATOM 5807 N N . ILE B 1 171 ? -27.016 -8.586 -13.102 1 98 171 ILE B N 1
ATOM 5808 C CA . ILE B 1 171 ? -28.406 -8.156 -12.992 1 98 171 ILE B CA 1
ATOM 5809 C C . ILE B 1 171 ? -29.141 -9.047 -11.984 1 98 171 ILE B C 1
ATOM 5811 O O . ILE B 1 171 ? -28.656 -10.117 -11.625 1 98 171 ILE B O 1
ATOM 5815 N N . GLY B 1 172 ? -30.297 -8.57 -11.5 1 96.25 172 GLY B N 1
ATOM 5816 C CA . GLY B 1 172 ? -31.062 -9.32 -10.523 1 96.25 172 GLY B CA 1
ATOM 5817 C C . GLY B 1 172 ? -30.469 -9.258 -9.125 1 96.25 172 GLY B C 1
ATOM 5818 O O . GLY B 1 172 ? -29.438 -8.617 -8.914 1 96.25 172 GLY B O 1
ATOM 5819 N N . LYS B 1 173 ? -31.078 -9.922 -8.234 1 95.12 173 LYS B N 1
ATOM 5820 C CA . LYS B 1 173 ? -30.672 -9.906 -6.836 1 95.12 173 LYS B CA 1
ATOM 5821 C C . LYS B 1 173 ? -29.656 -11.008 -6.543 1 95.12 173 LYS B C 1
ATOM 5823 O O . LYS B 1 173 ? -29.844 -12.148 -6.973 1 95.12 173 LYS B O 1
ATOM 5828 N N . PRO B 1 174 ? -28.578 -10.672 -5.91 1 97.44 174 PRO B N 1
ATOM 5829 C CA . PRO B 1 174 ? -27.688 -11.734 -5.449 1 97.44 174 PRO B CA 1
ATOM 5830 C C . PRO B 1 174 ? -28.344 -12.664 -4.434 1 97.44 174 PRO B C 1
ATOM 5832 O O . PRO B 1 174 ? -29.125 -12.211 -3.594 1 97.44 174 PRO B O 1
ATOM 5835 N N . GLU B 1 175 ? -28.016 -13.953 -4.504 1 97.44 175 GLU B N 1
ATOM 5836 C CA . GLU B 1 175 ? -28.594 -14.953 -3.609 1 97.44 175 GLU B CA 1
ATOM 5837 C C . GLU B 1 175 ? -27.5 -15.875 -3.055 1 97.44 175 GLU B C 1
ATOM 5839 O O . GLU B 1 175 ? -26.688 -16.422 -3.811 1 97.44 175 GLU B O 1
ATOM 5844 N N . ILE B 1 176 ? -27.547 -16.094 -1.765 1 98.25 176 ILE B N 1
ATOM 5845 C CA . ILE B 1 176 ? -26.656 -17.078 -1.177 1 98.25 176 ILE B CA 1
ATOM 5846 C C . ILE B 1 176 ? -27.219 -18.484 -1.438 1 98.25 176 ILE B C 1
ATOM 5848 O O . ILE B 1 176 ? -28.312 -18.828 -0.979 1 98.25 176 ILE B O 1
ATOM 5852 N N . ILE B 1 177 ? -26.422 -19.312 -2.068 1 98.69 177 ILE B N 1
ATOM 5853 C CA . ILE B 1 177 ? -26.984 -20.594 -2.486 1 98.69 177 ILE B CA 1
ATOM 5854 C C . ILE B 1 177 ? -26.312 -21.734 -1.715 1 98.69 177 ILE B C 1
ATOM 5856 O O . ILE B 1 177 ? -26.797 -22.859 -1.735 1 98.69 177 ILE B O 1
ATOM 5860 N N . PHE B 1 178 ? -25.234 -21.469 -1.068 1 98.69 178 PHE B N 1
ATOM 5861 C CA . PHE B 1 178 ? -24.484 -22.516 -0.374 1 98.69 178 PHE B CA 1
ATOM 5862 C C . PHE B 1 178 ? -23.672 -21.922 0.765 1 98.69 178 PHE B C 1
ATOM 5864 O O . PHE B 1 178 ? -22.875 -21.016 0.552 1 98.69 178 PHE B O 1
ATOM 5871 N N . LYS B 1 179 ? -23.781 -22.359 1.962 1 97.88 179 LYS B N 1
ATOM 5872 C CA . LYS B 1 179 ? -23.094 -21.812 3.137 1 97.88 179 LYS B CA 1
ATOM 5873 C C . LYS B 1 179 ? -21.875 -22.641 3.498 1 97.88 179 LYS B C 1
ATOM 5875 O O . LYS B 1 179 ? -21.125 -22.281 4.402 1 97.88 179 LYS B O 1
ATOM 5880 N N . GLY B 1 180 ? -21.672 -23.719 2.752 1 98 180 GLY B N 1
ATOM 5881 C CA . GLY B 1 180 ? -20.516 -24.562 3.018 1 98 180 GLY B CA 1
ATOM 5882 C C . GLY B 1 180 ? -20.812 -25.672 4.012 1 98 180 GLY B C 1
ATOM 5883 O O . GLY B 1 180 ? -21.969 -26.016 4.242 1 98 180 GLY B O 1
ATOM 5884 N N . THR B 1 181 ? -19.812 -26.375 4.414 1 98.38 181 THR B N 1
ATOM 5885 C CA . THR B 1 181 ? -19.891 -27.484 5.363 1 98.38 181 THR B CA 1
ATOM 5886 C C . THR B 1 181 ? -19.234 -27.109 6.688 1 98.38 181 THR B C 1
ATOM 5888 O O . THR B 1 181 ? -18.891 -25.953 6.914 1 98.38 181 THR B O 1
ATOM 5891 N N . ASP B 1 182 ? -19.109 -28.078 7.539 1 97.62 182 ASP B N 1
ATOM 5892 C CA . ASP B 1 182 ? -18.5 -27.828 8.836 1 97.62 182 ASP B CA 1
ATOM 5893 C C . ASP B 1 182 ? -16.984 -27.656 8.703 1 97.62 182 ASP B C 1
ATOM 5895 O O . ASP B 1 182 ? -16.312 -27.234 9.648 1 97.62 182 ASP B O 1
ATOM 5899 N N . LEU B 1 183 ? -16.453 -27.891 7.465 1 97.75 183 LEU B N 1
ATOM 5900 C CA . LEU B 1 183 ? -15.055 -27.562 7.223 1 97.75 183 LEU B CA 1
ATOM 5901 C C . LEU B 1 183 ? -14.82 -26.062 7.25 1 97.75 183 LEU B C 1
ATOM 5903 O O . LEU B 1 183 ? -13.719 -25.594 7.559 1 97.75 183 LEU B O 1
ATOM 5907 N N . LYS B 1 184 ? -15.828 -25.297 6.859 1 97.88 184 LYS B N 1
ATOM 5908 C CA . LYS B 1 184 ? -15.836 -23.844 6.883 1 97.88 184 LYS B CA 1
ATOM 5909 C C . LYS B 1 184 ? -14.844 -23.266 5.879 1 97.88 184 LYS B C 1
ATOM 5911 O O . LYS B 1 184 ? -14.305 -24 5.043 1 97.88 184 LYS B O 1
ATOM 5916 N N . ILE B 1 185 ? -14.773 -21.906 5.801 1 97.94 185 ILE B N 1
ATOM 5917 C CA . ILE B 1 185 ? -13.906 -21.156 4.895 1 97.94 185 ILE B CA 1
ATOM 5918 C C . ILE B 1 185 ? -14.211 -21.547 3.449 1 97.94 185 ILE B C 1
ATOM 5920 O O . ILE B 1 185 ? -13.305 -21.844 2.674 1 97.94 185 ILE B O 1
ATOM 5924 N N . THR B 1 186 ? -15.492 -21.594 3.135 1 98.56 186 THR B N 1
ATOM 5925 C CA . THR B 1 186 ? -15.984 -22 1.824 1 98.56 186 THR B CA 1
ATOM 5926 C C . THR B 1 186 ? -15.703 -20.922 0.778 1 98.56 186 THR B C 1
ATOM 5928 O O . THR B 1 186 ? -16.109 -19.766 0.944 1 98.56 186 THR B O 1
ATOM 5931 N N . GLU B 1 187 ? -14.977 -21.281 -0.305 1 98.44 187 GLU B N 1
ATOM 5932 C CA . GLU B 1 187 ? -14.57 -20.344 -1.353 1 98.44 187 GLU B CA 1
ATOM 5933 C C . GLU B 1 187 ? -14.281 -21.078 -2.66 1 98.44 187 GLU B C 1
ATOM 5935 O O . GLU B 1 187 ? -14.539 -22.281 -2.775 1 98.44 187 GLU B O 1
ATOM 5940 N N . GLY B 1 188 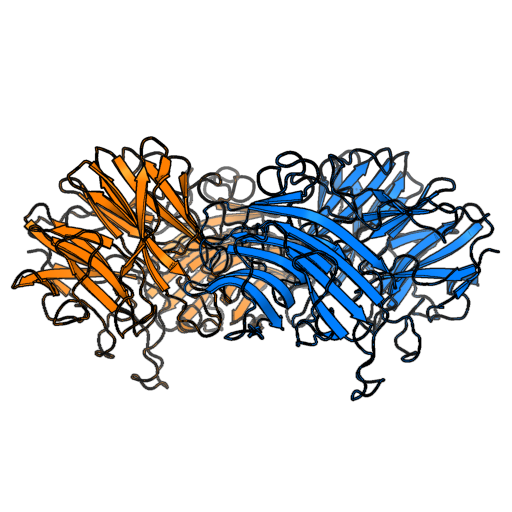? -13.875 -20.359 -3.676 1 98.56 188 GLY B N 1
ATOM 5941 C CA . GLY B 1 188 ? -13.445 -20.938 -4.941 1 98.56 188 GLY B CA 1
ATOM 5942 C C . GLY B 1 188 ? -14.531 -21.719 -5.641 1 98.56 188 GLY B C 1
ATOM 5943 O O . GLY B 1 188 ? -14.312 -22.859 -6.059 1 98.56 188 GLY B O 1
ATOM 5944 N N . PRO B 1 189 ? -15.727 -21.219 -5.797 1 98.88 189 PRO B N 1
ATOM 5945 C CA . PRO B 1 189 ? -16.828 -21.984 -6.359 1 98.88 189 PRO B CA 1
ATOM 5946 C C . PRO B 1 189 ? -16.719 -22.172 -7.871 1 98.88 189 PRO B C 1
ATOM 5948 O O . PRO B 1 189 ? -16.281 -21.25 -8.578 1 98.88 189 PRO B O 1
ATOM 5951 N N . HIS B 1 190 ? -17.047 -23.312 -8.336 1 98.75 190 HIS B N 1
ATOM 5952 C CA . HIS B 1 190 ? -17.281 -23.656 -9.734 1 98.75 190 HIS B CA 1
ATOM 5953 C C . HIS B 1 190 ? -18.609 -24.391 -9.906 1 98.75 190 HIS B C 1
ATOM 5955 O O . HIS B 1 190 ? -18.875 -25.344 -9.172 1 98.75 190 HIS B O 1
ATOM 5961 N N . LEU B 1 191 ? -19.391 -23.969 -10.859 1 98.75 191 LEU B N 1
ATOM 5962 C CA . LEU B 1 191 ? -20.641 -24.656 -11.188 1 98.75 191 LEU B CA 1
ATOM 5963 C C . LEU B 1 191 ? -20.484 -25.484 -12.461 1 98.75 191 LEU B C 1
ATOM 5965 O O . LEU B 1 191 ? -19.875 -25.031 -13.43 1 98.75 191 LEU B O 1
ATOM 5969 N N . TYR B 1 192 ? -20.953 -26.719 -12.391 1 98.38 192 TYR B N 1
ATOM 5970 C CA . TYR B 1 192 ? -21.031 -27.625 -13.539 1 98.38 192 TYR B CA 1
ATOM 5971 C C . TYR B 1 192 ? -22.438 -28.188 -13.695 1 98.38 192 TYR B C 1
ATOM 5973 O O . TYR B 1 192 ? -23.125 -28.438 -12.703 1 98.38 192 TYR B O 1
ATOM 5981 N N . LYS B 1 193 ? -22.812 -28.312 -14.914 1 97.94 193 LYS B N 1
ATOM 5982 C CA . LYS B 1 193 ? -24.047 -29.062 -15.211 1 97.94 193 LYS B CA 1
ATOM 5983 C C . LYS B 1 193 ? -23.719 -30.406 -15.844 1 97.94 193 LYS B C 1
ATOM 5985 O O . LYS B 1 193 ? -23.219 -30.469 -16.969 1 97.94 193 LYS B O 1
ATOM 5990 N N . ILE B 1 194 ? -23.984 -31.5 -15.086 1 97.19 194 ILE B N 1
ATOM 5991 C CA . ILE B 1 194 ? -23.625 -32.844 -15.5 1 97.19 194 ILE B CA 1
ATOM 5992 C C . ILE B 1 194 ? -24.797 -33.781 -15.242 1 97.19 194 ILE B C 1
ATOM 5994 O O . ILE B 1 194 ? -25.25 -33.938 -14.102 1 97.19 194 ILE B O 1
ATOM 5998 N N . ASN B 1 195 ? -25.312 -34.438 -16.312 1 95.5 195 ASN B N 1
ATOM 5999 C CA . ASN B 1 195 ? -26.359 -35.469 -16.219 1 95.5 195 ASN B CA 1
ATOM 6000 C C . ASN B 1 195 ? -27.578 -34.938 -15.461 1 95.5 195 ASN B C 1
ATOM 6002 O O . ASN B 1 195 ? -28.047 -35.625 -14.531 1 95.5 195 ASN B O 1
ATOM 6006 N N . GLY B 1 196 ? -27.953 -33.781 -15.688 1 95.25 196 GLY B N 1
ATOM 6007 C CA . GLY B 1 196 ? -29.188 -33.25 -15.164 1 95.25 196 GLY B CA 1
ATOM 6008 C C . GLY B 1 196 ? -29.031 -32.594 -13.797 1 95.25 196 GLY B C 1
ATOM 6009 O O . GLY B 1 196 ? -30 -32.125 -13.211 1 95.25 196 GLY B O 1
ATOM 6010 N N . TYR B 1 197 ? -27.812 -32.656 -13.242 1 98.06 197 TYR B N 1
ATOM 6011 C CA . TYR B 1 197 ? -27.547 -32.031 -11.961 1 98.06 197 TYR B CA 1
ATOM 6012 C C . TYR B 1 197 ? -26.625 -30.828 -12.117 1 98.06 197 TYR B C 1
ATOM 6014 O O . TYR B 1 197 ? -25.766 -30.812 -13.008 1 98.06 197 TYR B O 1
ATOM 6022 N N . TYR B 1 198 ? -26.875 -29.859 -11.227 1 98.62 198 TYR B N 1
ATOM 6023 C CA . TYR B 1 198 ? -25.875 -28.828 -10.992 1 98.62 198 TYR B CA 1
ATOM 6024 C C . TYR B 1 198 ? -24.906 -29.234 -9.891 1 98.62 198 TYR B C 1
ATOM 6026 O O . TYR B 1 198 ? -25.328 -29.547 -8.773 1 98.62 198 TYR B O 1
ATOM 6034 N N . TYR B 1 199 ? -23.703 -29.328 -10.227 1 98.81 199 TYR B N 1
ATOM 6035 C CA . TYR B 1 199 ? -22.656 -29.594 -9.242 1 98.81 199 TYR B CA 1
ATOM 6036 C C . TYR B 1 199 ? -21.938 -28.328 -8.844 1 98.81 199 TYR B C 1
ATOM 6038 O O . TYR B 1 199 ? -21.609 -27.484 -9.695 1 98.81 199 TYR B O 1
ATOM 6046 N N . LEU B 1 200 ? -21.75 -28.094 -7.582 1 98.88 200 LEU B N 1
ATOM 6047 C CA . LEU B 1 200 ? -21 -26.969 -7.039 1 98.88 200 LEU B CA 1
ATOM 6048 C C . LEU B 1 200 ? -19.734 -27.453 -6.348 1 98.88 200 LEU B C 1
ATOM 6050 O O . LEU B 1 200 ? -19.797 -28.094 -5.301 1 98.88 200 LEU B O 1
ATOM 6054 N N . LEU B 1 201 ? -18.641 -27.203 -6.984 1 98.88 201 LEU B N 1
ATOM 6055 C CA . LEU B 1 201 ? -17.328 -27.484 -6.414 1 98.88 201 LEU B CA 1
ATOM 6056 C C . LEU B 1 201 ? -16.781 -26.281 -5.668 1 98.88 201 LEU B C 1
ATOM 6058 O O . LEU B 1 201 ? -16.766 -25.172 -6.207 1 98.88 201 LEU B O 1
ATOM 6062 N N . THR B 1 202 ? -16.422 -26.406 -4.379 1 98.88 202 THR B N 1
ATOM 6063 C CA . THR B 1 202 ? -15.859 -25.328 -3.574 1 98.88 202 THR B CA 1
ATOM 6064 C C . THR B 1 202 ? -14.586 -25.781 -2.873 1 98.88 202 THR B C 1
ATOM 6066 O O . THR B 1 202 ? -14.312 -26.984 -2.777 1 98.88 202 THR B O 1
ATOM 6069 N N . ALA B 1 203 ? -13.773 -24.844 -2.498 1 98.69 203 ALA B N 1
ATOM 6070 C CA . ALA B 1 203 ? -12.672 -25.078 -1.569 1 98.69 203 ALA B CA 1
ATOM 6071 C C . ALA B 1 203 ? -13.102 -24.812 -0.129 1 98.69 203 ALA B C 1
ATOM 6073 O O . ALA B 1 203 ? -13.875 -23.891 0.133 1 98.69 203 ALA B O 1
ATOM 6074 N N . GLU B 1 204 ? -12.602 -25.594 0.788 1 98.56 204 GLU B N 1
ATOM 6075 C CA . GLU B 1 204 ? -12.898 -25.422 2.205 1 98.56 204 GLU B CA 1
ATOM 6076 C C . GLU B 1 204 ? -11.695 -25.766 3.072 1 98.56 204 GLU B C 1
ATOM 6078 O O . GLU B 1 204 ? -10.664 -26.219 2.562 1 98.56 204 GLU B O 1
ATOM 6083 N N . GLY B 1 205 ? -11.781 -25.516 4.363 1 97.31 205 GLY B N 1
ATOM 6084 C CA . GLY B 1 205 ? -10.82 -25.969 5.352 1 97.31 205 GLY B CA 1
ATOM 6085 C C . GLY B 1 205 ? -9.648 -25.031 5.516 1 97.31 205 GLY B C 1
ATOM 6086 O O . GLY B 1 205 ? -8.82 -25.203 6.414 1 97.31 205 GLY B O 1
ATOM 6087 N N . GLY B 1 206 ? -9.594 -24.062 4.668 1 92.88 206 GLY B N 1
ATOM 6088 C CA . GLY B 1 206 ? -8.5 -23.109 4.719 1 92.88 206 GLY B CA 1
ATOM 6089 C C . GLY B 1 206 ? -7.59 -23.188 3.512 1 92.88 206 GLY B C 1
ATOM 6090 O O . GLY B 1 206 ? -7.941 -23.781 2.494 1 92.88 206 GLY B O 1
ATOM 6091 N N . THR B 1 207 ? -6.512 -22.453 3.551 1 88.5 207 THR B N 1
ATOM 6092 C CA . THR B 1 207 ? -5.645 -22.359 2.379 1 88.5 207 THR B CA 1
ATOM 6093 C C . THR B 1 207 ? -4.281 -22.969 2.662 1 88.5 207 THR B C 1
ATOM 6095 O O . THR B 1 207 ? -3.332 -22.781 1.901 1 88.5 207 THR B O 1
ATOM 6098 N N . LYS B 1 208 ? -4.172 -23.641 3.74 1 93.5 208 LYS B N 1
ATOM 6099 C CA . LYS B 1 208 ? -2.918 -24.266 4.133 1 93.5 208 LYS B CA 1
ATOM 6100 C C . LYS B 1 208 ? -3.047 -25.797 4.133 1 93.5 208 LYS B C 1
ATOM 6102 O O . LYS B 1 208 ? -3.576 -26.375 3.184 1 93.5 208 LYS B O 1
ATOM 6107 N N . TYR B 1 209 ? -2.545 -26.438 5.172 1 95.62 209 TYR B N 1
ATOM 6108 C CA . TYR B 1 209 ? -2.473 -27.906 5.156 1 95.62 209 TYR B CA 1
ATOM 6109 C C . TYR B 1 209 ? -3.855 -28.516 5.328 1 95.62 209 TYR B C 1
ATOM 6111 O O . TYR B 1 209 ? -4.09 -29.656 4.914 1 95.62 209 TYR B O 1
ATOM 6119 N N . ASN B 1 210 ? -4.809 -27.75 5.867 1 96.44 210 ASN B N 1
ATOM 6120 C CA . ASN B 1 210 ? -6.164 -28.234 6.105 1 96.44 210 ASN B CA 1
ATOM 6121 C C . ASN B 1 210 ? -7.047 -28.047 4.875 1 96.44 210 ASN B C 1
ATOM 6123 O O . ASN B 1 210 ? -8.258 -28.281 4.93 1 96.44 210 ASN B O 1
ATOM 6127 N N . HIS B 1 211 ? -6.477 -27.672 3.791 1 97.56 211 HIS B N 1
ATOM 6128 C CA . HIS B 1 211 ? -7.223 -27.359 2.58 1 97.56 211 HIS B CA 1
ATOM 6129 C C . HIS B 1 211 ? -7.965 -28.578 2.061 1 97.56 211 HIS B C 1
ATOM 6131 O O . HIS B 1 211 ? -7.566 -29.719 2.336 1 97.56 211 HIS B O 1
ATOM 6137 N N . ALA B 1 212 ? -9.07 -28.328 1.395 1 98.69 212 ALA B N 1
ATOM 6138 C CA . ALA B 1 212 ? -9.906 -29.391 0.833 1 98.69 212 ALA B CA 1
ATOM 6139 C C . ALA B 1 212 ? -10.75 -28.859 -0.325 1 98.69 212 ALA B C 1
ATOM 6141 O O . ALA B 1 212 ? -10.906 -27.656 -0.489 1 98.69 212 ALA B O 1
ATOM 6142 N N . ALA B 1 213 ? -11.18 -29.781 -1.121 1 98.81 213 ALA B N 1
ATOM 6143 C CA . ALA B 1 213 ? -12.234 -29.484 -2.086 1 98.81 213 ALA B CA 1
ATOM 6144 C C . ALA B 1 213 ? -13.523 -30.234 -1.736 1 98.81 213 ALA B C 1
ATOM 6146 O O . ALA B 1 213 ? -13.492 -31.422 -1.393 1 98.81 213 ALA B O 1
ATOM 6147 N N . THR B 1 214 ? -14.562 -29.5 -1.766 1 98.62 214 THR B N 1
ATOM 6148 C CA . THR B 1 214 ? -15.898 -30 -1.473 1 98.62 214 THR B CA 1
ATOM 6149 C C . THR B 1 214 ? -16.797 -29.922 -2.707 1 98.62 214 THR B C 1
ATOM 6151 O O . THR B 1 214 ? -16.75 -28.938 -3.443 1 98.62 214 THR B O 1
ATOM 6154 N N . ILE B 1 215 ? -17.562 -31 -2.906 1 98.69 215 ILE B N 1
ATOM 6155 C CA . ILE B 1 215 ? -18.5 -30.938 -4.027 1 98.69 215 ILE B CA 1
ATOM 6156 C C . ILE B 1 215 ? -19.906 -31.25 -3.535 1 98.69 215 ILE B C 1
ATOM 6158 O O . ILE B 1 215 ? -20.094 -32.094 -2.668 1 98.69 215 ILE B O 1
ATOM 6162 N N . ALA B 1 216 ? -20.828 -30.453 -3.99 1 98.88 216 ALA B N 1
ATOM 6163 C CA . ALA B 1 216 ? -22.25 -30.609 -3.729 1 98.88 216 ALA B CA 1
ATOM 6164 C C . ALA B 1 216 ? -23.047 -30.625 -5.031 1 98.88 216 ALA B C 1
ATOM 6166 O O . ALA B 1 216 ? -22.516 -30.297 -6.094 1 98.88 216 ALA B O 1
ATOM 6167 N N . ARG B 1 217 ? -24.312 -31.109 -4.98 1 98.75 217 ARG B N 1
ATOM 6168 C CA . ARG B 1 217 ? -25.125 -31.109 -6.199 1 98.75 217 ARG B CA 1
ATOM 6169 C C . ARG B 1 217 ? -26.578 -30.781 -5.898 1 98.75 217 ARG B C 1
ATOM 6171 O O . ARG B 1 217 ? -27.016 -30.859 -4.746 1 98.75 217 ARG B O 1
ATOM 6178 N N . SER B 1 218 ? -27.234 -30.328 -6.879 1 98.69 218 SER B N 1
ATOM 6179 C CA . SER B 1 218 ? -28.656 -30.016 -6.828 1 98.69 218 SER B CA 1
ATOM 6180 C C . SER B 1 218 ? -29.297 -30.156 -8.203 1 98.69 218 SER B C 1
ATOM 6182 O O . SER B 1 218 ? -28.609 -30.078 -9.227 1 98.69 218 SER B O 1
ATOM 6184 N N . LYS B 1 219 ? -30.625 -30.391 -8.195 1 97.88 219 LYS B N 1
ATOM 6185 C CA . LYS B 1 219 ? -31.375 -30.391 -9.453 1 97.88 219 LYS B CA 1
ATOM 6186 C C . LYS B 1 219 ? -31.719 -28.984 -9.898 1 97.88 219 LYS B C 1
ATOM 6188 O O . LYS B 1 219 ? -32.094 -28.766 -11.055 1 97.88 219 LYS B O 1
ATOM 6193 N N . SER B 1 220 ? -31.547 -28.125 -8.93 1 97.69 220 SER B N 1
ATOM 6194 C CA . SER B 1 220 ? -31.812 -26.719 -9.203 1 97.69 220 SER B CA 1
ATOM 6195 C C . SER B 1 220 ? -30.562 -25.875 -9.023 1 97.69 220 SER B C 1
ATOM 6197 O O . SER B 1 220 ? -29.781 -26.078 -8.094 1 97.69 220 SER B O 1
ATOM 6199 N N . LEU B 1 221 ? -30.406 -24.891 -9.938 1 98.06 221 LEU B N 1
ATOM 6200 C CA . LEU B 1 221 ? -29.25 -24 -9.906 1 98.06 221 LEU B CA 1
ATOM 6201 C C . LEU B 1 221 ? -29.141 -23.297 -8.555 1 98.06 221 LEU B C 1
ATOM 6203 O O . LEU B 1 221 ? -28.047 -23.109 -8.031 1 98.06 221 LEU B O 1
ATOM 6207 N N . ARG B 1 222 ? -30.234 -22.969 -7.926 1 97.56 222 ARG B N 1
ATOM 6208 C CA . ARG B 1 222 ? -30.266 -22.156 -6.719 1 97.56 222 ARG B CA 1
ATOM 6209 C C . ARG B 1 222 ? -30.281 -23.031 -5.465 1 97.56 222 ARG B C 1
ATOM 6211 O O . ARG B 1 222 ? -30.297 -22.516 -4.348 1 97.56 222 ARG B O 1
ATOM 6218 N N . GLY B 1 223 ? -30.266 -24.297 -5.695 1 96.12 223 GLY B N 1
ATOM 6219 C CA . GLY B 1 223 ? -30.234 -25.219 -4.566 1 96.12 223 GLY B CA 1
ATOM 6220 C C . GLY B 1 223 ? -31.609 -25.672 -4.137 1 96.12 223 GLY B C 1
ATOM 6221 O O . GLY B 1 223 ? -32.594 -25.469 -4.859 1 96.12 223 GLY B O 1
ATOM 6222 N N . PRO B 1 224 ? -31.672 -26.375 -3.004 1 97.75 224 PRO B N 1
ATOM 6223 C CA . PRO B 1 224 ? -30.578 -26.625 -2.051 1 97.75 224 PRO B CA 1
ATOM 6224 C C . PRO B 1 224 ? -29.578 -27.656 -2.572 1 97.75 224 PRO B C 1
ATOM 6226 O O . PRO B 1 224 ? -29.938 -28.578 -3.297 1 97.75 224 PRO B O 1
ATOM 6229 N N . TYR B 1 225 ? -28.344 -27.484 -2.141 1 98.69 225 TYR B N 1
ATOM 6230 C CA . TYR B 1 225 ? -27.266 -28.375 -2.568 1 98.69 225 TYR B CA 1
ATOM 6231 C C . TYR B 1 225 ? -27 -29.453 -1.535 1 98.69 225 TYR B C 1
ATOM 6233 O O . TYR B 1 225 ? -26.875 -29.172 -0.342 1 98.69 225 TYR B O 1
ATOM 6241 N N . GLU B 1 226 ? -26.953 -30.641 -1.983 1 98.25 226 GLU B N 1
ATOM 6242 C CA . GLU B 1 226 ? -26.562 -31.797 -1.165 1 98.25 226 GLU B CA 1
ATOM 6243 C C . GLU B 1 226 ? -25.062 -32.062 -1.281 1 98.25 226 GLU B C 1
ATOM 6245 O O . GLU B 1 226 ? -24.531 -32.156 -2.389 1 98.25 226 GLU B O 1
ATOM 6250 N N . VAL B 1 227 ? -24.469 -32.25 -0.152 1 98.69 227 VAL B N 1
ATOM 6251 C CA . VAL B 1 227 ? -23.016 -32.438 -0.125 1 98.69 227 VAL B CA 1
ATOM 6252 C C . VAL B 1 227 ? -22.672 -33.875 -0.439 1 98.69 227 VAL B C 1
ATOM 6254 O O . VAL B 1 227 ? -23.422 -34.781 -0.086 1 98.69 227 VAL B O 1
ATOM 6257 N N . HIS B 1 228 ? -21.562 -34.094 -1.095 1 98.56 228 HIS B N 1
ATOM 6258 C CA . HIS B 1 228 ? -21.062 -35.438 -1.387 1 98.56 228 HIS B CA 1
ATOM 6259 C C . HIS B 1 228 ? -21.078 -36.312 -0.14 1 98.56 228 HIS B C 1
ATOM 6261 O O . HIS B 1 228 ? -20.625 -35.875 0.926 1 98.56 228 HIS B O 1
ATOM 6267 N N . PRO B 1 229 ? -21.531 -37.5 -0.259 1 97.69 229 PRO B N 1
ATOM 6268 C CA . PRO B 1 229 ? -21.656 -38.375 0.925 1 97.69 229 PRO B CA 1
ATOM 6269 C C . PRO B 1 229 ? -20.297 -38.719 1.54 1 97.69 229 PRO B C 1
ATOM 6271 O O . PRO B 1 229 ? -20.203 -38.969 2.742 1 97.69 229 PRO B O 1
ATOM 6274 N N . ALA B 1 230 ? -19.297 -38.719 0.742 1 97.06 230 ALA B N 1
ATOM 6275 C CA . ALA B 1 230 ? -17.938 -38.969 1.216 1 97.06 230 ALA B CA 1
ATOM 6276 C C . ALA B 1 230 ? -17.094 -37.719 1.166 1 97.06 230 ALA B C 1
ATOM 6278 O O . ALA B 1 230 ? -15.898 -37.75 0.842 1 97.06 230 ALA B O 1
ATOM 6279 N N . ASN B 1 231 ? -17.578 -36.625 1.498 1 97.38 231 ASN B N 1
ATOM 6280 C CA . ASN B 1 231 ? -16.859 -35.375 1.521 1 97.38 231 ASN B CA 1
ATOM 6281 C C . ASN B 1 231 ? -15.703 -35.375 2.516 1 97.38 231 ASN B C 1
ATOM 6283 O O . ASN B 1 231 ? -15.828 -35.938 3.607 1 97.38 231 ASN B O 1
ATOM 6287 N N . PRO B 1 232 ? -14.531 -34.781 2.211 1 98.38 232 PRO B N 1
ATOM 6288 C CA . PRO B 1 232 ? -14.289 -33.969 1.026 1 98.38 232 PRO B CA 1
ATOM 6289 C C . PRO B 1 232 ? -13.883 -34.781 -0.194 1 98.38 232 PRO B C 1
ATOM 6291 O O . PRO B 1 232 ? -13.484 -35.938 -0.057 1 98.38 232 PRO B O 1
ATOM 6294 N N . LEU B 1 233 ? -14.039 -34.188 -1.336 1 98.69 233 LEU B N 1
ATOM 6295 C CA . LEU B 1 233 ? -13.672 -34.844 -2.598 1 98.69 233 LEU B CA 1
ATOM 6296 C C . LEU B 1 233 ? -12.172 -35.094 -2.646 1 98.69 233 LEU B C 1
ATOM 6298 O O . LEU B 1 233 ? -11.75 -36.188 -3.078 1 98.69 233 LEU B O 1
ATOM 6302 N N . ILE B 1 234 ? -11.359 -34.188 -2.195 1 98.81 234 ILE B N 1
ATOM 6303 C CA . ILE B 1 234 ? -9.914 -34.344 -2.105 1 98.81 234 ILE B CA 1
ATOM 6304 C C . ILE B 1 234 ? -9.367 -33.531 -0.936 1 98.81 234 ILE B C 1
ATOM 6306 O O . ILE B 1 234 ? -9.844 -32.438 -0.658 1 98.81 234 ILE B O 1
ATOM 6310 N N . THR B 1 235 ? -8.352 -34.031 -0.215 1 98.69 235 THR B N 1
ATOM 6311 C CA . THR B 1 235 ? -7.625 -33.375 0.856 1 98.69 235 THR B CA 1
ATOM 6312 C C . THR B 1 235 ? -6.348 -34.125 1.197 1 98.69 235 THR B C 1
ATOM 6314 O O . THR B 1 235 ? -6.203 -35.312 0.846 1 98.69 235 THR B O 1
ATOM 6317 N N . SER B 1 236 ? -5.418 -33.438 1.745 1 97.88 236 SER B N 1
ATOM 6318 C CA . SER B 1 236 ? -4.207 -34.094 2.23 1 97.88 236 SER B CA 1
ATOM 6319 C C . SER B 1 236 ? -4.168 -34.125 3.754 1 97.88 236 SER B C 1
ATOM 6321 O O . SER B 1 236 ? -3.27 -34.719 4.348 1 97.88 236 SER B O 1
ATOM 6323 N N . TRP B 1 237 ? -5.125 -33.594 4.41 1 97.19 237 TRP B N 1
ATOM 6324 C CA . TRP B 1 237 ? -5.074 -33.312 5.844 1 97.19 237 TRP B CA 1
ATOM 6325 C C . TRP B 1 237 ? -4.836 -34.594 6.629 1 97.19 237 TRP B C 1
ATOM 6327 O O . TRP B 1 237 ? -3.955 -34.656 7.492 1 97.19 237 TRP B O 1
ATOM 6337 N N . PRO B 1 238 ? -5.562 -35.688 6.367 1 96.81 238 PRO B N 1
ATOM 6338 C CA . PRO B 1 238 ? -5.375 -36.906 7.152 1 96.81 238 PRO B CA 1
ATOM 6339 C C . PRO B 1 238 ? -4.105 -37.688 6.773 1 96.81 238 PRO B C 1
ATOM 6341 O O . PRO B 1 238 ? -3.793 -38.719 7.375 1 96.81 238 PRO B O 1
ATOM 6344 N N . TYR B 1 239 ? -3.342 -37.188 5.816 1 97 239 TYR B N 1
ATOM 6345 C CA . TYR B 1 239 ? -2.225 -37.938 5.262 1 97 239 TYR B CA 1
ATOM 6346 C C . TYR B 1 239 ? -0.932 -37.156 5.344 1 97 239 TYR B C 1
ATOM 6348 O O . TYR B 1 239 ? -0.355 -36.781 4.316 1 97 239 TYR B O 1
ATOM 6356 N N . PRO B 1 240 ? -0.392 -36.969 6.52 1 95.06 240 PRO B N 1
ATOM 6357 C CA . PRO B 1 240 ? 0.76 -36.094 6.711 1 95.06 240 PRO B CA 1
ATOM 6358 C C . PRO B 1 240 ? 2.002 -36.562 5.961 1 95.06 240 PRO B C 1
ATOM 6360 O O . PRO B 1 240 ? 2.943 -35.781 5.762 1 95.06 240 PRO B O 1
ATOM 6363 N N . ARG B 1 241 ? 2.033 -37.844 5.465 1 95.5 241 ARG B N 1
ATOM 6364 C CA . ARG B 1 241 ? 3.223 -38.375 4.797 1 95.5 241 ARG B CA 1
ATOM 6365 C C . ARG B 1 241 ? 3.072 -38.312 3.283 1 95.5 241 ARG B C 1
ATOM 6367 O O . ARG B 1 241 ? 4.008 -38.656 2.547 1 95.5 241 ARG B O 1
ATOM 6374 N N . ASN B 1 242 ? 1.861 -37.938 2.781 1 97.19 242 ASN B N 1
ATOM 6375 C CA . ASN B 1 242 ? 1.7 -37.719 1.347 1 97.19 242 ASN B CA 1
ATOM 6376 C C . ASN B 1 242 ? 2.619 -36.625 0.839 1 97.19 242 ASN B C 1
ATOM 6378 O O . ASN B 1 242 ? 2.662 -35.531 1.412 1 97.19 242 ASN B O 1
ATOM 6382 N N . PRO B 1 243 ? 3.387 -36.906 -0.222 1 96.75 243 PRO B N 1
ATOM 6383 C CA . PRO B 1 243 ? 4.312 -35.875 -0.699 1 96.75 243 PRO B CA 1
ATOM 6384 C C . PRO B 1 243 ? 3.596 -34.656 -1.251 1 96.75 243 PRO B C 1
ATOM 6386 O O . PRO B 1 243 ? 4.207 -33.594 -1.396 1 96.75 243 PRO B O 1
ATOM 6389 N N . LEU B 1 244 ? 2.369 -34.844 -1.64 1 98.06 244 LEU B N 1
ATOM 6390 C CA . LEU B 1 244 ? 1.533 -33.75 -2.092 1 98.06 244 LEU B CA 1
ATOM 6391 C C . LEU B 1 244 ? 0.615 -33.25 -0.973 1 98.06 244 LEU B C 1
ATOM 6393 O O . LEU B 1 244 ? -0.242 -34 -0.502 1 98.06 244 LEU B O 1
ATOM 6397 N N . GLN B 1 245 ? 0.838 -32.062 -0.547 1 97.56 245 GLN B N 1
ATOM 6398 C CA . GLN B 1 245 ? 0.09 -31.5 0.576 1 97.56 245 GLN B CA 1
ATOM 6399 C C . GLN B 1 245 ? -0.733 -30.281 0.142 1 97.56 245 GLN B C 1
ATOM 6401 O O . GLN B 1 245 ? -0.641 -29.844 -1.005 1 97.56 245 GLN B O 1
ATOM 6406 N N . LYS B 1 246 ? -1.612 -29.812 1.059 1 97.62 246 LYS B N 1
ATOM 6407 C CA . LYS B 1 246 ? -2.436 -28.625 0.851 1 97.62 246 LYS B CA 1
ATOM 6408 C C . LYS B 1 246 ? -3.381 -28.812 -0.332 1 97.62 246 LYS B C 1
ATOM 6410 O O . LYS B 1 246 ? -3.639 -27.859 -1.082 1 97.62 246 LYS B O 1
ATOM 6415 N N . ALA B 1 247 ? -3.811 -30.016 -0.514 1 98.5 247 ALA B N 1
ATOM 6416 C CA . ALA B 1 247 ? -4.684 -30.297 -1.65 1 98.5 247 ALA B CA 1
ATOM 6417 C C . ALA B 1 247 ? -6.055 -29.656 -1.462 1 98.5 247 ALA B C 1
ATOM 6419 O O . ALA B 1 247 ? -6.68 -29.812 -0.41 1 98.5 247 ALA B O 1
ATOM 6420 N N . GLY B 1 248 ? -6.434 -28.906 -2.352 1 98.25 248 GLY B N 1
ATOM 6421 C CA . GLY B 1 248 ? -7.719 -28.234 -2.387 1 98.25 248 GLY B CA 1
ATOM 6422 C C . GLY B 1 248 ? -7.844 -27.25 -3.533 1 98.25 248 GLY B C 1
ATOM 6423 O O . GLY B 1 248 ? -7.098 -27.328 -4.512 1 98.25 248 GLY B O 1
ATOM 6424 N N . HIS B 1 249 ? -8.891 -26.422 -3.494 1 98.44 249 HIS B N 1
ATOM 6425 C CA . HIS B 1 249 ? -9.133 -25.469 -4.582 1 98.44 249 HIS B CA 1
ATOM 6426 C C . HIS B 1 249 ? -9.016 -26.156 -5.941 1 98.44 249 HIS B C 1
ATOM 6428 O O . HIS B 1 249 ? -7.965 -26.109 -6.578 1 98.44 249 HIS B O 1
ATOM 6434 N N . ALA B 1 250 ? -10.055 -26.625 -6.484 1 98.75 250 ALA B N 1
ATOM 6435 C CA . ALA B 1 250 ? -9.984 -27.562 -7.602 1 98.75 250 ALA B CA 1
ATOM 6436 C C . ALA B 1 250 ? -10.898 -27.125 -8.742 1 98.75 250 ALA B C 1
ATOM 6438 O O . ALA B 1 250 ? -11.734 -26.234 -8.57 1 98.75 250 ALA B O 1
ATOM 6439 N N . SER B 1 251 ? -10.688 -27.703 -9.852 1 98.81 251 SER B N 1
ATOM 6440 C CA . SER B 1 251 ? -11.453 -27.562 -11.078 1 98.81 251 SER B CA 1
ATOM 6441 C C . SER B 1 251 ? -11.516 -28.859 -11.859 1 98.81 251 SER B C 1
ATOM 6443 O O . SER B 1 251 ? -10.523 -29.594 -11.953 1 98.81 251 SER B O 1
ATOM 6445 N N . ILE B 1 252 ? -12.656 -29.219 -12.414 1 98.62 252 ILE B N 1
ATOM 6446 C CA . ILE B 1 252 ? -12.781 -30.516 -13.07 1 98.62 252 ILE B CA 1
ATOM 6447 C C . ILE B 1 252 ? -12.945 -30.328 -14.57 1 98.62 252 ILE B C 1
ATOM 6449 O O . ILE B 1 252 ? -13.391 -29.266 -15.023 1 98.62 252 ILE B O 1
ATOM 6453 N N . VAL B 1 253 ? -12.578 -31.344 -15.352 1 98.56 253 VAL B N 1
ATOM 6454 C CA . VAL B 1 253 ? -12.68 -31.281 -16.797 1 98.56 253 VAL B CA 1
ATOM 6455 C C . VAL B 1 253 ? -13.117 -32.625 -17.359 1 98.56 253 VAL B C 1
ATOM 6457 O O . VAL B 1 253 ? -12.688 -33.688 -16.859 1 98.56 253 VAL B O 1
ATOM 6460 N N . HIS B 1 254 ? -14.047 -32.625 -18.234 1 98.19 254 HIS B N 1
ATOM 6461 C CA . HIS B 1 254 ? -14.445 -33.75 -19.047 1 98.19 254 HIS B CA 1
ATOM 6462 C C . HIS B 1 254 ? -13.672 -33.781 -20.375 1 98.19 254 HIS B C 1
ATOM 6464 O O . HIS B 1 254 ? -13.789 -32.875 -21.188 1 98.19 254 HIS B O 1
ATOM 6470 N N . THR B 1 255 ? -12.906 -34.844 -20.578 1 97.62 255 THR B N 1
ATOM 6471 C CA . THR B 1 255 ? -12.031 -34.906 -21.734 1 97.62 255 THR B CA 1
ATOM 6472 C C . THR B 1 255 ? -12.82 -35.219 -23 1 97.62 255 THR B C 1
ATOM 6474 O O . THR B 1 255 ? -13.961 -35.688 -22.922 1 97.62 255 THR B O 1
ATOM 6477 N N . HIS B 1 256 ? -12.195 -35 -24.172 1 96.81 256 HIS B N 1
ATOM 6478 C CA . HIS B 1 256 ? -12.812 -35.344 -25.453 1 96.81 256 HIS B CA 1
ATOM 6479 C C . HIS B 1 256 ? -12.859 -36.844 -25.641 1 96.81 256 HIS B C 1
ATOM 6481 O O . HIS B 1 256 ? -13.555 -37.344 -26.531 1 96.81 256 HIS B O 1
ATOM 6487 N N . THR B 1 257 ? -12.164 -37.562 -24.766 1 96.56 257 THR B N 1
ATOM 6488 C CA . THR B 1 257 ? -12.188 -39.031 -24.812 1 96.56 257 THR B CA 1
ATOM 6489 C C . THR B 1 257 ? -13.133 -39.594 -23.75 1 96.56 257 THR B C 1
ATOM 6491 O O . THR B 1 257 ? -13.016 -40.75 -23.359 1 96.56 257 THR B O 1
ATOM 6494 N N . ASP B 1 258 ? -13.922 -38.75 -23.172 1 97.12 258 ASP B N 1
ATOM 6495 C CA . ASP B 1 258 ? -15 -39.094 -22.25 1 97.12 258 ASP B CA 1
ATOM 6496 C C . ASP B 1 258 ? -14.445 -39.594 -20.906 1 97.12 258 ASP B C 1
ATOM 6498 O O . ASP B 1 258 ? -14.914 -40.594 -20.375 1 97.12 258 ASP B O 1
ATOM 6502 N N . GLU B 1 259 ? -13.438 -39 -20.438 1 97.75 259 GLU B N 1
ATOM 6503 C CA . GLU B 1 259 ? -12.836 -39.219 -19.141 1 97.75 259 GLU B CA 1
ATOM 6504 C C . GLU B 1 259 ? -12.914 -37.938 -18.266 1 97.75 259 GLU B C 1
ATOM 6506 O O . GLU B 1 259 ? -13.164 -36.844 -18.781 1 97.75 259 GLU B O 1
ATOM 6511 N N . TRP B 1 260 ? -12.766 -38.125 -16.953 1 98.38 260 TRP B N 1
ATOM 6512 C CA . TRP B 1 260 ? -12.875 -37 -16.031 1 98.38 260 TRP B CA 1
ATOM 6513 C C . TRP B 1 260 ? -11.594 -36.844 -15.227 1 98.38 260 TRP B C 1
ATOM 6515 O O . TRP B 1 260 ? -11 -37.812 -14.781 1 98.38 260 TRP B O 1
ATOM 6525 N N . PHE B 1 261 ? -11.172 -35.625 -15.102 1 98.75 261 PHE B N 1
ATOM 6526 C CA . PHE B 1 261 ? -9.992 -35.281 -14.32 1 98.75 261 PHE B CA 1
ATOM 6527 C C . PHE B 1 261 ? -10.273 -34.062 -13.43 1 98.75 261 PHE B C 1
ATOM 6529 O O . PHE B 1 261 ? -11.227 -33.312 -13.672 1 98.75 261 PHE B O 1
ATOM 6536 N N . LEU B 1 262 ? -9.5 -33.969 -12.406 1 98.69 262 LEU B N 1
ATOM 6537 C CA . LEU B 1 262 ? -9.539 -32.875 -11.43 1 98.69 262 LEU B CA 1
ATOM 6538 C C . LEU B 1 262 ? -8.164 -32.25 -11.258 1 98.69 262 LEU B C 1
ATOM 6540 O O . LEU B 1 262 ? -7.203 -32.938 -10.891 1 98.69 262 LEU B O 1
ATOM 6544 N N . VAL B 1 263 ? -8.023 -30.969 -11.617 1 98.88 263 VAL B N 1
ATOM 6545 C CA . VAL B 1 263 ? -6.809 -30.266 -11.234 1 98.88 263 VAL B CA 1
ATOM 6546 C C . VAL B 1 263 ? -7.012 -29.578 -9.883 1 98.88 263 VAL B C 1
ATOM 6548 O O . VAL B 1 263 ? -8.125 -29.156 -9.555 1 98.88 263 VAL B O 1
ATOM 6551 N N . HIS B 1 264 ? -5.98 -29.5 -9.102 1 98.81 264 HIS B N 1
ATOM 6552 C CA . HIS B 1 264 ? -6.113 -28.891 -7.781 1 98.81 264 HIS B CA 1
ATOM 6553 C C . HIS B 1 264 ? -4.789 -28.281 -7.316 1 98.81 264 HIS B C 1
ATOM 6555 O O . HIS B 1 264 ? -3.73 -28.625 -7.852 1 98.81 264 HIS B O 1
ATOM 6561 N N . LEU B 1 265 ? -4.926 -27.391 -6.367 1 98.5 265 LEU B N 1
ATOM 6562 C CA . LEU B 1 265 ? -3.785 -26.828 -5.656 1 98.5 265 LEU B CA 1
ATOM 6563 C C . LEU B 1 265 ? -3.043 -27.891 -4.867 1 98.5 265 LEU B C 1
ATOM 6565 O O . LEU B 1 265 ? -3.664 -28.812 -4.324 1 98.5 265 LEU B O 1
ATOM 6569 N N . THR B 1 266 ? -1.741 -27.766 -4.797 1 98.38 266 THR B N 1
ATOM 6570 C CA . THR B 1 266 ? -0.929 -28.641 -3.967 1 98.38 266 THR B CA 1
ATOM 6571 C C . THR B 1 266 ? 0.349 -27.938 -3.52 1 98.38 266 THR B C 1
ATOM 6573 O O . THR B 1 266 ? 0.699 -26.875 -4.047 1 98.38 266 THR B O 1
ATOM 6576 N N . GLY B 1 267 ? 0.945 -28.359 -2.467 1 97.56 267 GLY B N 1
ATOM 6577 C CA . GLY B 1 267 ? 2.279 -27.984 -2.035 1 97.56 267 GLY B CA 1
ATOM 6578 C C . GLY B 1 267 ? 3.18 -29.172 -1.752 1 97.56 267 GLY B C 1
ATOM 6579 O O . GLY B 1 267 ? 2.703 -30.234 -1.381 1 97.56 267 GLY B O 1
ATOM 6580 N N . ARG B 1 268 ? 4.449 -29 -1.989 1 97.88 268 ARG B N 1
ATOM 6581 C CA . ARG B 1 268 ? 5.449 -30 -1.6 1 97.88 268 ARG B CA 1
ATOM 6582 C C . ARG B 1 268 ? 6.328 -29.469 -0.469 1 97.88 268 ARG B C 1
ATOM 6584 O O . ARG B 1 268 ? 7.285 -28.734 -0.711 1 97.88 268 ARG B O 1
ATOM 6591 N N . PRO B 1 269 ? 5.98 -29.828 0.71 1 96.62 269 PRO B N 1
ATOM 6592 C CA . PRO B 1 269 ? 6.699 -29.266 1.855 1 96.62 269 PRO B CA 1
ATOM 6593 C C . PRO B 1 269 ? 8.062 -29.906 2.074 1 96.62 269 PRO B C 1
ATOM 6595 O O . PRO B 1 269 ? 8.211 -31.125 1.894 1 96.62 269 PRO B O 1
ATOM 6598 N N . LEU B 1 270 ? 9.023 -29.125 2.438 1 95.19 270 LEU B N 1
ATOM 6599 C CA . LEU B 1 270 ? 10.312 -29.578 2.955 1 95.19 270 LEU B CA 1
ATOM 6600 C C . LEU B 1 270 ? 10.289 -29.656 4.48 1 95.19 270 LEU B C 1
ATOM 6602 O O . LEU B 1 270 ? 10.047 -28.641 5.148 1 95.19 270 LEU B O 1
ATOM 6606 N N . PRO B 1 271 ? 10.508 -30.781 4.984 1 90.31 271 PRO B N 1
ATOM 6607 C CA . PRO B 1 271 ? 10.508 -30.891 6.445 1 90.31 271 PRO B CA 1
ATOM 6608 C C . PRO B 1 271 ? 11.711 -30.203 7.086 1 90.31 271 PRO B C 1
ATOM 6610 O O . PRO B 1 271 ? 12.727 -29.984 6.426 1 90.31 271 PRO B O 1
ATOM 6613 N N . LYS B 1 272 ? 11.461 -29.781 8.219 1 88.44 272 LYS B N 1
ATOM 6614 C CA . LYS B 1 272 ? 12.578 -29.344 9.055 1 88.44 272 LYS B CA 1
ATOM 6615 C C . LYS B 1 272 ? 12.93 -30.391 10.102 1 88.44 272 LYS B C 1
ATOM 6617 O O . LYS B 1 272 ? 12.055 -30.906 10.789 1 88.44 272 LYS B O 1
ATOM 6622 N N . GLU B 1 273 ? 14.18 -30.859 10.211 1 82.81 273 GLU B N 1
ATOM 6623 C CA . GLU B 1 273 ? 14.641 -32 10.992 1 82.81 273 GLU B CA 1
ATOM 6624 C C . GLU B 1 273 ? 14.211 -31.891 12.453 1 82.81 273 GLU B C 1
ATOM 6626 O O . GLU B 1 273 ? 13.859 -32.875 13.078 1 82.81 273 GLU B O 1
ATOM 6631 N N . ASP B 1 274 ? 14.164 -30.828 13.086 1 86.5 274 ASP B N 1
ATOM 6632 C CA . ASP B 1 274 ? 13.938 -30.719 14.523 1 86.5 274 ASP B CA 1
ATOM 6633 C C . ASP B 1 274 ? 12.477 -30.391 14.82 1 86.5 274 ASP B C 1
ATOM 6635 O O . ASP B 1 274 ? 12.148 -29.969 15.93 1 86.5 274 ASP B O 1
ATOM 6639 N N . GLN B 1 275 ? 11.594 -30.75 13.766 1 90.12 275 GLN B N 1
ATOM 6640 C CA . GLN B 1 275 ? 10.188 -30.453 13.984 1 90.12 275 GLN B CA 1
ATOM 6641 C C . GLN B 1 275 ? 9.32 -31.703 13.797 1 90.12 275 GLN B C 1
ATOM 6643 O O . GLN B 1 275 ? 9.555 -32.5 12.875 1 90.12 275 GLN B O 1
ATOM 6648 N N . PRO B 1 276 ? 8.422 -31.844 14.781 1 90.44 276 PRO B N 1
ATOM 6649 C CA . PRO B 1 276 ? 7.535 -33 14.617 1 90.44 276 PRO B CA 1
ATOM 6650 C C . PRO B 1 276 ? 6.648 -32.875 13.375 1 90.44 276 PRO B C 1
ATOM 6652 O O . PRO B 1 276 ? 6.109 -31.812 13.094 1 90.44 276 PRO B O 1
ATOM 6655 N N . LEU B 1 277 ? 6.422 -33.938 12.688 1 87.19 277 LEU B N 1
ATOM 6656 C CA . LEU B 1 277 ? 5.719 -34 11.406 1 87.19 277 LEU B CA 1
ATOM 6657 C C . LEU B 1 277 ? 4.273 -33.531 11.562 1 87.19 277 LEU B C 1
ATOM 6659 O O . LEU B 1 277 ? 3.75 -32.812 10.711 1 87.19 277 LEU B O 1
ATOM 6663 N N . LEU B 1 278 ? 3.535 -33.938 12.586 1 85.44 278 LEU B N 1
ATOM 6664 C CA . LEU B 1 278 ? 2.096 -33.719 12.703 1 85.44 278 LEU B CA 1
ATOM 6665 C C . LEU B 1 278 ? 1.789 -32.25 13.062 1 85.44 278 LEU B C 1
ATOM 6667 O O . LEU B 1 278 ? 0.759 -31.719 12.656 1 85.44 278 LEU B O 1
ATOM 6671 N N . GLU B 1 279 ? 2.656 -31.641 13.773 1 81.94 279 GLU B N 1
ATOM 6672 C CA . GLU B 1 279 ? 2.449 -30.25 14.172 1 81.94 279 GLU B CA 1
ATOM 6673 C C . GLU B 1 279 ? 3.055 -29.281 13.156 1 81.94 279 GLU B C 1
ATOM 6675 O O . GLU B 1 279 ? 2.684 -28.109 13.109 1 81.94 279 GLU B O 1
ATOM 6680 N N . HIS B 1 280 ? 3.959 -29.828 12.43 1 88.94 280 HIS B N 1
ATOM 6681 C CA . HIS B 1 280 ? 4.715 -29.031 11.469 1 88.94 280 HIS B CA 1
ATOM 6682 C C . HIS B 1 280 ? 4.965 -29.812 10.188 1 88.94 280 HIS B C 1
ATOM 6684 O O . HIS B 1 280 ? 5.953 -30.547 10.086 1 88.94 280 HIS B O 1
ATOM 6690 N N . ARG B 1 281 ? 4.199 -29.594 9.164 1 92.06 281 ARG B N 1
ATOM 6691 C CA . ARG B 1 281 ? 4.277 -30.422 7.969 1 92.06 281 ARG B CA 1
ATOM 6692 C C . ARG B 1 281 ? 5.359 -29.922 7.02 1 92.06 281 ARG B C 1
ATOM 6694 O O . ARG B 1 281 ? 5.609 -30.531 5.977 1 92.06 281 ARG B O 1
ATOM 6701 N N . GLY B 1 282 ? 6.047 -28.875 7.414 1 94.44 282 GLY B N 1
ATOM 6702 C CA . GLY B 1 282 ? 7.156 -28.391 6.602 1 94.44 282 GLY B CA 1
ATOM 6703 C C . GLY B 1 282 ? 6.879 -27.062 5.93 1 94.44 282 GLY B C 1
ATOM 6704 O O . GLY B 1 282 ? 5.969 -26.328 6.34 1 94.44 282 GLY B O 1
ATOM 6705 N N . TYR B 1 283 ? 7.793 -26.719 4.992 1 96.12 283 TYR B N 1
ATOM 6706 C CA . TYR B 1 283 ? 7.77 -25.438 4.309 1 96.12 283 TYR B CA 1
ATOM 6707 C C . TYR B 1 283 ? 7.781 -25.625 2.797 1 96.12 283 TYR B C 1
ATOM 6709 O O . TYR B 1 283 ? 8.461 -26.516 2.277 1 96.12 283 TYR B O 1
ATOM 6717 N N . CYS B 1 284 ? 7.062 -24.797 2.113 1 97.25 284 CYS B N 1
ATOM 6718 C CA . CYS B 1 284 ? 6.934 -24.953 0.669 1 97.25 284 CYS B CA 1
ATOM 6719 C C . CYS B 1 284 ? 7.562 -23.766 -0.063 1 97.25 284 CYS B C 1
ATOM 6721 O O . CYS B 1 284 ? 6.852 -22.891 -0.555 1 97.25 284 CYS B O 1
ATOM 6723 N N . PRO B 1 285 ? 8.859 -23.75 -0.291 1 98.06 285 PRO B N 1
ATOM 6724 C CA . PRO B 1 285 ? 9.492 -22.641 -0.998 1 98.06 285 PRO B CA 1
ATOM 6725 C C . PRO B 1 285 ? 9.016 -22.516 -2.445 1 98.06 285 PRO B C 1
ATOM 6727 O O . PRO B 1 285 ? 9.039 -21.422 -3.014 1 98.06 285 PRO B O 1
ATOM 6730 N N . LEU B 1 286 ? 8.547 -23.609 -3.018 1 98.38 286 LEU B N 1
ATOM 6731 C CA . LEU B 1 286 ? 8.062 -23.562 -4.391 1 98.38 286 LEU B CA 1
ATOM 6732 C C . LEU B 1 286 ? 6.648 -22.984 -4.453 1 98.38 286 LEU B C 1
ATOM 6734 O O . LEU B 1 286 ? 6.113 -22.766 -5.543 1 98.38 286 LEU B O 1
ATOM 6738 N N . GLY B 1 287 ? 6.039 -22.719 -3.27 1 97.62 287 GLY B N 1
ATOM 6739 C CA . GLY B 1 287 ? 4.703 -22.141 -3.209 1 97.62 287 GLY B CA 1
ATOM 6740 C C . GLY B 1 287 ? 3.607 -23.156 -3.523 1 97.62 287 GLY B C 1
ATOM 6741 O O . GLY B 1 287 ? 3.783 -24.359 -3.311 1 97.62 287 GLY B O 1
ATOM 6742 N N . ARG B 1 288 ? 2.475 -22.594 -3.871 1 97.75 288 ARG B N 1
ATOM 6743 C CA . ARG B 1 288 ? 1.319 -23.391 -4.281 1 97.75 288 ARG B CA 1
ATOM 6744 C C . ARG B 1 288 ? 1.433 -23.812 -5.746 1 97.75 288 ARG B C 1
ATOM 6746 O O . ARG B 1 288 ? 1.619 -22.953 -6.621 1 97.75 288 ARG B O 1
ATOM 6753 N N . GLU B 1 289 ? 1.399 -25.062 -5.93 1 98.5 289 GLU B N 1
ATOM 6754 C CA . GLU B 1 289 ? 1.569 -25.656 -7.254 1 98.5 289 GLU B CA 1
ATOM 6755 C C . GLU B 1 289 ? 0.257 -26.234 -7.77 1 98.5 289 GLU B C 1
ATOM 6757 O O . GLU B 1 289 ? -0.801 -26.031 -7.176 1 98.5 289 GLU B O 1
ATOM 6762 N N . THR B 1 290 ? 0.261 -26.828 -8.969 1 98.88 290 THR B N 1
ATOM 6763 C CA . THR B 1 290 ? -0.94 -27.438 -9.539 1 98.88 290 THR B CA 1
ATOM 6764 C C . THR B 1 290 ? -0.721 -28.922 -9.828 1 98.88 290 THR B C 1
ATOM 6766 O O . THR B 1 290 ? 0.276 -29.297 -10.453 1 98.88 290 THR B O 1
ATOM 6769 N N . ALA B 1 291 ? -1.588 -29.719 -9.336 1 98.88 291 ALA B N 1
ATOM 6770 C CA . ALA B 1 291 ? -1.607 -31.156 -9.594 1 98.88 291 ALA B CA 1
ATOM 6771 C C . ALA B 1 291 ? -2.891 -31.562 -10.312 1 98.88 291 ALA B C 1
ATOM 6773 O O . ALA B 1 291 ? -3.814 -30.766 -10.453 1 98.88 291 ALA B O 1
ATOM 6774 N N . ILE B 1 292 ? -2.879 -32.844 -10.82 1 98.88 292 ILE B N 1
ATOM 6775 C CA . ILE B 1 292 ? -4.031 -33.375 -11.531 1 98.88 292 ILE B CA 1
ATOM 6776 C C . ILE B 1 292 ? -4.336 -34.781 -11.023 1 98.88 292 ILE B C 1
ATOM 6778 O O . ILE B 1 292 ? -3.422 -35.562 -10.703 1 98.88 292 ILE B O 1
ATOM 6782 N N . GLN B 1 293 ? -5.609 -35.094 -10.859 1 98.81 293 GLN B N 1
ATOM 6783 C CA . GLN B 1 293 ? -6.086 -36.438 -10.469 1 98.81 293 GLN B CA 1
ATOM 6784 C C . GLN B 1 293 ? -7.133 -36.938 -11.453 1 98.81 293 GLN B C 1
ATOM 6786 O O . GLN B 1 293 ? -7.766 -36.156 -12.164 1 98.81 293 GLN B O 1
ATOM 6791 N N . ARG B 1 294 ? -7.281 -38.25 -11.469 1 98.12 294 ARG B N 1
ATOM 6792 C CA . ARG B 1 294 ? -8.352 -38.875 -12.242 1 98.12 294 ARG B CA 1
ATOM 6793 C C . ARG B 1 294 ? -9.625 -39 -11.406 1 98.12 294 ARG B C 1
ATOM 6795 O O . ARG B 1 294 ? -9.555 -39.281 -10.203 1 98.12 294 ARG B O 1
ATOM 6802 N N . LEU B 1 295 ? -10.734 -38.812 -12.062 1 98.44 295 LEU B N 1
ATOM 6803 C CA . LEU B 1 295 ? -12.023 -39 -11.398 1 98.44 295 LEU B CA 1
ATOM 6804 C C . LEU B 1 295 ? -12.766 -40.188 -11.969 1 98.44 295 LEU B C 1
ATOM 6806 O O . LEU B 1 295 ? -12.633 -40.5 -13.156 1 98.44 295 LEU B O 1
ATOM 6810 N N . GLU B 1 296 ? -13.508 -40.812 -11.164 1 98.06 296 GLU B N 1
ATOM 6811 C CA . GLU B 1 296 ? -14.508 -41.812 -11.555 1 98.06 296 GLU B CA 1
ATOM 6812 C C . GLU B 1 296 ? -15.875 -41.469 -10.953 1 98.06 296 GLU B C 1
ATOM 6814 O O . GLU B 1 296 ? -15.961 -40.781 -9.938 1 98.06 296 GLU B O 1
ATOM 6819 N N . TRP B 1 297 ? -16.906 -41.875 -11.609 1 98 297 TRP B N 1
ATOM 6820 C CA . TRP B 1 297 ? -18.266 -41.562 -11.18 1 98 297 TRP B CA 1
ATOM 6821 C C . TRP B 1 297 ? -18.984 -42.812 -10.664 1 98 297 TRP B C 1
ATOM 6823 O O . TRP B 1 297 ? -18.922 -43.875 -11.289 1 98 297 TRP B O 1
ATOM 6833 N N . LYS B 1 298 ? -19.5 -42.688 -9.523 1 97.56 298 LYS B N 1
ATOM 6834 C CA . LYS B 1 298 ? -20.328 -43.719 -8.906 1 97.56 298 LYS B CA 1
ATOM 6835 C C . LYS B 1 298 ? -21.609 -43.094 -8.328 1 97.56 298 LYS B C 1
ATOM 6837 O O . LYS B 1 298 ? -21.562 -42.188 -7.508 1 97.56 298 LYS B O 1
ATOM 6842 N N . ASP B 1 299 ? -22.75 -43.625 -8.766 1 95.94 299 ASP B N 1
ATOM 6843 C CA . ASP B 1 299 ? -24.062 -43.219 -8.281 1 95.94 299 ASP B CA 1
ATOM 6844 C C . ASP B 1 299 ? -24.25 -41.688 -8.398 1 95.94 299 ASP B C 1
ATOM 6846 O O . ASP B 1 299 ? -24.672 -41.031 -7.449 1 95.94 299 ASP B O 1
ATOM 6850 N N . GLY B 1 300 ? -23.703 -41.188 -9.422 1 96.81 300 GLY B N 1
ATOM 6851 C CA . GLY B 1 300 ? -23.906 -39.781 -9.742 1 96.81 300 GLY B CA 1
ATOM 6852 C C . GLY B 1 300 ? -22.922 -38.844 -9.031 1 96.81 300 GLY B C 1
ATOM 6853 O O . GLY B 1 300 ? -23.078 -37.625 -9.07 1 96.81 300 GLY B O 1
ATOM 6854 N N . TRP B 1 301 ? -22.016 -39.469 -8.352 1 98.5 301 TRP B N 1
ATOM 6855 C CA . TRP B 1 301 ? -21.031 -38.656 -7.641 1 98.5 301 TRP B CA 1
ATOM 6856 C C . TRP B 1 301 ? -19.625 -38.938 -8.164 1 98.5 301 TRP B C 1
ATOM 6858 O O . TRP B 1 301 ? -19.266 -40.062 -8.469 1 98.5 301 TRP B O 1
ATOM 6868 N N . PRO B 1 302 ? -18.844 -37.906 -8.297 1 98.56 302 PRO B N 1
ATOM 6869 C CA . PRO B 1 302 ? -17.438 -38.094 -8.641 1 98.56 302 PRO B CA 1
ATOM 6870 C C . PRO B 1 302 ? -16.594 -38.531 -7.445 1 98.56 302 PRO B C 1
ATOM 6872 O O . PRO B 1 302 ? -16.828 -38.062 -6.324 1 98.56 302 PRO B O 1
ATOM 6875 N N . TYR B 1 303 ? -15.648 -39.375 -7.668 1 98.69 303 TYR B N 1
ATOM 6876 C CA . TYR B 1 303 ? -14.633 -39.812 -6.715 1 98.69 303 TYR B CA 1
ATOM 6877 C C . TYR B 1 303 ? -13.242 -39.688 -7.312 1 98.69 303 TYR B C 1
ATOM 6879 O O . TYR B 1 303 ? -13.039 -39.969 -8.5 1 98.69 303 TYR B O 1
ATOM 6887 N N . VAL B 1 304 ? -12.344 -39.281 -6.504 1 98.62 304 VAL B N 1
ATOM 6888 C CA . VAL B 1 304 ? -10.945 -39.312 -6.93 1 98.62 304 VAL B CA 1
ATOM 6889 C C . VAL B 1 304 ? -10.484 -40.781 -6.98 1 98.62 304 VAL B C 1
ATOM 6891 O O . VAL B 1 304 ? -10.688 -41.531 -6.023 1 98.62 304 VAL B O 1
ATOM 6894 N N . VAL B 1 305 ? -9.898 -41.125 -8.086 1 98.19 305 VAL B N 1
ATOM 6895 C CA . VAL B 1 305 ? -9.398 -42.5 -8.219 1 98.19 305 VAL B CA 1
ATOM 6896 C C . VAL B 1 305 ? -8.266 -42.719 -7.223 1 98.19 305 VAL B C 1
ATOM 6898 O O . VAL B 1 305 ? -7.328 -41.938 -7.141 1 98.19 305 VAL B O 1
ATOM 6901 N N . GLY B 1 306 ? -8.336 -43.812 -6.52 1 95.81 306 GLY B N 1
ATOM 6902 C CA . GLY B 1 306 ? -7.309 -44.125 -5.539 1 95.81 306 GLY B CA 1
ATOM 6903 C C . GLY B 1 306 ? -7.617 -43.594 -4.156 1 95.81 306 GLY B C 1
ATOM 6904 O O . GLY B 1 306 ? -6.863 -43.844 -3.209 1 95.81 306 GLY B O 1
ATOM 6905 N N . GLY B 1 307 ? -8.727 -42.906 -3.982 1 97.06 307 GLY B N 1
ATOM 6906 C CA . GLY B 1 307 ? -9.094 -42.312 -2.715 1 97.06 307 GLY B CA 1
ATOM 6907 C C . GLY B 1 307 ? -9.031 -40.781 -2.74 1 97.06 307 GLY B C 1
ATOM 6908 O O . GLY B 1 307 ? -8.555 -40.188 -3.717 1 97.06 307 GLY B O 1
ATOM 6909 N N . ASN B 1 308 ? -9.438 -40.156 -1.653 1 98.06 308 ASN B N 1
ATOM 6910 C CA . ASN B 1 308 ? -9.586 -38.719 -1.676 1 98.06 308 ASN B CA 1
ATOM 6911 C C . ASN B 1 308 ? -8.258 -38 -1.386 1 98.06 308 ASN B C 1
ATOM 6913 O O . ASN B 1 308 ? -8.234 -36.812 -1.146 1 98.06 308 ASN B O 1
ATOM 6917 N N . GLN B 1 309 ? -7.105 -38.719 -1.242 1 98.19 309 GLN B N 1
ATOM 6918 C CA . GLN B 1 309 ? -5.785 -38.094 -1.178 1 98.19 309 GLN B CA 1
ATOM 6919 C C . GLN B 1 309 ? -5.195 -37.906 -2.574 1 98.19 309 GLN B C 1
ATOM 6921 O O . GLN B 1 309 ? -5.484 -38.688 -3.482 1 98.19 309 GLN B O 1
ATOM 6926 N N . PRO B 1 310 ? -4.371 -36.938 -2.752 1 98.5 310 PRO B N 1
ATOM 6927 C CA . PRO B 1 310 ? -3.74 -36.781 -4.066 1 98.5 310 PRO B CA 1
ATOM 6928 C C . PRO B 1 310 ? -2.703 -37.875 -4.352 1 98.5 310 PRO B C 1
ATOM 6930 O O . PRO B 1 310 ? -1.979 -38.281 -3.443 1 98.5 310 PRO B O 1
ATOM 6933 N N . SER B 1 311 ? -2.613 -38.25 -5.594 1 98.5 311 SER B N 1
ATOM 6934 C CA . SER B 1 311 ? -1.63 -39.25 -6.031 1 98.5 311 SER B CA 1
ATOM 6935 C C . SER B 1 311 ? -0.469 -38.562 -6.762 1 98.5 311 SER B C 1
ATOM 6937 O O . SER B 1 311 ? -0.677 -37.656 -7.578 1 98.5 311 SER B O 1
ATOM 6939 N N . LEU B 1 312 ? 0.706 -39.062 -6.484 1 97.94 312 LEU B N 1
ATOM 6940 C CA . LEU B 1 312 ? 1.908 -38.562 -7.145 1 97.94 312 LEU B CA 1
ATOM 6941 C C . LEU B 1 312 ? 1.918 -38.969 -8.617 1 97.94 312 LEU B C 1
ATOM 6943 O O . LEU B 1 312 ? 2.395 -38.188 -9.461 1 97.94 312 LEU B O 1
ATOM 6947 N N . GLU B 1 313 ? 1.454 -40.156 -8.875 1 97.88 313 GLU B N 1
ATOM 6948 C CA . GLU B 1 313 ? 1.342 -40.656 -10.242 1 97.88 313 GLU B CA 1
ATOM 6949 C C . GLU B 1 313 ? -0.074 -41.156 -10.539 1 97.88 313 GLU B C 1
ATOM 6951 O O . GLU B 1 313 ? -0.683 -41.844 -9.711 1 97.88 313 GLU B O 1
ATOM 6956 N N . ILE B 1 314 ? -0.546 -40.781 -11.703 1 98 314 ILE B N 1
ATOM 6957 C CA . ILE B 1 314 ? -1.878 -41.25 -12.086 1 98 314 ILE B CA 1
ATOM 6958 C C . ILE B 1 314 ? -1.854 -41.75 -13.523 1 98 314 ILE B C 1
ATOM 6960 O O . ILE B 1 314 ? -0.918 -41.469 -14.273 1 98 314 ILE B O 1
ATOM 6964 N N . GLU B 1 315 ? -2.885 -42.562 -13.828 1 96.88 315 GLU B N 1
ATOM 6965 C CA . GLU B 1 315 ? -3.121 -42.906 -15.227 1 96.88 315 GLU B CA 1
ATOM 6966 C C . GLU B 1 315 ? -3.678 -41.719 -16 1 96.88 315 GLU B C 1
ATOM 6968 O O . GLU B 1 315 ? -4.684 -41.125 -15.602 1 96.88 315 GLU B O 1
ATOM 6973 N N . GLY B 1 316 ? -3.006 -41.344 -17.062 1 95.81 316 GLY B N 1
ATOM 6974 C CA . GLY B 1 316 ? -3.434 -40.219 -17.891 1 95.81 316 GLY B CA 1
ATOM 6975 C C . GLY B 1 316 ? -4.613 -40.562 -18.781 1 95.81 316 GLY B C 1
ATOM 6976 O O . GLY B 1 316 ? -5.246 -41.594 -18.609 1 95.81 316 GLY B O 1
ATOM 6977 N N . SER B 1 317 ? -4.957 -39.594 -19.578 1 94.25 317 SER B N 1
ATOM 6978 C CA . SER B 1 317 ? -6.074 -39.75 -20.5 1 94.25 317 SER B CA 1
ATOM 6979 C C . SER B 1 317 ? -5.715 -40.719 -21.641 1 94.25 317 SER B C 1
ATOM 6981 O O . SER B 1 317 ? -4.543 -41.031 -21.844 1 94.25 317 SER B O 1
ATOM 6983 N N . ASN B 1 318 ? -6.797 -41.094 -22.375 1 93.25 318 ASN B N 1
ATOM 6984 C CA . ASN B 1 318 ? -6.621 -41.969 -23.531 1 93.25 318 ASN B CA 1
ATOM 6985 C C . ASN B 1 318 ? -6.23 -41.188 -24.781 1 93.25 318 ASN B C 1
ATOM 6987 O O . ASN B 1 318 ? -6.941 -41.25 -25.781 1 93.25 318 ASN B O 1
ATOM 6991 N N . VAL B 1 319 ? -5.25 -40.406 -24.656 1 92.56 319 VAL B N 1
ATOM 6992 C CA . VAL B 1 319 ? -4.703 -39.656 -25.797 1 92.56 319 VAL B CA 1
ATOM 6993 C C . VAL B 1 319 ? -3.197 -39.906 -25.891 1 92.56 319 VAL B C 1
ATOM 6995 O O . VAL B 1 319 ? -2.557 -40.25 -24.891 1 92.56 319 VAL B O 1
ATOM 6998 N N . LYS B 1 320 ? -2.719 -39.812 -27.109 1 93 320 LYS B N 1
ATOM 6999 C CA . LYS B 1 320 ? -1.273 -39.906 -27.297 1 93 320 LYS B CA 1
ATOM 7000 C C . LYS B 1 320 ? -0.552 -38.719 -26.656 1 93 320 LYS B C 1
ATOM 7002 O O . LYS B 1 320 ? -1.073 -37.594 -26.641 1 93 320 LYS B O 1
ATOM 7007 N N . GLU B 1 321 ? 0.56 -39.062 -26.125 1 95.12 321 GLU B N 1
ATOM 7008 C CA . GLU B 1 321 ? 1.38 -38.031 -25.531 1 95.12 321 GLU B CA 1
ATOM 7009 C C . GLU B 1 321 ? 1.78 -36.969 -26.578 1 95.12 321 GLU B C 1
ATOM 7011 O O . GLU B 1 321 ? 2.156 -37.312 -27.688 1 95.12 321 GLU B O 1
ATOM 7016 N N . VAL B 1 322 ? 1.575 -35.75 -26.25 1 95.31 322 VAL B N 1
ATOM 7017 C CA . VAL B 1 322 ? 1.998 -34.625 -27.078 1 95.31 322 VAL B CA 1
ATOM 7018 C C . VAL B 1 322 ? 2.963 -33.75 -26.297 1 95.31 322 VAL B C 1
ATOM 7020 O O . VAL B 1 322 ? 2.547 -33 -25.391 1 95.31 322 VAL B O 1
ATOM 7023 N N . LYS B 1 323 ? 4.211 -33.75 -26.703 1 94.12 323 LYS B N 1
ATOM 7024 C CA . LYS B 1 323 ? 5.238 -32.969 -26.031 1 94.12 323 LYS B CA 1
ATOM 7025 C C . LYS B 1 323 ? 5.434 -31.625 -26.719 1 94.12 323 LYS B C 1
ATOM 7027 O O . LYS B 1 323 ? 5.27 -31.5 -27.938 1 94.12 323 LYS B O 1
ATOM 7032 N N . TRP B 1 324 ? 5.711 -30.641 -25.891 1 93.5 324 TRP B N 1
ATOM 7033 C CA . TRP B 1 324 ? 6.035 -29.312 -26.406 1 93.5 324 TRP B CA 1
ATOM 7034 C C . TRP B 1 324 ? 7.543 -29.094 -26.453 1 93.5 324 TRP B C 1
ATOM 7036 O O . TRP B 1 324 ? 8.273 -29.656 -25.625 1 93.5 324 TRP B O 1
ATOM 7046 N N . GLU B 1 325 ? 7.926 -28.266 -27.359 1 89.38 325 GLU B N 1
ATOM 7047 C CA . GLU B 1 325 ? 9.312 -27.797 -27.312 1 89.38 325 GLU B CA 1
ATOM 7048 C C . GLU B 1 325 ? 9.531 -26.812 -26.172 1 89.38 325 GLU B C 1
ATOM 7050 O O . GLU B 1 325 ? 8.586 -26.203 -25.672 1 89.38 325 GLU B O 1
ATOM 7055 N N . LYS B 1 326 ? 10.805 -26.766 -25.844 1 84.31 326 LYS B N 1
ATOM 7056 C CA . LYS B 1 326 ? 11.125 -25.781 -24.812 1 84.31 326 LYS B CA 1
ATOM 7057 C C . LYS B 1 326 ? 10.711 -24.375 -25.25 1 84.31 326 LYS B C 1
ATOM 7059 O O . LYS B 1 326 ? 10.93 -23.984 -26.391 1 84.31 326 LYS B O 1
ATOM 7064 N N . ASP B 1 327 ? 10.062 -23.703 -24.297 1 82.12 327 ASP B N 1
ATOM 7065 C CA . ASP B 1 327 ? 9.531 -22.406 -24.688 1 82.12 327 ASP B CA 1
ATOM 7066 C C . ASP B 1 327 ? 10.422 -21.281 -24.172 1 82.12 327 ASP B C 1
ATOM 7068 O O . ASP B 1 327 ? 10.086 -20.094 -24.312 1 82.12 327 ASP B O 1
ATOM 7072 N N . TYR B 1 328 ? 11.477 -21.625 -23.5 1 82.62 328 TYR B N 1
ATOM 7073 C CA . TYR B 1 328 ? 12.461 -20.609 -23.125 1 82.62 328 TYR B CA 1
ATOM 7074 C C . TYR B 1 328 ? 13.867 -21.188 -23.078 1 82.62 328 TYR B C 1
ATOM 7076 O O . TYR B 1 328 ? 14.031 -22.406 -22.922 1 82.62 328 TYR B O 1
ATOM 7084 N N . ASP B 1 329 ? 14.789 -20.344 -23.25 1 88.75 329 ASP B N 1
ATOM 7085 C CA . ASP B 1 329 ? 16.188 -20.766 -23.172 1 88.75 329 ASP B CA 1
ATOM 7086 C C . ASP B 1 329 ? 16.641 -20.891 -21.719 1 88.75 329 ASP B C 1
ATOM 7088 O O . ASP B 1 329 ? 16.312 -20.047 -20.875 1 88.75 329 ASP B O 1
ATOM 7092 N N . GLU B 1 330 ? 17.312 -22.016 -21.531 1 93.56 330 GLU B N 1
ATOM 7093 C CA . GLU B 1 330 ? 17.922 -22.172 -20.219 1 93.56 330 GLU B CA 1
ATOM 7094 C C . GLU B 1 330 ? 18.797 -20.969 -19.859 1 93.56 330 GLU B C 1
ATOM 7096 O O . GLU B 1 330 ? 18.781 -20.484 -18.734 1 93.56 330 GLU B O 1
ATOM 7101 N N . LYS B 1 331 ? 19.609 -20.625 -20.797 1 97.06 331 LYS B N 1
ATOM 7102 C CA . LYS B 1 331 ? 20.359 -19.375 -20.734 1 97.06 331 LYS B CA 1
ATOM 7103 C C . LYS B 1 331 ? 19.797 -18.344 -21.703 1 97.06 331 LYS B C 1
ATOM 7105 O O . LYS B 1 331 ? 19.891 -18.5 -22.922 1 97.06 331 LYS B O 1
ATOM 7110 N N . ASP B 1 332 ? 19.219 -17.312 -21.203 1 97.25 332 ASP B N 1
ATOM 7111 C CA . ASP B 1 332 ? 18.688 -16.219 -22 1 97.25 332 ASP B CA 1
ATOM 7112 C C . ASP B 1 332 ? 19.734 -15.117 -22.188 1 97.25 332 ASP B C 1
ATOM 7114 O O . ASP B 1 332 ? 20.109 -14.438 -21.234 1 97.25 332 ASP B O 1
ATOM 7118 N N . ASP B 1 333 ? 20.156 -14.906 -23.344 1 97.88 333 ASP B N 1
ATOM 7119 C CA . ASP B 1 333 ? 21.188 -13.914 -23.641 1 97.88 333 ASP B CA 1
ATOM 7120 C C . ASP B 1 333 ? 20.562 -12.562 -24 1 97.88 333 ASP B C 1
ATOM 7122 O O . ASP B 1 333 ? 21.25 -11.648 -24.453 1 97.88 333 ASP B O 1
ATOM 7126 N N . PHE B 1 334 ? 19.234 -12.453 -23.812 1 97.69 334 PHE B N 1
ATOM 7127 C CA . PHE B 1 334 ? 18.469 -11.234 -24.031 1 97.69 334 PHE B CA 1
ATOM 7128 C C . PHE B 1 334 ? 18.688 -10.703 -25.438 1 97.69 334 PHE B C 1
ATOM 7130 O O . PHE B 1 334 ? 18.812 -9.5 -25.641 1 97.69 334 PHE B O 1
ATOM 7137 N N . ASP B 1 335 ? 18.719 -11.602 -26.344 1 95.88 335 ASP B N 1
ATOM 7138 C CA . ASP B 1 335 ? 18.891 -11.227 -27.734 1 95.88 335 ASP B CA 1
ATOM 7139 C C . ASP B 1 335 ? 17.547 -10.883 -28.391 1 95.88 335 ASP B C 1
ATOM 7141 O O . ASP B 1 335 ? 17.516 -10.258 -29.453 1 95.88 335 ASP B O 1
ATOM 7145 N N . SER B 1 336 ? 16.484 -11.258 -27.734 1 93.38 336 SER B N 1
ATOM 7146 C CA . SER B 1 336 ? 15.141 -10.977 -28.25 1 93.38 336 SER B CA 1
ATOM 7147 C C . SER B 1 336 ? 14.703 -9.555 -27.891 1 93.38 336 SER B C 1
ATOM 7149 O O . SER B 1 336 ? 15.281 -8.922 -27 1 93.38 336 SER B O 1
ATOM 7151 N N . ASP B 1 337 ? 13.703 -9.078 -28.594 1 93 337 ASP B N 1
ATOM 7152 C CA . ASP B 1 337 ? 13.156 -7.746 -28.328 1 93 337 ASP B CA 1
ATOM 7153 C C . ASP B 1 337 ? 12.078 -7.809 -27.25 1 93 337 ASP B C 1
ATOM 7155 O O . ASP B 1 337 ? 11.555 -6.773 -26.828 1 93 337 ASP B O 1
ATOM 7159 N N . VAL B 1 338 ? 11.812 -9 -26.891 1 92.62 338 VAL B N 1
ATOM 7160 C CA . VAL B 1 338 ? 10.82 -9.18 -25.844 1 92.62 338 VAL B CA 1
ATOM 7161 C C . VAL B 1 338 ? 11.375 -10.102 -24.75 1 92.62 338 VAL B C 1
ATOM 7163 O O . VAL B 1 338 ? 12.102 -11.055 -25.062 1 92.62 338 VAL B O 1
ATOM 7166 N N . LEU B 1 339 ? 11.109 -9.75 -23.516 1 94.12 339 LEU B N 1
ATOM 7167 C CA . LEU B 1 339 ? 11.508 -10.602 -22.406 1 94.12 339 LEU B CA 1
ATOM 7168 C C . LEU B 1 339 ? 10.805 -11.953 -22.469 1 94.12 339 LEU B C 1
ATOM 7170 O O . LEU B 1 339 ? 9.609 -12.023 -22.781 1 94.12 339 LEU B O 1
ATOM 7174 N N . ASN B 1 340 ? 11.531 -13.047 -22.312 1 92.81 340 ASN B N 1
ATOM 7175 C CA . ASN B 1 340 ? 10.836 -14.336 -22.312 1 92.81 340 ASN B CA 1
ATOM 7176 C C . ASN B 1 340 ? 9.688 -14.352 -21.312 1 92.81 340 ASN B C 1
ATOM 7178 O O . ASN B 1 340 ? 9.789 -13.758 -20.234 1 92.81 340 ASN B O 1
ATOM 7182 N N . PRO B 1 341 ? 8.625 -14.977 -21.516 1 93.5 341 PRO B N 1
ATOM 7183 C CA . PRO B 1 341 ? 7.363 -14.852 -20.797 1 93.5 341 PRO B CA 1
ATOM 7184 C C . PRO B 1 341 ? 7.426 -15.469 -19.391 1 93.5 341 PRO B C 1
ATOM 7186 O O . PRO B 1 341 ? 6.488 -15.32 -18.609 1 93.5 341 PRO B O 1
ATOM 7189 N N . HIS B 1 342 ? 8.484 -16.062 -19.031 1 95.31 342 HIS B N 1
ATOM 7190 C CA . HIS B 1 342 ? 8.594 -16.672 -17.703 1 95.31 342 HIS B CA 1
ATOM 7191 C C . HIS B 1 342 ? 9.078 -15.648 -16.672 1 95.31 342 HIS B C 1
ATOM 7193 O O . HIS B 1 342 ? 9.008 -15.898 -15.469 1 95.31 342 HIS B O 1
ATOM 7199 N N . PHE B 1 343 ? 9.547 -14.5 -17.156 1 97.88 343 PHE B N 1
ATOM 7200 C CA . PHE B 1 343 ? 9.867 -13.406 -16.266 1 97.88 343 PHE B CA 1
ATOM 7201 C C . PHE B 1 343 ? 8.609 -12.617 -15.891 1 97.88 343 PHE B C 1
ATOM 7203 O O . PHE B 1 343 ? 7.68 -12.516 -16.688 1 97.88 343 PHE B O 1
ATOM 7210 N N . GLN B 1 344 ? 8.586 -12.148 -14.719 1 98.44 344 GLN B N 1
ATOM 7211 C CA . GLN B 1 344 ? 7.535 -11.258 -14.234 1 98.44 344 GLN B CA 1
ATOM 7212 C C . GLN B 1 344 ? 8.125 -10.094 -13.453 1 98.44 344 GLN B C 1
ATOM 7214 O O . GLN B 1 344 ? 9.305 -10.102 -13.109 1 98.44 344 GLN B O 1
ATOM 7219 N N . THR B 1 345 ? 7.348 -9.062 -13.32 1 98.69 345 THR B N 1
ATOM 7220 C CA . THR B 1 345 ? 7.672 -7.906 -12.5 1 98.69 345 THR B CA 1
ATOM 7221 C C . THR B 1 345 ? 6.648 -7.742 -11.375 1 98.69 345 THR B C 1
ATOM 7223 O O . THR B 1 345 ? 5.602 -8.391 -11.375 1 98.69 345 THR B O 1
ATOM 7226 N N . LEU B 1 346 ? 7.004 -6.949 -10.414 1 98.56 346 LEU B N 1
ATOM 7227 C CA . LEU B 1 346 ? 6.098 -6.738 -9.289 1 98.56 346 LEU B CA 1
ATOM 7228 C C . LEU B 1 346 ? 5.07 -5.66 -9.617 1 98.56 346 LEU B C 1
ATOM 7230 O O . LEU B 1 346 ? 5.434 -4.527 -9.938 1 98.56 346 LEU B O 1
ATOM 7234 N N . ARG B 1 347 ? 3.729 -5.953 -9.68 1 98.56 347 ARG B N 1
ATOM 7235 C CA . ARG B 1 347 ? 2.551 -5.098 -9.578 1 98.56 347 ARG B CA 1
ATOM 7236 C C . ARG B 1 347 ? 2.285 -4.379 -10.898 1 98.56 347 ARG B C 1
ATOM 7238 O O . ARG B 1 347 ? 1.132 -4.227 -11.305 1 98.56 347 ARG B O 1
ATOM 7245 N N . ILE B 1 348 ? 3.359 -3.924 -11.625 1 97.94 348 ILE B N 1
ATOM 7246 C CA . ILE B 1 348 ? 3.145 -3.127 -12.828 1 97.94 348 ILE B CA 1
ATOM 7247 C C . ILE B 1 348 ? 4.113 -3.572 -13.922 1 97.94 348 ILE B C 1
ATOM 7249 O O . ILE B 1 348 ? 5.145 -4.18 -13.633 1 97.94 348 ILE B O 1
ATOM 7253 N N . PRO B 1 349 ? 3.723 -3.262 -15.211 1 97.81 349 PRO B N 1
ATOM 7254 C CA . PRO B 1 349 ? 4.719 -3.441 -16.266 1 97.81 349 PRO B CA 1
ATOM 7255 C C . PRO B 1 349 ? 5.836 -2.398 -16.219 1 97.81 349 PRO B C 1
ATOM 7257 O O . PRO B 1 349 ? 5.582 -1.236 -15.883 1 97.81 349 PRO B O 1
ATOM 7260 N N . LEU B 1 350 ? 7.023 -2.799 -16.531 1 97.62 350 LEU B N 1
ATOM 7261 C CA . LEU B 1 350 ? 8.133 -1.854 -16.594 1 97.62 350 LEU B CA 1
ATOM 7262 C C . LEU B 1 350 ? 8.297 -1.298 -18 1 97.62 350 LEU B C 1
ATOM 7264 O O . LEU B 1 350 ? 8.555 -2.051 -18.938 1 97.62 350 LEU B O 1
ATOM 7268 N N . GLY B 1 351 ? 8.078 0.001 -18.172 1 96.12 351 GLY B N 1
ATOM 7269 C CA . GLY B 1 351 ? 8.297 0.65 -19.453 1 96.12 351 GLY B CA 1
ATOM 7270 C C . GLY B 1 351 ? 9.758 0.691 -19.859 1 96.12 351 GLY B C 1
ATOM 7271 O O . GLY B 1 351 ? 10.641 0.367 -19.047 1 96.12 351 GLY B O 1
ATOM 7272 N N . GLU B 1 352 ? 10.008 1.103 -21.016 1 96.38 352 GLU B N 1
ATOM 7273 C CA . GLU B 1 352 ? 11.367 1.139 -21.562 1 96.38 352 GLU B CA 1
ATOM 7274 C C . GLU B 1 352 ? 12.25 2.105 -20.766 1 96.38 352 GLU B C 1
ATOM 7276 O O . GLU B 1 352 ? 13.477 2.02 -20.812 1 96.38 352 GLU B O 1
ATOM 7281 N N . ASP B 1 353 ? 11.633 2.977 -20.047 1 97 353 ASP B N 1
ATOM 7282 C CA . ASP B 1 353 ? 12.383 3.906 -19.203 1 97 353 ASP B CA 1
ATOM 7283 C C . ASP B 1 353 ? 12.906 3.217 -17.953 1 97 353 ASP B C 1
ATOM 7285 O O . ASP B 1 353 ? 13.727 3.777 -17.219 1 97 353 ASP B O 1
ATOM 7289 N N . ILE B 1 354 ? 12.492 2.021 -17.688 1 98.38 354 ILE B N 1
ATOM 7290 C CA . ILE B 1 354 ? 12.93 1.283 -16.5 1 98.38 354 ILE B CA 1
ATOM 7291 C C . ILE B 1 354 ? 13.641 0.001 -16.922 1 98.38 354 ILE B C 1
ATOM 7293 O O . ILE B 1 354 ? 14.703 -0.327 -16.406 1 98.38 354 ILE B O 1
ATOM 7297 N N . ALA B 1 355 ? 13.055 -0.783 -17.844 1 98.56 355 ALA B N 1
ATOM 7298 C CA . ALA B 1 355 ? 13.625 -2.018 -18.375 1 98.56 355 ALA B CA 1
ATOM 7299 C C . ALA B 1 355 ? 13.68 -1.98 -19.891 1 98.56 355 ALA B C 1
ATOM 7301 O O . ALA B 1 355 ? 12.641 -1.882 -20.562 1 98.56 355 ALA B O 1
ATOM 7302 N N . SER B 1 356 ? 14.906 -2.113 -20.438 1 98.25 356 SER B N 1
ATOM 7303 C CA . SER B 1 356 ? 15.055 -1.987 -21.875 1 98.25 356 SER B CA 1
ATOM 7304 C C . SER B 1 356 ? 15.906 -3.111 -22.453 1 98.25 356 SER B C 1
ATOM 7306 O O . SER B 1 356 ? 16.953 -3.445 -21.891 1 98.25 356 SER B O 1
ATOM 7308 N N . LEU B 1 357 ? 15.461 -3.73 -23.484 1 98.25 357 LEU B N 1
ATOM 7309 C CA . LEU B 1 357 ? 16.234 -4.695 -24.25 1 98.25 357 LEU B CA 1
ATOM 7310 C C . LEU B 1 357 ? 16.859 -4.035 -25.484 1 98.25 357 LEU B C 1
ATOM 7312 O O . LEU B 1 357 ? 17.594 -4.68 -26.234 1 98.25 357 LEU B O 1
ATOM 7316 N N . LYS B 1 358 ? 16.656 -2.729 -25.625 1 97.75 358 LYS B N 1
ATOM 7317 C CA . LYS B 1 358 ? 17.047 -2.035 -26.859 1 97.75 358 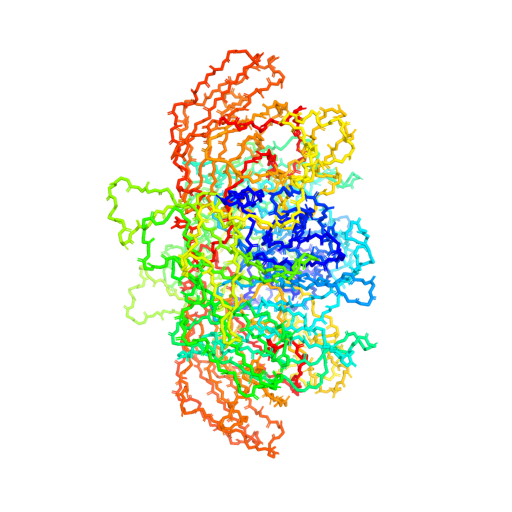LYS B CA 1
ATOM 7318 C C . LYS B 1 358 ? 18.203 -1.07 -26.594 1 97.75 358 LYS B C 1
ATOM 7320 O O . LYS B 1 358 ? 19 -0.796 -27.484 1 97.75 358 LYS B O 1
ATOM 7325 N N . ASP B 1 359 ? 18.266 -0.552 -25.422 1 97.75 359 ASP B N 1
ATOM 7326 C CA . ASP B 1 359 ? 19.25 0.489 -25.141 1 97.75 359 ASP B CA 1
ATOM 7327 C C . ASP B 1 359 ? 20.672 -0.058 -25.234 1 97.75 359 ASP B C 1
ATOM 7329 O O . ASP B 1 359 ? 21.594 0.67 -25.594 1 97.75 359 ASP B O 1
ATOM 7333 N N . ASN B 1 360 ? 20.906 -1.309 -24.812 1 98.06 360 ASN B N 1
ATOM 7334 C CA . ASN B 1 360 ? 22.125 -2.076 -25 1 98.06 360 ASN B CA 1
ATOM 7335 C C . ASN B 1 360 ? 21.844 -3.484 -25.516 1 98.06 360 ASN B C 1
ATOM 7337 O O . ASN B 1 360 ? 21.828 -4.441 -24.734 1 98.06 360 ASN B O 1
ATOM 7341 N N . PRO B 1 361 ? 21.703 -3.605 -26.797 1 97.38 361 PRO B N 1
ATOM 7342 C CA . PRO B 1 361 ? 21.297 -4.902 -27.359 1 97.38 361 PRO B CA 1
ATOM 7343 C C . PRO B 1 361 ? 22.172 -6.051 -26.844 1 97.38 361 PRO B C 1
ATOM 7345 O O . PRO B 1 361 ? 23.391 -5.902 -26.734 1 97.38 361 PRO B O 1
ATOM 7348 N N . GLY B 1 362 ? 21.516 -7.133 -26.562 1 97.81 362 GLY B N 1
ATOM 7349 C CA . GLY B 1 362 ? 22.203 -8.273 -25.984 1 97.81 362 GLY B CA 1
ATOM 7350 C C . GLY B 1 362 ? 22.281 -8.203 -24.469 1 97.81 362 GLY B C 1
ATOM 7351 O O . GLY B 1 362 ? 22.984 -8.984 -23.828 1 97.81 362 GLY B O 1
ATOM 7352 N N . HIS B 1 363 ? 21.625 -7.219 -23.891 1 98.56 363 HIS B N 1
ATOM 7353 C CA . HIS B 1 363 ? 21.5 -7.047 -22.453 1 98.56 363 HIS B CA 1
ATOM 7354 C C . HIS B 1 363 ? 20.078 -6.711 -22.047 1 98.56 363 HIS B C 1
ATOM 7356 O O . HIS B 1 363 ? 19.297 -6.215 -22.859 1 98.56 363 HIS B O 1
ATOM 7362 N N . LEU B 1 364 ? 19.688 -7.094 -20.859 1 98.81 364 LEU B N 1
ATOM 7363 C CA . LEU B 1 364 ? 18.594 -6.414 -20.156 1 98.81 364 LEU B CA 1
ATOM 7364 C C . LEU B 1 364 ? 19.125 -5.242 -19.344 1 98.81 364 LEU B C 1
ATOM 7366 O O . LEU B 1 364 ? 19.859 -5.434 -18.375 1 98.81 364 LEU B O 1
ATOM 7370 N N . ARG B 1 365 ? 18.938 -4.043 -19.797 1 98.75 365 ARG B N 1
ATOM 7371 C CA . ARG B 1 365 ? 19.281 -2.863 -19 1 98.75 365 ARG B CA 1
ATOM 7372 C C . ARG B 1 365 ? 18.172 -2.516 -18.031 1 98.75 365 ARG B C 1
ATOM 7374 O O . ARG B 1 365 ? 17.016 -2.346 -18.422 1 98.75 365 ARG B O 1
ATOM 7381 N N . LEU B 1 366 ? 18.406 -2.42 -16.734 1 98.94 366 LEU B N 1
ATOM 7382 C CA . LEU B 1 366 ? 17.484 -1.942 -15.703 1 98.94 366 LEU B CA 1
ATOM 7383 C C . LEU B 1 366 ? 17.938 -0.585 -15.172 1 98.94 366 LEU B C 1
ATOM 7385 O O . LEU B 1 366 ? 19.047 -0.447 -14.672 1 98.94 366 LEU B O 1
ATOM 7389 N N . TYR B 1 367 ? 17.094 0.421 -15.336 1 98.88 367 TYR B N 1
ATOM 7390 C CA . TYR B 1 367 ? 17.312 1.722 -14.711 1 98.88 367 TYR B CA 1
ATOM 7391 C C . TYR B 1 367 ? 16.812 1.718 -13.266 1 98.88 367 TYR B C 1
ATOM 7393 O O . TYR B 1 367 ? 15.648 1.435 -13.008 1 98.88 367 TYR B O 1
ATOM 7401 N N . GLY B 1 368 ? 17.688 2.059 -12.383 1 98.75 368 GLY B N 1
ATOM 7402 C CA . GLY B 1 368 ? 17.438 1.896 -10.961 1 98.75 368 GLY B CA 1
ATOM 7403 C C . GLY B 1 368 ? 16.203 2.635 -10.477 1 98.75 368 GLY B C 1
ATOM 7404 O O . GLY B 1 368 ? 15.945 3.76 -10.906 1 98.75 368 GLY B O 1
ATOM 7405 N N . ARG B 1 369 ? 15.422 2.021 -9.594 1 98.44 369 ARG B N 1
ATOM 7406 C CA . ARG B 1 369 ? 14.234 2.594 -8.961 1 98.44 369 ARG B CA 1
ATOM 7407 C C . ARG B 1 369 ? 14.195 2.273 -7.473 1 98.44 369 ARG B C 1
ATOM 7409 O O . ARG B 1 369 ? 15.219 2.365 -6.789 1 98.44 369 ARG B O 1
ATOM 7416 N N . GLU B 1 370 ? 13.039 2.059 -6.918 1 98.44 370 GLU B N 1
ATOM 7417 C CA . GLU B 1 370 ? 12.805 1.952 -5.48 1 98.44 370 GLU B CA 1
ATOM 7418 C C . GLU B 1 370 ? 13.328 0.625 -4.934 1 98.44 370 GLU B C 1
ATOM 7420 O O . GLU B 1 370 ? 13.758 -0.241 -5.703 1 98.44 370 GLU B O 1
ATOM 7425 N N . SER B 1 371 ? 13.383 0.528 -3.646 1 98.44 371 SER B N 1
ATOM 7426 C CA . SER B 1 371 ? 13.891 -0.642 -2.939 1 98.44 371 SER B CA 1
ATOM 7427 C C . SER B 1 371 ? 12.93 -1.821 -3.059 1 98.44 371 SER B C 1
ATOM 7429 O O . SER B 1 371 ? 11.797 -1.66 -3.514 1 98.44 371 SER B O 1
ATOM 7431 N N . LEU B 1 372 ? 13.375 -2.988 -2.627 1 98.25 372 LEU B N 1
ATOM 7432 C CA . LEU B 1 372 ? 12.562 -4.203 -2.656 1 98.25 372 LEU B CA 1
ATOM 7433 C C . LEU B 1 372 ? 11.508 -4.176 -1.556 1 98.25 372 LEU B C 1
ATOM 7435 O O . LEU B 1 372 ? 10.617 -5.027 -1.526 1 98.25 372 LEU B O 1
ATOM 7439 N N . THR B 1 373 ? 11.555 -3.174 -0.693 1 97.31 373 THR B N 1
ATOM 7440 C CA . THR B 1 373 ? 10.539 -3.021 0.34 1 97.31 373 THR B CA 1
ATOM 7441 C C . THR B 1 373 ? 9.359 -2.209 -0.183 1 97.31 373 THR B C 1
ATOM 7443 O O . THR B 1 373 ? 8.297 -2.168 0.448 1 97.31 373 THR B O 1
ATOM 7446 N N . SER B 1 374 ? 9.547 -1.507 -1.277 1 98.19 374 SER B N 1
ATOM 7447 C CA . SER B 1 374 ? 8.508 -0.675 -1.87 1 98.19 374 SER B CA 1
ATOM 7448 C C . SER B 1 374 ? 7.414 -1.527 -2.51 1 98.19 374 SER B C 1
ATOM 7450 O O . SER B 1 374 ? 7.684 -2.635 -2.984 1 98.19 374 SER B O 1
ATOM 7452 N N . LYS B 1 375 ? 6.215 -1.015 -2.58 1 98.25 375 LYS B N 1
ATOM 7453 C CA . LYS B 1 375 ? 5.102 -1.666 -3.268 1 98.25 375 LYS B CA 1
ATOM 7454 C C . LYS B 1 375 ? 4.73 -0.917 -4.543 1 98.25 375 LYS B C 1
ATOM 7456 O O . LYS B 1 375 ? 3.652 -1.129 -5.102 1 98.25 375 LYS B O 1
ATOM 7461 N N . PHE B 1 376 ? 5.598 -0.082 -5.016 1 98.06 376 PHE B N 1
ATOM 7462 C CA . PHE B 1 376 ? 5.25 0.797 -6.125 1 98.06 376 PHE B CA 1
ATOM 7463 C C . PHE B 1 376 ? 6.102 0.48 -7.352 1 98.06 376 PHE B C 1
ATOM 7465 O O . PHE B 1 376 ? 5.797 -0.45 -8.102 1 98.06 376 PHE B O 1
ATOM 7472 N N . THR B 1 377 ? 7.289 1.101 -7.445 1 98.06 377 THR B N 1
ATOM 7473 C CA . THR B 1 377 ? 8.047 0.895 -8.672 1 98.06 377 THR B CA 1
ATOM 7474 C C . THR B 1 377 ? 9.422 0.311 -8.367 1 98.06 377 THR B C 1
ATOM 7476 O O . THR B 1 377 ? 10.312 1.02 -7.891 1 98.06 377 THR B O 1
ATOM 7479 N N . GLN B 1 378 ? 9.617 -0.939 -8.688 1 98.44 378 GLN B N 1
ATOM 7480 C CA . GLN B 1 378 ? 10.906 -1.617 -8.547 1 98.44 378 GLN B CA 1
ATOM 7481 C C . GLN B 1 378 ? 11.461 -2.025 -9.906 1 98.44 378 GLN B C 1
ATOM 7483 O O . GLN B 1 378 ? 10.742 -2.58 -10.734 1 98.44 378 GLN B O 1
ATOM 7488 N N . ALA B 1 379 ? 12.68 -1.699 -10.164 1 98.81 379 ALA B N 1
ATOM 7489 C CA . ALA B 1 379 ? 13.359 -2.287 -11.312 1 98.81 379 ALA B CA 1
ATOM 7490 C C . ALA B 1 379 ? 13.812 -3.711 -11.008 1 98.81 379 ALA B C 1
ATOM 7492 O O . ALA B 1 379 ? 15 -3.947 -10.75 1 98.81 379 ALA B O 1
ATOM 7493 N N . PHE B 1 380 ? 12.93 -4.594 -10.992 1 98.81 380 PHE B N 1
ATOM 7494 C CA . PHE B 1 380 ? 13.109 -5.973 -10.562 1 98.81 380 PHE B CA 1
ATOM 7495 C C . PHE B 1 380 ? 12.406 -6.934 -11.516 1 98.81 380 PHE B C 1
ATOM 7497 O O . PHE B 1 380 ? 11.188 -6.875 -11.68 1 98.81 380 PHE B O 1
ATOM 7504 N N . VAL B 1 381 ? 13.133 -7.742 -12.203 1 98.88 381 VAL B N 1
ATOM 7505 C CA . VAL B 1 381 ? 12.664 -8.773 -13.125 1 98.88 381 VAL B CA 1
ATOM 7506 C C . VAL B 1 381 ? 13.07 -10.148 -12.609 1 98.88 381 VAL B C 1
ATOM 7508 O O . VAL B 1 381 ? 14.25 -10.414 -12.383 1 98.88 381 VAL B O 1
ATOM 7511 N N . ALA B 1 382 ? 12.086 -11.039 -12.414 1 98.75 382 ALA B N 1
ATOM 7512 C CA . ALA B 1 382 ? 12.406 -12.32 -11.781 1 98.75 382 ALA B CA 1
ATOM 7513 C C . ALA B 1 382 ? 11.539 -13.438 -12.336 1 98.75 382 ALA B C 1
ATOM 7515 O O . ALA B 1 382 ? 10.562 -13.188 -13.047 1 98.75 382 ALA B O 1
ATOM 7516 N N . ARG B 1 383 ? 11.906 -14.609 -12.094 1 98.06 383 ARG B N 1
ATOM 7517 C CA . ARG B 1 383 ? 11.125 -15.805 -12.414 1 98.06 383 ARG B CA 1
ATOM 7518 C C . ARG B 1 383 ? 10.984 -16.719 -11.195 1 98.06 383 ARG B C 1
ATOM 7520 O O . ARG B 1 383 ? 11.766 -16.609 -10.25 1 98.06 383 ARG B O 1
ATOM 7527 N N . ARG B 1 384 ? 10.047 -17.578 -11.219 1 97.94 384 ARG B N 1
ATOM 7528 C CA . ARG B 1 384 ? 9.688 -18.453 -10.117 1 97.94 384 ARG B CA 1
ATOM 7529 C C . ARG B 1 384 ? 10.742 -19.531 -9.906 1 97.94 384 ARG B C 1
ATOM 7531 O O . ARG B 1 384 ? 11.352 -20.016 -10.867 1 97.94 384 ARG B O 1
ATOM 7538 N N . TRP B 1 385 ? 10.914 -19.906 -8.57 1 98.56 385 TRP B N 1
ATOM 7539 C CA . TRP B 1 385 ? 11.523 -21.203 -8.289 1 98.56 385 TRP B CA 1
ATOM 7540 C C . TRP B 1 385 ? 10.625 -22.344 -8.75 1 98.56 385 TRP B C 1
ATOM 7542 O O . TRP B 1 385 ? 9.5 -22.5 -8.258 1 98.56 385 TRP B O 1
ATOM 7552 N N . GLN B 1 386 ? 11.078 -23.109 -9.664 1 96.94 386 GLN B N 1
ATOM 7553 C CA . GLN B 1 386 ? 10.234 -24.203 -10.148 1 96.94 386 GLN B CA 1
ATOM 7554 C C . GLN B 1 386 ? 10.82 -25.562 -9.781 1 96.94 386 GLN B C 1
ATOM 7556 O O . GLN B 1 386 ? 10.18 -26.594 -9.984 1 96.94 386 GLN B O 1
ATOM 7561 N N . HIS B 1 387 ? 12.055 -25.578 -9.25 1 97.56 387 HIS B N 1
ATOM 7562 C CA . HIS B 1 387 ? 12.75 -26.797 -8.875 1 97.56 387 HIS B CA 1
ATOM 7563 C C . HIS B 1 387 ? 13.43 -26.656 -7.516 1 97.56 387 HIS B C 1
ATOM 7565 O O . HIS B 1 387 ? 13.852 -25.562 -7.141 1 97.56 387 HIS B O 1
ATOM 7571 N N . PHE B 1 388 ? 13.555 -27.766 -6.793 1 98.19 388 PHE B N 1
ATOM 7572 C CA . PHE B 1 388 ? 14.211 -27.766 -5.492 1 98.19 388 PHE B CA 1
ATOM 7573 C C . PHE B 1 388 ? 15.719 -27.625 -5.645 1 98.19 388 PHE B C 1
ATOM 7575 O O . PHE B 1 388 ? 16.406 -27.172 -4.723 1 98.19 388 PHE B O 1
ATOM 7582 N N . ASN B 1 389 ? 16.203 -28.109 -6.777 1 98.62 389 ASN B N 1
ATOM 7583 C CA . ASN B 1 389 ? 17.625 -28.031 -7.094 1 98.62 389 ASN B CA 1
ATOM 7584 C C . ASN B 1 389 ? 17.875 -27.328 -8.422 1 98.62 389 ASN B C 1
ATOM 7586 O O . ASN B 1 389 ? 17.469 -27.828 -9.477 1 98.62 389 ASN B O 1
ATOM 7590 N N . PHE B 1 390 ? 18.531 -26.156 -8.367 1 98.62 390 PHE B N 1
ATOM 7591 C CA . PHE B 1 390 ? 18.812 -25.422 -9.594 1 98.62 390 PHE B CA 1
ATOM 7592 C C . PHE B 1 390 ? 19.938 -24.422 -9.375 1 98.62 390 PHE B C 1
ATOM 7594 O O . PHE B 1 390 ? 20.359 -24.188 -8.242 1 98.62 390 PHE B O 1
ATOM 7601 N N . ILE B 1 391 ? 20.453 -23.938 -10.43 1 98.69 391 ILE B N 1
ATOM 7602 C CA . ILE B 1 391 ? 21.406 -22.828 -10.461 1 98.69 391 ILE B CA 1
ATOM 7603 C C . ILE B 1 391 ? 20.797 -21.656 -11.227 1 98.69 391 ILE B C 1
ATOM 7605 O O . ILE B 1 391 ? 20.203 -21.844 -12.297 1 98.69 391 ILE B O 1
ATOM 7609 N N . ALA B 1 392 ? 20.844 -20.516 -10.68 1 98.81 392 ALA B N 1
ATOM 7610 C CA . ALA B 1 392 ? 20.578 -19.281 -11.398 1 98.81 392 ALA B CA 1
ATOM 7611 C C . ALA B 1 392 ? 21.828 -18.391 -11.445 1 98.81 392 ALA B C 1
ATOM 7613 O O . ALA B 1 392 ? 22.578 -18.328 -10.477 1 98.81 392 ALA B O 1
ATOM 7614 N N . GLU B 1 393 ? 22.047 -17.797 -12.594 1 98.75 393 GLU B N 1
ATOM 7615 C CA . GLU B 1 393 ? 23.281 -17.047 -12.828 1 98.75 393 GLU B CA 1
ATOM 7616 C C . GLU B 1 393 ? 23.031 -15.852 -13.75 1 98.75 393 GLU B C 1
ATOM 7618 O O . GLU B 1 393 ? 22.172 -15.906 -14.625 1 98.75 393 GLU B O 1
ATOM 7623 N N . THR B 1 394 ? 23.75 -14.805 -13.5 1 98.88 394 THR B N 1
ATOM 7624 C CA . THR B 1 394 ? 23.75 -13.664 -14.414 1 98.88 394 THR B CA 1
ATOM 7625 C C . THR B 1 394 ? 25.125 -13.016 -14.484 1 98.88 394 THR B C 1
ATOM 7627 O O . THR B 1 394 ? 26.047 -13.414 -13.758 1 98.88 394 THR B O 1
ATOM 7630 N N . LYS B 1 395 ? 25.359 -12.227 -15.445 1 98.88 395 LYS B N 1
ATOM 7631 C CA . LYS B 1 395 ? 26.531 -11.383 -15.688 1 98.88 395 LYS B CA 1
ATOM 7632 C C . LYS B 1 395 ? 26.125 -9.914 -15.789 1 98.88 395 LYS B C 1
ATOM 7634 O O . LYS B 1 395 ? 25.359 -9.531 -16.672 1 98.88 395 LYS B O 1
ATOM 7639 N N . VAL B 1 396 ? 26.719 -9.086 -14.805 1 98.88 396 VAL B N 1
ATOM 7640 C CA . VAL B 1 396 ? 26.141 -7.742 -14.703 1 98.88 396 VAL B CA 1
ATOM 7641 C C . VAL B 1 396 ? 27.266 -6.707 -14.734 1 98.88 396 VAL B C 1
ATOM 7643 O O . VAL B 1 396 ? 28.312 -6.902 -14.117 1 98.88 396 VAL B O 1
ATOM 7646 N N . ALA B 1 397 ? 27.094 -5.688 -15.555 1 98.88 397 ALA B N 1
ATOM 7647 C CA . ALA B 1 397 ? 27.891 -4.465 -15.531 1 98.88 397 ALA B CA 1
ATOM 7648 C C . ALA B 1 397 ? 27.156 -3.346 -14.797 1 98.88 397 ALA B C 1
ATOM 7650 O O . ALA B 1 397 ? 26.062 -2.951 -15.188 1 98.88 397 ALA B O 1
ATOM 7651 N N . PHE B 1 398 ? 27.75 -2.838 -13.727 1 98.88 398 PHE B N 1
ATOM 7652 C CA . PHE B 1 398 ? 27.156 -1.792 -12.906 1 98.88 398 PHE B CA 1
ATOM 7653 C C . PHE B 1 398 ? 28.234 -0.938 -12.25 1 98.88 398 PHE B C 1
ATOM 7655 O O . PHE B 1 398 ? 29.188 -1.466 -11.68 1 98.88 398 PHE B O 1
ATOM 7662 N N . ARG B 1 399 ? 28.094 0.336 -12.375 1 98.5 399 ARG B N 1
ATOM 7663 C CA . ARG B 1 399 ? 29.062 1.283 -11.82 1 98.5 399 ARG B CA 1
ATOM 7664 C C . ARG B 1 399 ? 28.375 2.283 -10.898 1 98.5 399 ARG B C 1
ATOM 7666 O O . ARG B 1 399 ? 28.094 3.414 -11.297 1 98.5 399 ARG B O 1
ATOM 7673 N N . PRO B 1 400 ? 28.125 1.891 -9.672 1 98.5 400 PRO B N 1
ATOM 7674 C CA . PRO B 1 400 ? 27.531 2.814 -8.703 1 98.5 400 PRO B CA 1
ATOM 7675 C C . PRO B 1 400 ? 28.5 3.924 -8.289 1 98.5 400 PRO B C 1
ATOM 7677 O O . PRO B 1 400 ? 29.719 3.748 -8.359 1 98.5 400 PRO B O 1
ATOM 7680 N N . THR B 1 401 ? 27.906 5.078 -7.875 1 96.75 401 THR B N 1
ATOM 7681 C CA . THR B 1 401 ? 28.719 6.207 -7.426 1 96.75 401 THR B CA 1
ATOM 7682 C C . THR B 1 401 ? 28.344 6.605 -6 1 96.75 401 THR B C 1
ATOM 7684 O O . THR B 1 401 ? 28.906 7.551 -5.445 1 96.75 401 THR B O 1
ATOM 7687 N N . THR B 1 402 ? 27.406 6.035 -5.441 1 97.81 402 THR B N 1
ATOM 7688 C CA . THR B 1 402 ? 26.938 6.266 -4.082 1 97.81 402 THR B CA 1
ATOM 7689 C C . THR B 1 402 ? 26.422 4.973 -3.459 1 97.81 402 THR B C 1
ATOM 7691 O O . THR B 1 402 ? 26.031 4.047 -4.176 1 97.81 402 THR B O 1
ATOM 7694 N N . PHE B 1 403 ? 26.391 4.867 -2.113 1 98 403 PHE B N 1
ATOM 7695 C CA . PHE B 1 403 ? 25.891 3.693 -1.413 1 98 403 PHE B CA 1
ATOM 7696 C C . PHE B 1 403 ? 24.391 3.535 -1.633 1 98 403 PHE B C 1
ATOM 7698 O O . PHE B 1 403 ? 23.812 2.488 -1.322 1 98 403 PHE B O 1
ATOM 7705 N N . GLN B 1 404 ? 23.703 4.551 -2.219 1 98.44 404 GLN B N 1
ATOM 7706 C CA . GLN B 1 404 ? 22.266 4.492 -2.445 1 98.44 404 GLN B CA 1
ATOM 7707 C C . GLN B 1 404 ? 21.938 3.773 -3.752 1 98.44 404 GLN B C 1
ATOM 7709 O O . GLN B 1 404 ? 20.797 3.75 -4.184 1 98.44 404 GLN B O 1
ATOM 7714 N N . GLN B 1 405 ? 22.969 3.195 -4.414 1 98.75 405 GLN B N 1
ATOM 7715 C CA . GLN B 1 405 ? 22.812 2.475 -5.672 1 98.75 405 GLN B CA 1
ATOM 7716 C C . GLN B 1 405 ? 23.281 1.031 -5.547 1 98.75 405 GLN B C 1
ATOM 7718 O O . GLN B 1 405 ? 24.312 0.766 -4.918 1 98.75 405 GLN B O 1
ATOM 7723 N N . SER B 1 406 ? 22.484 0.103 -6.078 1 98.81 406 SER B N 1
ATOM 7724 C CA . SER B 1 406 ? 22.891 -1.3 -6.066 1 98.81 406 SER B CA 1
ATOM 7725 C C . SER B 1 406 ? 22.219 -2.078 -7.195 1 98.81 406 SER B C 1
ATOM 7727 O O . SER B 1 406 ? 21.172 -1.67 -7.699 1 98.81 406 SER B O 1
ATOM 7729 N N . ALA B 1 407 ? 22.828 -3.146 -7.676 1 98.94 407 ALA B N 1
ATOM 7730 C CA . ALA B 1 407 ? 22.25 -4.051 -8.672 1 98.94 407 ALA B CA 1
ATOM 7731 C C . ALA B 1 407 ? 22.844 -5.457 -8.531 1 98.94 407 ALA B C 1
ATOM 7733 O O . ALA B 1 407 ? 24 -5.617 -8.18 1 98.94 407 ALA B O 1
ATOM 7734 N N . GLY B 1 408 ? 22.047 -6.426 -8.789 1 98.88 408 GLY B N 1
ATOM 7735 C CA . GLY B 1 408 ? 22.562 -7.781 -8.711 1 98.88 408 GLY B CA 1
ATOM 7736 C C . GLY B 1 408 ? 21.484 -8.836 -8.734 1 98.88 408 GLY B C 1
ATOM 7737 O O . GLY B 1 408 ? 20.469 -8.695 -9.438 1 98.88 408 GLY B O 1
ATOM 7738 N N . LEU B 1 409 ? 21.781 -9.977 -8.078 1 98.94 409 LEU B N 1
ATOM 7739 C CA . LEU B 1 409 ? 20.969 -11.18 -8.07 1 98.94 409 LEU B CA 1
ATOM 7740 C C . LEU B 1 409 ? 20.156 -11.273 -6.777 1 98.94 409 LEU B C 1
ATOM 7742 O O . LEU B 1 409 ? 20.688 -11.031 -5.688 1 98.94 409 LEU B O 1
ATOM 7746 N N . VAL B 1 410 ? 18.859 -11.617 -6.926 1 98.94 410 VAL B N 1
ATOM 7747 C CA . VAL B 1 410 ? 17.953 -11.602 -5.789 1 98.94 410 VAL B CA 1
ATOM 7748 C C . VAL B 1 410 ? 17.25 -12.953 -5.68 1 98.94 410 VAL B C 1
ATOM 7750 O O . VAL B 1 410 ? 16.828 -13.531 -6.691 1 98.94 410 VAL B O 1
ATOM 7753 N N . ASN B 1 411 ? 17.156 -13.516 -4.531 1 98.94 411 ASN B N 1
ATOM 7754 C CA . ASN B 1 411 ? 16.109 -14.453 -4.145 1 98.94 411 ASN B CA 1
ATOM 7755 C C . ASN B 1 411 ? 15.016 -13.773 -3.322 1 98.94 411 ASN B C 1
ATOM 7757 O O . ASN B 1 411 ? 15.305 -13.117 -2.318 1 98.94 411 ASN B O 1
ATOM 7761 N N . TYR B 1 412 ? 13.797 -13.953 -3.752 1 98.81 412 TYR B N 1
ATOM 7762 C CA . TYR B 1 412 ? 12.727 -13.078 -3.283 1 98.81 412 TYR B CA 1
ATOM 7763 C C . TYR B 1 412 ? 11.469 -13.875 -2.955 1 98.81 412 TYR B C 1
ATOM 7765 O O . TYR B 1 412 ? 11.109 -14.797 -3.689 1 98.81 412 TYR B O 1
ATOM 7773 N N . TYR B 1 413 ? 10.836 -13.531 -1.815 1 98.38 413 TYR B N 1
ATOM 7774 C CA . TYR B 1 413 ? 9.477 -14.008 -1.576 1 98.38 413 TYR B CA 1
ATOM 7775 C C . TYR B 1 413 ? 8.484 -12.852 -1.583 1 98.38 413 TYR B C 1
ATOM 7777 O O . TYR B 1 413 ? 7.52 -12.867 -2.348 1 98.38 413 TYR B O 1
ATOM 7785 N N . ASN B 1 414 ? 8.664 -11.922 -0.748 1 97.81 414 ASN B N 1
ATOM 7786 C CA . ASN B 1 414 ? 7.859 -10.711 -0.695 1 97.81 414 ASN B CA 1
ATOM 7787 C C . ASN B 1 414 ? 8.664 -9.523 -0.181 1 97.81 414 ASN B C 1
ATOM 7789 O O . ASN B 1 414 ? 9.891 -9.594 -0.093 1 97.81 414 ASN B O 1
ATOM 7793 N N . THR B 1 415 ? 8.031 -8.398 0.142 1 97.44 415 THR B N 1
ATOM 7794 C CA . THR B 1 415 ? 8.727 -7.172 0.503 1 97.44 415 THR B CA 1
ATOM 7795 C C . THR B 1 415 ? 9.453 -7.336 1.837 1 97.44 415 THR B C 1
ATOM 7797 O O . THR B 1 415 ? 10.305 -6.516 2.191 1 97.44 415 THR B O 1
ATOM 7800 N N . GLN B 1 416 ? 9.227 -8.438 2.559 1 97.44 416 GLN B N 1
ATOM 7801 C CA . GLN B 1 416 ? 9.789 -8.586 3.898 1 97.44 416 GLN B CA 1
ATOM 7802 C C . GLN B 1 416 ? 10.68 -9.82 3.992 1 97.44 416 GLN B C 1
ATOM 7804 O O . GLN B 1 416 ? 11.164 -10.164 5.07 1 97.44 416 GLN B O 1
ATOM 7809 N N . ASN B 1 417 ? 10.867 -10.531 2.891 1 98.12 417 ASN B N 1
ATOM 7810 C CA . ASN B 1 417 ? 11.68 -11.742 2.871 1 98.12 417 ASN B CA 1
ATOM 7811 C C . ASN B 1 417 ? 12.438 -11.891 1.555 1 98.12 417 ASN B C 1
ATOM 7813 O O . ASN B 1 417 ? 11.883 -12.352 0.558 1 98.12 417 ASN B O 1
ATOM 7817 N N . TRP B 1 418 ? 13.719 -11.578 1.553 1 98.62 418 TRP B N 1
ATOM 7818 C CA . TRP B 1 418 ? 14.555 -11.703 0.362 1 98.62 418 TRP B CA 1
ATOM 7819 C C . TRP B 1 418 ? 16.031 -11.625 0.724 1 98.62 418 TRP B C 1
ATOM 7821 O O . TRP B 1 418 ? 16.391 -11.203 1.829 1 98.62 418 TRP B O 1
ATOM 7831 N N . THR B 1 419 ? 16.891 -12.094 -0.09 1 98.88 419 THR B N 1
ATOM 7832 C CA . THR B 1 419 ? 18.344 -11.961 -0.036 1 98.88 419 THR B CA 1
ATOM 7833 C C . THR B 1 419 ? 18.891 -11.469 -1.372 1 98.88 419 THR B C 1
ATOM 7835 O O . THR B 1 419 ? 18.328 -11.758 -2.428 1 98.88 419 THR B O 1
ATOM 7838 N N . THR B 1 420 ? 19.938 -10.719 -1.321 1 98.75 420 THR B N 1
ATOM 7839 C CA . THR B 1 420 ? 20.562 -10.219 -2.545 1 98.75 420 THR B CA 1
ATOM 7840 C C . THR B 1 420 ? 22.078 -10.359 -2.482 1 98.75 420 THR B C 1
ATOM 7842 O O . THR B 1 420 ? 22.672 -10.211 -1.414 1 98.75 420 THR B O 1
ATOM 7845 N N . LEU B 1 421 ? 22.688 -10.75 -3.467 1 98.94 421 LEU B N 1
ATOM 7846 C CA . LEU B 1 421 ? 24.094 -10.484 -3.795 1 98.94 421 LEU B CA 1
ATOM 7847 C C . LEU B 1 421 ? 24.203 -9.383 -4.84 1 98.94 421 LEU B C 1
ATOM 7849 O O . LEU B 1 421 ? 23.75 -9.547 -5.977 1 98.94 421 LEU B O 1
ATOM 7853 N N . GLN B 1 422 ? 24.828 -8.289 -4.441 1 98.88 422 GLN B N 1
ATOM 7854 C CA . GLN B 1 422 ? 24.719 -7.129 -5.316 1 98.88 422 GLN B CA 1
ATOM 7855 C C . GLN B 1 422 ? 26 -6.289 -5.289 1 98.88 422 GLN B C 1
ATOM 7857 O O . GLN B 1 422 ? 26.75 -6.332 -4.316 1 98.88 422 GLN B O 1
ATOM 7862 N N . ILE B 1 423 ? 26.188 -5.582 -6.375 1 98.88 423 ILE B N 1
ATOM 7863 C CA . ILE B 1 423 ? 27.234 -4.57 -6.488 1 98.88 423 ILE B CA 1
ATOM 7864 C C . ILE B 1 423 ? 26.719 -3.24 -5.941 1 98.88 423 ILE B C 1
ATOM 7866 O O . ILE B 1 423 ? 25.594 -2.834 -6.23 1 98.88 423 ILE B O 1
ATOM 7870 N N . THR B 1 424 ? 27.5 -2.607 -5.145 1 98.75 424 THR B N 1
ATOM 7871 C CA . THR B 1 424 ? 27.188 -1.273 -4.641 1 98.75 424 THR B CA 1
ATOM 7872 C C . THR B 1 424 ? 28.469 -0.48 -4.391 1 98.75 424 THR B C 1
ATOM 7874 O O . THR B 1 424 ? 29.516 -0.782 -4.969 1 98.75 424 THR B O 1
ATOM 7877 N N . TRP B 1 425 ? 28.312 0.585 -3.65 1 98.38 425 TRP B N 1
ATOM 7878 C CA . TRP B 1 425 ? 29.422 1.514 -3.438 1 98.38 425 TRP B CA 1
ATOM 7879 C C . TRP B 1 425 ? 29.719 1.673 -1.95 1 98.38 425 TRP B C 1
ATOM 7881 O O . TRP B 1 425 ? 28.797 1.748 -1.131 1 98.38 425 TRP B O 1
ATOM 7891 N N . HIS B 1 426 ? 30.938 1.592 -1.65 1 97.69 426 HIS B N 1
ATOM 7892 C CA . HIS B 1 426 ? 31.469 1.931 -0.333 1 97.69 426 HIS B CA 1
ATOM 7893 C C . HIS B 1 426 ? 32.406 3.139 -0.406 1 97.69 426 HIS B C 1
ATOM 7895 O O . HIS B 1 426 ? 33.312 3.17 -1.225 1 97.69 426 HIS B O 1
ATOM 7901 N N . GLU B 1 427 ? 32.188 4.062 0.372 1 95.31 427 GLU B N 1
ATOM 7902 C CA . GLU B 1 427 ? 32.875 5.336 0.29 1 95.31 427 GLU B CA 1
ATOM 7903 C C . GLU B 1 427 ? 34.375 5.145 0.393 1 95.31 427 GLU B C 1
ATOM 7905 O O . GLU B 1 427 ? 35.156 5.879 -0.231 1 95.31 427 GLU B O 1
ATOM 7910 N N . GLU B 1 428 ? 34.875 4.219 1.111 1 96.25 428 GLU B N 1
ATOM 7911 C CA . GLU B 1 428 ? 36.312 3.988 1.298 1 96.25 428 GLU B CA 1
ATOM 7912 C C . GLU B 1 428 ? 36.812 2.92 0.338 1 96.25 428 GLU B C 1
ATOM 7914 O O . GLU B 1 428 ? 37.938 3.027 -0.179 1 96.25 428 GLU B O 1
ATOM 7919 N N . LYS B 1 429 ? 36.031 1.9 0.055 1 97.38 429 LYS B N 1
ATOM 7920 C CA . LYS B 1 429 ? 36.469 0.729 -0.69 1 97.38 429 LYS B CA 1
ATOM 7921 C C . LYS B 1 429 ? 36.156 0.868 -2.176 1 97.38 429 LYS B C 1
ATOM 7923 O O . LYS B 1 429 ? 36.688 0.135 -3.004 1 97.38 429 LYS B O 1
ATOM 7928 N N . GLY B 1 430 ? 35.25 1.808 -2.498 1 97.69 430 GLY B N 1
ATOM 7929 C CA . GLY B 1 430 ? 34.812 1.915 -3.873 1 97.69 430 GLY B CA 1
ATOM 7930 C C . GLY B 1 430 ? 33.688 0.934 -4.203 1 97.69 430 GLY B C 1
ATOM 7931 O O . GLY B 1 430 ? 32.719 0.811 -3.457 1 97.69 430 GLY B O 1
ATOM 7932 N N . ARG B 1 431 ? 33.875 0.337 -5.387 1 98.44 431 ARG B N 1
ATOM 7933 C CA . ARG B 1 431 ? 32.875 -0.643 -5.828 1 98.44 431 ARG B CA 1
ATOM 7934 C C . ARG B 1 431 ? 33.031 -1.952 -5.062 1 98.44 431 ARG B C 1
ATOM 7936 O O . ARG B 1 431 ? 34.125 -2.521 -5 1 98.44 431 ARG B O 1
ATOM 7943 N N . ILE B 1 432 ? 31.938 -2.416 -4.449 1 98.69 432 ILE B N 1
ATOM 7944 C CA . ILE B 1 432 ? 32 -3.627 -3.641 1 98.69 432 ILE B CA 1
ATOM 7945 C C . ILE B 1 432 ? 30.859 -4.562 -3.99 1 98.69 432 ILE B C 1
ATOM 7947 O O . ILE B 1 432 ? 29.859 -4.133 -4.562 1 98.69 432 ILE B O 1
ATOM 7951 N N . LEU B 1 433 ? 31.062 -5.824 -3.703 1 98.62 433 LEU B N 1
ATOM 7952 C CA . LEU B 1 433 ? 30 -6.816 -3.615 1 98.62 433 LEU B CA 1
ATOM 7953 C C . LEU B 1 433 ? 29.562 -7.008 -2.168 1 98.62 433 LEU B C 1
ATOM 7955 O O . LEU B 1 433 ? 30.391 -7.211 -1.28 1 98.62 433 LEU B O 1
ATOM 7959 N N . GLU B 1 434 ? 28.266 -6.898 -1.928 1 98.25 434 GLU B N 1
ATOM 7960 C CA . GLU B 1 434 ? 27.734 -7.129 -0.592 1 98.25 434 GLU B CA 1
ATOM 7961 C C . GLU B 1 434 ? 26.516 -8.055 -0.641 1 98.25 434 GLU B C 1
ATOM 7963 O O . GLU B 1 434 ? 26 -8.352 -1.72 1 98.25 434 GLU B O 1
ATOM 7968 N N . VAL B 1 435 ? 26.188 -8.648 0.512 1 98.69 435 VAL B N 1
ATOM 7969 C CA . VAL B 1 435 ? 24.984 -9.43 0.719 1 98.69 435 VAL B CA 1
ATOM 7970 C C . VAL B 1 435 ? 24.031 -8.672 1.649 1 98.69 435 VAL B C 1
ATOM 7972 O O . VAL B 1 435 ? 24.453 -8.133 2.674 1 98.69 435 VAL B O 1
ATOM 7975 N N . MET B 1 436 ? 22.859 -8.484 1.244 1 98.31 436 MET B N 1
ATOM 7976 C CA . MET B 1 436 ? 21.812 -7.941 2.1 1 98.31 436 MET B CA 1
ATOM 7977 C C . MET B 1 436 ? 20.672 -8.945 2.266 1 98.31 436 MET B C 1
ATOM 7979 O O . MET B 1 436 ? 20.312 -9.641 1.317 1 98.31 436 MET B O 1
ATOM 7983 N N . THR B 1 437 ? 20.094 -9.016 3.492 1 98.44 437 THR B N 1
ATOM 7984 C CA . THR B 1 437 ? 19.016 -9.953 3.777 1 98.44 437 THR B CA 1
ATOM 7985 C C . THR B 1 437 ? 17.859 -9.25 4.484 1 98.44 437 THR B C 1
ATOM 7987 O O . THR B 1 437 ? 18.078 -8.297 5.238 1 98.44 437 THR B O 1
ATOM 7990 N N . CYS B 1 438 ? 16.719 -9.539 4.184 1 98.44 438 CYS B N 1
ATOM 7991 C CA . CYS B 1 438 ? 15.492 -9.188 4.883 1 98.44 438 CYS B CA 1
ATOM 7992 C C . CYS B 1 438 ? 14.734 -10.445 5.293 1 98.44 438 CYS B C 1
ATOM 7994 O O . CYS B 1 438 ? 14.305 -11.227 4.441 1 98.44 438 CYS B O 1
ATOM 7996 N N . ASP B 1 439 ? 14.617 -10.742 6.562 1 98.19 439 ASP B N 1
ATOM 7997 C CA . ASP B 1 439 ? 13.977 -11.906 7.16 1 98.19 439 ASP B CA 1
ATOM 7998 C C . ASP B 1 439 ? 12.867 -11.484 8.117 1 98.19 439 ASP B C 1
ATOM 8000 O O . ASP B 1 439 ? 13.117 -11.211 9.289 1 98.19 439 ASP B O 1
ATOM 8004 N N . ASN B 1 440 ? 11.578 -11.594 7.598 1 97.44 440 ASN B N 1
ATOM 8005 C CA . ASN B 1 440 ? 10.445 -11.086 8.352 1 97.44 440 ASN B CA 1
ATOM 8006 C C . ASN B 1 440 ? 10.695 -9.672 8.859 1 97.44 440 ASN B C 1
ATOM 8008 O O . ASN B 1 440 ? 10.531 -9.391 10.047 1 97.44 440 ASN B O 1
ATOM 8012 N N . PHE B 1 441 ? 11.227 -8.859 7.922 1 96 441 PHE B N 1
ATOM 8013 C CA . PHE B 1 441 ? 11.422 -7.418 8.039 1 96 441 PHE B CA 1
ATOM 8014 C C . PHE B 1 441 ? 12.602 -7.105 8.953 1 96 441 PHE B C 1
ATOM 8016 O O . PHE B 1 441 ? 12.797 -5.953 9.352 1 96 441 PHE B O 1
ATOM 8023 N N . ALA B 1 442 ? 13.305 -8.117 9.391 1 97.69 442 ALA B N 1
ATOM 8024 C CA . ALA B 1 442 ? 14.609 -7.906 10.016 1 97.69 442 ALA B CA 1
ATOM 8025 C C . ALA B 1 442 ? 15.719 -7.863 8.969 1 97.69 442 ALA B C 1
ATOM 8027 O O . ALA B 1 442 ? 15.875 -8.797 8.188 1 97.69 442 ALA B O 1
ATOM 8028 N N . PHE B 1 443 ? 16.531 -6.836 8.945 1 97.94 443 PHE B N 1
ATOM 8029 C CA . PHE B 1 443 ? 17.531 -6.613 7.906 1 97.94 443 PHE B CA 1
ATOM 8030 C C . PHE B 1 443 ? 18.938 -6.934 8.43 1 97.94 443 PHE B C 1
ATOM 8032 O O . PHE B 1 443 ? 19.219 -6.746 9.617 1 97.94 443 PHE B O 1
ATOM 8039 N N . ASP B 1 444 ? 19.734 -7.426 7.527 1 98.19 444 ASP B N 1
ATOM 8040 C CA . ASP B 1 444 ? 21.125 -7.711 7.867 1 98.19 444 ASP B CA 1
ATOM 8041 C C . ASP B 1 444 ? 22.016 -7.59 6.637 1 98.19 444 ASP B C 1
ATOM 8043 O O . ASP B 1 444 ? 21.531 -7.578 5.504 1 98.19 444 ASP B O 1
ATOM 8047 N N . GLN B 1 445 ? 23.281 -7.355 6.848 1 98.12 445 GLN B N 1
ATOM 8048 C CA . GLN B 1 445 ? 24.375 -7.379 5.871 1 98.12 445 GLN B CA 1
ATOM 8049 C C . GLN B 1 445 ? 25.516 -8.266 6.348 1 98.12 445 GLN B C 1
ATOM 8051 O O . GLN B 1 445 ? 26.531 -7.77 6.844 1 98.12 445 GLN B O 1
ATOM 8056 N N . PRO B 1 446 ? 25.375 -9.508 5.973 1 97.62 446 PRO B N 1
ATOM 8057 C CA . PRO B 1 446 ? 26.234 -10.508 6.605 1 97.62 446 PRO B CA 1
ATOM 8058 C C . PRO B 1 446 ? 27.719 -10.281 6.301 1 97.62 446 PRO B C 1
ATOM 8060 O O . PRO B 1 446 ? 28.578 -10.742 7.055 1 97.62 446 PRO B O 1
ATOM 8063 N N . LEU B 1 447 ? 28.078 -9.633 5.199 1 97.5 447 LEU B N 1
ATOM 8064 C CA . LEU B 1 447 ? 29.484 -9.43 4.836 1 97.5 447 LEU B CA 1
ATOM 8065 C C . LEU B 1 447 ? 29.984 -8.086 5.355 1 97.5 447 LEU B C 1
ATOM 8067 O O . LEU B 1 447 ? 31.094 -7.672 5.027 1 97.5 447 LEU B O 1
ATOM 8071 N N . ARG B 1 448 ? 29.234 -7.402 6.141 1 94.5 448 ARG B N 1
ATOM 8072 C CA . ARG B 1 448 ? 29.609 -6.055 6.566 1 94.5 448 ARG B CA 1
ATOM 8073 C C . ARG B 1 448 ? 31.016 -6.027 7.148 1 94.5 448 ARG B C 1
ATOM 8075 O O . ARG B 1 448 ? 31.328 -6.801 8.055 1 94.5 448 ARG B O 1
ATOM 8082 N N . GLY B 1 449 ? 31.859 -5.125 6.672 1 94.81 449 GLY B N 1
ATOM 8083 C CA . GLY B 1 449 ? 33.25 -5.02 7.059 1 94.81 449 GLY B CA 1
ATOM 8084 C C . GLY B 1 449 ? 34.188 -5.895 6.227 1 94.81 449 GLY B C 1
ATOM 8085 O O . GLY B 1 449 ? 35.375 -5.637 6.145 1 94.81 449 GLY B O 1
ATOM 8086 N N . GLU B 1 450 ? 33.625 -6.965 5.621 1 96.56 450 GLU B N 1
ATOM 8087 C CA . GLU B 1 450 ? 34.406 -7.906 4.812 1 96.56 450 GLU B CA 1
ATOM 8088 C C . GLU B 1 450 ? 33.844 -8.008 3.4 1 96.56 450 GLU B C 1
ATOM 8090 O O . GLU B 1 450 ? 33.844 -9.086 2.805 1 96.56 450 GLU B O 1
ATOM 8095 N N . GLU B 1 451 ? 33.281 -6.887 2.965 1 97.38 451 GLU B N 1
ATOM 8096 C CA . GLU B 1 451 ? 32.75 -6.871 1.61 1 97.38 451 GLU B CA 1
ATOM 8097 C C . GLU B 1 451 ? 33.844 -7.113 0.574 1 97.38 451 GLU B C 1
ATOM 8099 O O . GLU B 1 451 ? 35.031 -6.816 0.82 1 97.38 451 GLU B O 1
ATOM 8104 N N . ILE B 1 452 ? 33.5 -7.676 -0.525 1 98.44 452 ILE B N 1
ATOM 8105 C CA . ILE B 1 452 ? 34.438 -8.008 -1.585 1 98.44 452 ILE B CA 1
ATOM 8106 C C . ILE B 1 452 ? 34.656 -6.797 -2.488 1 98.44 452 ILE B C 1
ATOM 8108 O O . ILE B 1 452 ? 33.688 -6.289 -3.088 1 98.44 452 ILE B O 1
ATOM 8112 N N . ILE B 1 453 ? 35.875 -6.34 -2.605 1 98.5 453 ILE B N 1
ATOM 8113 C CA . ILE B 1 453 ? 36.188 -5.207 -3.469 1 98.5 453 ILE B CA 1
ATOM 8114 C C . ILE B 1 453 ? 36.156 -5.648 -4.93 1 98.5 453 ILE B C 1
ATOM 8116 O O . ILE B 1 453 ? 36.75 -6.668 -5.285 1 98.5 453 ILE B O 1
ATOM 8120 N N . VAL B 1 454 ? 35.406 -5.004 -5.77 1 98.69 454 VAL B N 1
ATOM 8121 C CA . VAL B 1 454 ? 35.406 -5.246 -7.207 1 98.69 454 VAL B CA 1
ATOM 8122 C C . VAL B 1 454 ? 36.469 -4.395 -7.879 1 98.69 454 VAL B C 1
ATOM 8124 O O . VAL B 1 454 ? 36.406 -3.164 -7.848 1 98.69 454 VAL B O 1
ATOM 8127 N N . PRO B 1 455 ? 37.375 -5.027 -8.539 1 97.62 455 PRO B N 1
ATOM 8128 C CA . PRO B 1 455 ? 38.438 -4.242 -9.188 1 97.62 455 PRO B CA 1
ATOM 8129 C C . PRO B 1 455 ? 37.906 -3.285 -10.25 1 97.62 455 PRO B C 1
ATOM 8131 O O . PRO B 1 455 ? 36.969 -3.623 -10.961 1 97.62 455 PRO B O 1
ATOM 8134 N N . ASP B 1 456 ? 38.562 -2.178 -10.398 1 95.5 456 ASP B N 1
ATOM 8135 C CA . ASP B 1 456 ? 38.094 -1.119 -11.289 1 95.5 456 ASP B CA 1
ATOM 8136 C C . ASP B 1 456 ? 38.094 -1.59 -12.742 1 95.5 456 ASP B C 1
ATOM 8138 O O . ASP B 1 456 ? 37.25 -1.135 -13.547 1 95.5 456 ASP B O 1
ATOM 8142 N N . ASP B 1 457 ? 38.969 -2.477 -13.055 1 96.44 457 ASP B N 1
ATOM 8143 C CA . ASP B 1 457 ? 39.125 -2.893 -14.445 1 96.44 457 ASP B CA 1
ATOM 8144 C C . ASP B 1 457 ? 38.094 -3.975 -14.805 1 96.44 457 ASP B C 1
ATOM 8146 O O . ASP B 1 457 ? 37.969 -4.336 -15.977 1 96.44 457 ASP B O 1
ATOM 8150 N N . VAL B 1 458 ? 37.438 -4.461 -13.812 1 97.56 458 VAL B N 1
ATOM 8151 C CA . VAL B 1 458 ? 36.406 -5.469 -14.047 1 97.56 458 VAL B CA 1
ATOM 8152 C C . VAL B 1 458 ? 35.125 -4.793 -14.508 1 97.56 458 VAL B C 1
ATOM 8154 O O . VAL B 1 458 ? 34.531 -4.012 -13.766 1 97.56 458 VAL B O 1
ATOM 8157 N N . GLU B 1 459 ? 34.719 -5.059 -15.656 1 97.75 459 GLU B N 1
ATOM 8158 C CA . GLU B 1 459 ? 33.5 -4.469 -16.188 1 97.75 459 GLU B CA 1
ATOM 8159 C C . GLU B 1 459 ? 32.281 -5.254 -15.75 1 97.75 459 GLU B C 1
ATOM 8161 O O . GLU B 1 459 ? 31.281 -4.672 -15.32 1 97.75 459 GLU B O 1
ATOM 8166 N N . TYR B 1 460 ? 32.406 -6.57 -15.953 1 98.62 460 TYR B N 1
ATOM 8167 C CA . TYR B 1 460 ? 31.297 -7.461 -15.633 1 98.62 460 TYR B CA 1
ATOM 8168 C C . TYR B 1 460 ? 31.609 -8.312 -14.406 1 98.62 460 TYR B C 1
ATOM 8170 O O . TYR B 1 460 ? 32.75 -8.773 -14.242 1 98.62 460 TYR B O 1
ATOM 8178 N N . VAL B 1 461 ? 30.656 -8.453 -13.562 1 98.88 461 VAL B N 1
ATOM 8179 C CA . VAL B 1 461 ? 30.703 -9.375 -12.438 1 98.88 461 VAL B CA 1
ATOM 8180 C C . VAL B 1 461 ? 29.703 -10.508 -12.648 1 98.88 461 VAL B C 1
ATOM 8182 O O . VAL B 1 461 ? 28.531 -10.258 -12.977 1 98.88 461 VAL B O 1
ATOM 8185 N N . TYR B 1 462 ? 30.156 -11.734 -12.5 1 98.88 462 TYR B N 1
ATOM 8186 C CA . TYR B 1 462 ? 29.281 -12.898 -12.562 1 98.88 462 TYR B CA 1
ATOM 8187 C C . TYR B 1 462 ? 28.719 -13.227 -11.188 1 98.88 462 TYR B C 1
ATOM 8189 O O . TYR B 1 462 ? 29.453 -13.289 -10.203 1 98.88 462 TYR B O 1
ATOM 8197 N N . LEU B 1 463 ? 27.438 -13.32 -11.109 1 98.94 463 LEU B N 1
ATOM 8198 C CA . LEU B 1 463 ? 26.734 -13.672 -9.883 1 98.94 463 LEU B CA 1
ATOM 8199 C C . LEU B 1 463 ? 25.938 -14.969 -10.055 1 98.94 463 LEU B C 1
ATOM 8201 O O . LEU B 1 463 ? 25.312 -15.188 -11.094 1 98.94 463 LEU B O 1
ATOM 8205 N N . ARG B 1 464 ? 26.016 -15.805 -9.039 1 98.81 464 ARG B N 1
ATOM 8206 C CA . ARG B 1 464 ? 25.359 -17.109 -9.117 1 98.81 464 ARG B CA 1
ATOM 8207 C C . ARG B 1 464 ? 24.734 -17.5 -7.785 1 98.81 464 ARG B C 1
ATOM 8209 O O . ARG B 1 464 ? 25.25 -17.141 -6.723 1 98.81 464 ARG B O 1
ATOM 8216 N N . VAL B 1 465 ? 23.594 -18.141 -7.828 1 98.94 465 VAL B N 1
ATOM 8217 C CA . VAL B 1 465 ? 23.047 -18.828 -6.664 1 98.94 465 VAL B CA 1
ATOM 8218 C C . VAL B 1 465 ? 22.828 -20.297 -6.984 1 98.94 465 VAL B C 1
ATOM 8220 O O . VAL B 1 465 ? 22.406 -20.656 -8.094 1 98.94 465 VAL B O 1
ATOM 8223 N N . GLU B 1 466 ? 23.188 -21.141 -6.133 1 98.81 466 GLU B N 1
ATOM 8224 C CA . GLU B 1 466 ? 22.922 -22.578 -6.188 1 98.81 466 GLU B CA 1
ATOM 8225 C C . GLU B 1 466 ? 21.953 -23 -5.082 1 98.81 466 GLU B C 1
ATOM 8227 O O . GLU B 1 466 ? 22.234 -22.812 -3.898 1 98.81 466 GLU B O 1
ATOM 8232 N N . VAL B 1 467 ? 20.828 -23.469 -5.484 1 98.75 467 VAL B N 1
ATOM 8233 C CA . VAL B 1 467 ? 19.812 -23.953 -4.543 1 98.75 467 VAL B CA 1
ATOM 8234 C C . VAL B 1 467 ? 19.875 -25.469 -4.449 1 98.75 467 VAL B C 1
ATOM 8236 O O . VAL B 1 467 ? 19.766 -26.172 -5.465 1 98.75 467 VAL B O 1
ATOM 8239 N N . GLN B 1 468 ? 20.031 -26 -3.281 1 98.06 468 GLN B N 1
ATOM 8240 C CA . GLN B 1 468 ? 20.062 -27.422 -2.982 1 98.06 468 GLN B CA 1
ATOM 8241 C C . GLN B 1 468 ? 18.984 -27.812 -1.979 1 98.06 468 GLN B C 1
ATOM 8243 O O . GLN B 1 468 ? 19.281 -28.125 -0.826 1 98.06 468 GLN B O 1
ATOM 8248 N N . THR B 1 469 ? 17.844 -27.828 -2.381 1 97.25 469 THR B N 1
ATOM 8249 C CA . THR B 1 469 ? 16.594 -28.219 -1.728 1 97.25 469 THR B CA 1
ATOM 8250 C C . THR B 1 469 ? 16.359 -27.406 -0.464 1 97.25 469 THR B C 1
ATOM 8252 O O . THR B 1 469 ? 15.594 -26.438 -0.478 1 97.25 469 THR B O 1
ATOM 8255 N N . THR B 1 470 ? 17.234 -27.578 0.605 1 96.94 470 THR B N 1
ATOM 8256 C CA . THR B 1 470 ? 16.922 -26.969 1.89 1 96.94 470 THR B CA 1
ATOM 8257 C C . THR B 1 470 ? 17.734 -25.688 2.09 1 96.94 470 THR B C 1
ATOM 8259 O O . THR B 1 470 ? 17.438 -24.891 2.98 1 96.94 470 THR B O 1
ATOM 8262 N N . THR B 1 471 ? 18.812 -25.562 1.299 1 98.12 471 THR B N 1
ATOM 8263 C CA . THR B 1 471 ? 19.672 -24.391 1.447 1 98.12 471 THR B CA 1
ATOM 8264 C C . THR B 1 471 ? 20.031 -23.812 0.083 1 98.12 471 THR B C 1
ATOM 8266 O O . THR B 1 471 ? 19.812 -24.453 -0.948 1 98.12 471 THR B O 1
ATOM 8269 N N . TYR B 1 472 ? 20.469 -22.609 0.052 1 98.69 472 TYR B N 1
ATOM 8270 C CA . TYR B 1 472 ? 21.078 -22.031 -1.138 1 98.69 472 TYR B CA 1
ATOM 8271 C C . TYR B 1 472 ? 22.219 -21.094 -0.763 1 98.69 472 TYR B C 1
ATOM 8273 O O . TYR B 1 472 ? 22.297 -20.625 0.373 1 98.69 472 TYR B O 1
ATOM 8281 N N . GLN B 1 473 ? 23.156 -20.938 -1.645 1 98.75 473 GLN B N 1
ATOM 8282 C CA . GLN B 1 473 ? 24.344 -20.125 -1.435 1 98.75 473 GLN B CA 1
ATOM 8283 C C . GLN B 1 473 ? 24.703 -19.328 -2.689 1 98.75 473 GLN B C 1
ATOM 8285 O O . GLN B 1 473 ? 24.531 -19.828 -3.809 1 98.75 473 GLN B O 1
ATOM 8290 N N . TYR B 1 474 ? 25.234 -18.125 -2.445 1 98.88 474 TYR B N 1
ATOM 8291 C CA . TYR B 1 474 ? 25.688 -17.266 -3.533 1 98.88 474 TYR B CA 1
ATOM 8292 C C . TYR B 1 474 ? 27.156 -17.5 -3.832 1 98.88 474 TYR B C 1
ATOM 8294 O O . TYR B 1 474 ? 27.922 -17.891 -2.947 1 98.88 474 TYR B O 1
ATOM 8302 N N . SER B 1 475 ? 27.562 -17.281 -5.066 1 98.88 475 SER B N 1
ATOM 8303 C CA . SER B 1 475 ? 28.953 -17.219 -5.52 1 98.88 475 SER B CA 1
ATOM 8304 C C . SER B 1 475 ? 29.141 -16.094 -6.531 1 98.88 475 SER B C 1
ATOM 8306 O O . SER B 1 475 ? 28.172 -15.586 -7.098 1 98.88 475 SER B O 1
ATOM 8308 N N . TYR B 1 476 ? 30.344 -15.656 -6.668 1 98.88 476 TYR B N 1
ATOM 8309 C CA . TYR B 1 476 ? 30.672 -14.641 -7.668 1 98.88 476 TYR B CA 1
ATOM 8310 C C . TYR B 1 476 ? 31.938 -15.031 -8.445 1 98.88 476 TYR B C 1
ATOM 8312 O O . TYR B 1 476 ? 32.688 -15.914 -8.031 1 98.88 476 TYR B O 1
ATOM 8320 N N . SER B 1 477 ? 32.125 -14.469 -9.625 1 98.81 477 SER B N 1
ATOM 8321 C CA . SER B 1 477 ? 33.344 -14.57 -10.445 1 98.81 477 SER B CA 1
ATOM 8322 C C . SER B 1 477 ? 33.625 -13.266 -11.172 1 98.81 477 SER B C 1
ATOM 8324 O O . SER B 1 477 ? 32.719 -12.523 -11.531 1 98.81 477 SER B O 1
ATOM 8326 N N . PHE B 1 478 ? 34.938 -12.953 -11.367 1 98.5 478 PHE B N 1
ATOM 8327 C CA . PHE B 1 478 ? 35.312 -11.766 -12.117 1 98.5 478 PHE B CA 1
ATOM 8328 C C . PHE B 1 478 ? 35.719 -12.133 -13.547 1 98.5 478 PHE B C 1
ATOM 8330 O O . PHE B 1 478 ? 35.906 -11.258 -14.383 1 98.5 478 PHE B O 1
ATOM 8337 N N . ASP B 1 479 ? 35.781 -13.5 -13.797 1 97.12 479 ASP B N 1
ATOM 8338 C CA . ASP B 1 479 ? 36.219 -13.891 -15.125 1 97.12 479 ASP B CA 1
ATOM 8339 C C . ASP B 1 479 ? 35.281 -14.93 -15.734 1 97.12 479 ASP B C 1
ATOM 8341 O O . ASP B 1 479 ? 35.5 -15.398 -16.859 1 97.12 479 ASP B O 1
ATOM 8345 N N . GLY B 1 480 ? 34.281 -15.344 -15 1 96.75 480 GLY B N 1
ATOM 8346 C CA . GLY B 1 480 ? 33.312 -16.312 -15.492 1 96.75 480 GLY B CA 1
ATOM 8347 C C . GLY B 1 480 ? 33.812 -17.75 -15.398 1 96.75 480 GLY B C 1
ATOM 8348 O O . GLY B 1 480 ? 33.094 -18.688 -15.742 1 96.75 480 GLY B O 1
ATOM 8349 N N . LYS B 1 481 ? 35 -17.922 -14.859 1 97.19 481 LYS B N 1
ATOM 8350 C CA . LYS B 1 481 ? 35.625 -19.25 -14.789 1 97.19 481 LYS B CA 1
ATOM 8351 C C . LYS B 1 481 ? 35.844 -19.672 -13.344 1 97.19 481 LYS B C 1
ATOM 8353 O O . LYS B 1 481 ? 35.406 -20.766 -12.938 1 97.19 481 LYS B O 1
ATOM 8358 N N . LYS B 1 482 ? 36.469 -18.875 -12.633 1 97.69 482 LYS B N 1
ATOM 8359 C CA . LYS B 1 482 ? 36.719 -19.156 -11.227 1 97.69 482 LYS B CA 1
ATOM 8360 C C . LYS B 1 482 ? 35.625 -18.594 -10.336 1 97.69 482 LYS B C 1
ATOM 8362 O O . LYS B 1 482 ? 35.531 -17.375 -10.164 1 97.69 482 LYS B O 1
ATOM 8367 N N . TRP B 1 483 ? 34.938 -19.469 -9.797 1 98.44 483 TRP B N 1
ATOM 8368 C CA . TRP B 1 483 ? 33.844 -19.078 -8.93 1 98.44 483 TRP B CA 1
ATOM 8369 C C . TRP B 1 483 ? 34.25 -19.141 -7.461 1 98.44 483 TRP B C 1
ATOM 8371 O O . TRP B 1 483 ? 34.875 -20.109 -7.031 1 98.44 483 TRP B O 1
ATOM 8381 N N . ILE B 1 484 ? 33.906 -18.109 -6.68 1 98.56 484 ILE B N 1
ATOM 8382 C CA . ILE B 1 484 ? 34.188 -18.047 -5.242 1 98.56 484 ILE B CA 1
ATOM 8383 C C . ILE B 1 484 ? 32.844 -18.031 -4.48 1 98.56 484 ILE B C 1
ATOM 8385 O O . ILE B 1 484 ? 32 -17.156 -4.711 1 98.56 484 ILE B O 1
ATOM 8389 N N . LYS B 1 485 ? 32.688 -18.938 -3.535 1 98.25 485 LYS B N 1
ATOM 8390 C CA . LYS B 1 485 ? 31.469 -19.031 -2.734 1 98.25 485 LYS B CA 1
ATOM 8391 C C . LYS B 1 485 ? 31.453 -17.953 -1.647 1 98.25 485 LYS B C 1
ATOM 8393 O O . LYS B 1 485 ? 32.469 -17.688 -1.007 1 98.25 485 LYS B O 1
ATOM 8398 N N . ILE B 1 486 ? 30.359 -17.219 -1.583 1 98.19 486 ILE B N 1
ATOM 8399 C CA . ILE B 1 486 ? 30.141 -16.375 -0.419 1 98.19 486 ILE B CA 1
ATOM 8400 C C . ILE B 1 486 ? 29.906 -17.234 0.815 1 98.19 486 ILE B C 1
ATOM 8402 O O . ILE B 1 486 ? 29.062 -18.141 0.8 1 98.19 486 ILE B O 1
ATOM 8406 N N . PRO B 1 487 ? 30.641 -17.062 1.888 1 96.81 487 PRO B N 1
ATOM 8407 C CA . PRO B 1 487 ? 30.562 -17.969 3.041 1 96.81 487 PRO B CA 1
ATOM 8408 C C . PRO B 1 487 ? 29.328 -17.703 3.898 1 96.81 487 PRO B C 1
ATOM 8410 O O . PRO B 1 487 ? 29.438 -17.531 5.117 1 96.81 487 PRO B O 1
ATOM 8413 N N . VAL B 1 488 ? 28.156 -17.578 3.389 1 98 488 VAL B N 1
ATOM 8414 C CA . VAL B 1 488 ? 26.859 -17.438 4.035 1 98 488 VAL B CA 1
ATOM 8415 C C . VAL B 1 488 ? 25.875 -18.453 3.467 1 98 488 VAL B C 1
ATOM 8417 O O . VAL B 1 488 ? 25.672 -18.531 2.252 1 98 488 VAL B O 1
ATOM 8420 N N . THR B 1 489 ? 25.297 -19.266 4.309 1 98.25 489 THR B N 1
ATOM 8421 C CA . THR B 1 489 ? 24.281 -20.234 3.91 1 98.25 489 THR B CA 1
ATOM 8422 C C . THR B 1 489 ? 22.891 -19.703 4.215 1 98.25 489 THR B C 1
ATOM 8424 O O . THR B 1 489 ? 22.625 -19.25 5.324 1 98.25 489 THR B O 1
ATOM 8427 N N . PHE B 1 490 ? 22.078 -19.719 3.248 1 98.56 490 PHE B N 1
ATOM 8428 C CA . PHE B 1 490 ? 20.688 -19.328 3.41 1 98.56 490 PHE B CA 1
ATOM 8429 C C . PHE B 1 490 ? 19.766 -20.547 3.371 1 98.56 490 PHE B C 1
ATOM 8431 O O . PHE B 1 490 ? 20.109 -21.562 2.764 1 98.56 490 PHE B O 1
ATOM 8438 N N . TYR B 1 491 ? 18.656 -20.453 4.023 1 97.88 491 TYR B N 1
ATOM 8439 C CA . TYR B 1 491 ? 17.734 -21.578 4.109 1 97.88 491 TYR B CA 1
ATOM 8440 C C . TYR B 1 491 ? 16.5 -21.344 3.246 1 97.88 491 TYR B C 1
ATOM 8442 O O . TYR B 1 491 ? 15.828 -20.312 3.379 1 97.88 491 TYR B O 1
ATOM 8450 N N . SER B 1 492 ? 16.125 -22.344 2.459 1 98.06 492 SER B N 1
ATOM 8451 C CA . SER B 1 492 ? 15.047 -22.219 1.488 1 98.06 492 SER B CA 1
ATOM 8452 C C . SER B 1 492 ? 13.703 -22.016 2.18 1 98.06 492 SER B C 1
ATOM 8454 O O . SER B 1 492 ? 12.828 -21.328 1.644 1 98.06 492 SER B O 1
ATOM 8456 N N . TYR B 1 493 ? 13.547 -22.578 3.383 1 96.75 493 TYR B N 1
ATOM 8457 C CA . TYR B 1 493 ? 12.258 -22.5 4.066 1 96.75 493 TYR B CA 1
ATOM 8458 C C . TYR B 1 493 ? 11.914 -21.062 4.406 1 96.75 493 TYR B C 1
ATOM 8460 O O . TYR B 1 493 ? 10.742 -20.734 4.598 1 96.75 493 TYR B O 1
ATOM 8468 N N . LYS B 1 494 ? 12.883 -20.141 4.414 1 97.56 494 LYS B N 1
ATOM 8469 C CA . LYS B 1 494 ? 12.648 -18.75 4.77 1 97.56 494 LYS B CA 1
ATOM 8470 C C . LYS B 1 494 ? 12 -18 3.617 1 97.56 494 LYS B C 1
ATOM 8472 O O . LYS B 1 494 ? 11.523 -16.875 3.797 1 97.56 494 LYS B O 1
ATOM 8477 N N . LEU B 1 495 ? 12.008 -18.625 2.443 1 98 495 LEU B N 1
ATOM 8478 C CA . LEU B 1 495 ? 11.305 -18.078 1.284 1 98 495 LEU B CA 1
ATOM 8479 C C . LEU B 1 495 ? 10.062 -18.922 0.963 1 98 495 LEU B C 1
ATOM 8481 O O . LEU B 1 495 ? 9.953 -19.469 -0.134 1 98 495 LEU B O 1
ATOM 8485 N N . SER B 1 496 ? 9.133 -18.969 1.925 1 96.88 496 SER B N 1
ATOM 8486 C CA . SER B 1 496 ? 7.938 -19.781 1.756 1 96.88 496 SER B CA 1
ATOM 8487 C C . SER B 1 496 ? 6.742 -19.172 2.475 1 96.88 496 SER B C 1
ATOM 8489 O O . SER B 1 496 ? 6.91 -18.406 3.424 1 96.88 496 SER B O 1
ATOM 8491 N N . ASP B 1 497 ? 5.578 -19.5 2.018 1 93.69 497 ASP B N 1
ATOM 8492 C CA . ASP B 1 497 ? 4.344 -19 2.615 1 93.69 497 ASP B CA 1
ATOM 8493 C C . ASP B 1 497 ? 4.164 -19.547 4.035 1 93.69 497 ASP B C 1
ATOM 8495 O O . ASP B 1 497 ? 3.492 -18.922 4.859 1 93.69 497 ASP B O 1
ATOM 8499 N N . ASP B 1 498 ? 4.824 -20.625 4.379 1 94.62 498 ASP B N 1
ATOM 8500 C CA . ASP B 1 498 ? 4.707 -21.25 5.691 1 94.62 498 ASP B CA 1
ATOM 8501 C C . ASP B 1 498 ? 5.555 -20.516 6.727 1 94.62 498 ASP B C 1
ATOM 8503 O O . ASP B 1 498 ? 5.316 -20.641 7.93 1 94.62 498 ASP B O 1
ATOM 8507 N N . TYR B 1 499 ? 6.523 -19.797 6.234 1 95.38 499 TYR B N 1
ATOM 8508 C CA . TYR B 1 499 ? 7.488 -19.172 7.129 1 95.38 499 TYR B CA 1
ATOM 8509 C C . TYR B 1 499 ? 7.152 -17.703 7.363 1 95.38 499 TYR B C 1
ATOM 8511 O O . TYR B 1 499 ? 7.273 -17.203 8.484 1 95.38 499 TYR B O 1
ATOM 8519 N N . VAL B 1 500 ? 6.82 -17.016 6.277 1 94.88 500 VAL B N 1
ATOM 8520 C CA . VAL B 1 500 ? 6.672 -15.57 6.336 1 94.88 500 VAL B CA 1
ATOM 8521 C C . VAL B 1 500 ? 5.566 -15.203 7.32 1 94.88 500 VAL B C 1
ATOM 8523 O O . VAL B 1 500 ? 4.602 -15.953 7.492 1 94.88 500 VAL B O 1
ATOM 8526 N N . LYS B 1 501 ? 5.754 -14.055 7.887 1 87.56 501 LYS B N 1
ATOM 8527 C CA . LYS B 1 501 ? 4.754 -13.562 8.828 1 87.56 501 LYS B CA 1
ATOM 8528 C C . LYS B 1 501 ? 3.604 -12.875 8.094 1 87.56 501 LYS B C 1
ATOM 8530 O O . LYS B 1 501 ? 3.768 -12.414 6.961 1 87.56 501 LYS B O 1
ATOM 8535 N N . GLY B 1 502 ? 2.424 -12.945 8.633 1 76 502 GLY B N 1
ATOM 8536 C CA . GLY B 1 502 ? 1.257 -12.305 8.047 1 76 502 GLY B CA 1
ATOM 8537 C C . GLY B 1 502 ? 0.158 -13.281 7.684 1 76 502 GLY B C 1
ATOM 8538 O O . GLY B 1 502 ? 0.389 -14.492 7.633 1 76 502 GLY B O 1
ATOM 8539 N N . SER B 1 503 ? -0.923 -12.672 7.43 1 69.44 503 SER B N 1
ATOM 8540 C CA . SER B 1 503 ? -2.102 -13.508 7.23 1 69.44 503 SER B CA 1
ATOM 8541 C C . SER B 1 503 ? -2.223 -13.961 5.781 1 69.44 503 SER B C 1
ATOM 8543 O O . SER B 1 503 ? -2.881 -14.961 5.488 1 69.44 503 SER B O 1
ATOM 8545 N N . ALA B 1 504 ? -1.564 -13.211 4.918 1 76.06 504 ALA B N 1
ATOM 8546 C CA . ALA B 1 504 ? -1.689 -13.602 3.518 1 76.06 504 ALA B CA 1
ATOM 8547 C C . ALA B 1 504 ? -0.323 -13.898 2.906 1 76.06 504 ALA B C 1
ATOM 8549 O O . ALA B 1 504 ? 0.516 -13 2.779 1 76.06 504 ALA B O 1
ATOM 8550 N N . ALA B 1 505 ? -0.035 -15.133 2.609 1 89.62 505 ALA B N 1
ATOM 8551 C CA . ALA B 1 505 ? 1.166 -15.641 1.95 1 89.62 505 ALA B CA 1
ATOM 8552 C C . ALA B 1 505 ? 0.823 -16.75 0.961 1 89.62 505 ALA B C 1
ATOM 8554 O O . ALA B 1 505 ? 0.708 -17.922 1.344 1 89.62 505 ALA B O 1
ATOM 8555 N N . PHE B 1 506 ? 0.655 -16.328 -0.295 1 94.44 506 PHE B N 1
ATOM 8556 C CA . PHE B 1 506 ? 0.045 -17.266 -1.234 1 94.44 506 PHE B CA 1
ATOM 8557 C C . PHE B 1 506 ? 0.969 -17.531 -2.42 1 94.44 506 PHE B C 1
ATOM 8559 O O . PHE B 1 506 ? 0.587 -18.203 -3.375 1 94.44 506 PHE B O 1
ATOM 8566 N N . THR B 1 507 ? 2.16 -16.969 -2.33 1 96.5 507 THR B N 1
ATOM 8567 C CA . THR B 1 507 ? 3.045 -17.016 -3.486 1 96.5 507 THR B CA 1
ATOM 8568 C C . THR B 1 507 ? 4.152 -18.047 -3.271 1 96.5 507 THR B C 1
ATOM 8570 O O . THR B 1 507 ? 3.963 -19.031 -2.543 1 96.5 507 THR B O 1
ATOM 8573 N N . GLY B 1 508 ? 5.188 -18.031 -4.035 1 97.94 508 GLY B N 1
ATOM 8574 C CA . GLY B 1 508 ? 6.41 -18.812 -3.938 1 97.94 508 GLY B CA 1
ATOM 8575 C C . GLY B 1 508 ? 7.664 -17.984 -4.137 1 97.94 508 GLY B C 1
ATOM 8576 O O . GLY B 1 508 ? 7.582 -16.766 -4.371 1 97.94 508 GLY B O 1
ATOM 8577 N N . ALA B 1 509 ? 8.758 -18.672 -3.992 1 98.69 509 ALA B N 1
ATOM 8578 C CA . ALA B 1 509 ? 10.031 -17.969 -4.109 1 98.69 509 ALA B CA 1
ATOM 8579 C C . ALA B 1 509 ? 10.336 -17.625 -5.566 1 98.69 509 ALA B C 1
ATOM 8581 O O . ALA B 1 509 ? 9.953 -18.359 -6.477 1 98.69 509 ALA B O 1
ATOM 8582 N N . PHE B 1 510 ? 10.984 -16.516 -5.77 1 98.88 510 PHE B N 1
ATOM 8583 C CA . PHE B 1 510 ? 11.477 -16.062 -7.066 1 98.88 510 PHE B CA 1
ATOM 8584 C C . PHE B 1 510 ? 12.977 -15.828 -7.027 1 98.88 510 PHE B C 1
ATOM 8586 O O . PHE B 1 510 ? 13.555 -15.633 -5.957 1 98.88 510 PHE B O 1
ATOM 8593 N N . VAL B 1 511 ? 13.602 -15.891 -8.172 1 98.88 511 VAL B N 1
ATOM 8594 C CA . VAL B 1 511 ? 14.992 -15.508 -8.375 1 98.88 511 VAL B CA 1
ATOM 8595 C C . VAL B 1 511 ? 15.109 -14.594 -9.594 1 98.88 511 VAL B C 1
ATOM 8597 O O . VAL B 1 511 ? 14.422 -14.805 -10.602 1 98.88 511 VAL B O 1
ATOM 8600 N N . GLY B 1 512 ? 15.812 -13.477 -9.406 1 98.81 512 GLY B N 1
ATOM 8601 C CA . GLY B 1 512 ? 15.875 -12.586 -10.562 1 98.81 512 GLY B CA 1
ATOM 8602 C C . GLY B 1 512 ? 16.859 -11.453 -10.391 1 98.81 512 GLY B C 1
ATOM 8603 O O . GLY B 1 512 ? 17.781 -11.547 -9.57 1 98.81 512 GLY B O 1
ATOM 8604 N N . MET B 1 513 ? 16.797 -10.438 -11.273 1 98.94 513 MET B N 1
ATOM 8605 C CA . MET B 1 513 ? 17.719 -9.312 -11.422 1 98.94 513 MET B CA 1
ATOM 8606 C C . MET B 1 513 ? 17.078 -8.016 -10.938 1 98.94 513 MET B C 1
ATOM 8608 O O . MET B 1 513 ? 15.922 -7.727 -11.258 1 98.94 513 MET B O 1
ATOM 8612 N N . HIS B 1 514 ? 17.828 -7.27 -10.188 1 98.81 514 HIS B N 1
ATOM 8613 C CA . HIS B 1 514 ? 17.297 -6.016 -9.672 1 98.81 514 HIS B CA 1
ATOM 8614 C C . HIS B 1 514 ? 18.312 -4.883 -9.812 1 98.81 514 HIS B C 1
ATOM 8616 O O . HIS B 1 514 ? 19.516 -5.133 -9.891 1 98.81 514 HIS B O 1
ATOM 8622 N N . CYS B 1 515 ? 17.859 -3.703 -9.977 1 98.94 515 CYS B N 1
ATOM 8623 C CA . CYS B 1 515 ? 18.641 -2.471 -9.914 1 98.94 515 CYS B CA 1
ATOM 8624 C C . CYS B 1 515 ? 17.922 -1.421 -9.062 1 98.94 515 CYS B C 1
ATOM 8626 O O . CYS B 1 515 ? 16.781 -1.056 -9.352 1 98.94 515 CYS B O 1
ATOM 8628 N N . ARG B 1 516 ? 18.562 -0.984 -8.055 1 98.62 516 ARG B N 1
ATOM 8629 C CA . ARG B 1 516 ? 18.016 0.044 -7.176 1 98.62 516 ARG B CA 1
ATOM 8630 C C . ARG B 1 516 ? 18.844 1.324 -7.254 1 98.62 516 ARG B C 1
ATOM 8632 O O . ARG B 1 516 ? 20.078 1.275 -7.305 1 98.62 516 ARG B O 1
ATOM 8639 N N . ASP B 1 517 ? 18.203 2.432 -7.312 1 98.56 517 ASP B N 1
ATOM 8640 C CA . ASP B 1 517 ? 18.859 3.738 -7.195 1 98.56 517 ASP B CA 1
ATOM 8641 C C . ASP B 1 517 ? 18 4.703 -6.379 1 98.56 517 ASP B C 1
ATOM 8643 O O . ASP B 1 517 ? 17.281 5.531 -6.941 1 98.56 517 ASP B O 1
ATOM 8647 N N . SER B 1 518 ? 18.172 4.688 -5.086 1 97.31 518 SER B N 1
ATOM 8648 C CA . SER B 1 518 ? 17.375 5.539 -4.203 1 97.31 518 SER B CA 1
ATOM 8649 C C . SER B 1 518 ? 17.906 6.969 -4.203 1 97.31 518 SER B C 1
ATOM 8651 O O . SER B 1 518 ? 17.297 7.855 -3.584 1 97.31 518 SER B O 1
ATOM 8653 N N . SER B 1 519 ? 19.016 7.211 -4.898 1 97.12 519 SER B N 1
ATOM 8654 C CA . SER B 1 519 ? 19.469 8.586 -5.055 1 97.12 519 SER B CA 1
ATOM 8655 C C . SER B 1 519 ? 18.578 9.359 -6.027 1 97.12 519 SER B C 1
ATOM 8657 O O . SER B 1 519 ? 18.516 10.586 -5.98 1 97.12 519 SER B O 1
ATOM 8659 N N . GLY B 1 520 ? 18.016 8.656 -6.934 1 96.31 520 GLY B N 1
ATOM 8660 C CA . GLY B 1 520 ? 17.172 9.273 -7.941 1 96.31 520 GLY B CA 1
ATOM 8661 C C . GLY B 1 520 ? 17.938 9.719 -9.172 1 96.31 520 GLY B C 1
ATOM 8662 O O . GLY B 1 520 ? 17.422 10.5 -9.977 1 96.31 520 GLY B O 1
ATOM 8663 N N . GLN B 1 521 ? 19.109 9.18 -9.391 1 95.38 521 GLN B N 1
ATOM 8664 C CA . GLN B 1 521 ? 19.953 9.648 -10.484 1 95.38 521 GLN B CA 1
ATOM 8665 C C . GLN B 1 521 ? 19.781 8.781 -11.727 1 95.38 521 GLN B C 1
ATOM 8667 O O . GLN B 1 521 ? 20.438 9.008 -12.742 1 95.38 521 GLN B O 1
ATOM 8672 N N . ASN B 1 522 ? 18.953 7.746 -11.648 1 95.12 522 ASN B N 1
ATOM 8673 C CA . ASN B 1 522 ? 18.609 6.898 -12.781 1 95.12 522 ASN B CA 1
ATOM 8674 C C . ASN B 1 522 ? 19.812 6.117 -13.297 1 95.12 522 ASN B C 1
ATOM 8676 O O . ASN B 1 522 ? 19.984 5.945 -14.5 1 95.12 522 ASN B O 1
ATOM 8680 N N . ASN B 1 523 ? 20.703 5.777 -12.383 1 98.06 523 ASN B N 1
ATOM 8681 C CA . ASN B 1 523 ? 21.766 4.848 -12.758 1 98.06 523 ASN B CA 1
ATOM 8682 C C . ASN B 1 523 ? 21.203 3.514 -13.227 1 98.06 523 ASN B C 1
ATOM 8684 O O . ASN B 1 523 ? 20.094 3.135 -12.852 1 98.06 523 ASN B O 1
ATOM 8688 N N . TYR B 1 524 ? 21.953 2.854 -14.195 1 98.81 524 TYR B N 1
ATOM 8689 C CA . TYR B 1 524 ? 21.406 1.629 -14.766 1 98.81 524 TYR B CA 1
ATOM 8690 C C . TYR B 1 524 ? 22.406 0.485 -14.664 1 98.81 524 TYR B C 1
ATOM 8692 O O . TYR B 1 524 ? 23.609 0.715 -14.578 1 98.81 524 TYR B O 1
ATOM 8700 N N . ALA B 1 525 ? 21.969 -0.722 -14.625 1 98.94 525 ALA B N 1
ATOM 8701 C CA . ALA B 1 525 ? 22.734 -1.96 -14.719 1 98.94 525 ALA B CA 1
ATOM 8702 C C . ALA B 1 525 ? 22.422 -2.713 -16 1 98.94 525 ALA B C 1
ATOM 8704 O O . ALA B 1 525 ? 21.266 -2.768 -16.422 1 98.94 525 ALA B O 1
ATOM 8705 N N . ASP B 1 526 ? 23.438 -3.264 -16.641 1 98.94 526 ASP B N 1
ATOM 8706 C CA . ASP B 1 526 ? 23.281 -4.109 -17.812 1 98.94 526 ASP B CA 1
ATOM 8707 C C . ASP B 1 526 ? 23.5 -5.582 -17.469 1 98.94 526 ASP B C 1
ATOM 8709 O O . ASP B 1 526 ? 24.609 -5.98 -17.109 1 98.94 526 ASP B O 1
ATOM 8713 N N . PHE B 1 527 ? 22.516 -6.34 -17.578 1 98.94 527 PHE B N 1
ATOM 8714 C CA . PHE B 1 527 ? 22.609 -7.785 -17.391 1 98.94 527 PHE B CA 1
ATOM 8715 C C . PHE B 1 527 ? 22.781 -8.492 -18.734 1 98.94 527 PHE B C 1
ATOM 8717 O O . PHE B 1 527 ? 21.891 -8.414 -19.594 1 98.94 527 PHE B O 1
ATOM 8724 N N . ASP B 1 528 ? 23.828 -9.203 -18.891 1 98.81 528 ASP B N 1
ATOM 8725 C CA . ASP B 1 528 ? 24.203 -9.789 -20.172 1 98.81 528 ASP B CA 1
ATOM 8726 C C . ASP B 1 528 ? 23.391 -11.047 -20.453 1 98.81 528 ASP B C 1
ATOM 8728 O O . ASP B 1 528 ? 23.062 -11.328 -21.609 1 98.81 528 ASP B O 1
ATOM 8732 N N . TYR B 1 529 ? 23.094 -11.766 -19.438 1 98.62 529 TYR B N 1
ATOM 8733 C CA . TYR B 1 529 ? 22.266 -12.969 -19.578 1 98.62 529 TYR B CA 1
ATOM 8734 C C . TYR B 1 529 ? 21.625 -13.352 -18.25 1 98.62 529 TYR B C 1
ATOM 8736 O O . TYR B 1 529 ? 21.953 -12.781 -17.203 1 98.62 529 TYR B O 1
ATOM 8744 N N . PHE B 1 530 ? 20.719 -14.227 -18.312 1 98.75 530 PHE B N 1
ATOM 8745 C CA . PHE B 1 530 ? 20.188 -14.914 -17.141 1 98.75 530 PHE B CA 1
ATOM 8746 C C . PHE B 1 530 ? 20.078 -16.406 -17.406 1 98.75 530 PHE B C 1
ATOM 8748 O O . PHE B 1 530 ? 19.516 -16.828 -18.422 1 98.75 530 PHE B O 1
ATOM 8755 N N . LEU B 1 531 ? 20.641 -17.156 -16.484 1 98.5 531 LEU B N 1
ATOM 8756 C CA . LEU B 1 531 ? 20.609 -18.609 -16.578 1 98.5 531 LEU B CA 1
ATOM 8757 C C . LEU B 1 531 ? 19.766 -19.203 -15.461 1 98.5 531 LEU B C 1
ATOM 8759 O O . LEU B 1 531 ? 19.859 -18.797 -14.305 1 98.5 531 LEU B O 1
ATOM 8763 N N . TYR B 1 532 ? 18.875 -20.031 -15.758 1 97.81 532 TYR B N 1
ATOM 8764 C CA . TYR B 1 532 ? 18.141 -20.906 -14.836 1 97.81 532 TYR B CA 1
ATOM 8765 C C . TYR B 1 532 ? 18.266 -22.359 -15.258 1 97.81 532 TYR B C 1
ATOM 8767 O O . TYR B 1 532 ? 17.641 -22.781 -16.234 1 97.81 532 TYR B O 1
ATOM 8775 N N . LYS B 1 533 ? 19 -23.125 -14.5 1 97.69 533 LYS B N 1
ATOM 8776 C CA . LYS B 1 533 ? 19.297 -24.516 -14.859 1 97.69 533 LYS B CA 1
ATOM 8777 C C . LYS B 1 533 ? 18.922 -25.469 -13.734 1 97.69 533 LYS B C 1
ATOM 8779 O O . LYS B 1 533 ? 19.469 -25.406 -12.641 1 97.69 533 LYS B O 1
ATOM 8784 N N . GLU B 1 534 ? 18 -26.312 -14.062 1 95.56 534 GLU B N 1
ATOM 8785 C CA . GLU B 1 534 ? 17.672 -27.391 -13.125 1 95.56 534 GLU B CA 1
ATOM 8786 C C . GLU B 1 534 ? 18.812 -28.375 -12.969 1 95.56 534 GLU B C 1
ATOM 8788 O O . GLU B 1 534 ? 19.484 -28.703 -13.945 1 95.56 534 GLU B O 1
ATOM 8793 N N . LEU B 1 535 ? 19.016 -28.812 -11.75 1 95.62 535 LEU B N 1
ATOM 8794 C CA . LEU B 1 535 ? 20.062 -29.797 -11.477 1 95.62 535 LEU B CA 1
ATOM 8795 C C . LEU B 1 535 ? 19.484 -31.203 -11.414 1 95.62 535 LEU B C 1
ATOM 8797 O O . LEU B 1 535 ? 18.344 -31.391 -10.984 1 95.62 535 LEU B O 1
#

pLDDT: mean 97.15, std 3.31, range [67.31, 98.94]

Solvent-accessible surface area (backbone atoms only — not comparable to full-atom values): 52844 Å² total; per-residue (Å²): 113,46,75,33,60,49,55,59,40,61,12,55,33,24,36,34,15,46,33,71,57,80,70,38,38,35,36,26,17,27,38,24,34,34,21,50,32,39,43,28,30,38,23,63,32,86,54,40,68,44,85,59,31,50,69,33,68,45,61,86,56,46,72,30,61,30,33,41,72,58,15,23,33,40,33,28,25,42,41,68,59,94,77,25,37,39,39,28,36,16,46,26,57,30,75,62,81,61,50,47,47,29,37,28,32,36,31,40,24,71,45,89,70,54,77,52,47,68,57,37,66,56,36,18,39,34,45,22,37,25,75,32,78,47,95,87,69,52,33,32,37,32,24,17,28,58,37,56,55,81,95,54,68,39,47,56,16,34,30,39,31,40,43,38,78,90,75,58,34,65,43,84,72,74,38,76,45,44,64,63,58,94,62,32,57,32,30,43,39,42,68,44,82,56,96,79,27,30,33,42,36,26,14,20,38,48,90,44,56,51,7,17,18,37,43,26,34,16,81,35,92,70,38,74,59,47,66,47,93,71,61,48,46,30,30,17,54,94,40,82,80,48,71,51,26,30,22,16,33,50,27,61,46,74,45,83,79,75,44,41,36,36,34,21,19,24,26,58,51,46,71,52,91,94,47,60,56,91,87,39,68,42,23,20,28,36,15,31,12,22,28,61,43,42,42,44,75,56,96,90,34,79,38,36,62,95,41,38,50,75,55,58,62,44,76,41,51,95,49,69,86,47,82,74,74,84,87,65,63,50,64,35,47,37,75,48,91,60,80,66,83,70,51,32,25,59,26,42,86,69,49,68,87,28,42,23,41,68,87,46,71,40,12,44,32,24,27,18,26,34,51,73,66,49,50,52,61,53,27,41,44,28,29,66,33,56,61,57,32,29,37,40,36,38,34,37,32,67,80,54,89,40,68,50,22,37,35,39,44,34,41,37,48,50,57,34,20,36,38,34,49,28,41,26,27,37,95,86,72,38,42,26,38,43,41,43,36,27,58,74,67,44,73,46,44,87,35,70,97,64,53,44,71,50,58,87,86,51,62,47,41,30,41,35,38,43,34,58,57,61,30,32,37,43,30,36,20,75,76,77,73,64,72,46,72,48,97,55,82,42,55,33,46,63,27,12,40,68,54,46,77,70,90,52,54,68,48,26,18,27,42,32,44,38,16,28,16,42,44,43,78,56,50,57,30,39,28,40,34,44,31,54,42,78,107,114,46,76,30,61,50,54,58,39,62,13,55,31,26,36,35,16,48,34,70,56,79,71,38,37,35,37,26,17,26,38,25,35,34,21,50,32,38,43,30,29,39,22,63,32,86,54,39,68,42,83,60,31,51,68,34,66,45,61,85,56,46,72,31,58,31,31,43,73,58,16,24,33,39,32,29,25,42,41,70,58,95,75,26,38,40,41,28,36,15,46,26,57,30,76,62,80,61,48,47,48,29,38,28,33,38,30,39,23,72,44,87,70,55,77,51,48,68,57,37,67,56,37,17,40,34,46,22,37,24,76,33,78,47,94,87,71,52,33,34,36,31,24,18,28,60,36,56,55,81,93,54,68,39,47,55,16,34,30,38,31,41,43,37,77,90,74,56,35,65,43,84,72,74,38,76,44,44,65,64,60,93,63,33,56,34,30,42,38,43,68,42,82,57,95,78,27,31,34,42,37,26,16,21,37,47,90,46,56,51,7,16,18,37,43,26,33,17,82,37,93,70,39,76,58,46,66,47,92,70,63,51,47,30,29,17,56,95,40,82,81,48,70,52,26,30,21,16,34,51,28,62,47,74,45,83,78,75,45,41,36,35,35,21,19,23,27,57,50,46,70,52,90,93,47,59,58,92,87,40,69,42,21,20,28,35,14,30,13,22,29,62,45,43,42,44,76,56,95,90,35,77,39,37,61,94,40,38,50,77,55,57,62,42,75,41,50,92,47,70,86,46,81,74,74,84,88,65,62,52,64,35,46,37,74,48,89,59,80,65,82,69,51,33,23,58,25,41,86,69,50,68,85,29,42,25,40,68,85,47,68,42,12,45,32,25,26,17,26,34,51,72,66,49,50,53,63,54,27,41,45,29,29,67,31,56,62,57,32,30,36,39,35,38,35,35,32,67,82,54,89,40,68,51,23,38,36,40,44,33,42,37,48,50,57,34,22,33,39,34,48,29,40,26,29,37,94,88,73,36,43,26,39,44,38,43,39,27,58,73,67,44,73,47,44,86,35,70,97,65,53,45,72,50,58,87,86,53,61,48,41,29,40,35,38,41,35,57,58,60,31,32,36,44,31,37,20,75,76,78,73,63,72,46,72,49,97,53,83,43,55,33,46,63,27,12,40,68,55,46,76,72,91,54,53,67,49,26,18,27,42,33,43,37,16,28,16,43,44,43,77,57,52,56,31,37,30,40,33,44,32,54,42,79,107

Sequence (1070 aa):
MVRIRNPILTGFHPDPSICRVGEDYYIAVSTFEWFPGVRIYHSKDLKNWRLISRPLNRLSQLNMLGNPDSGGIWAPHLSYSEGKFWLIYTDVKVVEGQWKDCHNYLVTCETIDGEWSDPIYLNSSGFDPSLFHDDDGRKYLVNMCWDHRVGHHSFYGIVLQEYSVEQQKLIGKPEIIFKGTDLKITEGPHLYKINGYYYLLTAEGGTKYNHAATIARSKSLRGPYEVHPANPLITSWPYPRNPLQKAGHASIVHTHTDEWFLVHLTGRPLPKEDQPLLEHRGYCPLGRETAIQRLEWKDGWPYVVGGNQPSLEIEGSNVKEVKWEKDYDEKDDFDSDVLNPHFQTLRIPLGEDIASLKDNPGHLRLYGRESLTSKFTQAFVARRWQHFNFIAETKVAFRPTTFQQSAGLVNYYNTQNWTTLQITWHEEKGRILEVMTCDNFAFDQPLRGEEIIVPDDVEYVYLRVEVQTTTYQYSYSFDGKKWIKIPVTFYSYKLSDDYVKGSAAFTGAFVGMHCRDSSGQNNYADFDYFLYKELMVRIRNPILTGFHPDPSICRVGEDYYIAVSTFEWFPGVRIYHSKDLKNWRLISRPLNRLSQLNMLGNPDSGGIWAPHLSYSEGKFWLIYTDVKVVEGQWKDCHNYLVTCETIDGEWSDPIYLNSSGFDPSLFHDDDGRKYLVNMCWDHRVGHHSFYGIVLQEYSVEQQKLIGKPEIIFKGTDLKITEGPHLYKINGYYYLLTAEGGTKYNHAATIARSKSLRGPYEVHPANPLITSWPYPRNPLQKAGHASIVHTHTDEWFLVHLTGRPLPKEDQPLLEHRGYCPLGRETAIQRLEWKDGWPYVVGGNQPSLEIEGSNVKEVKWEKDYDEKDDFDSDVLNPHFQTLRIPLGEDIASLKDNPGHLRLYGRESLTSKFTQAFVARRWQHFNFIAETKVAFRPTTFQQSAGLVNYYNTQNWTTLQITWHEEKGRILEVMTCDNFAFDQPLRGEEIIVPDDVEYVYLRVEVQTTTYQYSYSFDGKKWIKIPVTFYSYKLSDDYVKGSAAFTGAFVGMHCRDSSGQNNYADFDYFLYKEL

Secondary structure (DSSP, 8-state):
--EEESPSB-SS--S-EEEEETTEEEEEE--BTEESB-EEEEESSSS--EEEE--B-STTT---TTPPTT-EEEEEEEEEETTEEEEEEEEES--SSS---EEEEEEEESSTTS-PPPPEE---S-S--EEEE-TTS-EEEEEEEE--STTS-SEEEEEEEEEETTTTEEEEEEEEEE---TT---EEEEEEEETTEEEEEEEES-SSTT-EEEEEEESSTT-PPEEPTT--SEESTT-TT-SSEEEEEEEEEE-TTS-EEEEEEEE-PBP-TTS-TTT---B-TT-SEEEEEEEEEETTEEEETTSSSPPSEEE--SS---PPPPSS-SEE---SSS--TT-EEESS---TTTEESSSSTTSEEEE-BS-TT-SS--EEEEEE---SEEEEEEEEE---SSTTEEEEEEEEEETTEEEEEEEEEETTTEEEEEEEEEETTEEE-TTTTSPEEPPTT--EEEEEEEEETTEEEEEEESSSSS-EE-S--EEGGGSSTTTS-SS------EEEEEEEETTSS--EEEEEEEEEEE-/--EEESPSB-SS--S-EEEEETTEEEEEE--BTEESB-EEEEESSSS--EEEE--B-STTT---TTPPTT-EEEEEEEEEETTEEEEEEEEES--SSS---EEEEEEEESSTTS-PPPPEE---S-S--EEEE-TTS-EEEEEEEE---TTS-SEEEEEEEEEETTTTEEEEEEEEEE---TT---EEEEEEEETTEEEEEEEES-SSTT-EEEEEEESSTT-PPEEPTT--SEESTT-TT-SSEEEEEEEEEE-TTS-EEEEEEEE-PBPPTTS-TTT---B-TT-SEEEEEEEEEETTEEEETTSSS--SEEE--SS---PPPPSS-SEE---SSS--TT-EEESS---TTTEESSSSTTSEEEE-BS-TT-SS--EEEEEE---SEEEEEEEEE---SSTTEEEEEEEEEETTEEEEEEEEEETTTEEEEEEEEEETTEEE-TTTTSPEEPPTT--EEEEEEEEETTEEEEEEESSSSS-EE-S--EEGGGSSTTTS-SS------EEEEEEEETTSS--EEEEEEEEEEE-

Organism: Parageobacillus thermoglucosidasius (NCBI:txid1426)

Foldseek 3Di:
DDKAFPPLFFFWFAQWAWEDDQQKIKIWGADAQWPPGIWIWIDNFVHAIDTQARARHACLAAFQFQAAARFAWDRWYWYDDDQKIKIKTKGFRADDALDRQIWIWIWMGNDPHDHIDGIQTEDRQAGQKYWDQDPVGWIKIKWFGADSDPPDQGRQAIKIFTADPVVSYTDDDIDGQGRDDPLGPWTNWDWDDDPQKIKIWTWGNDQFQRIFIWIWIDNDPSDDTHTDPPPDQAHCLVPLPPQWGSWYNWYKDQHPLGWIKIKTKTFGFDDDPVDDSNVDSHFGQSFITIHMFGWDDDPRDIHTPPHRYDDSMDDTDPDDGDYDDDQDDLKFQLQDQDDRPQKIDGSHDDDCLAWGCPVDPSWTKGFAAADQLHNHDFSWIWGTDRDQWKKKKWKKFFAEDAQLKWKAKKKDQGSQFIKTFIWGQDPVLGIWTWIWTGQLNDIDTVCVVPTHRDDPVQGIKMKMWTGNRFKIWIWIDSPVPDIDTDPDIGTSSSRGQSNHDDDRRRRHMIMTIGIHHPVPPRGMMIIRIMHIGGD/DDKAFPPLFFFWFAQWAWEDDQQKIKIWGADAQWPPGIWIWIFNFVHAIDTQARARHACLAFFQFQAAARFAWDRWYWYDDDQKIKIKTKGFRADDALDRQIWIWIWMGNDPHDHIDGIQTEDRQAGQKYWDQDPVGWIKIKWFGADSDPPDQRRQAIKIFTADPVVSYTDDDIDGQGRDDPLGPWTNWDWDDDPQKIKIKTWGNDQFQRIFIWIWIDNDPSDDTHTDPPPDQAHCLVPLPPQWGSWYNWYKDQHPLGWIKIKTKTFGFDDDPVDDSNVDSHFGQSFITIHMFGWDDDPRDIHTPPHRYDDSMDDTDPDDGDYDDDQDDLKFQLQDQDDRPQKIDGSHDDDCLAWGCPVDPSWTKGFAAADQLHNHDFSWIWGTDRDQWKKKKWKKFFAEDAQLKWKAKKKDQGSQFIKTFIWGQDPVLGIWTWIWTGQLNDIDTPCVVPTHRDDPVQGIKMKMWTGNRFKIWIWIDSVVPDIDTDPDIGTSSSRGQVNHDDDRRRRHMIMTIGIHRPVPPRGMMIIRIMHIGGD

InterPro domains:
  IPR006710 Glycoside hydrolase, family 43 [PF04616] (4-302)
  IPR013320 Concanavalin A-like lectin/glucanase domain superfamily [SSF49899] (326-534)
  IPR023296 Glycosyl hydrolase, five-bladed beta-propeller domain superfamily [G3DSA:2.115.10.20] (1-327)
  IPR023296 Glycosyl hydrolase, five-bladed beta-propeller domain superfamily [SSF75005] (4-315)
  IPR041542 Beta-xylosidase, C-terminal Concanavalin A-like domain [PF17851] (331-533)
  IPR051795 Glycosyl Hydrolase Family 43 [PTHR42812] (4-534)

Nearest PDB structures (foldseek):
  2exi-assembly1_A  TM=9.967E-01  e=8.371E-97  Geobacillus stearothermophilus
  2exh-assembly1_A  TM=9.971E-01  e=1.931E-96  Geobacillus stearothermophilus
  2exj-assembly1_A  TM=9.966E-01  e=1.586E-96  Geobacillus stearothermophilus
  2exk-assembly1_C  TM=9.965E-01  e=6.283E-96  Geobacillus stearothermophilus
  1yi7-assembly1_D  TM=9.964E-01  e=1.170E-85  Clostridium acetobutylicum ATCC 824

Radius of gyration: 30.77 Å; Cα contacts (8 Å, |Δi|>4): 3202; chains: 2; bounding box: 80×92×65 Å